Protein AF-0000000078695624 (afdb_homodimer)

Secondary structure (DSSP, 8-state):
-EEEEEE---B----SS-HHHHH-SSS-TTSB-HHHHHHHHHHHHHHHHHHT-TTT-SS-S---SS--TTTEEEEEESSHHHHHHHHHHHHHH---S------EEE-TTT-TTT-GGGSHHHHIIIII-HHHHHHHHHHHHHHH--HHHHHHHHHHHT-TTTT--GGGHHHHHHHHHHHHHHHHHHT-GGG-HHHHHHHHHHHHHHHHHHHHHH---TT-HHHHHH--TTHHHHHHHHHHHHHHHHS---SEEEEEE-HHHHHHHHHHTT--SHHHHSPPTT-EEEEEEEE-SS-TT-EEEEEEEEEEEE-TTS-EEEEEE----EEE-TT--EEEPGGGEEEHHHHHHHHHHTS--STTGGG---HHHHHHTT--SSGGG-----HHHHHHHHH-TTTSS-TTEEEBTTT--EEEB------------GGGGGGGGGGG-/-EEEEEE---B----SS-HHHHH-SSS-TTSB-HHHHHHHHHHHHHHHHHHT-TTT-SS-S---SS--TTTEEEEEESSHHHHHHHHHHHHHH---S------EEE-TTT-TTT-GGGSHHHHIIIII-HHHHHHHHHHHHHHH--HHHHHHHHHHHT-TTTT--GGGHHHHHHHHHHHHHHHHHHT-GGG-HHHHHHHHHHHHHHHHHHHHHH---TT-HHHHHH--TTHHHHHHHHHHHHHHHHS---SEEEEEE-HHHHHHHHHHTT--SHHHHSPPTT-EEEEEEEE-SS-TT-EEEEEEEEEEEE-TTS-EEEEEE----EEE-TT--EEEPGGGEEEHHHHHHHHHHTS--STTGGG---HHHHHHTT--SSGGG-----HHHHHHHHH-TTTSS-TTEEEBTTT--EEEB------------GGGGSTTGGGG-

pLDDT: mean 91.67, std 14.6, range [22.64, 98.88]

Solvent-accessible surface area (backbone atoms only — not comparable to full-atom values): 45408 Å² total; per-residue (Å²): 82,38,36,35,42,27,20,25,27,38,30,36,33,80,65,92,57,58,43,58,82,66,37,44,82,87,41,64,65,44,25,49,38,73,62,7,38,44,28,24,19,20,44,15,38,47,50,39,54,52,42,47,29,72,89,76,28,96,60,56,74,63,80,58,44,54,67,53,76,73,42,42,44,39,38,20,36,63,46,63,29,17,36,25,24,44,50,24,22,48,43,28,45,20,73,35,85,68,70,65,72,58,59,46,26,36,58,53,75,73,25,70,57,56,27,36,75,52,31,38,53,39,36,25,48,71,65,33,32,54,68,62,42,44,66,63,40,39,61,49,40,62,73,55,46,52,72,67,52,50,51,48,18,22,56,61,61,59,42,45,78,68,51,63,45,77,91,44,43,52,62,26,40,49,51,49,32,44,41,46,52,25,26,48,69,72,68,48,32,80,80,24,62,49,33,49,70,43,40,70,35,27,52,54,39,46,25,50,47,38,44,69,52,47,52,76,45,88,84,38,66,65,38,36,34,28,27,41,72,22,46,56,40,53,51,49,55,51,51,51,53,55,45,38,76,74,52,77,66,52,48,30,41,39,38,21,29,35,56,73,30,46,28,21,35,36,37,38,42,58,21,78,48,69,57,41,36,52,61,55,60,24,29,33,40,37,44,33,54,43,70,42,90,88,35,94,82,40,46,30,33,35,64,46,31,28,30,42,42,72,42,96,87,68,49,46,40,56,39,79,38,94,64,60,36,41,21,17,49,97,87,67,51,72,43,72,33,75,93,28,44,26,49,40,70,22,35,50,46,29,48,54,67,43,44,37,73,41,92,62,24,52,57,38,68,54,70,64,32,50,58,58,39,52,52,54,70,33,57,86,63,74,57,74,70,36,71,65,27,47,38,44,39,69,71,29,35,85,67,61,30,55,90,66,35,39,33,27,53,65,75,70,40,20,40,56,35,41,72,75,74,64,80,76,78,77,74,77,69,72,69,72,70,67,72,72,66,71,74,78,119,78,36,34,36,41,28,18,25,26,38,30,37,32,83,64,92,58,60,43,57,83,66,38,43,80,89,42,64,65,45,26,48,38,72,63,8,38,45,29,22,20,20,43,14,35,46,50,39,55,52,43,48,29,71,91,77,29,96,59,58,74,63,81,57,43,54,68,53,76,72,42,42,44,38,39,20,36,63,45,63,30,18,36,25,23,43,48,22,22,49,45,30,47,21,73,34,86,67,69,65,72,59,60,45,24,35,56,52,75,74,25,69,57,55,29,33,74,50,32,40,53,39,36,28,48,70,64,35,32,53,68,61,42,44,66,63,40,39,62,50,40,62,72,55,44,51,71,66,52,51,50,48,18,23,54,61,59,58,40,43,79,69,52,66,46,77,92,42,42,52,62,26,40,49,52,49,31,45,41,47,53,24,26,48,69,72,67,47,30,81,81,26,63,49,34,49,70,42,41,70,36,28,52,53,38,46,26,50,50,38,46,68,53,48,54,78,44,88,86,38,66,66,39,34,35,28,27,39,72,23,46,54,40,52,52,48,55,51,49,50,51,56,45,39,75,74,53,76,66,51,49,30,39,38,38,20,28,36,57,74,30,48,27,23,34,36,36,36,45,58,21,80,49,68,58,41,35,53,60,56,60,24,29,32,41,39,44,32,55,43,69,42,92,87,35,94,82,39,46,30,34,36,63,47,30,27,30,43,42,72,42,94,88,67,49,46,38,56,40,79,39,94,64,60,35,41,22,16,48,98,87,66,52,73,44,73,31,72,94,26,44,26,50,41,69,23,35,51,45,30,48,54,67,42,43,37,74,44,93,62,24,52,57,39,67,53,70,65,31,50,56,56,39,52,53,53,69,33,55,85,63,72,56,75,71,36,70,66,28,46,36,44,38,70,70,28,35,84,66,62,30,53,89,65,35,40,31,26,54,63,76,69,40,20,40,57,33,41,75,75,73,65,80,75,77,77,74,77,72,68,71,72,69,67,81,67,68,79,68,79,118

Sequence (882 aa):
MVQVAHRHGARSALVDDNATQICGTVYPCGELTDEGVEMVRAIGKFARGRYNDPSLVESPLFPSTRYNSSVVYTRSTDTQRTIQSATAFLHGLFEDDYFFPVVYSHNMTTDTLLSTDTVPSVMGRSWLDSPALSATLNPVVDAHLTWDAIQAAAKDAWIEGLCADPNARADCVLNLYDVAAAFEASGRLDSTSDLKAAYPGLVEVNAAWYKYVFGWNDTDKLDRTQGTPSQNLAQTMLANMNAHRLSPSYKLFEYSAHDTTIAPLAVTFGDQGNTTMRPPYAVTIFVELLQDTEDANGWYVRLIRGNPVKAANGIYVFQQSGIEVHCMDSAGNMYIASTGICPLDNFRRMVDYSRPTVEDGNCAMTTTQYSNMGCPRTIADNEPVPLRCEVYRRVCTNKACPPAHILSAADYQCHPTAETQGPSSSTNSAARQQQRHHDSTMVQVAHRHGARSALVDDNATQICGTVYPCGELTDEGVEMVRAIGKFARGRYNDPSLVESPLFPSTRYNSSVVYTRSTDTQRTIQSATAFLHGLFEDDYFFPVVYSHNMTTDTLLSTDTVPSVMGRSWLDSPALSATLNPVVDAHLTWDAIQAAAKDAWIEGLCADPNARADCVLNLYDVAAAFEASGRLDSTSDLKAAYPGLVEVNAAWYKYVFGWNDTDKLDRTQGTPSQNLAQTMLANMNAHRLSPSYKLFEYSAHDTTIAPLAVTFGDQGNTTMRPPYAVTIFVELLQDTEDANGWYVRLIRGNPVKAANGIYVFQQSGIEVHCMDSAGNMYIASTGICPLDNFRRMVDYSRPTVEDGNCAMTTTQYSNMGCPRTIADNEPVPLRCEVYRRVCTNKACPPAHILSAADYQCHPTAETQGPSSSTNSAARQQQRHHDST

Foldseek 3Di:
DKEKEWEFFFFFADDDPPQCVQHNDPDRHRAADPLRLQFLLQVLLVVQCQQCDVVRDVHRLDPALADDCQAEAAEEEPDRRLQSSRQSSNCSNRVDPNGDDDYHYDYQLQDLQFHLCLFLLLVLQPPLCVVVVCVQQVVLLVVQHDLVLLCLLCVLNVNNVCSVDPSCNLVSLQSLQRSCLSCVSVVNNVVRVSSVVSNVSSLRSQLSSLCRRFNADCVDPVQQQQFGSNLNNVVVVLVQLVVCLVPNTHNYYYYRHHLNNVLNVLVLQPFNDDCSSRPHGTWMKMWDWDADPVDRPFIKIAIWIWTWDQDPVRRTHTDTDDRFGWWADPVGDIDTDDVRMGGSVRSVVSSCSRWRPDPQTSLDDDPSSVVSQVADQACVVVDARDSSLVSSCSNRVVPSYDPQWHQDPPRRGTHGHDPPPDPPPPPCPVPPPPPPPDPPD/DKEKEWEFFFFFADDDPPQCVQHNDPDRHRAADPLRLLFLLQVLLVVQCQQCDVVRDVHRLDPALADDCQAEAAEEEPDRRLQSSRQSSNCSNRVDPNGDDDYHYDYQLQDLQFHLCLFLLLVLQPPLCVVVVCVQQVVLLVVQHDLVLLCLLCVLNVNNVCSVDPSCNLVSLQSLQRSLLSCVSVVNNVVRVSSVVSNVSSLRSQLSSLCRRFNADPVDPVQQQQFGSNLNNVVVVLVLLVVCLVPNTHNYYYYRHHLNNVLNVLVLQPFNDDCSSRPHGTWMKMWDWDADPVDRPFIKIAIWIWTWDQDPVGRTHTDTDDRFGWWADPVGDIDTDDVRMGGSVRSVVSSCSRWRPDPQTSLDDDPSSVVSQVADQACVVVDARDSSLVSSCSHRVVPSYDPQWHQDPPRRGTHGHDPPPDPPPPPPPVPPPPPPPDPPD

Organism: Leishmania braziliensis (NCBI:txid5660)

Radius of gyration: 31.61 Å; Cα contacts (8 Å, |Δi|>4): 1755; chains: 2; bounding box: 75×85×116 Å

Structure (mmCIF, N/CA/C/O backbone):
data_AF-0000000078695624-model_v1
#
loop_
_entity.id
_entity.type
_entity.pdbx_description
1 polymer 'Histidine secretory acid phosphatase'
#
loop_
_atom_site.group_PDB
_atom_site.id
_atom_site.type_symbol
_atom_site.label_atom_id
_atom_site.label_alt_id
_atom_site.label_comp_id
_atom_site.label_asym_id
_atom_site.label_entity_id
_atom_site.label_seq_id
_atom_site.pdbx_PDB_ins_code
_atom_site.Cartn_x
_atom_site.Cartn_y
_atom_site.Cartn_z
_atom_site.occupancy
_atom_site.B_iso_or_equiv
_atom_site.auth_seq_id
_atom_site.auth_comp_id
_atom_site.auth_asym_id
_atom_site.auth_atom_id
_atom_site.pdbx_PDB_model_num
ATOM 1 N N . MET A 1 1 ? -21.797 -7.805 -9.938 1 94.75 1 MET A N 1
ATOM 2 C CA . MET A 1 1 ? -20.453 -7.516 -9.445 1 94.75 1 MET A CA 1
ATOM 3 C C . MET A 1 1 ? -19.469 -8.609 -9.852 1 94.75 1 MET A C 1
ATOM 5 O O . MET A 1 1 ? -19.859 -9.773 -9.984 1 94.75 1 MET A O 1
ATOM 9 N N . VAL A 1 2 ? -18.25 -8.211 -10.07 1 98.06 2 VAL A N 1
ATOM 10 C CA . VAL A 1 2 ? -17.234 -9.18 -10.445 1 98.06 2 VAL A CA 1
ATOM 11 C C . VAL A 1 2 ? -15.984 -8.969 -9.586 1 98.06 2 VAL A C 1
ATOM 13 O O . VAL A 1 2 ? -15.656 -7.84 -9.227 1 98.06 2 VAL A O 1
ATOM 16 N N . GLN A 1 3 ? -15.398 -10.062 -9.211 1 98.69 3 GLN A N 1
ATOM 17 C CA . GLN A 1 3 ? -14.102 -10.047 -8.539 1 98.69 3 GLN A CA 1
ATOM 18 C C . GLN A 1 3 ? -13.062 -10.82 -9.344 1 98.69 3 GLN A C 1
ATOM 20 O O . GLN A 1 3 ? -13.359 -11.875 -9.906 1 98.69 3 GLN A O 1
ATOM 25 N N . VAL A 1 4 ? -11.875 -10.273 -9.438 1 98.88 4 VAL A N 1
ATOM 26 C CA . VAL A 1 4 ? -10.828 -10.914 -10.219 1 98.88 4 VAL A CA 1
ATOM 27 C C . VAL A 1 4 ? -9.562 -11.055 -9.375 1 98.88 4 VAL A C 1
ATOM 29 O O . VAL A 1 4 ? -9.172 -10.117 -8.68 1 98.88 4 VAL A O 1
ATOM 32 N N . ALA A 1 5 ? -9.023 -12.195 -9.32 1 98.88 5 ALA A N 1
ATOM 33 C CA . ALA A 1 5 ? -7.691 -12.461 -8.773 1 98.88 5 ALA A CA 1
ATOM 34 C C . ALA A 1 5 ? -6.746 -12.969 -9.859 1 98.88 5 ALA A C 1
ATOM 36 O O . ALA A 1 5 ? -7.094 -13.883 -10.617 1 98.88 5 ALA A O 1
ATOM 37 N N . HIS A 1 6 ? -5.594 -12.336 -9.938 1 98.88 6 HIS A N 1
ATOM 38 C CA . HIS A 1 6 ? -4.684 -12.773 -10.992 1 98.88 6 HIS A CA 1
ATOM 39 C C . HIS A 1 6 ? -3.24 -12.789 -10.5 1 98.88 6 HIS A C 1
ATOM 41 O O . HIS A 1 6 ? -2.871 -12.016 -9.617 1 98.88 6 HIS A O 1
ATOM 47 N N . ARG A 1 7 ? -2.477 -13.711 -11.062 1 98.81 7 ARG A N 1
ATOM 48 C CA . ARG A 1 7 ? -1.022 -13.695 -10.953 1 98.81 7 ARG A CA 1
ATOM 49 C C . ARG A 1 7 ? -0.424 -12.539 -11.75 1 98.81 7 ARG A C 1
ATOM 51 O O . ARG A 1 7 ? -0.99 -12.117 -12.758 1 98.81 7 ARG A O 1
ATOM 58 N N . HIS A 1 8 ? 0.665 -12.031 -11.258 1 98.81 8 HIS A N 1
ATOM 59 C CA . HIS A 1 8 ? 1.381 -11.031 -12.047 1 98.81 8 HIS A CA 1
ATOM 60 C C . HIS A 1 8 ? 1.741 -11.578 -13.43 1 98.81 8 HIS A C 1
ATOM 62 O O . HIS A 1 8 ? 1.729 -12.789 -13.641 1 98.81 8 HIS A O 1
ATOM 68 N N . GLY A 1 9 ? 2.035 -10.711 -14.359 1 98.75 9 GLY A N 1
ATOM 69 C CA . GLY A 1 9 ? 2.525 -11.094 -15.68 1 98.75 9 GLY A CA 1
ATOM 70 C C . GLY A 1 9 ? 3.949 -11.609 -15.656 1 98.75 9 GLY A C 1
ATOM 71 O O . GLY A 1 9 ? 4.539 -11.773 -14.586 1 98.75 9 GLY A O 1
ATOM 72 N N . ALA A 1 10 ? 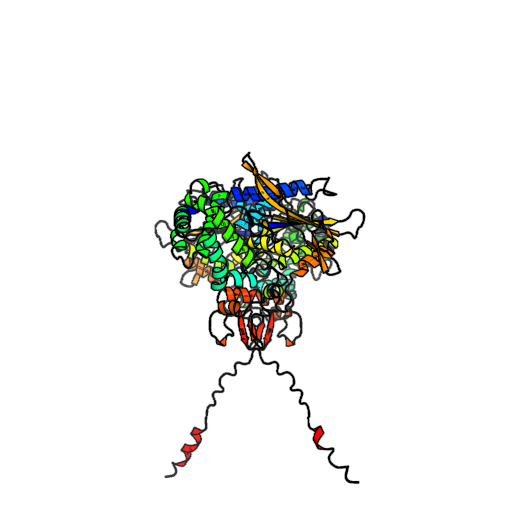4.441 -11.797 -16.844 1 98.5 10 ALA A N 1
ATOM 73 C CA . ALA A 1 10 ? 5.805 -12.32 -16.969 1 98.5 10 ALA A CA 1
ATOM 74 C C . ALA A 1 10 ? 6.809 -11.375 -16.312 1 98.5 10 ALA A C 1
ATOM 76 O O . ALA A 1 10 ? 6.691 -10.156 -16.422 1 98.5 10 ALA A O 1
ATOM 77 N N . ARG A 1 11 ? 7.684 -11.938 -15.617 1 97.94 11 ARG A N 1
ATOM 78 C CA . ARG A 1 11 ? 8.805 -11.25 -14.977 1 97.94 11 ARG A CA 1
ATOM 79 C C . ARG A 1 11 ? 10.125 -11.914 -15.344 1 97.94 11 ARG A C 1
ATOM 81 O O . ARG A 1 11 ? 10.148 -12.992 -15.938 1 97.94 11 ARG A O 1
ATOM 88 N N . SER A 1 12 ? 11.203 -11.234 -15.086 1 96.38 12 SER A N 1
ATOM 89 C CA . SER A 1 12 ? 12.5 -11.906 -15.188 1 96.38 12 SER A CA 1
ATOM 90 C C . SER A 1 12 ? 12.719 -12.859 -14.023 1 96.38 12 SER A C 1
ATOM 92 O O . SER A 1 12 ? 11.891 -12.938 -13.109 1 96.38 12 SER A O 1
ATOM 94 N N . ALA A 1 13 ? 13.766 -13.633 -14.133 1 96.38 13 ALA A N 1
ATOM 95 C CA . ALA A 1 13 ? 14.008 -14.711 -13.172 1 96.38 13 ALA A CA 1
ATOM 96 C C . ALA A 1 13 ? 14.367 -14.156 -11.805 1 96.38 13 ALA A C 1
ATOM 98 O O . ALA A 1 13 ? 14.898 -13.047 -11.695 1 96.38 13 ALA A O 1
ATOM 99 N N . LEU A 1 14 ? 14 -14.859 -10.766 1 94.56 14 LEU A N 1
ATOM 100 C CA . LEU A 1 14 ? 14.422 -14.562 -9.406 1 94.56 14 LEU A CA 1
ATOM 101 C C . LEU A 1 14 ? 15.766 -15.219 -9.102 1 94.56 14 LEU A C 1
ATOM 103 O O . LEU A 1 14 ? 15.836 -16.422 -8.859 1 94.56 14 LEU A O 1
ATOM 107 N N . VAL A 1 15 ? 16.828 -14.414 -9.117 1 90.88 15 VAL A N 1
ATOM 108 C CA . VAL A 1 15 ? 18.156 -15 -8.938 1 90.88 15 VAL A CA 1
ATOM 109 C C . VAL A 1 15 ? 18.984 -14.117 -8.008 1 90.88 15 VAL A C 1
ATOM 111 O O . VAL A 1 15 ? 18.734 -12.906 -7.91 1 90.88 15 VAL A O 1
ATOM 114 N N . ASP A 1 16 ? 19.859 -14.766 -7.332 1 86.5 16 ASP A N 1
ATOM 115 C CA . ASP A 1 16 ? 20.734 -14.023 -6.426 1 86.5 16 ASP A CA 1
ATOM 116 C C . ASP A 1 16 ? 22.047 -13.633 -7.117 1 86.5 16 ASP A C 1
ATOM 118 O O . ASP A 1 16 ? 22.656 -12.625 -6.766 1 86.5 16 ASP A O 1
ATOM 122 N N . ASP A 1 17 ? 22.453 -14.43 -8.016 1 91 17 ASP A N 1
ATOM 123 C CA . ASP A 1 17 ? 23.734 -14.203 -8.695 1 91 17 ASP A CA 1
ATOM 124 C C . ASP A 1 17 ? 23.531 -14.094 -10.203 1 91 17 ASP A C 1
ATOM 126 O O . ASP A 1 17 ? 22.484 -14.5 -10.727 1 91 17 ASP A O 1
ATOM 130 N N . ASN A 1 18 ? 24.484 -13.469 -10.859 1 95.62 18 ASN A N 1
ATOM 131 C CA . ASN A 1 18 ? 24.5 -13.352 -12.312 1 95.62 18 ASN A CA 1
ATOM 132 C C . ASN A 1 18 ? 23.234 -12.68 -12.836 1 95.62 18 ASN A C 1
ATOM 134 O O . ASN A 1 18 ? 22.719 -13.078 -13.883 1 95.62 18 ASN A O 1
ATOM 138 N N . ALA A 1 19 ? 22.734 -11.758 -12.109 1 93.38 19 ALA A N 1
ATOM 139 C CA . ALA A 1 19 ? 21.484 -11.086 -12.43 1 93.38 19 ALA A CA 1
ATOM 140 C C . ALA A 1 19 ? 21.562 -10.422 -13.805 1 93.38 19 ALA A C 1
ATOM 142 O O . ALA A 1 19 ? 20.609 -10.484 -14.578 1 93.38 19 ALA A O 1
ATOM 143 N N . THR A 1 20 ? 22.656 -9.789 -14.133 1 93 20 THR A N 1
ATOM 144 C CA . THR A 1 20 ? 22.797 -9.086 -15.406 1 93 20 THR A CA 1
ATOM 145 C C . THR A 1 20 ? 22.719 -10.07 -16.578 1 93 20 THR A C 1
ATOM 147 O O . THR A 1 20 ? 22.031 -9.812 -17.562 1 93 20 THR A O 1
ATOM 150 N N . GLN A 1 21 ? 23.438 -11.203 -16.438 1 93.44 21 GLN A N 1
ATOM 151 C CA . GLN A 1 21 ? 23.453 -12.219 -17.484 1 93.44 21 GLN A CA 1
ATOM 152 C C . GLN A 1 21 ? 22.078 -12.844 -17.656 1 93.44 21 GLN A C 1
ATOM 154 O O . GLN A 1 21 ? 21.641 -13.102 -18.781 1 93.44 21 GLN A O 1
ATOM 159 N N . ILE A 1 22 ? 21.406 -13.016 -16.609 1 96.31 22 ILE A N 1
ATOM 160 C CA . ILE A 1 22 ? 20.156 -13.773 -16.609 1 96.31 22 ILE A CA 1
ATOM 161 C C . ILE A 1 22 ? 18.984 -12.844 -16.953 1 96.31 22 ILE A C 1
ATOM 163 O O . ILE A 1 22 ? 18.125 -13.188 -17.766 1 96.31 22 ILE A O 1
ATOM 167 N N . CYS A 1 23 ? 18.969 -11.625 -16.391 1 94.88 23 CYS A N 1
ATOM 168 C CA . CYS A 1 23 ? 17.781 -10.766 -16.469 1 94.88 23 CYS A CA 1
ATOM 169 C C . CYS A 1 23 ? 18.016 -9.617 -17.453 1 94.88 23 CYS A C 1
ATOM 171 O O . CYS A 1 23 ? 17.062 -8.969 -17.891 1 94.88 23 CYS A O 1
ATOM 173 N N . GLY A 1 24 ? 19.203 -9.352 -17.797 1 89.56 24 GLY A N 1
ATOM 174 C CA . GLY A 1 24 ? 19.5 -8.125 -18.516 1 89.56 24 GLY A CA 1
ATOM 175 C C . GLY A 1 24 ? 19.453 -6.887 -17.656 1 89.56 24 GLY A C 1
ATOM 176 O O . GLY A 1 24 ? 19.625 -6.969 -16.438 1 89.56 24 GLY A O 1
ATOM 177 N N . THR A 1 25 ? 19.328 -5.645 -18.297 1 84.62 25 THR A N 1
ATOM 178 C CA . THR A 1 25 ? 19.391 -4.402 -17.531 1 84.62 25 THR A CA 1
ATOM 179 C C . THR A 1 25 ? 18.188 -3.521 -17.812 1 84.62 25 THR A C 1
ATOM 181 O O . THR A 1 25 ? 18.078 -2.404 -17.297 1 84.62 25 THR A O 1
ATOM 184 N N . VAL A 1 26 ? 17.297 -4.07 -18.578 1 82.5 26 VAL A N 1
ATOM 185 C CA . VAL A 1 26 ? 16.172 -3.254 -19 1 82.5 26 VAL A CA 1
ATOM 186 C C . VAL A 1 26 ? 15.219 -3.033 -17.828 1 82.5 26 VAL A C 1
ATOM 188 O O . VAL A 1 26 ? 14.664 -1.941 -17.672 1 82.5 26 VAL A O 1
ATOM 191 N N . TYR A 1 27 ? 15.008 -4.102 -17.047 1 85 27 TYR A N 1
ATOM 192 C CA . TYR A 1 27 ? 14.172 -4.09 -15.852 1 85 27 TYR A CA 1
ATOM 193 C C . TYR A 1 27 ? 14.953 -4.598 -14.641 1 85 27 TYR A C 1
ATOM 195 O O . TYR A 1 27 ? 15.922 -5.348 -14.789 1 85 27 TYR A O 1
ATOM 203 N N . PRO A 1 28 ? 14.492 -4.086 -13.523 1 87.31 28 PRO A N 1
ATOM 204 C CA . PRO A 1 28 ? 15.109 -4.773 -12.383 1 87.31 28 PRO A CA 1
ATOM 205 C C . PRO A 1 28 ? 14.867 -6.281 -12.406 1 87.31 28 PRO A C 1
ATOM 207 O O . PRO A 1 28 ? 13.781 -6.73 -12.766 1 87.31 28 PRO A O 1
ATOM 210 N N . CYS A 1 29 ? 15.883 -7.031 -11.992 1 92.88 29 CYS A N 1
ATOM 211 C CA . CYS A 1 29 ? 15.781 -8.484 -12.039 1 92.88 29 CYS A CA 1
ATOM 212 C C . CYS A 1 29 ? 14.656 -8.984 -11.133 1 92.88 29 CYS A C 1
ATOM 214 O O . CYS A 1 29 ? 14.508 -8.516 -10 1 92.88 29 CYS A O 1
ATOM 216 N N . GLY A 1 30 ? 13.836 -9.906 -11.602 1 95 30 GLY A N 1
ATOM 217 C CA . GLY A 1 30 ? 12.727 -10.484 -10.852 1 95 30 GLY A CA 1
ATOM 218 C C . GLY A 1 30 ? 11.438 -9.703 -11 1 95 30 GLY A C 1
ATOM 219 O O . GLY A 1 30 ? 10.391 -10.117 -10.5 1 95 30 GLY A O 1
ATOM 220 N N . GLU A 1 31 ? 11.508 -8.602 -11.75 1 95.19 31 GLU A N 1
ATOM 221 C CA . GLU A 1 31 ? 10.344 -7.727 -11.828 1 95.19 31 GLU A CA 1
ATOM 222 C C . GLU A 1 31 ? 9.695 -7.805 -13.211 1 95.19 31 GLU A C 1
ATOM 224 O O . GLU A 1 31 ? 10.195 -8.492 -14.102 1 95.19 31 GLU A O 1
ATOM 229 N N . LEU A 1 32 ? 8.5 -7.211 -13.336 1 96.56 32 LEU A N 1
ATOM 230 C CA . LEU A 1 32 ? 7.617 -7.309 -14.492 1 96.56 32 LEU A CA 1
ATOM 231 C C . LEU A 1 32 ? 8.328 -6.844 -15.758 1 96.56 32 LEU A C 1
ATOM 233 O O . LEU A 1 32 ? 9.023 -5.824 -15.742 1 96.56 32 LEU A O 1
ATOM 237 N N . THR A 1 33 ? 8.203 -7.535 -16.844 1 95.31 33 THR A N 1
ATOM 238 C CA . THR A 1 33 ? 8.75 -7.164 -18.141 1 95.31 33 THR A CA 1
ATOM 239 C C . THR A 1 33 ? 7.664 -6.551 -19.031 1 95.31 33 THR A C 1
ATOM 241 O O . THR A 1 33 ? 6.488 -6.527 -18.656 1 95.31 33 THR A O 1
ATOM 244 N N . ASP A 1 34 ? 8.055 -6.141 -20.219 1 94 34 ASP A N 1
ATOM 245 C CA . ASP A 1 34 ? 7.086 -5.605 -21.172 1 94 34 ASP A CA 1
ATOM 246 C C . ASP A 1 34 ? 6.07 -6.668 -21.578 1 94 34 ASP A C 1
ATOM 248 O O . ASP A 1 34 ? 4.887 -6.375 -21.75 1 94 34 ASP A O 1
ATOM 252 N N . GLU A 1 35 ? 6.602 -7.914 -21.719 1 96.31 35 GLU A N 1
ATOM 253 C CA . GLU A 1 35 ? 5.699 -9.031 -22.016 1 96.31 35 GLU A CA 1
ATOM 254 C C . GLU A 1 35 ? 4.656 -9.195 -20.906 1 96.31 35 GLU A C 1
ATOM 256 O O . GLU A 1 35 ? 3.479 -9.422 -21.188 1 96.31 35 GLU A O 1
ATOM 261 N N . GLY A 1 36 ? 5.137 -9.102 -19.672 1 97.94 36 GLY A N 1
ATOM 262 C CA . GLY A 1 36 ? 4.234 -9.227 -18.547 1 97.94 36 GLY A CA 1
ATOM 263 C C . GLY A 1 36 ? 3.152 -8.164 -18.516 1 97.94 36 GLY A C 1
ATOM 264 O O . GLY A 1 36 ? 1.997 -8.453 -18.203 1 97.94 36 GLY A O 1
ATOM 265 N N . VAL A 1 37 ? 3.514 -6.934 -18.844 1 96.88 37 VAL A N 1
ATOM 266 C CA . VAL A 1 37 ? 2.561 -5.832 -18.891 1 96.88 37 VAL A CA 1
ATOM 267 C C . VAL A 1 37 ? 1.48 -6.129 -19.922 1 96.88 37 VAL A C 1
ATOM 269 O O . VAL A 1 37 ? 0.286 -6.012 -19.641 1 96.88 37 VAL A O 1
ATOM 272 N N . GLU A 1 38 ? 1.903 -6.562 -21.062 1 97.56 38 GLU A N 1
ATOM 273 C CA . GLU A 1 38 ? 0.963 -6.828 -22.141 1 97.56 38 GLU A CA 1
ATOM 274 C C . GLU A 1 38 ? 0.045 -8 -21.812 1 97.56 38 GLU A C 1
ATOM 276 O O . GLU A 1 38 ? -1.132 -7.996 -22.172 1 97.56 38 GLU A O 1
ATOM 281 N N . MET A 1 39 ? 0.592 -8.961 -21.141 1 98.56 39 MET A N 1
ATOM 282 C CA . MET A 1 39 ? -0.22 -10.094 -20.719 1 98.56 39 MET A CA 1
ATOM 283 C C . MET A 1 39 ? -1.396 -9.633 -19.859 1 98.56 39 MET A C 1
ATOM 285 O O . MET A 1 39 ? -2.547 -9.953 -20.156 1 98.56 39 MET A O 1
ATOM 289 N N . VAL A 1 40 ? -1.069 -8.852 -18.859 1 98.81 40 VAL A N 1
ATOM 290 C CA . VAL A 1 40 ? -2.107 -8.508 -17.891 1 98.81 40 VAL A CA 1
ATOM 291 C C . VAL A 1 40 ? -3.039 -7.449 -18.484 1 98.81 40 VAL A C 1
ATOM 293 O O . VAL A 1 40 ? -4.242 -7.449 -18.203 1 98.81 40 VAL A O 1
ATOM 296 N N . ARG A 1 41 ? -2.512 -6.574 -19.328 1 97.88 41 ARG A N 1
ATOM 297 C CA . ARG A 1 41 ? -3.363 -5.621 -20.031 1 97.88 41 ARG A CA 1
ATOM 298 C C . ARG A 1 41 ? -4.434 -6.34 -20.844 1 97.88 41 ARG A C 1
ATOM 300 O O . ARG A 1 41 ? -5.578 -5.891 -20.906 1 97.88 41 ARG A O 1
ATOM 307 N N . ALA A 1 42 ? -4.047 -7.477 -21.438 1 98.62 42 ALA A N 1
ATOM 308 C CA . ALA A 1 42 ? -4.988 -8.273 -22.219 1 98.62 42 ALA A CA 1
ATOM 309 C C . ALA A 1 42 ? -6.133 -8.781 -21.344 1 98.62 42 ALA A C 1
ATOM 311 O O . ALA A 1 42 ? -7.27 -8.906 -21.812 1 98.62 42 ALA A O 1
ATOM 312 N N . ILE A 1 43 ? -5.859 -9.07 -20.109 1 98.81 43 ILE A N 1
ATOM 313 C CA . ILE A 1 43 ? -6.91 -9.508 -19.188 1 98.81 43 ILE A CA 1
ATOM 314 C C . ILE A 1 43 ? -7.898 -8.367 -18.953 1 98.81 43 ILE A C 1
ATOM 316 O O . ILE A 1 43 ? -9.117 -8.578 -18.984 1 98.81 43 ILE A O 1
ATOM 320 N N . GLY A 1 44 ? -7.348 -7.16 -18.688 1 98.62 44 GLY A N 1
ATOM 321 C CA . GLY A 1 44 ? -8.211 -5.996 -18.531 1 98.62 44 GLY A CA 1
ATOM 322 C C . GLY A 1 44 ? -9.094 -5.738 -19.734 1 98.62 44 GLY A C 1
ATOM 323 O O . GLY A 1 44 ? -10.281 -5.449 -19.578 1 98.62 44 GLY A O 1
ATOM 324 N N . LYS A 1 45 ? -8.539 -5.863 -20.906 1 97.94 45 LYS A N 1
ATOM 325 C CA . LYS A 1 45 ? -9.297 -5.672 -22.141 1 97.94 45 LYS A CA 1
ATOM 326 C C . LYS A 1 45 ? -10.414 -6.703 -22.266 1 97.94 45 LYS A C 1
ATOM 328 O O . LYS A 1 45 ? -11.531 -6.371 -22.656 1 97.94 45 LYS A O 1
ATOM 333 N N . PHE A 1 46 ? -10.094 -7.887 -22 1 98.38 46 PHE A N 1
ATOM 334 C CA . PHE A 1 46 ? -11.109 -8.93 -22 1 98.38 46 PHE A CA 1
ATOM 335 C C . PHE A 1 46 ? -12.258 -8.578 -21.047 1 98.38 46 PHE A C 1
ATOM 337 O O . PHE A 1 46 ? -13.43 -8.688 -21.422 1 98.38 46 PHE A O 1
ATOM 344 N N . ALA A 1 47 ? -11.867 -8.227 -19.797 1 98.62 47 ALA A N 1
ATOM 345 C CA . ALA A 1 47 ? -12.875 -7.875 -18.797 1 98.62 47 ALA A CA 1
ATOM 346 C C . ALA A 1 47 ? -13.773 -6.75 -19.297 1 98.62 47 ALA A C 1
ATOM 348 O O . ALA A 1 47 ? -15 -6.816 -19.156 1 98.62 47 ALA A O 1
ATOM 349 N N . ARG A 1 48 ? -13.172 -5.691 -19.859 1 98 48 ARG A N 1
ATOM 350 C CA . ARG A 1 48 ? -13.977 -4.598 -20.391 1 98 48 ARG A CA 1
ATOM 351 C C . ARG A 1 48 ? -14.945 -5.098 -21.453 1 98 48 ARG A C 1
ATOM 353 O O . ARG A 1 48 ? -16.141 -4.766 -21.422 1 98 48 ARG A O 1
ATOM 360 N N . GLY A 1 49 ? -14.445 -5.84 -22.422 1 97.94 49 GLY A N 1
ATOM 361 C CA . GLY A 1 49 ? -15.305 -6.391 -23.453 1 97.94 49 GLY A CA 1
ATOM 362 C C . GLY A 1 49 ? -16.453 -7.211 -22.906 1 97.94 49 GLY A C 1
ATOM 363 O O . GLY A 1 49 ? -17.609 -7 -23.281 1 97.94 49 GLY A O 1
ATOM 364 N N . ARG A 1 50 ? -16.141 -8.055 -22 1 97.94 50 ARG A N 1
ATOM 365 C CA . ARG A 1 50 ? -17.125 -8.984 -21.453 1 97.94 50 ARG A CA 1
ATOM 366 C C . ARG A 1 50 ? -18.188 -8.242 -20.656 1 97.94 50 ARG A C 1
ATOM 368 O O . ARG A 1 50 ? -19.391 -8.477 -20.844 1 97.94 50 ARG A O 1
ATOM 375 N N . TYR A 1 51 ? -17.781 -7.34 -19.844 1 98 51 TYR A N 1
ATOM 376 C CA . TYR A 1 51 ? -18.703 -6.773 -18.875 1 98 51 TYR A CA 1
ATOM 377 C C . TYR A 1 51 ? -19.375 -5.516 -19.422 1 98 51 TYR A C 1
ATOM 379 O O . TYR A 1 51 ? -20.094 -4.824 -18.703 1 98 51 TYR A O 1
ATOM 387 N N . ASN A 1 52 ? -19.062 -5.164 -20.672 1 97.62 52 ASN A N 1
ATOM 388 C CA . ASN A 1 52 ? -19.828 -4.152 -21.391 1 97.62 52 ASN A CA 1
ATOM 389 C C . ASN A 1 52 ? -20.688 -4.781 -22.484 1 97.62 52 ASN A C 1
ATOM 391 O O . ASN A 1 52 ? -21.406 -4.074 -23.203 1 97.62 52 ASN A O 1
ATOM 395 N N . ASP A 1 53 ? -20.641 -6.059 -22.594 1 97.5 53 ASP A N 1
ATOM 396 C CA . ASP A 1 53 ? -21.406 -6.781 -23.609 1 97.5 53 ASP A CA 1
ATOM 397 C C . ASP A 1 53 ? -22.891 -6.871 -23.219 1 97.5 53 ASP A C 1
ATOM 399 O O . ASP A 1 53 ? -23.234 -7.547 -22.25 1 97.5 53 ASP A O 1
ATOM 403 N N . PRO A 1 54 ? -23.75 -6.379 -24.047 1 95.44 54 PRO A N 1
ATOM 404 C CA . PRO A 1 54 ? -25.172 -6.355 -23.688 1 95.44 54 PRO A CA 1
ATOM 405 C C . PRO A 1 54 ? -25.812 -7.742 -23.719 1 95.44 54 PRO A C 1
ATOM 407 O O . PRO A 1 54 ? -26.922 -7.922 -23.203 1 95.44 54 PRO A O 1
ATOM 410 N N . SER A 1 55 ? -25.172 -8.609 -24.266 1 94.94 55 SER A N 1
ATOM 411 C CA . SER A 1 55 ? -25.688 -9.969 -24.281 1 94.94 55 SER A CA 1
ATOM 412 C C . SER A 1 55 ? -25.422 -10.68 -22.953 1 94.94 55 SER A C 1
ATOM 414 O O . SER A 1 55 ? -26.031 -11.711 -22.672 1 94.94 55 SER A O 1
ATOM 416 N N . LEU A 1 56 ? -24.547 -10.156 -22.156 1 93.06 56 LEU A N 1
ATOM 417 C CA . LEU A 1 56 ? -24.109 -10.828 -20.938 1 93.06 56 LEU A CA 1
ATOM 418 C C . LEU A 1 56 ? -24.547 -10.047 -19.703 1 93.06 56 LEU A C 1
ATOM 420 O O . LEU A 1 56 ? -24.781 -10.633 -18.641 1 93.06 56 LEU A O 1
ATOM 424 N N . VAL A 1 57 ? -24.609 -8.711 -19.828 1 94.38 57 VAL A N 1
ATOM 425 C CA . VAL A 1 57 ? -24.938 -7.875 -18.688 1 94.38 57 VAL A CA 1
ATOM 426 C C . VAL A 1 57 ? -26.141 -6.992 -19.016 1 94.38 57 VAL A C 1
ATOM 428 O O . VAL A 1 57 ? -26.344 -6.602 -20.172 1 94.38 57 VAL A O 1
ATOM 431 N N . GLU A 1 58 ? -26.906 -6.695 -17.984 1 91.69 58 GLU A N 1
ATOM 432 C CA . GLU A 1 58 ? -28.078 -5.84 -18.156 1 91.69 58 GLU A CA 1
ATOM 433 C C . GLU A 1 58 ? -27.688 -4.422 -18.547 1 91.69 58 GLU A C 1
ATOM 435 O O . GLU A 1 58 ? -28.312 -3.803 -19.406 1 91.69 58 GLU A O 1
ATOM 440 N N . SER A 1 59 ? -26.703 -3.926 -17.875 1 93.81 59 SER A N 1
ATOM 441 C CA . SER A 1 59 ? -26.109 -2.629 -18.188 1 93.81 59 SER A CA 1
ATOM 442 C C . SER A 1 59 ? -24.594 -2.682 -18.094 1 93.81 59 SER A C 1
ATOM 444 O O . SER A 1 59 ? -24.047 -3.381 -17.234 1 93.81 59 SER A O 1
ATOM 446 N N . PRO A 1 60 ? -23.969 -1.908 -18.984 1 95.94 60 PRO A N 1
ATOM 447 C CA . PRO A 1 60 ? -22.5 -1.948 -18.938 1 95.94 60 PRO A CA 1
ATOM 448 C C . PRO A 1 60 ? -21.938 -1.596 -17.562 1 95.94 60 PRO A C 1
ATOM 450 O O . PRO A 1 60 ? -22.391 -0.629 -16.938 1 95.94 60 PRO A O 1
ATOM 453 N N . LEU A 1 61 ? -20.922 -2.369 -17.156 1 95.5 61 LEU A N 1
ATOM 454 C CA . LEU A 1 61 ? -20.281 -2.1 -15.875 1 95.5 61 LEU A CA 1
ATOM 455 C C . LEU A 1 61 ? -19.297 -0.951 -15.992 1 95.5 61 LEU A C 1
ATOM 457 O O . LEU A 1 61 ? -19.062 -0.22 -15.023 1 95.5 61 LEU A O 1
ATOM 461 N N . PHE A 1 62 ? -18.688 -0.814 -17.172 1 9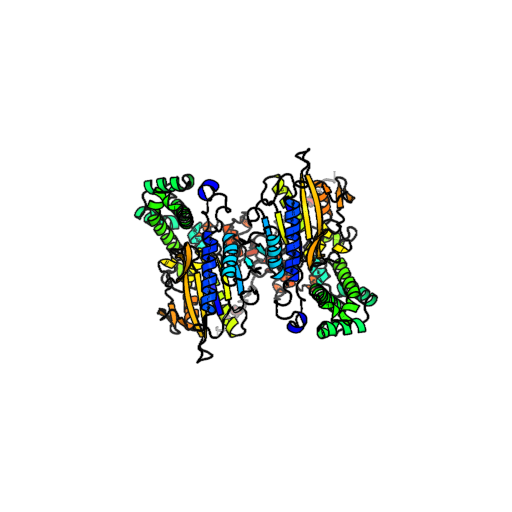5.75 62 PHE A N 1
ATOM 462 C CA . PHE A 1 62 ? -17.672 0.203 -17.391 1 95.75 62 PHE A CA 1
ATOM 463 C C . PHE A 1 62 ? -17.984 1.032 -18.625 1 95.75 62 PHE A C 1
ATOM 465 O O . PHE A 1 62 ? -17.234 1.021 -19.594 1 95.75 62 PHE A O 1
ATOM 472 N N . PRO A 1 63 ? -18.984 1.839 -18.578 1 94 63 PRO A N 1
ATOM 473 C CA . PRO A 1 63 ? -19.375 2.609 -19.766 1 94 63 PRO A CA 1
ATOM 474 C C . PRO A 1 63 ? -18.359 3.68 -20.125 1 94 63 PRO A C 1
ATOM 476 O O . PRO A 1 63 ? -18.203 4.004 -21.312 1 94 63 PRO A O 1
ATOM 479 N N . SER A 1 64 ? -17.703 4.242 -19.125 1 92 64 SER A N 1
ATOM 480 C CA . SER A 1 64 ? -16.688 5.258 -19.375 1 92 64 SER A CA 1
ATOM 481 C C . SER A 1 64 ? -15.312 4.629 -19.594 1 92 64 SER A C 1
ATOM 483 O O . SER A 1 64 ? -14.969 3.648 -18.922 1 92 64 SER A O 1
ATOM 485 N N . THR A 1 65 ? -14.5 5.203 -20.484 1 93.75 65 THR A N 1
ATOM 486 C CA . THR A 1 65 ? -13.125 4.75 -20.672 1 93.75 65 THR A CA 1
ATOM 487 C C . THR A 1 65 ? -12.195 5.406 -19.672 1 93.75 65 THR A C 1
ATOM 489 O O . THR A 1 65 ? -11.039 4.992 -19.516 1 93.75 65 THR A O 1
ATOM 492 N N . ARG A 1 66 ? -12.695 6.375 -18.984 1 90.5 66 ARG A N 1
ATOM 493 C CA . ARG A 1 66 ? -11.906 7.07 -17.969 1 90.5 66 ARG A CA 1
ATOM 494 C C . ARG A 1 66 ? -11.891 6.305 -16.656 1 90.5 66 ARG A C 1
ATOM 496 O O . ARG A 1 66 ? -12.93 5.793 -16.219 1 90.5 66 ARG A O 1
ATOM 503 N N . TYR A 1 67 ? -10.68 6.176 -16.109 1 90.81 67 TYR A N 1
ATOM 504 C CA . TYR A 1 67 ? -10.555 5.492 -14.828 1 90.81 67 TYR A CA 1
ATOM 505 C C . TYR A 1 67 ? -11.367 6.199 -13.758 1 90.81 67 TYR A C 1
ATOM 507 O O . TYR A 1 67 ? -11.398 7.43 -13.695 1 90.81 67 TYR A O 1
ATOM 515 N N . ASN A 1 68 ? -12.039 5.402 -12.992 1 83.38 68 ASN A N 1
ATOM 516 C CA . ASN A 1 68 ? -12.828 5.887 -11.859 1 83.38 68 ASN A CA 1
ATOM 517 C C . ASN A 1 68 ? -12.648 4.996 -10.633 1 83.38 68 ASN A C 1
ATOM 519 O O . ASN A 1 68 ? -13.086 3.846 -10.625 1 83.38 68 ASN A O 1
ATOM 523 N N . SER A 1 69 ? -12.094 5.551 -9.602 1 86.44 69 SER A N 1
ATOM 524 C CA . SER A 1 69 ? -11.742 4.781 -8.414 1 86.44 69 SER A CA 1
ATOM 525 C C . SER A 1 69 ? -12.977 4.402 -7.609 1 86.44 69 SER A C 1
ATOM 527 O O . SER A 1 69 ? -12.898 3.588 -6.688 1 86.44 69 SER A O 1
ATOM 529 N N . SER A 1 70 ? -14.133 4.926 -7.93 1 85.94 70 SER A N 1
ATOM 530 C CA . SER A 1 70 ? -15.359 4.574 -7.223 1 85.94 70 SER A CA 1
ATOM 531 C C . SER A 1 70 ? -15.992 3.314 -7.805 1 85.94 70 SER A C 1
ATOM 533 O O . SER A 1 70 ? -16.906 2.732 -7.207 1 85.94 70 SER A O 1
ATOM 535 N N . VAL A 1 71 ? -15.484 2.883 -8.938 1 91.31 71 VAL A N 1
ATOM 536 C CA . VAL A 1 71 ? -16.109 1.771 -9.641 1 91.31 71 VAL A CA 1
ATOM 537 C C . VAL A 1 71 ? -15.305 0.495 -9.422 1 91.31 71 VAL A C 1
ATOM 539 O O . VAL A 1 71 ? -15.859 -0.607 -9.422 1 91.31 71 VAL A O 1
ATOM 542 N N . VAL A 1 72 ? -14 0.662 -9.18 1 95.44 72 VAL A N 1
ATOM 543 C CA . VAL A 1 72 ? -13.117 -0.498 -9.062 1 95.44 72 VAL A CA 1
ATOM 544 C C . VAL A 1 72 ? -12.266 -0.371 -7.801 1 95.44 72 VAL A C 1
ATOM 546 O O . VAL A 1 72 ? -11.703 0.695 -7.527 1 95.44 72 VAL A O 1
ATOM 549 N N . TYR A 1 73 ? -12.266 -1.398 -7.047 1 96.75 73 TYR A N 1
ATOM 550 C CA . TYR A 1 73 ? -11.328 -1.526 -5.938 1 96.75 73 TYR A CA 1
ATOM 551 C C . TYR A 1 73 ? -10.156 -2.424 -6.316 1 96.75 73 TYR A C 1
ATOM 553 O O . TYR A 1 73 ? -10.352 -3.557 -6.762 1 96.75 73 TYR A O 1
ATOM 561 N N . THR A 1 74 ? -8.906 -1.928 -6.117 1 98.06 74 THR A N 1
ATOM 562 C CA . THR A 1 74 ? -7.73 -2.697 -6.504 1 98.06 74 THR A CA 1
ATOM 563 C C . THR A 1 74 ? -6.777 -2.855 -5.324 1 98.06 74 THR A C 1
ATOM 565 O O . THR A 1 74 ? -6.344 -1.865 -4.73 1 98.06 74 THR A O 1
ATOM 568 N N . ARG A 1 75 ? -6.488 -4.066 -5.02 1 98 75 ARG A N 1
ATOM 569 C CA . ARG A 1 75 ? -5.52 -4.414 -3.984 1 98 75 ARG A CA 1
ATOM 570 C C . ARG A 1 75 ? -4.398 -5.277 -4.551 1 98 75 ARG A C 1
ATOM 572 O O . ARG A 1 75 ? -4.645 -6.168 -5.367 1 98 75 ARG A O 1
ATOM 579 N N . SER A 1 76 ? -3.133 -5.016 -4.141 1 98.44 76 SER A N 1
ATOM 580 C CA . SER A 1 76 ? -1.965 -5.77 -4.586 1 98.44 76 SER A CA 1
ATOM 581 C C . SER A 1 76 ? -1.056 -6.121 -3.412 1 98.44 76 SER A C 1
ATOM 583 O O . SER A 1 76 ? -1.089 -5.457 -2.373 1 98.44 76 SER A O 1
ATOM 585 N N . THR A 1 77 ? -0.331 -7.203 -3.555 1 97.88 77 THR A N 1
ATOM 586 C CA . THR A 1 77 ? 0.83 -7.332 -2.68 1 97.88 77 THR A CA 1
ATOM 587 C C . THR A 1 77 ? 1.834 -6.215 -2.949 1 97.88 77 THR A C 1
ATOM 589 O O . THR A 1 77 ? 1.706 -5.48 -3.934 1 97.88 77 THR A O 1
ATOM 592 N N . ASP A 1 78 ? 2.824 -6.035 -2.105 1 95.94 78 ASP A N 1
ATOM 593 C CA . ASP A 1 78 ? 3.686 -4.863 -2.219 1 95.94 78 ASP A CA 1
ATOM 594 C C . ASP A 1 78 ? 4.961 -5.191 -2.992 1 95.94 78 ASP A C 1
ATOM 596 O O . ASP A 1 78 ? 6.035 -4.684 -2.668 1 95.94 78 ASP A O 1
ATOM 600 N N . THR A 1 79 ? 4.875 -6.121 -3.953 1 95.88 79 THR A N 1
ATOM 601 C CA . THR A 1 79 ? 5.984 -6.32 -4.879 1 95.88 79 THR A CA 1
ATOM 602 C C . THR A 1 79 ? 5.805 -5.469 -6.133 1 95.88 79 THR A C 1
ATOM 604 O O . THR A 1 79 ? 4.676 -5.211 -6.555 1 95.88 79 THR A O 1
ATOM 607 N N . GLN A 1 80 ? 6.902 -5.086 -6.727 1 95.94 80 GLN A N 1
ATOM 608 C CA . GLN A 1 80 ? 6.848 -4.211 -7.891 1 95.94 80 GLN A CA 1
ATOM 609 C C . GLN A 1 80 ? 6.051 -4.848 -9.023 1 95.94 80 GLN A C 1
ATOM 611 O O . GLN A 1 80 ? 5.18 -4.207 -9.617 1 95.94 80 GLN A O 1
ATOM 616 N N . ARG A 1 81 ? 6.289 -6.082 -9.258 1 97.38 81 ARG A N 1
ATOM 617 C CA . ARG A 1 81 ? 5.68 -6.758 -10.398 1 97.38 81 ARG A CA 1
ATOM 618 C C . ARG A 1 81 ? 4.176 -6.91 -10.203 1 97.38 81 ARG A C 1
ATOM 620 O O . ARG A 1 81 ? 3.41 -6.867 -11.172 1 97.38 81 ARG A O 1
ATOM 627 N N . THR A 1 82 ? 3.699 -7.09 -8.961 1 98.44 82 THR A N 1
ATOM 628 C CA . THR A 1 82 ? 2.264 -7.223 -8.75 1 98.44 82 THR A CA 1
ATOM 629 C C . THR A 1 82 ? 1.577 -5.863 -8.812 1 98.44 82 THR A C 1
ATOM 631 O O . THR A 1 82 ? 0.453 -5.75 -9.305 1 98.44 82 THR A O 1
ATOM 634 N N . ILE A 1 83 ? 2.236 -4.812 -8.336 1 98.19 83 ILE A N 1
ATOM 635 C CA . ILE A 1 83 ? 1.679 -3.467 -8.414 1 98.19 83 ILE A CA 1
ATOM 636 C C . ILE A 1 83 ? 1.568 -3.037 -9.875 1 98.19 83 ILE A C 1
ATOM 638 O O . ILE A 1 83 ? 0.527 -2.533 -10.297 1 98.19 83 ILE A O 1
ATOM 642 N N . GLN A 1 84 ? 2.586 -3.285 -10.633 1 97.5 84 GLN A N 1
ATOM 643 C CA . GLN A 1 84 ? 2.566 -2.928 -12.047 1 97.5 84 GLN A CA 1
ATOM 644 C C . GLN A 1 84 ? 1.546 -3.766 -12.812 1 97.5 84 GLN A C 1
ATOM 646 O O . GLN A 1 84 ? 0.904 -3.273 -13.742 1 97.5 84 GLN A O 1
ATOM 651 N N . SER A 1 85 ? 1.429 -5.016 -12.406 1 98.75 85 SER A N 1
ATOM 652 C CA . SER A 1 85 ? 0.415 -5.863 -13.023 1 98.75 85 SER A CA 1
ATOM 653 C C . SER A 1 85 ? -0.99 -5.344 -12.742 1 98.75 85 SER A C 1
ATOM 655 O O . SER A 1 85 ? -1.847 -5.336 -13.625 1 98.75 85 SER A O 1
ATOM 657 N N . ALA A 1 86 ? -1.214 -4.922 -11.516 1 98.75 86 ALA A N 1
ATOM 658 C CA . ALA A 1 86 ? -2.506 -4.324 -11.188 1 98.75 86 ALA A CA 1
ATOM 659 C C . ALA A 1 86 ? -2.799 -3.119 -12.07 1 98.75 86 ALA A C 1
ATOM 661 O O . ALA A 1 86 ? -3.906 -2.982 -12.602 1 98.75 86 ALA A O 1
ATOM 662 N N . THR A 1 87 ? -1.816 -2.293 -12.227 1 97.44 87 THR A N 1
ATOM 663 C CA . THR A 1 87 ? -1.944 -1.104 -13.062 1 97.44 87 THR A CA 1
ATOM 664 C C . THR A 1 87 ? -2.205 -1.49 -14.516 1 97.44 87 THR A C 1
ATOM 666 O O . THR A 1 87 ? -3.025 -0.866 -15.195 1 97.44 87 THR A O 1
ATOM 669 N N . ALA A 1 88 ? -1.537 -2.492 -15.008 1 97.88 88 ALA A N 1
ATOM 670 C CA . ALA A 1 88 ? -1.716 -2.959 -16.375 1 97.88 88 ALA A CA 1
ATOM 671 C C . ALA A 1 88 ? -3.141 -3.455 -16.609 1 97.88 88 ALA A C 1
ATOM 673 O O . ALA A 1 88 ? -3.746 -3.164 -17.641 1 97.88 88 ALA A O 1
ATOM 674 N N . PHE A 1 89 ? -3.645 -4.215 -15.672 1 98.69 89 PHE A N 1
ATOM 675 C CA . PHE A 1 89 ? -5.027 -4.668 -15.75 1 98.69 89 PHE A CA 1
ATOM 676 C C . PHE A 1 89 ? -5.977 -3.484 -15.891 1 98.69 89 PHE A C 1
ATOM 678 O O . PHE A 1 89 ? -6.84 -3.475 -16.766 1 98.69 89 PHE A O 1
ATOM 685 N N . LEU A 1 90 ? -5.77 -2.5 -15.016 1 97.75 90 LEU A N 1
ATOM 686 C CA . LEU A 1 90 ? -6.633 -1.324 -15.008 1 97.75 90 LEU A CA 1
ATOM 687 C C . LEU A 1 90 ? -6.512 -0.552 -16.312 1 97.75 90 LEU A C 1
ATOM 689 O O . LEU A 1 90 ? -7.496 0.003 -16.812 1 97.75 90 LEU A O 1
ATOM 693 N N . HIS A 1 91 ? -5.332 -0.526 -16.875 1 96.44 91 HIS A N 1
ATOM 694 C CA . HIS A 1 91 ? -5.129 0.168 -18.141 1 96.44 91 HIS A CA 1
ATOM 695 C C . HIS A 1 91 ? -5.883 -0.521 -19.281 1 96.44 91 HIS A C 1
ATOM 697 O O . HIS A 1 91 ? -6.328 0.136 -20.219 1 96.44 91 HIS A O 1
ATOM 703 N N . GLY A 1 92 ? -5.953 -1.818 -19.219 1 97.06 92 GLY A N 1
ATOM 704 C CA . GLY A 1 92 ? -6.777 -2.543 -20.172 1 97.06 92 GLY A CA 1
ATOM 705 C C . GLY A 1 92 ? -8.266 -2.309 -19.984 1 97.06 92 GLY A C 1
ATOM 706 O O . GLY A 1 92 ? -9.016 -2.219 -20.953 1 97.06 92 GLY A O 1
ATOM 707 N N . LEU A 1 93 ? -8.656 -2.207 -18.734 1 97.44 93 LEU A N 1
ATOM 708 C CA . LEU A 1 93 ? -10.055 -2.016 -18.375 1 97.44 93 LEU A CA 1
ATOM 709 C C . LEU A 1 93 ? -10.516 -0.603 -18.719 1 97.44 93 LEU A C 1
ATOM 711 O O . LEU A 1 93 ? -11.664 -0.402 -19.125 1 97.44 93 LEU A O 1
ATOM 715 N N . PHE A 1 94 ? -9.641 0.385 -18.5 1 95.56 94 PHE A N 1
ATOM 716 C CA . PHE A 1 94 ? -9.891 1.794 -18.766 1 95.56 94 PHE A CA 1
ATOM 717 C C . PHE A 1 94 ? -8.906 2.33 -19.797 1 95.56 94 PHE A C 1
ATOM 719 O O . PHE A 1 94 ? -7.789 2.717 -19.453 1 95.56 94 PHE A O 1
ATOM 726 N N . GLU A 1 95 ? -9.234 2.521 -21.016 1 90.25 95 GLU A N 1
ATOM 727 C CA . GLU A 1 95 ? -8.32 2.789 -22.109 1 90.25 95 GLU A CA 1
ATOM 728 C C . GLU A 1 95 ? -8.141 4.289 -22.328 1 90.25 95 GLU A C 1
ATOM 730 O O . GLU A 1 95 ? -7.531 4.711 -23.312 1 90.25 95 GLU A O 1
ATOM 735 N N . ASP A 1 96 ? -8.43 5.082 -21.391 1 88.06 96 ASP A N 1
ATOM 736 C CA . ASP A 1 96 ? -8.281 6.531 -21.5 1 88.06 96 ASP A CA 1
ATOM 737 C C . ASP A 1 96 ? -6.863 6.965 -21.125 1 88.06 96 ASP A C 1
ATOM 739 O O . ASP A 1 96 ? -6.195 6.316 -20.328 1 88.06 96 ASP A O 1
ATOM 743 N N . ASP A 1 97 ? -6.473 8.055 -21.719 1 82.75 97 ASP A N 1
ATOM 744 C CA . ASP A 1 97 ? -5.137 8.578 -21.453 1 82.75 97 ASP A CA 1
ATOM 745 C C . ASP A 1 97 ? -5.062 9.219 -20.062 1 82.75 97 ASP A C 1
ATOM 747 O O . ASP A 1 97 ? -3.982 9.305 -19.469 1 82.75 97 ASP A O 1
ATOM 751 N N . TYR A 1 98 ? -6.164 9.727 -19.672 1 82.5 98 TYR A N 1
ATOM 752 C CA . TYR A 1 98 ? -6.23 10.164 -18.281 1 82.5 98 TYR A CA 1
ATOM 753 C C . TYR A 1 98 ? -6.246 8.977 -17.328 1 82.5 98 TYR A C 1
ATOM 755 O O . TYR A 1 98 ? -7.312 8.453 -17 1 82.5 98 TYR A O 1
ATOM 763 N N . PHE A 1 99 ? -5.047 8.594 -16.875 1 90.94 99 PHE A N 1
ATOM 764 C CA . PHE A 1 99 ? -4.934 7.312 -16.188 1 90.94 99 PHE A CA 1
ATOM 765 C C . PHE A 1 99 ? -4.078 7.445 -14.93 1 90.94 99 PHE A C 1
ATOM 767 O O . PHE A 1 99 ? -2.854 7.301 -14.992 1 90.94 99 PHE A O 1
ATOM 774 N N . PHE A 1 100 ? -4.758 7.645 -13.812 1 92.94 100 PHE A N 1
ATOM 775 C CA . PHE A 1 100 ? -4.141 7.727 -12.5 1 92.94 100 PHE A CA 1
ATOM 776 C C . PHE A 1 100 ? -4.777 6.727 -11.539 1 92.94 100 PHE A C 1
ATOM 778 O O . PHE A 1 100 ? -5.562 7.105 -10.664 1 92.94 100 PHE A O 1
ATOM 785 N N . PRO A 1 101 ? -4.383 5.488 -11.664 1 93.94 101 PRO A N 1
ATOM 786 C CA . PRO A 1 101 ? -5.078 4.422 -10.938 1 93.94 101 PRO A CA 1
ATOM 787 C C . PRO A 1 101 ? -4.695 4.367 -9.461 1 93.94 101 PRO A C 1
ATOM 789 O O . PRO A 1 101 ? -3.611 4.82 -9.086 1 93.94 101 PRO A O 1
ATOM 792 N N . VAL A 1 102 ? -5.598 3.893 -8.672 1 95.94 102 VAL A N 1
ATOM 793 C CA . VAL A 1 102 ? -5.387 3.695 -7.242 1 95.94 102 VAL A CA 1
ATOM 794 C C . VAL A 1 102 ? -5.176 2.211 -6.953 1 95.94 102 VAL A C 1
ATOM 796 O O . VAL A 1 102 ? -6.109 1.413 -7.051 1 95.94 102 VAL A O 1
ATOM 799 N N . VAL A 1 103 ? -3.971 1.838 -6.637 1 97.62 103 VAL A N 1
ATOM 800 C CA . VAL A 1 103 ? -3.627 0.481 -6.223 1 97.62 103 VAL A CA 1
ATOM 801 C C . VAL A 1 103 ? -3.184 0.482 -4.762 1 97.62 103 VAL A C 1
ATOM 803 O O . VAL A 1 103 ? -2.16 1.075 -4.418 1 97.62 103 VAL A O 1
ATOM 806 N N . TYR A 1 104 ? -3.963 -0.164 -3.934 1 97.31 104 TYR A N 1
ATOM 807 C CA . TYR A 1 104 ? -3.58 -0.302 -2.531 1 97.31 104 TYR A CA 1
ATOM 808 C C . TYR A 1 104 ? -2.645 -1.489 -2.336 1 97.31 104 TYR A C 1
ATOM 810 O O . TYR A 1 104 ? -3.045 -2.641 -2.521 1 97.31 104 TYR A O 1
ATOM 818 N N . SER A 1 105 ? -1.413 -1.235 -2.01 1 96.75 105 SER A N 1
ATOM 819 C CA . SER A 1 105 ? -0.45 -2.314 -1.809 1 96.75 105 SER A CA 1
ATOM 820 C C . SER A 1 105 ? -0.291 -2.645 -0.328 1 96.75 105 SER A C 1
ATOM 822 O O . SER A 1 105 ? -0.388 -1.76 0.525 1 96.75 105 SER A O 1
ATOM 824 N N . HIS A 1 106 ? -0.048 -3.906 -0.046 1 93.88 106 HIS A N 1
ATOM 825 C CA . HIS A 1 106 ? 0.088 -4.363 1.331 1 93.88 106 HIS A CA 1
ATOM 826 C C . HIS A 1 106 ? 1.356 -5.191 1.516 1 93.88 106 HIS A C 1
ATOM 828 O O . HIS A 1 106 ? 1.694 -6.016 0.663 1 93.88 106 HIS A O 1
ATOM 834 N N . ASN A 1 107 ? 1.974 -4.945 2.674 1 90.06 107 ASN A N 1
ATOM 835 C CA . ASN A 1 107 ? 3.211 -5.645 3.004 1 90.06 107 ASN A CA 1
ATOM 836 C C . ASN A 1 107 ? 3.008 -7.156 3.037 1 90.06 107 ASN A C 1
ATOM 838 O O . ASN A 1 107 ? 2.119 -7.656 3.73 1 90.06 107 ASN A O 1
ATOM 842 N N . MET A 1 108 ? 3.904 -7.875 2.438 1 88.81 108 MET A N 1
ATOM 843 C CA . MET A 1 108 ? 3.752 -9.312 2.23 1 88.81 108 MET A CA 1
ATOM 844 C C . MET A 1 108 ? 3.918 -10.07 3.543 1 88.81 108 MET A C 1
ATOM 846 O O . MET A 1 108 ? 3.336 -11.141 3.723 1 88.81 108 MET A O 1
ATOM 850 N N . THR A 1 109 ? 4.613 -9.562 4.496 1 87.19 109 THR A N 1
ATOM 851 C CA . THR A 1 109 ? 4.902 -10.305 5.719 1 87.19 109 THR A CA 1
ATOM 852 C C . THR A 1 109 ? 3.725 -10.234 6.688 1 87.19 109 THR A C 1
ATOM 854 O O . THR A 1 109 ? 3.668 -10.984 7.66 1 87.19 109 THR A O 1
ATOM 857 N N . THR A 1 110 ? 2.777 -9.383 6.316 1 87.31 110 THR A N 1
ATOM 858 C CA . THR A 1 110 ? 1.621 -9.281 7.203 1 87.31 110 THR A CA 1
ATOM 859 C C . THR A 1 110 ? 0.323 -9.398 6.41 1 87.31 110 THR A C 1
ATOM 861 O O . THR A 1 110 ? -0.768 -9.336 6.984 1 87.31 110 THR A O 1
ATOM 864 N N . ASP A 1 111 ? 0.453 -9.539 5.113 1 92 111 ASP A N 1
ATOM 865 C CA . ASP A 1 111 ? -0.727 -9.648 4.258 1 92 111 ASP A CA 1
ATOM 866 C C . ASP A 1 111 ? -1.297 -11.062 4.289 1 92 111 ASP A C 1
ATOM 868 O O . ASP A 1 111 ? -0.869 -11.93 3.52 1 92 111 ASP A O 1
ATOM 872 N N . THR A 1 112 ? -2.346 -11.281 5 1 90.69 112 THR A N 1
ATOM 873 C CA . THR A 1 112 ? -2.934 -12.609 5.125 1 90.69 112 THR A CA 1
ATOM 874 C C . THR A 1 112 ? -3.986 -12.836 4.047 1 90.69 112 THR A C 1
ATOM 876 O O . THR A 1 112 ? -4.594 -13.906 3.98 1 90.69 112 THR A O 1
ATOM 879 N N . LEU A 1 113 ? -4.184 -11.844 3.266 1 96.06 113 LEU A N 1
ATOM 880 C CA . LEU A 1 113 ? -5.203 -11.961 2.23 1 96.06 113 LEU A CA 1
ATOM 881 C C . LEU A 1 113 ? -4.594 -12.453 0.921 1 96.06 113 LEU A C 1
ATOM 883 O O . LEU A 1 113 ? -5.074 -13.422 0.335 1 96.06 113 LEU A O 1
ATOM 887 N N . LEU A 1 114 ? -3.439 -11.812 0.498 1 97.94 114 LEU A N 1
ATOM 888 C CA . LEU A 1 114 ? -2.93 -12.109 -0.836 1 9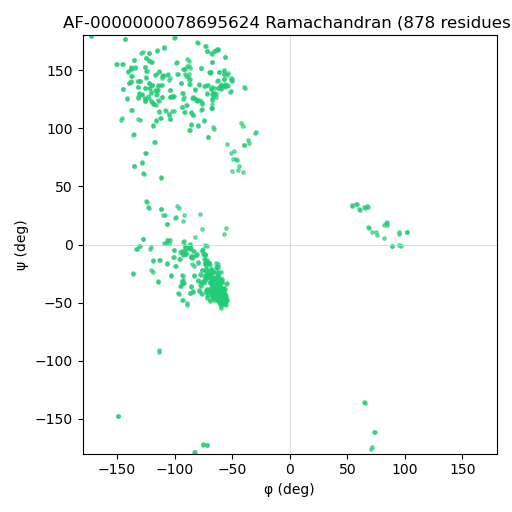7.94 114 LEU A CA 1
ATOM 889 C C . LEU A 1 114 ? -1.593 -12.844 -0.758 1 97.94 114 LEU A C 1
ATOM 891 O O . LEU A 1 114 ? -1.129 -13.406 -1.753 1 97.94 114 LEU A O 1
ATOM 895 N N . SER A 1 115 ? -0.94 -12.883 0.379 1 95.38 115 SER A N 1
ATOM 896 C CA . SER A 1 115 ? 0.329 -13.586 0.525 1 95.38 115 SER A CA 1
ATOM 897 C C . SER A 1 115 ? 0.148 -14.906 1.278 1 95.38 115 SER A C 1
ATOM 899 O O . SER A 1 115 ? 0.037 -14.906 2.506 1 95.38 115 SER A O 1
ATOM 901 N N . THR A 1 116 ? 0.316 -15.969 0.613 1 95.88 116 THR A N 1
ATOM 902 C CA . THR A 1 116 ? 0.168 -17.266 1.278 1 95.88 116 THR A CA 1
ATOM 903 C C . THR A 1 116 ? 1.457 -17.656 1.997 1 95.88 116 THR A C 1
ATOM 905 O O . THR A 1 116 ? 1.479 -18.609 2.766 1 95.88 116 THR A O 1
ATOM 908 N N . ASP A 1 117 ? 2.516 -16.859 1.819 1 93.5 117 ASP A N 1
ATOM 909 C CA . ASP A 1 117 ? 3.762 -17.094 2.541 1 93.5 117 ASP A CA 1
ATOM 910 C C . ASP A 1 117 ? 3.561 -16.938 4.047 1 93.5 117 ASP A C 1
ATOM 912 O O . ASP A 1 117 ? 4.367 -17.438 4.84 1 93.5 117 ASP A O 1
ATOM 916 N N . THR A 1 118 ? 2.52 -16.266 4.418 1 93.69 118 THR A N 1
ATOM 917 C CA . THR A 1 118 ? 2.256 -16.031 5.832 1 93.69 118 THR A CA 1
ATOM 918 C C . THR A 1 118 ? 1.397 -17.141 6.418 1 93.69 118 THR A C 1
ATOM 920 O O . THR A 1 118 ? 1.168 -17.188 7.629 1 93.69 118 THR A O 1
ATOM 923 N N . VAL A 1 119 ? 0.886 -18.047 5.586 1 94.5 119 VAL A N 1
ATOM 924 C CA . VAL A 1 119 ? 0.023 -19.141 6.035 1 94.5 119 VAL A CA 1
ATOM 925 C C . VAL A 1 119 ? 0.875 -20.281 6.586 1 94.5 119 VAL A C 1
ATOM 927 O O . VAL A 1 119 ? 1.724 -20.828 5.875 1 94.5 119 VAL A O 1
ATOM 930 N N . PRO A 1 120 ? 0.641 -20.688 7.766 1 92.38 120 PRO A N 1
ATOM 931 C CA . PRO A 1 120 ? 1.516 -21.656 8.422 1 92.38 120 PRO A CA 1
ATOM 932 C C . PRO A 1 120 ? 1.635 -22.969 7.633 1 92.38 120 PRO A C 1
ATOM 934 O O . PRO A 1 120 ? 2.717 -23.547 7.562 1 92.38 120 PRO A O 1
ATOM 937 N N . SER A 1 121 ? 0.537 -23.438 7.047 1 93.31 121 SER A N 1
ATOM 938 C CA . SER A 1 121 ? 0.625 -24.656 6.262 1 93.31 121 SER A CA 1
ATOM 939 C C . SER A 1 121 ? 1.598 -24.5 5.098 1 93.31 121 SER A C 1
ATOM 941 O O . SER A 1 121 ? 2.35 -25.422 4.785 1 93.31 121 SER A O 1
ATOM 943 N N . VAL A 1 122 ? 1.608 -23.344 4.469 1 96.19 122 VAL A N 1
ATOM 944 C CA . VAL A 1 122 ? 2.51 -23.078 3.355 1 96.19 122 VAL A CA 1
ATOM 945 C C . VAL A 1 122 ? 3.941 -22.938 3.871 1 96.19 122 VAL A C 1
ATOM 947 O O . VAL A 1 122 ? 4.867 -23.531 3.316 1 96.19 122 VAL A O 1
ATOM 950 N N . MET A 1 123 ? 4.117 -22.219 4.945 1 95 123 MET A N 1
ATOM 951 C CA . MET A 1 123 ? 5.438 -22.078 5.559 1 95 123 MET A CA 1
ATOM 952 C C . ME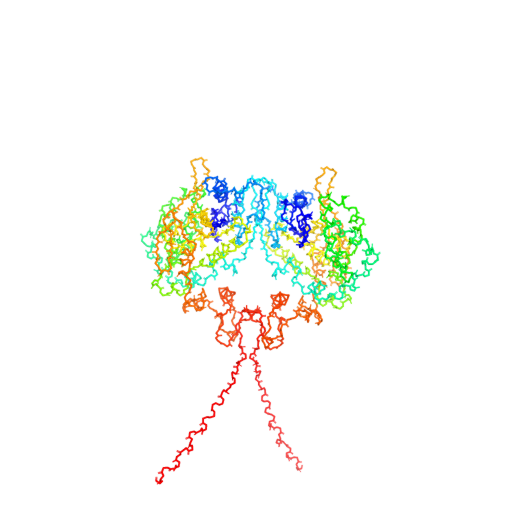T A 1 123 ? 6 -23.453 5.938 1 95 123 MET A C 1
ATOM 954 O O . MET A 1 123 ? 7.172 -23.734 5.684 1 95 123 MET A O 1
ATOM 958 N N . GLY A 1 124 ? 5.184 -24.25 6.496 1 94.75 124 GLY A N 1
ATOM 959 C CA . GLY A 1 124 ? 5.574 -25.578 6.938 1 94.75 124 GLY A CA 1
ATOM 960 C C . GLY A 1 124 ? 6.059 -26.453 5.805 1 94.75 124 GLY A C 1
ATOM 961 O O . GLY A 1 124 ? 7.164 -27 5.867 1 94.75 124 GLY A O 1
ATOM 962 N N . ARG A 1 125 ? 5.25 -26.516 4.773 1 95.31 125 ARG A N 1
ATOM 963 C CA . ARG A 1 125 ? 5.523 -27.438 3.684 1 95.31 125 ARG A CA 1
ATOM 964 C C . ARG A 1 125 ? 6.629 -26.906 2.775 1 95.31 125 ARG A C 1
ATOM 966 O O . ARG A 1 125 ? 7.406 -27.688 2.215 1 95.31 125 ARG A O 1
ATOM 973 N N . SER A 1 126 ? 6.777 -25.594 2.748 1 95.56 126 SER A N 1
ATOM 974 C CA . SER A 1 126 ? 7.711 -25 1.8 1 95.56 126 SER A CA 1
ATOM 975 C C . SER A 1 126 ? 9.094 -24.828 2.42 1 95.56 126 SER A C 1
ATOM 977 O O . SER A 1 126 ? 10.109 -24.953 1.729 1 95.56 126 SER A O 1
ATOM 979 N N . TRP A 1 127 ? 9.172 -24.562 3.746 1 94.56 127 TRP A N 1
ATOM 980 C CA . TRP A 1 127 ? 10.461 -24.125 4.254 1 94.56 127 TRP A CA 1
ATOM 981 C C . TRP A 1 127 ? 10.805 -24.828 5.562 1 94.56 127 TRP A C 1
ATOM 983 O O . TRP A 1 127 ? 11.984 -25 5.887 1 94.56 127 TRP A O 1
ATOM 993 N N . LEU A 1 128 ? 9.828 -25.266 6.262 1 94.94 128 LEU A N 1
ATOM 994 C CA . LEU A 1 128 ? 10.109 -25.703 7.629 1 94.94 128 LEU A CA 1
ATOM 995 C C . LEU A 1 128 ? 10.219 -27.219 7.707 1 94.94 128 LEU A C 1
ATOM 997 O O . LEU A 1 128 ? 10.539 -27.766 8.766 1 94.94 128 LEU A O 1
ATOM 1001 N N . ASP A 1 129 ? 9.969 -27.906 6.668 1 93.19 129 ASP A N 1
ATOM 1002 C CA . ASP A 1 129 ? 10.141 -29.344 6.609 1 93.19 129 ASP A CA 1
ATOM 1003 C C . ASP A 1 129 ? 10.844 -29.766 5.316 1 93.19 129 ASP A C 1
ATOM 1005 O O . ASP A 1 129 ? 10.281 -30.516 4.516 1 93.19 129 ASP A O 1
ATOM 1009 N N . SER A 1 130 ? 12.047 -29.422 5.199 1 91.81 130 SER A N 1
ATOM 1010 C CA . SER A 1 130 ? 12.836 -29.609 3.982 1 91.81 130 SER A CA 1
ATOM 1011 C C . SER A 1 130 ? 13.039 -31.078 3.676 1 91.81 130 SER A C 1
ATOM 1013 O O . SER A 1 130 ? 12.977 -31.5 2.516 1 91.81 130 SER A O 1
ATOM 1015 N N . PRO A 1 131 ? 13.289 -31.891 4.688 1 93.81 131 PRO A N 1
ATOM 1016 C CA . PRO A 1 131 ? 13.445 -33.312 4.375 1 93.81 131 PRO A CA 1
ATOM 1017 C C . PRO A 1 131 ? 12.188 -33.906 3.734 1 93.81 131 PRO A C 1
ATOM 1019 O O . PRO A 1 131 ? 12.289 -34.688 2.779 1 93.81 131 PRO A O 1
ATOM 1022 N N . ALA A 1 132 ? 11.047 -33.531 4.254 1 94.31 132 ALA A N 1
ATOM 1023 C CA . ALA A 1 132 ? 9.805 -34.031 3.678 1 94.31 132 ALA A CA 1
ATOM 1024 C C . ALA A 1 132 ? 9.609 -33.531 2.252 1 94.31 132 ALA A C 1
ATOM 1026 O O . ALA A 1 132 ? 9.164 -34.281 1.375 1 94.31 132 ALA A O 1
ATOM 1027 N N . LEU A 1 133 ? 9.922 -32.312 2.033 1 96.06 133 LEU A N 1
ATOM 1028 C CA . LEU A 1 133 ? 9.828 -31.719 0.704 1 96.06 133 LEU A CA 1
ATOM 1029 C C . LEU A 1 133 ? 10.773 -32.406 -0.271 1 96.06 133 LEU A C 1
ATOM 1031 O O . LEU A 1 133 ? 10.375 -32.781 -1.376 1 96.06 133 LEU A O 1
ATOM 1035 N N . SER A 1 134 ? 11.992 -32.625 0.148 1 96 134 SER A N 1
ATOM 1036 C CA . SER A 1 134 ? 12.969 -33.312 -0.701 1 96 134 SER A CA 1
ATOM 1037 C C . SER A 1 134 ? 12.562 -34.75 -1.001 1 96 134 SER A C 1
ATOM 1039 O O . SER A 1 134 ? 12.742 -35.219 -2.123 1 96 134 SER A O 1
ATOM 1041 N N . ALA A 1 135 ? 12.086 -35.375 0.013 1 96.94 135 ALA A N 1
ATOM 1042 C CA . ALA A 1 135 ? 11.648 -36.75 -0.164 1 96.94 135 ALA A CA 1
ATOM 1043 C C . ALA A 1 135 ? 10.508 -36.844 -1.178 1 96.94 135 ALA A C 1
ATOM 1045 O O . ALA A 1 135 ? 10.391 -37.844 -1.901 1 96.94 135 ALA A O 1
ATOM 1046 N N . THR A 1 136 ? 9.719 -35.781 -1.226 1 97.62 136 THR A N 1
ATOM 1047 C CA . THR A 1 136 ? 8.586 -35.75 -2.146 1 97.62 136 THR A CA 1
ATOM 1048 C C . THR A 1 136 ? 9.055 -35.438 -3.562 1 97.62 136 THR A C 1
ATOM 1050 O O . THR A 1 136 ? 8.602 -36.031 -4.527 1 97.62 136 THR A O 1
ATOM 1053 N N . LEU A 1 137 ? 9.992 -34.531 -3.73 1 98.62 137 LEU A N 1
ATOM 1054 C CA . LEU A 1 137 ? 10.305 -33.969 -5.039 1 98.62 137 LEU A CA 1
ATOM 1055 C C . LEU A 1 137 ? 11.438 -34.719 -5.707 1 98.62 137 LEU A C 1
ATOM 1057 O O . LEU A 1 137 ? 11.484 -34.844 -6.934 1 98.62 137 LEU A O 1
ATOM 1061 N N . ASN A 1 138 ? 12.422 -35.281 -4.938 1 98.25 138 ASN A N 1
ATOM 1062 C CA . ASN A 1 138 ? 13.602 -35.906 -5.52 1 98.25 138 ASN A CA 1
ATOM 1063 C C . ASN A 1 138 ? 13.227 -37.062 -6.438 1 98.25 138 ASN A C 1
ATOM 1065 O O . ASN A 1 138 ? 13.773 -37.188 -7.535 1 98.25 138 ASN A O 1
ATOM 1069 N N . PRO A 1 139 ? 12.281 -37.938 -6.051 1 98.5 139 PRO A N 1
ATOM 1070 C CA . PRO A 1 139 ? 11.891 -39 -6.977 1 98.5 139 PRO A CA 1
ATOM 1071 C C . PRO A 1 139 ? 11.312 -38.469 -8.289 1 98.5 139 PRO A C 1
ATOM 1073 O O . PRO A 1 139 ? 11.492 -39.062 -9.344 1 98.5 139 PRO A O 1
ATOM 1076 N N . VAL A 1 140 ? 10.586 -37.344 -8.227 1 98.81 140 VAL A N 1
ATOM 1077 C CA . VAL A 1 140 ? 10.039 -36.719 -9.43 1 98.81 140 VAL A CA 1
ATOM 1078 C C . VAL A 1 140 ? 11.18 -36.188 -10.297 1 98.81 140 VAL A C 1
ATOM 1080 O O . VAL A 1 140 ? 11.164 -36.312 -11.516 1 98.81 140 VAL A O 1
ATOM 1083 N N . VAL A 1 141 ? 12.156 -35.531 -9.633 1 98.81 141 VAL A N 1
ATOM 1084 C CA . VAL A 1 141 ? 13.336 -35.062 -10.352 1 98.81 141 VAL A CA 1
ATOM 1085 C C . VAL A 1 141 ? 14 -36.25 -11.086 1 98.81 141 VAL A C 1
ATOM 1087 O O . VAL A 1 141 ? 14.266 -36.156 -12.281 1 98.81 141 VAL A O 1
ATOM 1090 N N . ASP A 1 142 ? 14.211 -37.344 -10.414 1 98.56 142 ASP A N 1
ATOM 1091 C CA . ASP A 1 142 ? 14.938 -38.5 -10.953 1 98.56 142 ASP A CA 1
ATOM 1092 C C . ASP A 1 142 ? 14.148 -39.156 -12.078 1 98.56 142 ASP A C 1
ATOM 1094 O O . ASP A 1 142 ? 14.734 -39.812 -12.961 1 98.56 142 ASP A O 1
ATOM 1098 N N . ALA A 1 143 ? 12.891 -39.031 -12.039 1 98.69 143 ALA A N 1
ATOM 1099 C CA . ALA A 1 143 ? 12.039 -39.625 -13.062 1 98.69 143 ALA A CA 1
ATOM 1100 C C . ALA A 1 143 ? 12.094 -38.812 -14.359 1 98.69 143 ALA A C 1
ATOM 1102 O O . ALA A 1 143 ? 11.852 -39.375 -15.445 1 98.69 143 ALA A O 1
ATOM 1103 N N . HIS A 1 144 ? 12.477 -37.531 -14.281 1 98.69 144 HIS A N 1
ATOM 1104 C CA . HIS A 1 144 ? 12.312 -36.688 -15.453 1 98.69 144 HIS A CA 1
ATOM 1105 C C . HIS A 1 144 ? 13.648 -36.156 -15.93 1 98.69 144 HIS A C 1
ATOM 1107 O O . HIS A 1 144 ? 13.773 -35.719 -17.078 1 98.69 144 HIS A O 1
ATOM 1113 N N . LEU A 1 145 ? 14.633 -36.094 -15.016 1 98.69 145 LEU A N 1
ATOM 1114 C CA . LEU A 1 145 ? 15.898 -35.438 -15.336 1 98.69 145 LEU A CA 1
ATOM 1115 C C . LEU A 1 145 ? 17.078 -36.25 -14.812 1 98.69 145 LEU A C 1
ATOM 1117 O O . LEU A 1 145 ? 17.016 -36.812 -13.711 1 98.69 145 LEU A O 1
ATOM 1121 N N . THR A 1 146 ? 18.172 -36.344 -15.609 1 98.25 146 THR A N 1
ATOM 1122 C CA . THR A 1 146 ? 19.438 -36.844 -15.109 1 98.25 146 THR A CA 1
ATOM 1123 C C . THR A 1 146 ? 20.281 -35.719 -14.5 1 98.25 146 THR A C 1
ATOM 1125 O O . THR A 1 146 ? 20.078 -34.562 -14.805 1 98.25 146 THR A O 1
ATOM 1128 N N . TRP A 1 147 ? 21.188 -36.156 -13.656 1 97.94 147 TRP A N 1
ATOM 1129 C CA . TRP A 1 147 ? 22.062 -35.188 -13.047 1 97.94 147 TRP A CA 1
ATOM 1130 C C . TRP A 1 147 ? 22.859 -34.438 -14.109 1 97.94 147 TRP A C 1
ATOM 1132 O O . TRP A 1 147 ? 23.078 -33.219 -13.992 1 97.94 147 TRP A O 1
ATOM 1142 N N . ASP A 1 148 ? 23.281 -35.094 -15.164 1 97.94 148 ASP A N 1
ATOM 1143 C CA . ASP A 1 148 ? 24.016 -34.469 -16.266 1 97.94 148 ASP A CA 1
ATOM 1144 C C . ASP A 1 148 ? 23.156 -33.438 -16.969 1 97.94 148 ASP A C 1
ATOM 1146 O O . ASP A 1 148 ? 23.641 -32.344 -17.328 1 97.94 148 ASP A O 1
ATOM 1150 N N . ALA A 1 149 ? 21.922 -33.781 -17.172 1 98.5 149 ALA A N 1
ATOM 1151 C CA . ALA A 1 149 ? 21.016 -32.844 -17.828 1 98.5 149 ALA A CA 1
ATOM 1152 C C . ALA A 1 149 ? 20.797 -31.594 -16.969 1 98.5 149 ALA A C 1
ATOM 1154 O O . ALA A 1 149 ? 20.734 -30.469 -17.484 1 98.5 149 ALA A O 1
ATOM 1155 N N . ILE A 1 150 ? 20.703 -31.781 -15.656 1 98.75 150 ILE A N 1
ATOM 1156 C CA . ILE A 1 150 ? 20.531 -30.688 -14.719 1 98.75 150 ILE A CA 1
ATOM 1157 C C . ILE A 1 150 ? 21.75 -29.766 -14.766 1 98.75 150 ILE A C 1
ATOM 1159 O O . ILE A 1 150 ? 21.625 -28.547 -14.844 1 98.75 150 ILE A O 1
ATOM 1163 N N . GLN A 1 151 ? 22.922 -30.344 -14.789 1 98.56 151 GLN A N 1
ATOM 1164 C CA . GLN A 1 151 ? 24.156 -29.562 -14.812 1 98.56 151 GLN A CA 1
ATOM 1165 C C . GLN A 1 151 ? 24.281 -28.781 -16.109 1 98.56 151 GLN A C 1
ATOM 1167 O O . GLN A 1 151 ? 24.703 -27.625 -16.109 1 98.56 151 GLN A O 1
ATOM 1172 N N . ALA A 1 152 ? 23.969 -29.375 -17.188 1 98.69 152 ALA A N 1
ATOM 1173 C CA . ALA A 1 152 ? 24.031 -28.703 -18.484 1 98.69 152 ALA A CA 1
ATOM 1174 C C . ALA A 1 152 ? 23.047 -27.531 -18.516 1 98.69 152 ALA A C 1
ATOM 1176 O O . ALA A 1 152 ? 23.375 -26.453 -19.016 1 98.69 152 ALA A O 1
ATOM 1177 N N . ALA A 1 153 ? 21.797 -27.781 -18.047 1 98.81 153 ALA A N 1
ATOM 1178 C CA . ALA A 1 153 ? 20.797 -26.734 -17.969 1 98.81 153 ALA A CA 1
ATOM 1179 C C . ALA A 1 153 ? 21.25 -25.578 -17.078 1 98.81 153 ALA A C 1
ATOM 1181 O O . ALA A 1 153 ? 21 -24.406 -17.375 1 98.81 153 ALA A O 1
ATOM 1182 N N . ALA A 1 154 ? 21.891 -25.891 -15.961 1 98.56 154 ALA A N 1
ATOM 1183 C CA . ALA A 1 154 ? 22.359 -24.906 -15.008 1 98.56 154 ALA A CA 1
ATOM 1184 C C . ALA A 1 154 ? 23.406 -23.984 -15.648 1 98.56 154 ALA A C 1
ATOM 1186 O O . ALA A 1 154 ? 23.469 -22.797 -15.344 1 98.56 154 ALA A O 1
ATOM 1187 N N . LYS A 1 155 ? 24.188 -24.562 -16.469 1 98.06 155 LYS A N 1
ATOM 1188 C CA . LYS A 1 155 ? 25.172 -23.766 -17.203 1 98.06 155 LYS A CA 1
ATOM 1189 C C . LYS A 1 155 ? 24.484 -22.781 -18.141 1 98.06 155 LYS A C 1
ATOM 1191 O O . LYS A 1 155 ? 24.844 -21.594 -18.188 1 98.06 155 LYS A O 1
ATOM 1196 N N . ASP A 1 156 ? 23.5 -23.328 -18.844 1 98 156 ASP A N 1
ATOM 1197 C CA . ASP A 1 156 ? 22.719 -22.484 -19.75 1 98 156 ASP A CA 1
ATOM 1198 C C . ASP A 1 156 ? 22.047 -21.344 -18.984 1 98 156 ASP A C 1
ATOM 1200 O O . ASP A 1 156 ? 21.859 -20.25 -19.531 1 98 156 ASP A O 1
ATOM 1204 N N . ALA A 1 157 ? 21.672 -21.594 -17.734 1 98.12 157 ALA A N 1
ATOM 1205 C CA . ALA A 1 157 ? 20.891 -20.672 -16.938 1 98.12 157 ALA A CA 1
ATOM 1206 C C . ALA A 1 157 ? 21.797 -19.797 -16.078 1 98.12 157 ALA A C 1
ATOM 1208 O O . ALA A 1 157 ? 21.312 -18.875 -15.391 1 98.12 157 ALA A O 1
ATOM 1209 N N . TRP A 1 158 ? 23.078 -20.047 -16.062 1 97.62 158 TRP A N 1
ATOM 1210 C CA . TRP A 1 158 ? 24.078 -19.312 -15.289 1 97.62 158 TRP A CA 1
ATOM 1211 C C . TRP A 1 158 ? 23.844 -19.484 -13.789 1 97.62 158 TRP A C 1
ATOM 1213 O O . TRP A 1 158 ? 24 -18.531 -13.023 1 97.62 158 TRP A O 1
ATOM 1223 N N . ILE A 1 159 ? 23.328 -20.656 -13.359 1 97.62 159 ILE A N 1
ATOM 1224 C CA . ILE A 1 159 ? 23.109 -20.844 -11.93 1 97.62 159 ILE A CA 1
ATOM 1225 C C . ILE A 1 159 ? 23.828 -22.109 -11.469 1 97.62 159 ILE A C 1
ATOM 1227 O O . ILE A 1 159 ? 23.297 -22.859 -10.641 1 97.62 159 ILE A O 1
ATOM 1231 N N . GLU A 1 160 ? 24.969 -22.406 -11.977 1 97 160 GLU A N 1
ATOM 1232 C CA . GLU A 1 160 ? 25.734 -23.594 -11.656 1 97 160 GLU A CA 1
ATOM 1233 C C . GLU A 1 160 ? 26.016 -23.688 -10.156 1 97 160 GLU A C 1
ATOM 1235 O O . GLU A 1 160 ? 26.016 -24.781 -9.586 1 97 160 GLU A O 1
ATOM 1240 N N . GLY A 1 161 ? 26.297 -22.578 -9.57 1 95 161 GLY A N 1
ATOM 1241 C CA . GLY A 1 161 ? 26.562 -22.578 -8.141 1 95 161 GLY A CA 1
ATOM 1242 C C . GLY A 1 161 ? 25.422 -23.125 -7.312 1 95 161 GLY A C 1
ATOM 1243 O O . GLY A 1 161 ? 25.641 -23.891 -6.375 1 95 161 GLY A O 1
ATOM 1244 N N . LEU A 1 162 ? 24.203 -22.766 -7.609 1 94.38 162 LEU A N 1
ATOM 1245 C CA . LEU A 1 162 ? 23.016 -23.219 -6.902 1 94.38 162 LEU A CA 1
ATOM 1246 C C . LEU A 1 162 ? 22.766 -24.703 -7.148 1 94.38 162 LEU A C 1
ATOM 1248 O O . LEU A 1 162 ? 22.109 -25.375 -6.352 1 94.38 162 LEU A O 1
ATOM 1252 N N . CYS A 1 163 ? 23.328 -25.219 -8.273 1 96.56 163 CYS A N 1
ATOM 1253 C CA . CYS A 1 163 ? 23.062 -26.594 -8.688 1 96.56 163 CYS A CA 1
ATOM 1254 C C . CYS A 1 163 ? 24.281 -27.484 -8.492 1 96.56 163 CYS A C 1
ATOM 1256 O O . CYS A 1 163 ? 24.422 -28.516 -9.148 1 96.56 163 CYS A O 1
ATOM 1258 N N . ALA A 1 164 ? 25.141 -27.094 -7.562 1 96.62 164 ALA A N 1
ATOM 1259 C CA . ALA A 1 164 ? 26.391 -27.812 -7.383 1 96.62 164 ALA A CA 1
ATOM 1260 C C . ALA A 1 164 ? 26.203 -29.047 -6.512 1 96.62 164 ALA A C 1
ATOM 1262 O O . ALA A 1 164 ? 26.938 -30.031 -6.633 1 96.62 164 ALA A O 1
ATOM 1263 N N . ASP A 1 165 ? 25.219 -29.062 -5.633 1 96.38 165 ASP A N 1
ATOM 1264 C CA . ASP A 1 165 ? 25.016 -30.141 -4.664 1 96.38 165 ASP A CA 1
ATOM 1265 C C . ASP A 1 165 ? 23.891 -31.078 -5.113 1 96.38 165 ASP A C 1
ATOM 1267 O O . ASP A 1 165 ? 22.719 -30.703 -5.09 1 96.38 165 ASP A O 1
ATOM 1271 N N . PRO A 1 166 ? 24.203 -32.25 -5.391 1 95.56 166 PRO A N 1
ATOM 1272 C CA . PRO A 1 166 ? 23.172 -33.219 -5.828 1 95.56 166 PRO A CA 1
ATOM 1273 C C . PRO A 1 166 ? 22.109 -33.469 -4.758 1 95.56 166 PRO A C 1
ATOM 1275 O O . PRO A 1 166 ? 20.969 -33.812 -5.082 1 95.56 166 PRO A O 1
ATOM 1278 N N . ASN A 1 167 ? 22.484 -33.281 -3.529 1 94.62 167 ASN A N 1
ATOM 1279 C CA . ASN A 1 167 ? 21.531 -33.5 -2.439 1 94.62 167 ASN A CA 1
ATOM 1280 C C . ASN A 1 167 ? 20.484 -32.375 -2.396 1 94.62 167 ASN A C 1
ATOM 1282 O O . ASN A 1 167 ? 19.438 -32.562 -1.769 1 94.62 167 ASN A O 1
ATOM 1286 N N . ALA A 1 168 ? 20.75 -31.281 -3.105 1 95.38 168 ALA A N 1
ATOM 1287 C CA . ALA A 1 168 ? 19.812 -30.156 -3.176 1 95.38 168 ALA A CA 1
ATOM 1288 C C . ALA A 1 168 ? 19.219 -30.031 -4.574 1 95.38 168 ALA A C 1
ATOM 1290 O O . ALA A 1 168 ? 18.844 -28.938 -4.996 1 95.38 168 ALA A O 1
ATOM 1291 N N . ARG A 1 169 ? 19.062 -31.094 -5.281 1 97 169 ARG A N 1
ATOM 1292 C CA . ARG A 1 169 ? 18.688 -31.047 -6.691 1 97 169 ARG A CA 1
ATOM 1293 C C . ARG A 1 169 ? 17.266 -30.562 -6.867 1 97 169 ARG A C 1
ATOM 1295 O O . ARG A 1 169 ? 16.938 -29.906 -7.867 1 97 169 ARG A O 1
ATOM 1302 N N . ALA A 1 170 ? 16.406 -30.859 -5.93 1 97.5 170 ALA A N 1
ATOM 1303 C CA . ALA A 1 170 ? 15.039 -30.344 -6.035 1 97.5 170 ALA A CA 1
ATOM 1304 C C . ALA A 1 170 ? 15.031 -28.812 -6.043 1 97.5 170 ALA A C 1
ATOM 1306 O O . ALA A 1 170 ? 14.344 -28.203 -6.855 1 97.5 170 ALA A O 1
ATOM 1307 N N . ASP A 1 171 ? 15.805 -28.234 -5.148 1 96.19 171 ASP A N 1
ATOM 1308 C CA . ASP A 1 171 ? 15.906 -26.781 -5.078 1 96.19 171 ASP A CA 1
ATOM 1309 C C . ASP A 1 171 ? 16.484 -26.203 -6.367 1 96.19 171 ASP A C 1
ATOM 1311 O O . ASP A 1 171 ? 15.992 -25.203 -6.879 1 96.19 171 ASP A O 1
ATOM 1315 N N . CYS A 1 172 ? 17.5 -26.844 -6.801 1 97.38 172 CYS A N 1
ATOM 1316 C CA . CYS A 1 172 ? 18.125 -26.438 -8.055 1 97.38 172 CYS A CA 1
ATOM 1317 C C . CYS A 1 172 ? 17.109 -26.453 -9.195 1 97.38 172 CYS A C 1
ATOM 1319 O O . CYS A 1 172 ? 16.969 -25.484 -9.93 1 97.38 172 CYS A O 1
ATOM 1321 N N . VAL A 1 173 ? 16.359 -27.531 -9.297 1 98.62 173 VAL A N 1
ATOM 1322 C CA . VAL A 1 173 ? 15.438 -27.75 -10.406 1 98.62 173 VAL A CA 1
ATOM 1323 C C . VAL A 1 173 ? 14.312 -26.719 -10.344 1 98.62 173 VAL A C 1
ATOM 1325 O O . VAL A 1 173 ? 13.875 -26.203 -11.375 1 98.62 173 VAL A O 1
ATOM 1328 N N . LEU A 1 174 ? 13.859 -26.375 -9.18 1 97.94 174 LEU A N 1
ATOM 1329 C CA . LEU A 1 174 ? 12.828 -25.359 -9.039 1 97.94 174 LEU A CA 1
ATOM 1330 C C . LEU A 1 174 ? 13.344 -24 -9.5 1 97.94 174 LEU A C 1
ATOM 1332 O O . LEU A 1 174 ? 12.609 -23.234 -10.109 1 97.94 174 LEU A O 1
ATOM 1336 N N . ASN A 1 175 ? 14.555 -23.688 -9.219 1 97.94 175 ASN A N 1
ATOM 1337 C CA . ASN A 1 175 ? 15.164 -22.453 -9.695 1 97.94 175 ASN A CA 1
ATOM 1338 C C . ASN A 1 175 ? 15.352 -22.469 -11.203 1 97.94 175 ASN A C 1
ATOM 1340 O O . ASN A 1 175 ? 15.148 -21.453 -11.875 1 97.94 175 ASN A O 1
ATOM 1344 N N . LEU A 1 176 ? 15.758 -23.641 -11.719 1 98.62 176 LEU A N 1
ATOM 1345 C CA . LEU A 1 176 ? 15.883 -23.797 -13.164 1 98.62 176 LEU A CA 1
ATOM 1346 C C . LEU A 1 176 ? 14.547 -23.562 -13.852 1 98.62 176 LEU A C 1
ATOM 1348 O O . LEU A 1 176 ? 14.492 -22.938 -14.922 1 98.62 176 LEU A O 1
ATOM 1352 N N . TYR A 1 177 ? 13.531 -24.047 -13.258 1 98.62 177 TYR A N 1
ATOM 1353 C CA . TYR A 1 177 ? 12.203 -23.812 -13.812 1 98.62 177 TYR A CA 1
ATOM 1354 C C . TYR A 1 177 ? 11.914 -22.328 -13.938 1 98.62 177 TYR A C 1
ATOM 1356 O O . TYR A 1 177 ? 11.406 -21.859 -14.961 1 98.62 177 TYR A O 1
ATOM 1364 N N . ASP A 1 178 ? 12.172 -21.625 -12.883 1 98.44 178 ASP A N 1
ATOM 1365 C CA . ASP A 1 178 ? 11.891 -20.188 -12.875 1 98.44 178 ASP A CA 1
ATOM 1366 C C . ASP A 1 178 ? 12.641 -19.484 -14.008 1 98.44 178 ASP A C 1
ATOM 1368 O O . ASP A 1 178 ? 12.062 -18.656 -14.711 1 98.44 178 ASP A O 1
ATOM 1372 N N . VAL A 1 179 ? 13.891 -19.812 -14.156 1 98.44 179 VAL A N 1
ATOM 1373 C CA . VAL A 1 179 ? 14.695 -19.203 -15.211 1 98.44 179 VAL A CA 1
ATOM 1374 C C . VAL A 1 179 ? 14.133 -19.578 -16.578 1 98.44 179 VAL A C 1
ATOM 1376 O O . VAL A 1 179 ? 13.977 -18.734 -17.453 1 98.44 179 VAL A O 1
ATOM 1379 N N . ALA A 1 180 ? 13.812 -20.875 -16.75 1 98.69 180 ALA A N 1
ATOM 1380 C CA . ALA A 1 180 ? 13.305 -21.359 -18.016 1 98.69 180 ALA A CA 1
ATOM 1381 C C . ALA A 1 180 ? 11.984 -20.688 -18.375 1 98.69 180 ALA A C 1
ATOM 1383 O O . ALA A 1 180 ? 11.781 -20.266 -19.516 1 98.69 180 ALA A O 1
ATOM 1384 N N . ALA A 1 181 ? 11.133 -20.594 -17.422 1 98.38 181 ALA A N 1
ATOM 1385 C CA . ALA A 1 181 ? 9.844 -19.953 -17.656 1 98.38 181 ALA A CA 1
ATOM 1386 C C . ALA A 1 181 ? 10.016 -18.5 -18.047 1 98.38 181 ALA A C 1
ATOM 1388 O O . ALA A 1 181 ? 9.328 -18 -18.938 1 98.38 181 ALA A O 1
ATOM 1389 N N . ALA A 1 182 ? 10.906 -17.812 -17.375 1 98.12 182 ALA A N 1
ATOM 1390 C CA . ALA A 1 182 ? 11.188 -16.406 -17.703 1 98.12 182 ALA A CA 1
ATOM 1391 C C . ALA A 1 182 ? 11.766 -16.281 -19.109 1 98.12 182 ALA A C 1
ATOM 1393 O O . ALA A 1 182 ? 11.359 -15.398 -19.875 1 98.12 182 ALA A O 1
ATOM 1394 N N . PHE A 1 183 ? 12.703 -17.203 -19.422 1 97.88 183 PHE A N 1
ATOM 1395 C CA . PHE A 1 183 ? 13.312 -17.203 -20.75 1 97.88 183 PHE A CA 1
ATOM 1396 C C . PHE A 1 183 ? 12.273 -17.5 -21.828 1 97.88 183 PHE A C 1
ATOM 1398 O O . PHE A 1 183 ? 12.312 -16.922 -22.922 1 97.88 183 PHE A O 1
ATOM 1405 N N . GLU A 1 184 ? 11.422 -18.406 -21.5 1 97.69 184 GLU A N 1
ATOM 1406 C CA . GLU A 1 184 ? 10.359 -18.719 -22.453 1 97.69 184 GLU A CA 1
ATOM 1407 C C . GLU A 1 184 ? 9.508 -17.484 -22.734 1 97.69 184 GLU A C 1
ATOM 1409 O O . GLU A 1 184 ? 9.25 -17.156 -23.906 1 97.69 184 GLU A O 1
ATOM 1414 N N . ALA A 1 185 ? 9.094 -16.828 -21.719 1 96.25 185 ALA A N 1
ATOM 1415 C CA . ALA A 1 185 ? 8.227 -15.656 -21.859 1 96.25 185 ALA A CA 1
ATOM 1416 C C . ALA A 1 185 ? 8.922 -14.547 -22.641 1 96.25 185 ALA A C 1
ATOM 1418 O O . ALA A 1 185 ? 8.266 -13.797 -23.375 1 96.25 185 ALA A O 1
ATOM 1419 N N . SER 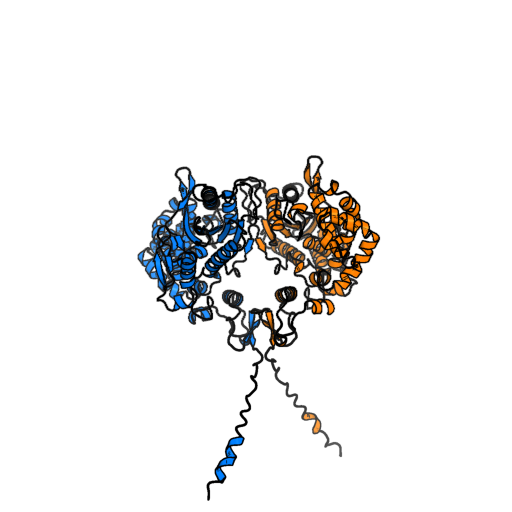A 1 186 ? 10.234 -14.453 -22.547 1 94.19 186 SER A N 1
ATOM 1420 C CA . SER A 1 186 ? 10.977 -13.391 -23.203 1 94.19 186 SER A CA 1
ATOM 1421 C C . SER A 1 186 ? 11.469 -13.844 -24.578 1 94.19 186 SER A C 1
ATOM 1423 O O . SER A 1 186 ? 12.156 -13.086 -25.281 1 94.19 186 SER A O 1
ATOM 1425 N N . GLY A 1 187 ? 11.281 -15.07 -24.938 1 93.69 187 GLY A N 1
ATOM 1426 C CA . GLY A 1 187 ? 11.695 -15.594 -26.234 1 93.69 187 GLY A CA 1
ATOM 1427 C C . GLY A 1 187 ? 13.148 -16.016 -26.266 1 93.69 187 GLY A C 1
ATOM 1428 O O . GLY A 1 187 ? 13.727 -16.188 -27.344 1 93.69 187 GLY A O 1
ATOM 1429 N N . ARG A 1 188 ? 13.695 -16.219 -25.125 1 95.94 188 ARG A N 1
ATOM 1430 C CA . ARG A 1 188 ? 15.125 -16.516 -25.047 1 95.94 188 ARG A CA 1
ATOM 1431 C C . ARG A 1 188 ? 15.375 -18 -24.859 1 95.94 188 ARG A C 1
ATOM 1433 O O . ARG A 1 188 ? 16.5 -18.469 -25 1 95.94 188 ARG A O 1
ATOM 1440 N N . LEU A 1 189 ? 14.398 -18.781 -24.578 1 97.81 189 LEU A N 1
ATOM 1441 C CA . LEU A 1 189 ? 14.578 -20.188 -24.234 1 97.81 189 LEU A CA 1
ATOM 1442 C C . LEU A 1 189 ? 15.164 -20.953 -25.406 1 97.81 189 LEU A C 1
ATOM 1444 O O . LEU A 1 189 ? 15.984 -21.859 -25.219 1 97.81 189 LEU A O 1
ATOM 1448 N N . ASP A 1 190 ? 14.891 -20.562 -26.578 1 96.81 190 ASP A N 1
ATOM 1449 C CA . ASP A 1 190 ? 15.336 -21.281 -27.781 1 96.81 190 ASP A CA 1
ATOM 1450 C C . ASP A 1 190 ? 16.844 -21.172 -27.938 1 96.81 190 ASP A C 1
ATOM 1452 O O . ASP A 1 190 ? 17.469 -22.031 -28.594 1 96.81 190 ASP A O 1
ATOM 1456 N N . SER A 1 191 ? 17.438 -20.188 -27.375 1 96.88 191 SER A N 1
ATOM 1457 C CA . SER A 1 191 ? 18.875 -19.984 -27.5 1 96.88 191 SER A CA 1
ATOM 1458 C C . SER A 1 191 ? 19.641 -20.734 -26.422 1 96.88 191 SER A C 1
ATOM 1460 O O . SER A 1 191 ? 20.875 -20.672 -26.359 1 96.88 191 SER A O 1
ATOM 1462 N N . THR A 1 192 ? 18.969 -21.359 -25.562 1 98.06 192 THR A N 1
ATOM 1463 C CA . THR A 1 192 ? 19.547 -22.156 -24.484 1 98.06 192 THR A CA 1
ATOM 1464 C C . THR A 1 192 ? 19.156 -23.625 -24.625 1 98.06 192 THR A C 1
ATOM 1466 O O . THR A 1 192 ? 18.234 -24.078 -23.969 1 98.06 192 THR A O 1
ATOM 1469 N N . SER A 1 193 ? 19.938 -24.359 -25.359 1 98.25 193 SER A N 1
ATOM 1470 C CA . SER A 1 193 ? 19.531 -25.656 -25.875 1 98.25 193 SER A CA 1
ATOM 1471 C C . SER A 1 193 ? 19.344 -26.656 -24.734 1 98.25 193 SER A C 1
ATOM 1473 O O . SER A 1 193 ? 18.359 -27.406 -24.719 1 98.25 193 SER A O 1
ATOM 1475 N N . ASP A 1 194 ? 20.281 -26.688 -23.766 1 98.75 194 ASP A N 1
ATOM 1476 C CA . ASP A 1 194 ? 20.188 -27.672 -22.688 1 98.75 194 ASP A CA 1
ATOM 1477 C C . ASP A 1 194 ? 19.062 -27.312 -21.734 1 98.75 194 ASP A C 1
ATOM 1479 O O . ASP A 1 194 ? 18.375 -28.203 -21.219 1 98.75 194 ASP A O 1
ATOM 1483 N N . LEU A 1 195 ? 18.906 -26.062 -21.453 1 98.81 195 LEU A N 1
ATOM 1484 C CA . LEU A 1 195 ? 17.797 -25.625 -20.594 1 98.81 195 LEU A CA 1
ATOM 1485 C C . LEU A 1 195 ? 16.453 -25.922 -21.25 1 98.81 195 LEU A C 1
ATOM 1487 O O . LEU A 1 195 ? 15.531 -26.406 -20.578 1 98.81 195 LEU A O 1
ATOM 1491 N N . LYS A 1 196 ? 16.359 -25.641 -22.531 1 98.75 196 LYS A N 1
ATOM 1492 C CA . LYS A 1 196 ? 15.141 -25.938 -23.281 1 98.75 196 LYS A CA 1
ATOM 1493 C C . LYS A 1 196 ? 14.812 -27.422 -23.25 1 98.75 196 LYS A C 1
ATOM 1495 O O . LYS A 1 196 ? 13.656 -27.797 -23.078 1 98.75 196 LYS A O 1
ATOM 1500 N N . ALA A 1 197 ? 15.82 -28.203 -23.422 1 98.75 197 ALA A N 1
ATOM 1501 C CA . ALA A 1 197 ? 15.625 -29.656 -23.422 1 98.75 197 ALA A CA 1
ATOM 1502 C C . ALA A 1 197 ? 15.141 -30.141 -22.062 1 98.75 197 ALA A C 1
ATOM 1504 O O . ALA A 1 197 ? 14.359 -31.094 -21.984 1 98.75 197 ALA A O 1
ATOM 1505 N N . ALA A 1 198 ? 15.523 -29.5 -21.016 1 98.75 198 ALA A N 1
ATOM 1506 C CA . ALA A 1 198 ? 15.195 -29.922 -19.656 1 98.75 198 ALA A CA 1
ATOM 1507 C C . ALA A 1 198 ? 13.82 -29.391 -19.234 1 98.75 198 ALA A C 1
ATOM 1509 O O . ALA A 1 198 ? 13.234 -29.859 -18.266 1 98.75 198 ALA A O 1
ATOM 1510 N N . TYR A 1 199 ? 13.312 -28.438 -19.922 1 98.75 199 TYR A N 1
ATOM 1511 C CA . TYR A 1 199 ? 12.188 -27.625 -19.484 1 98.75 199 TYR A CA 1
ATOM 1512 C C . TYR A 1 199 ? 10.961 -28.5 -19.219 1 98.75 199 TYR A C 1
ATOM 1514 O O . TYR A 1 199 ? 10.297 -28.328 -18.188 1 98.75 199 TYR A O 1
ATOM 1522 N N . PRO A 1 200 ? 10.594 -29.5 -20.062 1 98.56 200 PRO A N 1
ATOM 1523 C CA . PRO A 1 200 ? 9.43 -30.328 -19.75 1 98.56 200 PRO A CA 1
ATOM 1524 C C . PRO A 1 200 ? 9.562 -31.031 -18.391 1 98.56 200 PRO A C 1
ATOM 1526 O O . PRO A 1 200 ? 8.586 -31.141 -17.641 1 98.56 200 PRO A O 1
ATOM 1529 N N . GLY A 1 201 ? 10.734 -31.5 -18.094 1 98.81 201 GLY A N 1
ATOM 1530 C CA . GLY A 1 201 ? 10.969 -32.125 -16.797 1 98.81 201 GLY A CA 1
ATOM 1531 C C . GLY A 1 201 ? 10.883 -31.141 -15.641 1 98.81 201 GLY A C 1
ATOM 1532 O O . GLY A 1 201 ? 10.359 -31.469 -14.578 1 98.81 201 GLY A O 1
ATOM 1533 N N . LEU A 1 202 ? 11.422 -29.938 -15.859 1 98.88 202 LEU A N 1
ATOM 1534 C CA . LEU A 1 202 ? 11.344 -28.906 -14.844 1 98.88 202 LEU A CA 1
ATOM 1535 C C . LEU A 1 202 ? 9.891 -28.578 -14.508 1 98.88 202 LEU A C 1
ATOM 1537 O O . LEU A 1 202 ? 9.555 -28.375 -13.336 1 98.88 202 LEU A O 1
ATOM 1541 N N . VAL A 1 203 ? 9.031 -28.531 -15.492 1 98.81 203 VAL A N 1
ATOM 1542 C CA . VAL A 1 203 ? 7.613 -28.25 -15.32 1 98.81 203 VAL A CA 1
ATOM 1543 C C . VAL A 1 203 ? 6.977 -29.312 -14.438 1 98.81 203 VAL A C 1
ATOM 1545 O O . VAL A 1 203 ? 6.176 -29 -13.547 1 98.81 203 VAL A O 1
ATOM 1548 N N . GLU A 1 204 ? 7.336 -30.562 -14.656 1 98.75 204 GLU A N 1
ATOM 1549 C CA . GLU A 1 204 ? 6.766 -31.656 -13.875 1 98.75 204 GLU A CA 1
ATOM 1550 C C . GLU A 1 204 ? 7.16 -31.547 -12.406 1 98.75 204 GLU A C 1
ATOM 1552 O O . GLU A 1 204 ? 6.344 -31.812 -11.516 1 98.75 204 GLU A O 1
ATOM 1557 N N . VAL A 1 205 ? 8.383 -31.203 -12.18 1 98.81 205 VAL A N 1
ATOM 1558 C CA . VAL A 1 205 ? 8.859 -31.078 -10.805 1 98.81 205 VAL A CA 1
ATOM 1559 C C . VAL A 1 205 ? 8.172 -29.906 -10.125 1 98.81 205 VAL A C 1
ATOM 1561 O O . VAL A 1 205 ? 7.758 -29.984 -8.969 1 98.81 205 VAL A O 1
ATOM 1564 N N . ASN A 1 206 ? 8.062 -28.812 -10.844 1 98.75 206 ASN A N 1
ATOM 1565 C CA . ASN A 1 206 ? 7.355 -27.641 -10.297 1 98.75 206 ASN A CA 1
ATOM 1566 C C . ASN A 1 206 ? 5.898 -27.969 -9.984 1 98.75 206 ASN A C 1
ATOM 1568 O O . ASN A 1 206 ? 5.363 -27.531 -8.969 1 98.75 206 ASN A O 1
ATOM 1572 N N . ALA A 1 207 ? 5.258 -28.703 -10.852 1 98.75 207 ALA A N 1
ATOM 1573 C CA . ALA A 1 207 ? 3.883 -29.125 -10.617 1 98.75 207 ALA A CA 1
ATOM 1574 C C . ALA A 1 207 ? 3.781 -29.969 -9.352 1 98.75 207 ALA A C 1
ATOM 1576 O O . ALA A 1 207 ? 2.82 -29.844 -8.586 1 98.75 207 ALA A O 1
ATOM 1577 N N . ALA A 1 208 ? 4.734 -30.859 -9.18 1 98.75 208 ALA A N 1
ATOM 1578 C CA . ALA A 1 208 ? 4.758 -31.688 -7.98 1 98.75 208 ALA A CA 1
ATOM 1579 C C . ALA A 1 208 ? 4.902 -30.828 -6.727 1 98.75 208 ALA A C 1
ATOM 1581 O O . ALA A 1 208 ? 4.332 -31.141 -5.68 1 98.75 208 ALA A O 1
ATOM 1582 N N . TRP A 1 209 ? 5.684 -29.812 -6.832 1 98.69 209 TRP A N 1
ATOM 1583 C CA . TRP A 1 209 ? 5.816 -28.875 -5.711 1 98.69 209 TRP A CA 1
ATOM 1584 C C . TRP A 1 209 ? 4.473 -28.234 -5.379 1 98.69 209 TRP A C 1
ATOM 1586 O O . TRP A 1 209 ? 4.082 -28.172 -4.211 1 98.69 209 TRP A O 1
ATOM 1596 N N . TYR A 1 210 ? 3.736 -27.781 -6.375 1 98.62 210 TYR A N 1
ATOM 1597 C CA . TYR A 1 210 ? 2.424 -27.188 -6.168 1 98.62 210 TYR A CA 1
ATOM 1598 C C . TYR A 1 210 ? 1.468 -28.172 -5.512 1 98.62 210 TYR A C 1
ATOM 1600 O O . TYR A 1 210 ? 0.732 -27.812 -4.59 1 98.62 210 TYR A O 1
ATOM 1608 N N . LYS A 1 211 ? 1.515 -29.344 -6.008 1 98.25 211 LYS A N 1
ATOM 1609 C CA . LYS A 1 211 ? 0.648 -30.375 -5.441 1 98.25 211 LYS A CA 1
ATOM 1610 C C . LYS A 1 211 ? 0.978 -30.625 -3.975 1 98.25 211 LYS A C 1
ATOM 1612 O O . LYS A 1 211 ? 0.076 -30.766 -3.148 1 98.25 211 LYS A O 1
ATOM 1617 N N . TYR A 1 212 ? 2.221 -30.641 -3.711 1 97.75 212 TYR A N 1
ATOM 1618 C CA . TYR A 1 212 ? 2.658 -30.906 -2.348 1 97.75 212 TYR A CA 1
ATOM 1619 C C . TYR A 1 212 ? 2.281 -29.766 -1.415 1 97.75 212 TYR A C 1
ATOM 1621 O O . TYR A 1 212 ? 1.799 -29.984 -0.303 1 97.75 212 TYR A O 1
ATOM 1629 N N . VAL A 1 213 ? 2.434 -28.547 -1.847 1 97.62 213 VAL A N 1
ATOM 1630 C CA . VAL A 1 213 ? 2.299 -27.391 -0.978 1 97.62 213 VAL A CA 1
ATOM 1631 C C . VAL A 1 213 ? 0.833 -26.969 -0.897 1 97.62 213 VAL A C 1
ATOM 1633 O O . VAL A 1 213 ? 0.347 -26.594 0.172 1 97.62 213 VAL A O 1
ATOM 1636 N N . PHE A 1 214 ? 0.077 -27.094 -2.023 1 97.81 214 PHE A N 1
ATOM 1637 C CA . PHE A 1 214 ? -1.225 -26.438 -2.07 1 97.81 214 PHE A CA 1
ATOM 1638 C C . PHE A 1 214 ? -2.338 -27.453 -2.256 1 97.81 214 PHE A C 1
ATOM 1640 O O . PHE A 1 214 ? -3.518 -27.141 -2.086 1 97.81 214 PHE A O 1
ATOM 1647 N N . GLY A 1 215 ? -1.964 -28.672 -2.619 1 97.38 215 GLY A N 1
ATOM 1648 C CA . GLY A 1 215 ? -2.988 -29.688 -2.727 1 97.38 215 GLY A CA 1
ATOM 1649 C C . GLY A 1 215 ? -3.766 -29.891 -1.438 1 97.38 215 GLY A C 1
ATOM 1650 O O . GLY A 1 215 ? -3.234 -29.688 -0.347 1 97.38 215 GLY A O 1
ATOM 1651 N N . TRP A 1 216 ? -5.023 -30.281 -1.57 1 96.81 216 TRP A N 1
ATOM 1652 C CA . TRP A 1 216 ? -5.883 -30.484 -0.407 1 96.81 216 TRP A CA 1
ATOM 1653 C C . TRP A 1 216 ? -6.789 -31.703 -0.602 1 96.81 216 TRP A C 1
ATOM 1655 O O . TRP A 1 216 ? -7.457 -31.828 -1.632 1 96.81 216 TRP A O 1
ATOM 1665 N N . ASN A 1 217 ? -6.719 -32.531 0.295 1 95.44 217 ASN A N 1
ATOM 1666 C CA . ASN A 1 217 ? -7.488 -33.781 0.306 1 95.44 217 ASN A CA 1
ATOM 1667 C C . ASN A 1 217 ? -8.289 -33.938 1.598 1 95.44 217 ASN A C 1
ATOM 1669 O O . ASN A 1 217 ? -7.719 -33.906 2.691 1 95.44 217 ASN A O 1
ATOM 1673 N N . ASP A 1 218 ? -9.625 -34.156 1.478 1 93 218 ASP A N 1
ATOM 1674 C CA . ASP A 1 218 ? -10.5 -34.156 2.645 1 93 218 ASP A CA 1
ATOM 1675 C C . ASP A 1 218 ? -10.312 -35.438 3.451 1 93 218 ASP A C 1
ATOM 1677 O O . ASP A 1 218 ? -10.789 -35.562 4.582 1 93 218 ASP A O 1
ATOM 1681 N N . THR A 1 219 ? -9.586 -36.375 2.967 1 95.19 219 THR A N 1
ATOM 1682 C CA . THR A 1 219 ? -9.344 -37.594 3.715 1 95.19 219 THR A CA 1
ATOM 1683 C C . THR A 1 219 ? -8.016 -37.531 4.465 1 95.19 219 THR A C 1
ATOM 1685 O O . THR A 1 219 ? -7.715 -38.375 5.293 1 95.19 219 THR A O 1
ATOM 1688 N N . ASP A 1 220 ? -7.242 -36.562 4.109 1 95 220 ASP A N 1
ATOM 1689 C CA . ASP A 1 220 ? -5.988 -36.344 4.824 1 95 220 ASP A CA 1
ATOM 1690 C C . ASP A 1 220 ? -6.211 -35.531 6.094 1 95 220 ASP A C 1
ATOM 1692 O O . ASP A 1 220 ? -6.723 -34.406 6.039 1 95 220 ASP A O 1
ATOM 1696 N N . LYS A 1 221 ? -5.785 -36.031 7.18 1 93.06 221 LYS A N 1
ATOM 1697 C CA . LYS A 1 221 ? -6.059 -35.406 8.477 1 93.06 221 LYS A CA 1
ATOM 1698 C C . LYS A 1 221 ? -5.395 -34.062 8.594 1 93.06 221 LYS A C 1
ATOM 1700 O O . LYS A 1 221 ? -5.996 -33.094 9.109 1 93.06 221 LYS A O 1
ATOM 1705 N N . LEU A 1 222 ? -4.199 -33.969 8.148 1 91.62 222 LEU A N 1
ATOM 1706 C CA . LEU A 1 222 ? -3.479 -32.719 8.234 1 91.62 222 LEU A CA 1
ATOM 1707 C C . LEU A 1 222 ? -4.125 -31.656 7.348 1 91.62 222 LEU A C 1
ATOM 1709 O O . LEU A 1 222 ? -4.262 -30.5 7.75 1 91.62 222 LEU A O 1
ATOM 1713 N N . ASP A 1 223 ? -4.488 -32.031 6.109 1 94.81 223 ASP A N 1
ATOM 1714 C CA . ASP A 1 223 ? -5.176 -31.125 5.199 1 94.81 223 ASP A CA 1
ATOM 1715 C C . ASP A 1 223 ? -6.469 -30.594 5.82 1 94.81 223 ASP A C 1
ATOM 1717 O O . ASP A 1 223 ? -6.75 -29.391 5.758 1 94.81 223 ASP A O 1
ATOM 1721 N N . ARG A 1 224 ? -7.215 -31.453 6.469 1 94.62 224 ARG A N 1
ATOM 1722 C CA . ARG A 1 224 ? -8.461 -31.062 7.113 1 94.62 224 ARG A CA 1
ATOM 1723 C C . ARG A 1 224 ? -8.195 -30.094 8.266 1 94.62 224 ARG A C 1
ATOM 1725 O O . ARG A 1 224 ? -8.969 -29.156 8.484 1 94.62 224 ARG A O 1
ATOM 1732 N N . THR A 1 225 ? -7.191 -30.391 8.922 1 93.31 225 THR A N 1
ATOM 1733 C CA . THR A 1 225 ? -6.828 -29.578 10.078 1 93.31 225 THR A CA 1
ATOM 1734 C C . THR A 1 225 ? -6.426 -28.172 9.641 1 93.31 225 THR A C 1
ATOM 1736 O O . THR A 1 225 ? -6.855 -27.188 10.25 1 93.31 225 THR A O 1
ATOM 1739 N N . GLN A 1 226 ? -5.668 -28.016 8.578 1 93.38 226 GLN A N 1
ATOM 1740 C CA . GLN A 1 226 ? -5.039 -26.766 8.195 1 93.38 226 GLN A CA 1
ATOM 1741 C C . GLN A 1 226 ? -5.914 -25.984 7.219 1 93.38 226 GLN A C 1
ATOM 1743 O O . GLN A 1 226 ? -5.82 -24.75 7.137 1 93.38 226 GLN A O 1
ATOM 1748 N N . GLY A 1 227 ? -6.773 -26.656 6.438 1 95.44 227 GLY A N 1
ATOM 1749 C CA . GLY A 1 227 ? -7.559 -26 5.406 1 95.44 227 GLY A CA 1
ATOM 1750 C C . GLY A 1 227 ? -6.727 -25.547 4.223 1 95.44 227 GLY A C 1
ATOM 1751 O O . GLY A 1 227 ? -5.539 -25.859 4.137 1 95.44 227 GLY A O 1
ATOM 1752 N N . THR A 1 228 ? -7.332 -24.875 3.271 1 96.81 228 THR A N 1
ATOM 1753 C CA . THR A 1 228 ? -6.633 -24.406 2.08 1 96.81 228 THR A CA 1
ATOM 1754 C C . THR A 1 228 ? -6.012 -23.031 2.314 1 96.81 228 THR A C 1
ATOM 1756 O O . THR A 1 228 ? -6.602 -22.188 3 1 96.81 228 THR A O 1
ATOM 1759 N N . PRO A 1 229 ? -4.895 -22.766 1.71 1 96.25 229 PRO A N 1
ATOM 1760 C CA . PRO A 1 229 ? -4.125 -21.562 2.021 1 96.25 229 PRO A CA 1
ATOM 1761 C C . PRO A 1 229 ? -4.828 -20.281 1.569 1 96.25 229 PRO A C 1
ATOM 1763 O O . PRO A 1 229 ? -4.605 -19.219 2.146 1 96.25 229 PRO A O 1
ATOM 1766 N N . SER A 1 230 ? -5.652 -20.281 0.528 1 97.38 230 SER A N 1
ATOM 1767 C CA . SER A 1 230 ? -6.297 -19.062 0.033 1 97.38 230 SER A CA 1
ATOM 1768 C C . SER A 1 230 ? -7.727 -18.953 0.546 1 97.38 230 SER A C 1
ATOM 1770 O O . SER A 1 230 ? -8.562 -18.281 -0.066 1 97.38 230 SER A O 1
ATOM 1772 N N . GLN A 1 231 ? -8.016 -19.625 1.682 1 96.94 231 GLN A N 1
ATOM 1773 C CA . GLN A 1 231 ? -9.336 -19.609 2.295 1 96.94 231 GLN A CA 1
ATOM 1774 C C . GLN A 1 231 ? -9.758 -18.188 2.654 1 96.94 231 GLN A C 1
ATOM 1776 O O . GLN A 1 231 ? -10.914 -17.812 2.445 1 96.94 231 GLN A O 1
ATOM 1781 N N . ASN A 1 232 ? -8.828 -17.406 3.168 1 96.06 232 ASN A N 1
ATOM 1782 C CA . ASN A 1 232 ? -9.156 -16.031 3.559 1 96.06 232 ASN A CA 1
ATOM 1783 C C . ASN A 1 232 ? -9.602 -15.203 2.361 1 96.06 232 ASN A C 1
ATOM 1785 O O . ASN A 1 232 ? -10.539 -14.406 2.469 1 96.06 232 ASN A O 1
ATOM 1789 N N . LEU A 1 233 ? -8.914 -15.312 1.252 1 98.38 233 LEU A N 1
ATOM 1790 C CA . LEU A 1 233 ? -9.305 -14.586 0.05 1 98.38 233 LEU A CA 1
ATOM 1791 C C . LEU A 1 233 ? -10.688 -15.016 -0.425 1 98.38 233 LEU A C 1
ATOM 1793 O O . LEU A 1 233 ? -11.523 -14.172 -0.762 1 98.38 233 LEU A O 1
ATOM 1797 N N . ALA A 1 234 ? -10.938 -16.297 -0.398 1 98.44 234 ALA A N 1
ATOM 1798 C CA . ALA A 1 234 ? -12.234 -16.812 -0.809 1 98.44 234 ALA A CA 1
ATOM 1799 C C . ALA A 1 234 ? -13.344 -16.281 0.095 1 98.44 234 ALA A C 1
ATOM 1801 O O . ALA A 1 234 ? -14.406 -15.875 -0.387 1 98.44 234 ALA A O 1
ATOM 1802 N N . GLN A 1 235 ? -13.086 -16.297 1.351 1 97.81 235 GLN A N 1
ATOM 1803 C CA . GLN A 1 235 ? -14.062 -15.789 2.305 1 97.81 235 GLN A CA 1
ATOM 1804 C C . GLN A 1 235 ? -14.297 -14.297 2.098 1 97.81 235 GLN A C 1
ATOM 1806 O O . GLN A 1 235 ? -15.422 -13.812 2.254 1 97.81 235 GLN A O 1
ATOM 1811 N N . THR A 1 236 ? -13.242 -13.594 1.828 1 98.31 236 THR A N 1
ATOM 1812 C CA . THR A 1 236 ? -13.375 -12.172 1.548 1 98.31 236 THR A CA 1
ATOM 1813 C C . THR A 1 236 ? -14.242 -11.945 0.31 1 98.31 236 THR A C 1
ATOM 1815 O O . THR A 1 236 ? -15.086 -11.047 0.293 1 98.31 236 THR A O 1
ATOM 1818 N N . MET A 1 237 ? -14.062 -12.734 -0.735 1 98.5 237 MET A N 1
ATOM 1819 C CA . MET A 1 237 ? -14.883 -12.633 -1.942 1 98.5 237 MET A CA 1
ATOM 1820 C C . MET A 1 237 ? -16.344 -12.891 -1.629 1 98.5 237 MET A C 1
ATOM 1822 O O . MET A 1 237 ? -17.234 -12.188 -2.133 1 98.5 237 MET A O 1
ATOM 1826 N N . LEU A 1 238 ? -16.609 -13.867 -0.753 1 98.38 238 LEU A N 1
ATOM 1827 C CA . LEU A 1 238 ? -17.984 -14.148 -0.327 1 98.38 238 LEU A CA 1
ATOM 1828 C C . LEU A 1 238 ? -18.562 -12.969 0.449 1 98.38 238 LEU A C 1
ATOM 1830 O O . LEU A 1 238 ? -19.719 -12.602 0.249 1 98.38 238 LEU A O 1
ATOM 1834 N N . ALA A 1 239 ? -17.766 -12.406 1.315 1 97.88 239 ALA A N 1
ATOM 1835 C CA . ALA A 1 239 ? -18.203 -11.25 2.086 1 97.88 239 ALA A CA 1
ATOM 1836 C C . ALA A 1 239 ? -18.547 -10.078 1.168 1 97.88 239 ALA A C 1
ATOM 1838 O O . ALA A 1 239 ? -19.531 -9.367 1.396 1 97.88 239 ALA A O 1
ATOM 1839 N N . ASN A 1 240 ? -17.703 -9.875 0.181 1 97.62 240 ASN A N 1
ATOM 1840 C CA . ASN A 1 240 ? -17.969 -8.828 -0.793 1 97.62 240 ASN A CA 1
ATOM 1841 C C . ASN A 1 240 ? -19.312 -9.047 -1.501 1 97.62 240 ASN A C 1
ATOM 1843 O O . ASN A 1 240 ? -20.062 -8.102 -1.729 1 97.62 240 ASN A O 1
ATOM 1847 N N . MET A 1 241 ? -19.625 -10.266 -1.891 1 97 241 MET A N 1
ATOM 1848 C CA . MET A 1 241 ? -20.875 -10.602 -2.549 1 97 241 MET A CA 1
ATOM 1849 C C . MET A 1 241 ? -22.062 -10.312 -1.635 1 97 241 MET A C 1
ATOM 1851 O O . MET A 1 241 ? -23.062 -9.734 -2.072 1 97 241 MET A O 1
ATOM 1855 N N . ASN A 1 242 ? -21.906 -10.703 -0.425 1 95.88 242 ASN A N 1
ATOM 1856 C CA . ASN A 1 242 ? -22.969 -10.445 0.539 1 95.88 242 ASN A CA 1
ATOM 1857 C C . ASN A 1 242 ? -23.203 -8.945 0.738 1 95.88 242 ASN A C 1
ATOM 1859 O O . ASN A 1 242 ? -24.344 -8.492 0.813 1 95.88 242 ASN A O 1
ATOM 1863 N N . ALA A 1 243 ? -22.094 -8.219 0.865 1 95.75 243 ALA A N 1
ATOM 1864 C CA . ALA A 1 243 ? -22.203 -6.77 1.012 1 95.75 243 ALA A CA 1
ATOM 1865 C C . ALA A 1 243 ? -22.875 -6.145 -0.206 1 95.75 243 ALA A C 1
ATOM 1867 O O . ALA A 1 243 ? -23.672 -5.215 -0.072 1 95.75 243 ALA A O 1
ATOM 1868 N N . HIS A 1 244 ? -22.516 -6.652 -1.364 1 94 244 HIS A N 1
ATOM 1869 C CA . HIS A 1 244 ? -23.078 -6.133 -2.607 1 94 244 HIS A CA 1
ATOM 1870 C C . HIS A 1 244 ? -24.594 -6.332 -2.65 1 94 244 HIS A C 1
ATOM 1872 O O . HIS A 1 244 ? -25.312 -5.473 -3.154 1 94 244 HIS A O 1
ATOM 1878 N N . ARG A 1 245 ? -25.078 -7.422 -2.199 1 92.06 245 ARG A N 1
ATOM 1879 C CA . ARG A 1 245 ? -26.5 -7.723 -2.195 1 92.06 245 ARG A CA 1
ATOM 1880 C C . ARG A 1 245 ? -27.266 -6.742 -1.317 1 92.06 245 ARG A C 1
ATOM 1882 O O . ARG A 1 245 ? -28.453 -6.457 -1.57 1 92.06 245 ARG A O 1
ATOM 1889 N N . LEU A 1 246 ? -26.594 -6.215 -0.324 1 90 246 LEU A N 1
ATOM 1890 C CA . LEU A 1 246 ? -27.234 -5.277 0.598 1 90 246 LEU A CA 1
ATOM 1891 C C . LEU A 1 246 ? -27.094 -3.844 0.099 1 90 246 LEU A C 1
ATOM 1893 O O . LEU A 1 246 ? -28.062 -3.078 0.122 1 90 246 LEU A O 1
ATOM 1897 N N . SER A 1 247 ? -25.891 -3.416 -0.251 1 87.38 247 SER A N 1
ATOM 1898 C CA . SER A 1 247 ? -25.578 -2.078 -0.746 1 87.38 247 SER A CA 1
ATOM 1899 C C . SER A 1 247 ? -24.438 -2.113 -1.758 1 87.38 247 SER A C 1
ATOM 1901 O O . SER A 1 247 ? -23.266 -2.211 -1.38 1 87.38 247 SER A O 1
ATOM 1903 N N . PRO A 1 248 ? -24.828 -1.899 -3.027 1 73.81 248 PRO A N 1
ATOM 1904 C CA . PRO A 1 248 ? -23.781 -1.972 -4.035 1 73.81 248 PRO A CA 1
ATOM 1905 C C . PRO A 1 248 ? -22.719 -0.887 -3.859 1 73.81 248 PRO A C 1
ATOM 1907 O O . PRO A 1 248 ? -23.047 0.25 -3.51 1 73.81 248 PRO A O 1
ATOM 1910 N N . SER A 1 249 ? -21.5 -1.449 -3.879 1 84 249 SER A N 1
ATOM 1911 C CA . SER A 1 249 ? -20.375 -0.53 -3.793 1 84 249 SER A CA 1
ATOM 1912 C C . SER A 1 249 ? -19.562 -0.535 -5.082 1 84 249 SER A C 1
ATOM 1914 O O . SER A 1 249 ? -19.953 0.085 -6.07 1 84 249 SER A O 1
ATOM 1916 N N . TYR A 1 250 ? -18.531 -1.371 -5.219 1 92.56 250 TYR A N 1
ATOM 1917 C CA . TYR A 1 250 ? -17.688 -1.468 -6.398 1 92.56 250 TYR A CA 1
ATOM 1918 C C . TYR A 1 250 ? -18.266 -2.443 -7.414 1 92.56 250 TYR A C 1
ATOM 1920 O O . TYR A 1 250 ? -18.875 -3.451 -7.039 1 92.56 250 TYR A O 1
ATOM 1928 N N . LYS A 1 251 ? -18.141 -2.105 -8.695 1 95.38 251 LYS A N 1
ATOM 1929 C CA . LYS A 1 251 ? -18.531 -3.037 -9.742 1 95.38 251 LYS A CA 1
ATOM 1930 C C . LYS A 1 251 ? -17.531 -4.176 -9.883 1 95.38 251 LYS A C 1
ATOM 1932 O O . LYS A 1 251 ? -17.891 -5.281 -10.289 1 95.38 251 LYS A O 1
ATOM 1937 N N . LEU A 1 252 ? -16.281 -3.842 -9.523 1 97.75 252 LEU A N 1
ATOM 1938 C CA . LEU A 1 252 ? -15.227 -4.84 -9.68 1 97.75 252 LEU A CA 1
ATOM 1939 C C . LEU A 1 252 ? -14.195 -4.723 -8.562 1 97.75 252 LEU A C 1
ATOM 1941 O O . LEU A 1 252 ? -13.789 -3.617 -8.203 1 97.75 252 LEU A O 1
ATOM 1945 N N . PHE A 1 253 ? -13.844 -5.867 -8 1 98.44 253 PHE A N 1
ATOM 1946 C CA . PHE A 1 253 ? -12.688 -6.004 -7.121 1 98.44 253 PHE A CA 1
ATOM 1947 C C . PHE A 1 253 ? -11.531 -6.68 -7.848 1 98.44 253 PHE A C 1
ATOM 1949 O O . PHE A 1 253 ? -11.703 -7.754 -8.43 1 98.44 253 PHE A O 1
ATOM 1956 N N . GLU A 1 254 ? -10.383 -6.035 -7.824 1 98.75 254 GLU A N 1
ATOM 1957 C CA . GLU A 1 254 ? -9.18 -6.625 -8.391 1 98.75 254 GLU A CA 1
ATOM 1958 C C . GLU A 1 254 ? -8.172 -6.98 -7.301 1 98.75 254 GLU A C 1
ATOM 1960 O O . GLU A 1 254 ? -7.809 -6.129 -6.484 1 98.75 254 GLU A O 1
ATOM 1965 N N . TYR A 1 255 ? -7.734 -8.211 -7.309 1 98.88 255 TYR A N 1
ATOM 1966 C CA . TYR A 1 255 ? -6.656 -8.688 -6.445 1 98.88 255 TYR A CA 1
ATOM 1967 C C . TYR A 1 255 ? -5.453 -9.125 -7.273 1 98.88 255 TYR A C 1
ATOM 1969 O O . TYR A 1 255 ? -5.496 -10.156 -7.945 1 98.88 255 TYR A O 1
ATOM 1977 N N . SER A 1 256 ? -4.391 -8.32 -7.258 1 98.88 256 SER A N 1
ATOM 1978 C CA . SER A 1 256 ? -3.15 -8.617 -7.969 1 98.88 256 SER A CA 1
ATOM 1979 C C . SER A 1 256 ? -2.152 -9.336 -7.07 1 98.88 256 SER A C 1
ATOM 1981 O O . SER A 1 256 ? -1.7 -8.781 -6.066 1 98.88 256 SER A O 1
ATOM 1983 N N . ALA A 1 257 ? -1.812 -10.539 -7.465 1 98.69 257 ALA A N 1
ATOM 1984 C CA . ALA A 1 257 ? -1.069 -11.391 -6.539 1 98.69 257 ALA A CA 1
ATOM 1985 C C . ALA A 1 257 ? -0.141 -12.336 -7.289 1 98.69 257 ALA A C 1
ATOM 1987 O O . ALA A 1 257 ? 0.514 -11.938 -8.258 1 98.69 257 ALA A O 1
ATOM 1988 N N . HIS A 1 258 ? 0.048 -13.492 -6.742 1 98.5 258 HIS A N 1
ATOM 1989 C CA . HIS A 1 258 ? 1.041 -14.453 -7.219 1 98.5 258 HIS A CA 1
ATOM 1990 C C . HIS A 1 258 ? 0.391 -15.781 -7.59 1 98.5 258 HIS A C 1
ATOM 1992 O O . HIS A 1 258 ? -0.788 -16 -7.305 1 98.5 258 HIS A O 1
ATOM 1998 N N . ASP A 1 259 ? 1.149 -16.578 -8.32 1 98.25 259 ASP A N 1
ATOM 1999 C CA . ASP A 1 259 ? 0.703 -17.938 -8.609 1 98.25 259 ASP A CA 1
ATOM 2000 C C . ASP A 1 259 ? 0.38 -18.703 -7.324 1 98.25 259 ASP A C 1
ATOM 2002 O O . ASP A 1 259 ? -0.589 -19.469 -7.273 1 98.25 259 ASP A O 1
ATOM 2006 N N . THR A 1 260 ? 1.106 -18.391 -6.328 1 98.12 260 THR A N 1
ATOM 2007 C CA . THR A 1 260 ? 0.945 -19.062 -5.039 1 98.12 260 THR A CA 1
ATOM 2008 C C . THR A 1 260 ? -0.29 -18.547 -4.312 1 98.12 260 THR A C 1
ATOM 2010 O O . THR A 1 260 ? -0.628 -19.016 -3.229 1 98.12 260 THR A O 1
ATOM 2013 N N . THR A 1 261 ? -0.961 -17.578 -4.805 1 98.56 261 THR A N 1
ATOM 2014 C CA . THR A 1 261 ? -2.262 -17.125 -4.324 1 98.56 261 THR A CA 1
ATOM 2015 C C . THR A 1 261 ? -3.389 -17.75 -5.152 1 98.56 261 THR A C 1
ATOM 2017 O O . THR A 1 261 ? -4.379 -18.234 -4.598 1 98.56 261 THR A O 1
ATOM 2020 N N . ILE A 1 262 ? -3.168 -17.781 -6.461 1 98.69 262 ILE A N 1
ATOM 2021 C CA . ILE A 1 262 ? -4.227 -18.141 -7.398 1 98.69 262 ILE A CA 1
ATOM 2022 C C . ILE A 1 262 ? -4.441 -19.656 -7.379 1 98.69 262 ILE A C 1
ATOM 2024 O O . ILE A 1 262 ? -5.578 -20.125 -7.418 1 98.69 262 ILE A O 1
ATOM 2028 N N . ALA A 1 263 ? -3.342 -20.406 -7.348 1 98.38 263 ALA A N 1
ATOM 2029 C CA . ALA A 1 263 ? -3.457 -21.859 -7.355 1 98.38 263 ALA A CA 1
ATOM 2030 C C . ALA A 1 263 ? -4.254 -22.359 -6.152 1 98.38 263 ALA A C 1
ATOM 2032 O O . ALA A 1 263 ? -5.258 -23.062 -6.312 1 98.38 263 ALA A O 1
ATOM 2033 N N . PRO A 1 264 ? -3.869 -21.969 -4.965 1 98.25 264 PRO A N 1
ATOM 2034 C CA . PRO A 1 264 ? -4.668 -22.453 -3.834 1 98.25 264 PRO A CA 1
ATOM 2035 C C . PRO A 1 264 ? -6.074 -21.859 -3.811 1 98.25 264 PRO A C 1
ATOM 2037 O O . PRO A 1 264 ? -6.977 -22.422 -3.188 1 98.25 264 PRO A O 1
ATOM 2040 N N . LEU A 1 265 ? -6.301 -20.703 -4.418 1 98.56 265 LEU A N 1
ATOM 2041 C CA . LEU A 1 265 ? -7.664 -20.203 -4.562 1 98.56 265 LEU A CA 1
ATOM 2042 C C . LEU A 1 265 ? -8.516 -21.156 -5.395 1 98.56 265 LEU A C 1
ATOM 2044 O O . LEU A 1 265 ? -9.641 -21.469 -5.02 1 98.56 265 LEU A O 1
ATOM 2048 N N . ALA A 1 266 ? -7.934 -21.641 -6.512 1 98.12 266 ALA A N 1
ATOM 2049 C CA . ALA A 1 266 ? -8.617 -22.641 -7.328 1 98.12 266 ALA A CA 1
ATOM 2050 C C . ALA A 1 266 ? -8.898 -23.922 -6.531 1 98.12 266 ALA A C 1
ATOM 2052 O O . ALA A 1 266 ? -9.977 -24.5 -6.629 1 98.12 266 ALA A O 1
ATOM 2053 N N . VAL A 1 267 ? -7.945 -24.312 -5.738 1 97.88 267 VAL A N 1
ATOM 2054 C CA . VAL A 1 267 ? -8.109 -25.5 -4.898 1 97.88 267 VAL A CA 1
ATOM 2055 C C . VAL A 1 267 ? -9.266 -25.297 -3.928 1 97.88 267 VAL A C 1
ATOM 2057 O O . VAL A 1 267 ? -10.07 -26.203 -3.705 1 97.88 267 VAL A O 1
ATOM 2060 N N . THR A 1 268 ? -9.352 -24.094 -3.35 1 97.56 268 THR A N 1
ATOM 2061 C CA . THR A 1 268 ? -10.438 -23.75 -2.438 1 97.56 268 THR A CA 1
ATOM 2062 C C . THR A 1 268 ? -11.789 -23.859 -3.143 1 97.56 268 THR A C 1
ATOM 2064 O O . THR A 1 268 ? -12.797 -24.203 -2.521 1 97.56 268 THR A O 1
ATOM 2067 N N . PHE A 1 269 ? -11.797 -23.578 -4.48 1 96.81 269 PHE A N 1
ATOM 2068 C CA . PHE A 1 269 ? -13.023 -23.656 -5.266 1 96.81 269 PHE A CA 1
ATOM 2069 C C . PHE A 1 269 ? -13.258 -25.078 -5.77 1 96.81 269 PHE A C 1
ATOM 2071 O O . PHE A 1 269 ? -14.234 -25.328 -6.477 1 96.81 269 PHE A O 1
ATOM 2078 N N . GLY A 1 270 ? -12.352 -25.969 -5.504 1 94.31 270 GLY A N 1
ATOM 2079 C CA . GLY A 1 270 ? -12.547 -27.391 -5.789 1 94.31 270 GLY A CA 1
ATOM 2080 C C . GLY A 1 270 ? -11.828 -27.844 -7.051 1 94.31 270 GLY A C 1
ATOM 2081 O O . GLY A 1 270 ? -12.086 -28.938 -7.555 1 94.31 270 GLY A O 1
ATOM 2082 N N . ASP A 1 271 ? -10.984 -27.031 -7.594 1 96.06 271 ASP A N 1
ATOM 2083 C CA . ASP A 1 271 ? -10.258 -27.391 -8.805 1 96.06 271 ASP A CA 1
ATOM 2084 C C . ASP A 1 271 ? -8.789 -27.672 -8.5 1 96.06 271 ASP A C 1
ATOM 2086 O O . ASP A 1 271 ? -8.055 -26.781 -8.078 1 96.06 271 ASP A O 1
ATOM 2090 N N . GLN A 1 272 ? -8.344 -28.844 -8.68 1 96 272 GLN A N 1
ATOM 2091 C CA . GLN A 1 272 ? -6.949 -29.219 -8.5 1 96 272 GLN A CA 1
ATOM 2092 C C . GLN A 1 272 ? -6.371 -29.828 -9.781 1 96 272 GLN A C 1
ATOM 2094 O O . GLN A 1 272 ? -5.492 -30.688 -9.727 1 96 272 GLN A O 1
ATOM 2099 N N . GLY A 1 273 ? -6.883 -29.344 -10.898 1 95.38 273 GLY A N 1
ATOM 2100 C CA . GLY A 1 273 ? -6.48 -29.859 -12.203 1 95.38 273 GLY A CA 1
ATOM 2101 C C . GLY A 1 273 ? -5.113 -29.375 -12.641 1 95.38 273 GLY A C 1
ATOM 2102 O O . GLY A 1 273 ? -4.391 -28.75 -11.859 1 95.38 273 GLY A O 1
ATOM 2103 N N . ASN A 1 274 ? -4.805 -29.688 -13.852 1 95.31 274 ASN A N 1
ATOM 2104 C CA . ASN A 1 274 ? -3.473 -29.453 -14.398 1 95.31 274 ASN A CA 1
ATOM 2105 C C . ASN A 1 274 ? -3.119 -27.969 -14.414 1 95.31 274 ASN A C 1
ATOM 2107 O O . ASN A 1 274 ? -2.018 -27.578 -14.016 1 95.31 274 ASN A O 1
ATOM 2111 N N . THR A 1 275 ? -4.012 -27.156 -14.812 1 95.25 275 THR A N 1
ATOM 2112 C CA . THR A 1 275 ? -3.74 -25.734 -14.891 1 95.25 275 THR A CA 1
ATOM 2113 C C . THR A 1 275 ? -3.529 -25.141 -13.492 1 95.25 275 THR A C 1
ATOM 2115 O O . THR A 1 275 ? -2.688 -24.266 -13.305 1 95.25 275 THR A O 1
ATOM 2118 N N . THR A 1 276 ? -4.293 -25.641 -12.555 1 97.69 276 THR A N 1
ATOM 2119 C CA . THR A 1 276 ? -4.152 -25.172 -11.18 1 97.69 276 THR A CA 1
ATOM 2120 C C . THR A 1 276 ? -2.764 -25.5 -10.641 1 97.69 276 THR A C 1
ATOM 2122 O O . THR A 1 276 ? -2.148 -24.672 -9.961 1 97.69 276 THR A O 1
ATOM 2125 N N . MET A 1 277 ? -2.238 -26.656 -11.031 1 98.19 277 MET A N 1
ATOM 2126 C CA . MET A 1 277 ? -0.955 -27.094 -10.492 1 98.19 277 MET A CA 1
ATOM 2127 C C . MET A 1 277 ? 0.195 -26.641 -11.391 1 98.19 277 MET A C 1
ATOM 2129 O O . MET A 1 277 ? 1.363 -26.828 -11.039 1 98.19 277 MET A O 1
ATOM 2133 N N . ARG A 1 278 ? -0.096 -26.109 -12.547 1 97.94 278 ARG A N 1
ATOM 2134 C CA . ARG A 1 278 ? 0.869 -25.531 -13.477 1 97.94 278 ARG A CA 1
ATOM 2135 C C . ARG A 1 278 ? 0.459 -24.125 -13.883 1 97.94 278 ARG A C 1
ATOM 2137 O O . ARG A 1 278 ? 0.238 -23.859 -15.062 1 97.94 278 ARG A O 1
ATOM 2144 N N . PRO A 1 279 ? 0.374 -23.25 -12.938 1 97.88 279 PRO A N 1
ATOM 2145 C CA . PRO A 1 279 ? -0.172 -21.922 -13.234 1 97.88 279 PRO A CA 1
ATOM 2146 C C . PRO A 1 279 ? 0.732 -21.094 -14.156 1 97.88 279 PRO A C 1
ATOM 2148 O O . PRO A 1 279 ? 1.864 -20.781 -13.789 1 97.88 279 PRO A O 1
ATOM 2151 N N . PRO A 1 280 ? 0.3 -20.734 -15.32 1 97.69 280 PRO A N 1
ATOM 2152 C CA . PRO A 1 280 ? 1.097 -19.859 -16.172 1 97.69 280 PRO A CA 1
ATOM 2153 C C . PRO A 1 280 ? 1.14 -18.422 -15.664 1 97.69 280 PRO A C 1
ATOM 2155 O O . PRO A 1 280 ? 0.416 -18.078 -14.727 1 97.69 280 PRO A O 1
ATOM 2158 N N . TYR A 1 281 ? 2.051 -17.641 -16.219 1 98.38 281 TYR A N 1
ATOM 2159 C CA . TYR A 1 281 ? 2.031 -16.203 -15.938 1 98.38 281 TYR A CA 1
ATOM 2160 C C . TYR A 1 281 ? 0.662 -15.609 -16.234 1 98.38 281 TYR A C 1
ATOM 2162 O O . TYR A 1 281 ? 0.022 -15.977 -17.219 1 98.38 281 TYR A O 1
ATOM 2170 N N . ALA A 1 282 ? 0.198 -14.758 -15.328 1 98.75 282 ALA A N 1
ATOM 2171 C CA . ALA A 1 282 ? -1.014 -13.953 -15.477 1 98.75 282 ALA A CA 1
ATOM 2172 C C . ALA A 1 282 ? -2.26 -14.836 -15.453 1 98.75 282 ALA A C 1
ATOM 2174 O O . ALA A 1 282 ? -3.322 -14.43 -15.938 1 98.75 282 ALA A O 1
ATOM 2175 N N . VAL A 1 283 ? -2.119 -16.078 -15.023 1 98.69 283 VAL A N 1
ATOM 2176 C CA . VAL A 1 283 ? -3.334 -16.859 -14.82 1 98.69 283 VAL A CA 1
ATOM 2177 C C . VAL A 1 283 ? -4.32 -16.078 -13.961 1 98.69 283 VAL A C 1
ATOM 2179 O O . VAL A 1 283 ? -3.922 -15.383 -13.023 1 98.69 283 VAL A O 1
ATOM 2182 N N . THR A 1 284 ? -5.613 -16.172 -14.289 1 98.81 284 THR A N 1
ATOM 2183 C CA . THR A 1 284 ? -6.641 -15.297 -13.727 1 98.81 284 THR A CA 1
ATOM 2184 C C . THR A 1 284 ? -7.906 -16.094 -13.414 1 98.81 284 THR A C 1
ATOM 2186 O O . THR A 1 284 ? -8.297 -16.969 -14.172 1 98.81 284 THR A O 1
ATOM 2189 N N . ILE A 1 285 ? -8.5 -15.805 -12.305 1 98.5 285 ILE A N 1
ATOM 2190 C CA . ILE A 1 285 ? -9.828 -16.297 -11.977 1 98.5 285 ILE A CA 1
ATOM 2191 C C . ILE A 1 285 ? -10.789 -15.133 -11.781 1 98.5 285 ILE A C 1
ATOM 2193 O O . ILE A 1 285 ? -10.555 -14.258 -10.945 1 98.5 285 ILE A O 1
ATOM 2197 N N . PHE A 1 286 ? -11.852 -15.086 -12.578 1 98.31 286 PHE A N 1
ATOM 2198 C CA . PHE A 1 286 ? -12.977 -14.18 -12.375 1 98.31 286 PHE A CA 1
ATOM 2199 C C . PHE A 1 286 ? -14.078 -14.867 -11.562 1 98.31 286 PHE A C 1
ATOM 2201 O O . PHE A 1 286 ? -14.445 -16 -11.852 1 98.31 286 PHE A O 1
ATOM 2208 N N . VAL A 1 287 ? -14.508 -14.195 -10.57 1 98.31 287 VAL A N 1
ATOM 2209 C CA . VAL A 1 287 ? -15.648 -14.633 -9.766 1 98.31 287 VAL A CA 1
ATOM 2210 C C . VAL A 1 287 ? -16.812 -13.68 -9.969 1 98.31 287 VAL A C 1
ATOM 2212 O O . VAL A 1 287 ? -16.828 -12.562 -9.43 1 98.31 287 VAL A O 1
ATOM 2215 N N . GLU A 1 288 ? -17.828 -14.156 -10.664 1 97.19 288 GLU A N 1
ATOM 2216 C CA . GLU A 1 288 ? -18.969 -13.32 -11.039 1 97.19 288 GLU A CA 1
ATOM 2217 C C . GLU A 1 288 ? -20.172 -13.586 -10.133 1 97.19 288 GLU A C 1
ATOM 2219 O O . GLU A 1 288 ? -20.547 -14.742 -9.914 1 97.19 288 GLU A O 1
ATOM 2224 N N . LEU A 1 289 ? -20.719 -12.555 -9.578 1 97.12 289 LEU A N 1
ATOM 2225 C CA . LEU A 1 289 ? -22.016 -12.656 -8.914 1 97.12 289 LEU A CA 1
ATOM 2226 C C . LEU A 1 289 ? -23.141 -12.383 -9.898 1 97.12 289 LEU A C 1
ATOM 2228 O O . LEU A 1 289 ? -23.203 -11.305 -10.492 1 97.12 289 LEU A O 1
ATOM 2232 N N . LEU A 1 290 ? -23.984 -13.352 -10.055 1 95.25 290 LEU A N 1
ATOM 2233 C CA . LEU A 1 290 ? -25.109 -13.281 -10.984 1 95.25 290 LEU A CA 1
ATOM 2234 C C . LEU A 1 290 ? -26.438 -13.195 -10.234 1 95.25 290 LEU A C 1
ATOM 2236 O O . LEU A 1 290 ? -26.578 -13.766 -9.148 1 95.25 290 LEU A O 1
ATOM 2240 N N . GLN A 1 291 ? -27.328 -12.469 -10.836 1 92.94 291 GLN A N 1
ATOM 2241 C CA . GLN A 1 291 ? -28.688 -12.43 -10.305 1 92.94 291 GLN A CA 1
ATOM 2242 C C . GLN A 1 291 ? -29.703 -12.875 -11.352 1 92.94 291 GLN A C 1
ATOM 2244 O O . GLN A 1 291 ? -29.625 -12.453 -12.508 1 92.94 291 GLN A O 1
ATOM 2249 N N . ASP A 1 292 ? -30.609 -13.727 -10.891 1 89.62 292 ASP A N 1
ATOM 2250 C CA . ASP A 1 292 ? -31.703 -14.164 -11.75 1 89.62 292 ASP A CA 1
ATOM 2251 C C . ASP A 1 292 ? -32.656 -13.016 -12.055 1 89.62 292 ASP A C 1
ATOM 2253 O O . ASP A 1 292 ? -33.125 -12.336 -11.141 1 89.62 292 ASP A O 1
ATOM 2257 N N . THR A 1 293 ? -32.938 -12.828 -13.273 1 86.19 293 THR A N 1
ATOM 2258 C CA . THR A 1 293 ? -33.812 -11.727 -13.664 1 86.19 293 THR A CA 1
ATOM 2259 C C . THR A 1 293 ? -35.281 -12.023 -13.281 1 86.19 293 THR A C 1
ATOM 2261 O O . THR A 1 293 ? -36.094 -11.109 -13.148 1 86.19 293 THR A O 1
ATOM 2264 N N . GLU A 1 294 ? -35.562 -13.281 -13.086 1 88.62 294 GLU A N 1
ATOM 2265 C CA . GLU A 1 294 ? -36.938 -13.68 -12.805 1 88.62 294 GLU A CA 1
ATOM 2266 C C . GLU A 1 294 ? -37.156 -13.898 -11.312 1 88.62 294 GLU A C 1
ATOM 2268 O O . GLU A 1 294 ? -38.281 -13.953 -10.852 1 88.62 294 GLU A O 1
ATOM 2273 N N . ASP A 1 295 ? -36.125 -14.07 -10.617 1 89.31 295 ASP A N 1
ATOM 2274 C CA . ASP A 1 295 ? -36.188 -14.281 -9.172 1 89.31 295 ASP A CA 1
ATOM 2275 C C . ASP A 1 295 ? -35.188 -13.367 -8.445 1 89.31 295 ASP A C 1
ATOM 2277 O O . ASP A 1 295 ? -34 -13.648 -8.391 1 89.31 295 ASP A O 1
ATOM 2281 N N . ALA A 1 296 ? -35.75 -12.367 -7.77 1 83.81 296 ALA A N 1
ATOM 2282 C CA . ALA A 1 296 ? -34.938 -11.352 -7.117 1 83.81 296 ALA A CA 1
ATOM 2283 C C . ALA A 1 296 ? -34.062 -11.961 -6.027 1 83.81 296 ALA A C 1
ATOM 2285 O O . ALA A 1 296 ? -33.031 -11.391 -5.66 1 83.81 296 ALA A O 1
ATOM 2286 N N . ASN A 1 297 ? -34.406 -13.141 -5.633 1 86.94 297 ASN A N 1
ATOM 2287 C CA . ASN A 1 297 ? -33.625 -13.797 -4.574 1 86.94 297 ASN A CA 1
ATOM 2288 C C . ASN A 1 297 ? -32.719 -14.883 -5.137 1 86.94 297 ASN A C 1
ATOM 2290 O O . ASN A 1 297 ? -32 -15.547 -4.383 1 86.94 297 ASN A O 1
ATOM 2294 N N . GLY A 1 298 ? -32.719 -15.008 -6.402 1 93.94 298 GLY A N 1
ATOM 2295 C CA . GLY A 1 298 ? -31.891 -16 -7.059 1 93.94 298 GLY A CA 1
ATOM 2296 C C . GLY A 1 298 ? -30.5 -15.492 -7.367 1 93.94 298 GLY A C 1
ATOM 2297 O O . GLY A 1 298 ? -30.297 -14.789 -8.359 1 93.94 298 GLY A O 1
ATOM 2298 N N . TRP A 1 299 ? -29.609 -15.867 -6.477 1 95.56 299 TRP A N 1
ATOM 2299 C CA . TRP A 1 299 ? -28.219 -15.445 -6.637 1 95.56 299 TRP A CA 1
ATOM 2300 C C . TRP A 1 299 ? -27.328 -16.625 -6.973 1 95.56 299 TRP A C 1
ATOM 2302 O O . TRP A 1 299 ? -27.5 -17.719 -6.418 1 95.56 299 TRP A O 1
ATOM 2312 N N . TYR A 1 300 ? -26.422 -16.406 -7.934 1 96.31 300 TYR A N 1
ATOM 2313 C CA . TYR A 1 300 ? -25.516 -17.438 -8.414 1 96.31 300 TYR A CA 1
ATOM 2314 C C . TYR A 1 300 ? -24.094 -16.906 -8.562 1 96.31 300 TYR A C 1
ATOM 2316 O O . TYR A 1 300 ? -23.891 -15.688 -8.586 1 96.31 300 TYR A O 1
ATOM 2324 N N . VAL A 1 301 ? -23.141 -17.828 -8.562 1 97.31 301 VAL A N 1
ATOM 2325 C CA . VAL A 1 301 ? -21.734 -17.5 -8.789 1 97.31 301 VAL A CA 1
ATOM 2326 C C . VAL A 1 301 ? -21.219 -18.25 -10.016 1 97.31 301 VAL A C 1
ATOM 2328 O O . VAL A 1 301 ? -21.469 -19.438 -10.172 1 97.31 301 VAL A O 1
ATOM 2331 N N . ARG A 1 302 ? -20.578 -17.562 -10.906 1 96.44 302 ARG A N 1
ATOM 2332 C CA . ARG A 1 302 ? -19.891 -18.172 -12.039 1 96.44 302 ARG A CA 1
ATOM 2333 C C . ARG A 1 302 ? -18.391 -17.906 -11.969 1 96.44 302 ARG A C 1
ATOM 2335 O O . ARG A 1 302 ? -17.969 -16.781 -11.711 1 96.44 302 ARG A O 1
ATOM 2342 N N . LEU A 1 303 ? -17.594 -18.938 -12.164 1 96.75 303 LEU A N 1
ATOM 2343 C CA . LEU A 1 303 ? -16.141 -18.812 -12.227 1 96.75 303 LEU A CA 1
ATOM 2344 C C . LEU A 1 303 ? -15.648 -18.906 -13.672 1 96.75 303 LEU A C 1
ATOM 2346 O O . LEU A 1 303 ? -16.125 -19.75 -14.438 1 96.75 303 LEU A O 1
ATOM 2350 N N . ILE A 1 304 ? -14.781 -17.984 -14.008 1 95.81 304 ILE A N 1
ATOM 2351 C CA . ILE A 1 304 ? -14.062 -18 -15.281 1 95.81 304 ILE A CA 1
ATOM 2352 C C . ILE A 1 304 ? -12.562 -18.016 -15.031 1 95.81 304 ILE A C 1
ATOM 2354 O O . ILE A 1 304 ? -12.047 -17.188 -14.266 1 95.81 304 ILE A O 1
ATOM 2358 N N . ARG A 1 305 ? -11.867 -18.953 -15.594 1 96.81 305 ARG A N 1
ATOM 2359 C CA . ARG A 1 305 ? -10.406 -18.969 -15.523 1 96.81 305 ARG A CA 1
ATOM 2360 C C . ARG A 1 305 ? -9.789 -18.812 -16.906 1 96.81 305 ARG A C 1
ATOM 2362 O O . ARG A 1 305 ? -10.352 -19.297 -17.906 1 96.81 305 ARG A O 1
ATOM 2369 N N . GLY A 1 306 ? -8.664 -18.172 -16.969 1 97.94 306 GLY A N 1
ATOM 2370 C CA . GLY A 1 306 ? -7.906 -18.078 -18.203 1 97.94 306 GLY A CA 1
ATOM 2371 C C . GLY A 1 306 ? -6.543 -17.438 -18.031 1 97.94 306 GLY A C 1
ATOM 2372 O O . GLY A 1 306 ? -6.117 -17.172 -16.906 1 97.94 306 GLY A O 1
ATOM 2373 N N . ASN A 1 307 ? -5.832 -17.344 -19.078 1 97.88 307 ASN A N 1
ATOM 2374 C CA . ASN A 1 307 ? -4.559 -16.625 -19.141 1 97.88 307 ASN A CA 1
ATOM 2375 C C . ASN A 1 307 ? -4.301 -16.078 -20.531 1 97.88 307 ASN A C 1
ATOM 2377 O O . ASN A 1 307 ? -4.879 -16.547 -21.516 1 97.88 307 ASN A O 1
ATOM 2381 N N . PRO A 1 308 ? -3.494 -15.039 -20.578 1 98.06 308 PRO A N 1
ATOM 2382 C CA . PRO A 1 308 ? -3.17 -14.469 -21.875 1 98.06 308 PRO A CA 1
ATOM 2383 C C . PRO A 1 308 ? -2.246 -15.367 -22.703 1 98.06 308 PRO A C 1
ATOM 2385 O O . PRO A 1 308 ? -1.29 -15.93 -22.156 1 98.06 308 PRO A O 1
ATOM 2388 N N . VAL A 1 309 ? -2.545 -15.477 -23.938 1 96.38 309 VAL A N 1
ATOM 2389 C CA . VAL A 1 309 ? -1.708 -16.203 -24.891 1 96.38 309 VAL A CA 1
ATOM 2390 C C . VAL A 1 309 ? -1.352 -15.289 -26.062 1 96.38 309 VAL A C 1
ATOM 2392 O O . VAL A 1 309 ? -2.16 -14.461 -26.484 1 96.38 309 VAL A O 1
ATOM 2395 N N . LYS A 1 310 ? -0.193 -15.461 -26.516 1 95.19 310 LYS A N 1
ATOM 2396 C CA . LYS A 1 310 ? 0.267 -14.625 -27.609 1 95.19 310 LYS A CA 1
ATOM 2397 C C . LYS A 1 310 ? -0.308 -15.109 -28.938 1 95.19 310 LYS A C 1
ATOM 2399 O O . LYS A 1 310 ? -0.077 -16.25 -29.344 1 95.19 310 LYS A O 1
ATOM 2404 N N . ALA A 1 311 ? -0.972 -14.234 -29.641 1 94.56 311 ALA A N 1
ATOM 2405 C CA . ALA A 1 311 ? -1.52 -14.539 -30.953 1 94.56 311 ALA A CA 1
ATOM 2406 C C . ALA A 1 311 ? -0.44 -14.453 -32.031 1 94.56 311 ALA A C 1
ATOM 2408 O O . ALA A 1 311 ? 0.688 -14.039 -31.766 1 94.56 311 ALA A O 1
ATOM 2409 N N . ALA A 1 312 ? -0.801 -14.836 -33.25 1 92.06 312 ALA A N 1
ATOM 2410 C CA . ALA A 1 312 ? 0.137 -14.891 -34.344 1 92.06 312 ALA A CA 1
ATOM 2411 C C . ALA A 1 312 ? 0.676 -13.5 -34.688 1 92.06 312 ALA A C 1
ATOM 2413 O O . ALA A 1 312 ? 1.828 -13.359 -35.094 1 92.06 312 ALA A O 1
ATOM 2414 N N . ASN A 1 313 ? -0.128 -12.508 -34.406 1 93.44 313 ASN A N 1
ATOM 2415 C CA . ASN A 1 313 ? 0.279 -11.141 -34.719 1 93.44 313 ASN A CA 1
ATOM 2416 C C . ASN A 1 313 ? 1.105 -10.531 -33.594 1 93.44 313 ASN A C 1
ATOM 2418 O O . ASN A 1 313 ? 1.477 -9.359 -33.625 1 93.44 313 ASN A O 1
ATOM 2422 N N . GLY A 1 314 ? 1.302 -11.289 -32.594 1 92.38 314 GLY A N 1
ATOM 2423 C CA . GLY A 1 314 ? 2.189 -10.859 -31.516 1 92.38 314 GLY A CA 1
ATOM 2424 C C . GLY A 1 314 ? 1.456 -10.211 -30.359 1 92.38 314 GLY A C 1
ATOM 2425 O O . GLY A 1 314 ? 2.068 -9.867 -29.344 1 92.38 314 GLY A O 1
ATOM 2426 N N . ILE A 1 315 ? 0.169 -10.117 -30.469 1 94.75 315 ILE A N 1
ATOM 2427 C CA . ILE A 1 315 ? -0.634 -9.469 -29.438 1 94.75 315 ILE A CA 1
ATOM 2428 C C . ILE A 1 315 ? -1.166 -10.516 -28.453 1 94.75 315 ILE A C 1
ATOM 2430 O O . ILE A 1 315 ? -1.568 -11.609 -28.859 1 94.75 315 ILE A O 1
ATOM 2434 N N . TYR A 1 316 ? -1.138 -10.18 -27.172 1 97.5 316 TYR A N 1
ATOM 2435 C CA . TYR A 1 316 ? -1.694 -11.086 -26.188 1 97.5 316 TYR A CA 1
ATOM 2436 C C . TYR A 1 316 ? -3.215 -10.992 -26.141 1 97.5 316 TYR A C 1
ATOM 2438 O O . TYR A 1 316 ? -3.775 -9.891 -26.234 1 97.5 316 TYR A O 1
ATOM 2446 N N . VAL A 1 317 ? -3.834 -12.148 -26.047 1 97.75 317 VAL A N 1
ATOM 2447 C CA . VAL A 1 317 ? -5.285 -12.242 -25.922 1 97.75 317 VAL A CA 1
ATOM 2448 C C . VAL A 1 317 ? -5.637 -13.195 -24.781 1 97.75 317 VAL A C 1
ATOM 2450 O O . VAL A 1 317 ? -4.996 -14.234 -24.609 1 97.75 317 VAL A O 1
ATOM 2453 N N . PHE A 1 318 ? -6.586 -12.766 -23.984 1 98.12 318 PHE A N 1
ATOM 2454 C CA . PHE A 1 318 ? -7.039 -13.625 -22.891 1 98.12 318 PHE A CA 1
ATOM 2455 C C . PHE A 1 318 ? -7.75 -14.859 -23.438 1 98.12 318 PHE A C 1
ATOM 2457 O O . PHE A 1 318 ? -8.703 -14.734 -24.203 1 98.12 318 PHE A O 1
ATOM 2464 N N . GLN A 1 319 ? -7.285 -15.992 -23.047 1 96.88 319 GLN A N 1
ATOM 2465 C CA . GLN A 1 319 ? -7.879 -17.266 -23.438 1 96.88 319 GLN A CA 1
ATOM 2466 C C . GLN A 1 319 ? -8.422 -18.016 -22.234 1 96.88 319 GLN A C 1
ATOM 2468 O O . GLN A 1 319 ? -7.68 -18.312 -21.297 1 96.88 319 GLN A O 1
ATOM 2473 N N . GLN A 1 320 ? -9.656 -18.266 -22.25 1 93.94 320 GLN A N 1
ATOM 2474 C CA . GLN A 1 320 ? -10.273 -19.016 -21.156 1 93.94 320 GLN A CA 1
ATOM 2475 C C . GLN A 1 320 ? -9.758 -20.453 -21.125 1 93.94 320 GLN A C 1
ATOM 2477 O O . GLN A 1 320 ? -9.609 -21.094 -22.172 1 93.94 320 GLN A O 1
ATOM 2482 N N . SER A 1 321 ? -9.398 -20.719 -19.922 1 88.81 321 SER A N 1
ATOM 2483 C CA . SER A 1 321 ? -9.039 -22.109 -19.688 1 88.81 321 SER A CA 1
ATOM 2484 C C . SER A 1 321 ? -10.023 -22.781 -18.719 1 88.81 321 SER A C 1
ATOM 2486 O O . SER A 1 321 ? -10.648 -22.109 -17.906 1 88.81 321 SER A O 1
ATOM 2488 N N . GLY A 1 322 ? -10.445 -23.953 -18.938 1 85.44 322 GLY A N 1
ATOM 2489 C CA . GLY A 1 322 ? -11.414 -24.656 -18.109 1 85.44 322 GLY A CA 1
ATOM 2490 C C . GLY A 1 322 ? -11.047 -24.672 -16.641 1 85.44 322 GLY A C 1
ATOM 2491 O O . GLY A 1 322 ? -9.867 -24.734 -16.281 1 85.44 322 GLY A O 1
ATOM 2492 N N . ILE A 1 323 ? -12.008 -24.328 -15.75 1 90.69 323 ILE A N 1
ATOM 2493 C CA . ILE A 1 323 ? -11.922 -24.547 -14.312 1 90.69 323 ILE A CA 1
ATOM 2494 C C . ILE A 1 323 ? -13.055 -25.453 -13.852 1 90.69 323 ILE A C 1
ATOM 2496 O O . ILE A 1 323 ? -14.203 -25.297 -14.273 1 90.69 323 ILE A O 1
ATOM 2500 N N . GLU A 1 324 ? -12.695 -26.531 -13.25 1 90.62 324 GLU A N 1
ATOM 2501 C CA . GLU A 1 324 ? -13.734 -27.391 -12.703 1 90.62 324 GLU A CA 1
ATOM 2502 C C . GLU A 1 324 ? -14.344 -26.797 -11.438 1 90.62 324 GLU A C 1
ATOM 2504 O O . GLU A 1 324 ? -13.719 -26.797 -10.375 1 90.62 324 GLU A O 1
ATOM 2509 N N . VAL A 1 325 ? -15.539 -26.312 -11.594 1 89.31 325 VAL A N 1
ATOM 2510 C CA . VAL A 1 325 ? -16.203 -25.672 -10.461 1 89.31 325 VAL A CA 1
ATOM 2511 C C . VAL A 1 325 ? -17.031 -26.703 -9.695 1 89.31 325 VAL A C 1
ATOM 2513 O O . VAL A 1 325 ? -17.891 -27.375 -10.281 1 89.31 325 VAL A O 1
ATOM 2516 N N . HIS A 1 326 ? -16.766 -26.75 -8.43 1 94.19 326 HIS A N 1
ATOM 2517 C CA . HIS A 1 326 ? -17.562 -27.625 -7.574 1 94.19 326 HIS A CA 1
ATOM 2518 C C . HIS A 1 326 ? -18.516 -26.812 -6.711 1 94.19 326 HIS A C 1
ATOM 2520 O O . HIS A 1 326 ? -18.219 -25.672 -6.344 1 94.19 326 HIS A O 1
ATOM 2526 N N . CYS A 1 327 ? -19.641 -27.406 -6.496 1 96.69 327 CYS A N 1
ATOM 2527 C CA . CYS A 1 327 ? -20.656 -26.891 -5.59 1 96.69 327 CYS A CA 1
ATOM 2528 C C . CYS A 1 327 ? -21.031 -27.922 -4.543 1 96.69 327 CYS A C 1
ATOM 2530 O O . CYS A 1 327 ? -20.719 -29.109 -4.691 1 96.69 327 CYS A O 1
ATOM 2532 N N . MET A 1 328 ? -21.594 -27.375 -3.529 1 97.19 328 MET A N 1
ATOM 2533 C CA . MET A 1 328 ? -22.078 -28.281 -2.492 1 97.19 328 MET A CA 1
ATOM 2534 C C . MET A 1 328 ? -23.5 -27.938 -2.09 1 97.19 328 MET A C 1
ATOM 2536 O O . MET A 1 328 ? -23.781 -26.812 -1.66 1 97.19 328 MET A O 1
ATOM 2540 N N . ASP A 1 329 ? -24.375 -28.922 -2.152 1 96.69 329 ASP A N 1
ATOM 2541 C CA . ASP A 1 329 ? -25.766 -28.656 -1.819 1 96.69 329 ASP A CA 1
ATOM 2542 C C . ASP A 1 329 ? -26 -28.688 -0.309 1 96.69 329 ASP A C 1
ATOM 2544 O O . ASP A 1 329 ? -25.047 -28.875 0.458 1 96.69 329 ASP A O 1
ATOM 2548 N N . SER A 1 330 ? -27.25 -28.484 0.093 1 96.69 330 SER A N 1
ATOM 2549 C CA . SER A 1 330 ? -27.578 -28.344 1.509 1 96.69 330 SER A CA 1
ATOM 2550 C C . SER A 1 330 ? -27.422 -29.656 2.254 1 96.69 330 SER A C 1
ATOM 2552 O O . SER A 1 330 ? -27.281 -29.672 3.479 1 96.69 330 SER A O 1
ATOM 2554 N N . ALA A 1 331 ? -27.344 -30.766 1.56 1 96.81 331 ALA A N 1
ATOM 2555 C CA . ALA A 1 331 ? -27.172 -32.094 2.164 1 96.81 331 ALA A CA 1
ATOM 2556 C C . ALA A 1 331 ? -25.688 -32.438 2.266 1 96.81 331 ALA A C 1
ATOM 2558 O O . ALA A 1 331 ? -25.328 -33.469 2.836 1 96.81 331 ALA A O 1
ATOM 2559 N N . GLY A 1 332 ? -24.828 -31.609 1.677 1 94.5 332 GLY A N 1
ATOM 2560 C CA . GLY A 1 332 ? -23.406 -31.844 1.748 1 94.5 332 GLY A CA 1
ATOM 2561 C C . GLY A 1 332 ? -22.859 -32.594 0.555 1 94.5 332 GLY A C 1
ATOM 2562 O O . GLY A 1 332 ? -21.688 -33 0.546 1 94.5 332 GLY A O 1
ATOM 2563 N N . ASN A 1 333 ? -23.703 -32.75 -0.445 1 96.19 333 ASN A N 1
ATOM 2564 C CA . ASN A 1 333 ? -23.25 -33.438 -1.655 1 96.19 333 ASN A CA 1
ATOM 2565 C C . ASN A 1 333 ? -22.516 -32.469 -2.598 1 96.19 333 ASN A C 1
ATOM 2567 O O . ASN A 1 333 ? -23.062 -31.453 -2.992 1 96.19 333 ASN A O 1
ATOM 2571 N N . MET A 1 334 ? -21.359 -32.969 -2.898 1 94.94 334 MET A N 1
ATOM 2572 C CA . MET A 1 334 ? -20.562 -32.188 -3.844 1 94.94 334 MET A CA 1
ATOM 2573 C C . MET A 1 334 ? -20.891 -32.562 -5.281 1 94.94 334 MET A C 1
ATOM 2575 O O . MET A 1 334 ? -21.062 -33.75 -5.586 1 94.94 334 MET A O 1
ATOM 2579 N N . TYR A 1 335 ? -21 -31.578 -6.137 1 95.56 335 TYR A N 1
ATOM 2580 C CA . TYR A 1 335 ? -21.234 -31.828 -7.551 1 95.56 335 TYR A CA 1
ATOM 2581 C C . TYR A 1 335 ? -20.531 -30.812 -8.43 1 95.56 335 TYR A C 1
ATOM 2583 O O . TYR A 1 335 ? -20.156 -29.734 -7.957 1 95.56 335 TYR A O 1
ATOM 2591 N N . ILE A 1 336 ? -20.266 -31.234 -9.633 1 93.94 336 ILE A N 1
ATOM 2592 C CA . ILE A 1 336 ? -19.656 -30.328 -10.609 1 93.94 336 ILE A CA 1
ATOM 2593 C C . ILE A 1 336 ? -20.734 -29.438 -11.219 1 93.94 336 ILE A C 1
ATOM 2595 O O . ILE A 1 336 ? -21.797 -29.922 -11.641 1 93.94 336 ILE A O 1
ATOM 2599 N N . ALA A 1 337 ? -20.547 -28.109 -11.109 1 89.19 337 ALA A N 1
ATOM 2600 C CA . ALA A 1 337 ? -21.516 -27.141 -11.648 1 89.19 337 ALA A CA 1
ATOM 2601 C C . ALA A 1 337 ? -21.594 -27.25 -13.172 1 89.19 337 ALA A C 1
ATOM 2603 O O . ALA A 1 337 ? -20.578 -27.156 -13.859 1 89.19 337 ALA A O 1
ATOM 2604 N N . SER A 1 338 ? -22.922 -27.422 -13.586 1 78.62 338 SER A N 1
ATOM 2605 C CA . SER A 1 338 ? -23.172 -27.391 -15.023 1 78.62 338 SER A CA 1
ATOM 2606 C C . SER A 1 338 ? -22.953 -25.984 -15.594 1 78.62 338 SER A C 1
ATOM 2608 O O . SER A 1 338 ? -23.469 -25.016 -15.047 1 78.62 338 SER A O 1
ATOM 2610 N N . THR A 1 339 ? -22.031 -25.672 -16.5 1 77.38 339 THR A N 1
ATOM 2611 C CA . THR A 1 339 ? -21.734 -24.406 -17.172 1 77.38 339 THR A CA 1
ATOM 2612 C C . THR A 1 339 ? -20.875 -23.5 -16.297 1 77.38 339 THR A C 1
ATOM 2614 O O . THR A 1 339 ? -20.812 -22.297 -16.531 1 77.38 339 THR A O 1
ATOM 2617 N N . GLY A 1 340 ? -20.469 -24.078 -15.148 1 82.56 340 GLY A N 1
ATOM 2618 C CA . GLY A 1 340 ? -19.609 -23.312 -14.266 1 82.56 340 GLY A CA 1
ATOM 2619 C C . GLY A 1 340 ? -20.359 -22.391 -13.328 1 82.56 340 GLY A C 1
ATOM 2620 O O . GLY A 1 340 ? -19.781 -21.484 -12.734 1 82.56 340 GLY A O 1
ATOM 2621 N N . ILE A 1 341 ? -21.688 -22.578 -13.109 1 92.94 341 ILE A N 1
ATOM 2622 C CA . ILE A 1 341 ? -22.531 -21.703 -12.297 1 92.94 341 ILE A CA 1
ATOM 2623 C C . ILE A 1 341 ? -23.016 -22.453 -11.07 1 92.94 341 ILE A C 1
ATOM 2625 O O . ILE A 1 341 ? -23.562 -23.547 -11.188 1 92.94 341 ILE A O 1
ATOM 2629 N N . CYS A 1 342 ? -22.75 -21.906 -9.977 1 95.38 342 CYS A N 1
ATOM 2630 C CA . CYS A 1 342 ? -23.203 -22.438 -8.695 1 95.38 342 CYS A CA 1
ATOM 2631 C C . CYS A 1 342 ? -24.172 -21.5 -8.016 1 95.38 342 CYS A C 1
ATOM 2633 O O . CYS A 1 342 ? -23.938 -20.297 -7.941 1 95.38 342 CYS A O 1
ATOM 2635 N N . PRO A 1 343 ? -25.375 -22.094 -7.477 1 95.56 343 PRO A N 1
ATOM 2636 C CA . PRO A 1 343 ? -26.094 -21.234 -6.543 1 95.56 343 PRO A CA 1
ATOM 2637 C C . PRO A 1 343 ? -25.188 -20.656 -5.457 1 95.56 343 PRO A C 1
ATOM 2639 O O . PRO A 1 343 ? -24.297 -21.344 -4.961 1 95.56 343 PRO A O 1
ATOM 2642 N N . LEU A 1 344 ? -25.438 -19.422 -5.086 1 97.06 344 LEU A N 1
ATOM 2643 C CA . LEU A 1 344 ? -24.547 -18.719 -4.16 1 97.06 344 LEU A CA 1
ATOM 2644 C C . LEU A 1 344 ? -24.375 -19.5 -2.865 1 97.06 344 LEU A C 1
ATOM 2646 O O . LEU A 1 344 ? -23.266 -19.656 -2.365 1 97.06 344 LEU A O 1
ATOM 2650 N N . ASP A 1 345 ? -25.484 -20.031 -2.338 1 96.94 345 ASP A N 1
ATOM 2651 C CA . ASP A 1 345 ? -25.406 -20.781 -1.087 1 96.94 345 ASP A CA 1
ATOM 2652 C C . ASP A 1 345 ? -24.609 -22.078 -1.264 1 96.94 345 ASP A C 1
ATOM 2654 O O . ASP A 1 345 ? -23.875 -22.484 -0.361 1 96.94 345 ASP A O 1
ATOM 2658 N N . ASN A 1 346 ? -24.75 -22.719 -2.398 1 97.38 346 ASN A N 1
ATOM 2659 C CA . ASN A 1 346 ? -23.969 -23.922 -2.678 1 97.38 346 ASN A CA 1
ATOM 2660 C C . ASN A 1 346 ? -22.484 -23.594 -2.83 1 97.38 346 ASN A C 1
ATOM 2662 O O . ASN A 1 346 ? -21.641 -24.375 -2.408 1 97.38 346 ASN A O 1
ATOM 2666 N N . PHE A 1 347 ? -22.234 -22.531 -3.518 1 97.56 347 PHE A N 1
ATOM 2667 C CA . PHE A 1 347 ? -20.859 -22.078 -3.672 1 97.56 347 PHE A CA 1
ATOM 2668 C C . PHE A 1 347 ? -20.219 -21.797 -2.314 1 97.56 347 PHE A C 1
ATOM 2670 O O . PHE A 1 347 ? -19.078 -22.172 -2.061 1 97.56 347 PHE A O 1
ATOM 2677 N N . ARG A 1 348 ? -20.938 -21.125 -1.391 1 98.12 348 ARG A N 1
ATOM 2678 C CA . ARG A 1 348 ? -20.469 -20.828 -0.04 1 98.12 348 ARG A CA 1
ATOM 2679 C C . ARG A 1 348 ? -20.109 -22.109 0.703 1 98.12 348 ARG A C 1
ATOM 2681 O O . ARG A 1 348 ? -19.062 -22.188 1.349 1 98.12 348 ARG A O 1
ATOM 2688 N N . ARG A 1 349 ? -20.969 -23.094 0.618 1 97.94 349 ARG A N 1
ATOM 2689 C CA . ARG A 1 349 ? -20.719 -24.359 1.295 1 97.94 349 ARG A CA 1
ATOM 2690 C C . ARG A 1 349 ? -19.469 -25.031 0.737 1 97.94 349 ARG A C 1
ATOM 2692 O O . ARG A 1 349 ? -18.703 -25.656 1.479 1 97.94 349 ARG A O 1
ATOM 2699 N N . MET A 1 350 ? -19.297 -24.906 -0.564 1 97.25 350 MET A N 1
ATOM 2700 C CA . MET A 1 350 ? -18.094 -25.469 -1.182 1 97.25 350 MET A CA 1
ATOM 2701 C C . MET A 1 350 ? -16.844 -24.797 -0.653 1 97.25 350 MET A C 1
ATOM 2703 O O . MET A 1 350 ? -15.852 -25.469 -0.331 1 97.25 350 MET A O 1
ATOM 2707 N N . VAL A 1 351 ? -16.844 -23.453 -0.6 1 97.81 351 VAL A N 1
ATOM 2708 C CA . VAL A 1 351 ? -15.719 -22.703 -0.063 1 97.81 351 VAL A CA 1
ATOM 2709 C C . VAL A 1 351 ? -15.461 -23.125 1.385 1 97.81 351 VAL A C 1
ATOM 2711 O O . VAL A 1 351 ? -14.32 -23.375 1.774 1 97.81 351 VAL A O 1
ATOM 2714 N N . ASP A 1 352 ? -16.516 -23.312 2.133 1 97 352 ASP A N 1
ATOM 2715 C CA . ASP A 1 352 ? -16.422 -23.625 3.555 1 97 352 ASP A CA 1
ATOM 2716 C C . ASP A 1 352 ? -15.891 -25.047 3.762 1 97 352 ASP A C 1
ATOM 2718 O O . ASP A 1 352 ? -15.391 -25.375 4.84 1 97 352 ASP A O 1
ATOM 2722 N N . TYR A 1 353 ? -16.047 -25.844 2.773 1 96.69 353 TYR A N 1
ATOM 2723 C CA . TYR A 1 353 ? -15.711 -27.266 2.877 1 96.69 353 TYR A CA 1
ATOM 2724 C C . TYR A 1 353 ? -14.242 -27.453 3.236 1 96.69 353 TYR A C 1
ATOM 2726 O O . TYR A 1 353 ? -13.883 -28.422 3.918 1 96.69 353 TYR A O 1
ATOM 2734 N N . SER A 1 354 ? -13.391 -26.547 2.842 1 96.5 354 SER A N 1
ATOM 2735 C CA . SER A 1 354 ? -11.961 -26.688 3.098 1 96.5 354 SER A CA 1
ATOM 2736 C C . SER A 1 354 ? -11.492 -25.734 4.191 1 96.5 354 SER A C 1
ATOM 2738 O O . SER A 1 354 ? -10.312 -25.391 4.262 1 96.5 354 SER A O 1
ATOM 2740 N N . ARG A 1 355 ? -12.359 -25.188 4.996 1 96.25 355 ARG A N 1
ATOM 2741 C CA . ARG A 1 355 ? -11.969 -24.453 6.199 1 96.25 355 ARG A CA 1
ATOM 2742 C C . ARG A 1 355 ? -11.227 -25.359 7.176 1 96.25 355 ARG A C 1
ATOM 2744 O O . ARG A 1 355 ? -11.492 -26.562 7.23 1 96.25 355 ARG A O 1
ATOM 2751 N N . PRO A 1 356 ? -10.328 -24.719 7.895 1 94.56 356 PRO A N 1
ATOM 2752 C CA . PRO A 1 356 ? -9.719 -25.516 8.961 1 94.56 356 PRO A CA 1
ATOM 2753 C C . PRO A 1 356 ? -10.742 -26.078 9.938 1 94.56 356 PRO A C 1
ATOM 2755 O O . PRO A 1 356 ? -11.727 -25.422 10.258 1 94.56 356 PRO A O 1
ATOM 2758 N N . THR A 1 357 ? -10.508 -27.234 10.477 1 92.12 357 THR A N 1
ATOM 2759 C CA . THR A 1 357 ? -11.492 -27.906 11.312 1 92.12 357 THR A CA 1
ATOM 2760 C C . THR A 1 357 ? -11.094 -27.844 12.781 1 92.12 357 THR A C 1
ATOM 2762 O O . THR A 1 357 ? -11.742 -28.453 13.633 1 92.12 357 THR A O 1
ATOM 2765 N N . VAL A 1 358 ? -10.039 -27.156 13.039 1 88.38 358 VAL A N 1
ATOM 2766 C CA . VAL A 1 358 ? -9.586 -27.062 14.422 1 88.38 358 VAL A CA 1
ATOM 2767 C C . VAL A 1 358 ? -9.68 -25.609 14.898 1 88.38 358 VAL A C 1
ATOM 2769 O O . VAL A 1 358 ? -9.773 -24.688 14.086 1 88.38 358 VAL A O 1
ATOM 2772 N N . GLU A 1 359 ? -9.562 -25.438 16.203 1 81.88 359 GLU A N 1
ATOM 2773 C CA . GLU A 1 359 ? -9.719 -24.125 16.812 1 81.88 359 GLU A CA 1
ATOM 2774 C C . GLU A 1 359 ? -8.594 -23.188 16.391 1 81.88 359 GLU A C 1
ATOM 2776 O O . GLU A 1 359 ? -8.812 -21.984 16.25 1 81.88 359 GLU A O 1
ATOM 2781 N N . ASP A 1 360 ? -7.496 -23.75 16.125 1 83.88 360 ASP A N 1
ATOM 2782 C CA . ASP A 1 360 ? -6.344 -22.938 15.75 1 83.88 360 ASP A CA 1
ATOM 2783 C C . ASP A 1 360 ? -6.5 -22.375 14.336 1 83.88 360 ASP A C 1
ATOM 2785 O O . ASP A 1 360 ? -5.766 -21.469 13.938 1 83.88 360 ASP A O 1
ATOM 2789 N N . GLY A 1 361 ? -7.395 -23 13.648 1 84.62 361 GLY A N 1
ATOM 2790 C CA . GLY A 1 361 ? -7.621 -22.531 12.297 1 84.62 361 GLY A CA 1
ATOM 2791 C C . GLY A 1 361 ? -6.418 -22.719 11.391 1 84.62 361 GLY A C 1
ATOM 2792 O O . GLY A 1 361 ? -5.789 -23.766 11.391 1 84.62 361 GLY A O 1
ATOM 2793 N N . ASN A 1 362 ? -6.082 -21.703 10.578 1 87.25 362 ASN A N 1
ATOM 2794 C CA . ASN A 1 362 ? -4.969 -21.75 9.633 1 87.25 362 ASN A CA 1
ATOM 2795 C C . ASN A 1 362 ? -3.623 -21.688 10.352 1 87.25 362 ASN A C 1
ATOM 2797 O O . ASN A 1 362 ? -2.574 -21.828 9.727 1 87.25 362 ASN A O 1
ATOM 2801 N N . CYS A 1 363 ? -3.678 -21.578 11.648 1 91.06 363 CYS A N 1
ATOM 2802 C CA . CYS A 1 363 ? -2.445 -21.453 12.422 1 91.06 363 CYS A CA 1
ATOM 2803 C C . CYS A 1 363 ? -1.914 -22.828 12.828 1 91.06 363 CYS A C 1
ATOM 2805 O O . CYS A 1 363 ? -0.833 -22.922 13.414 1 91.06 363 CYS A O 1
ATOM 2807 N N . ALA A 1 364 ? -2.623 -23.891 12.523 1 91.12 364 ALA A N 1
ATOM 2808 C CA . ALA A 1 364 ? -2.221 -25.234 12.906 1 91.12 364 ALA A CA 1
ATOM 2809 C C . ALA A 1 364 ? -0.963 -25.672 12.156 1 91.12 364 ALA A C 1
ATOM 2811 O O . ALA A 1 364 ? -0.845 -25.438 10.945 1 91.12 364 ALA A O 1
ATOM 2812 N N . MET A 1 365 ? -0.018 -26.234 12.906 1 90.69 365 MET A N 1
ATOM 2813 C CA . MET A 1 365 ? 1.216 -26.797 12.359 1 90.69 365 MET A CA 1
ATOM 2814 C C . MET A 1 365 ? 1.555 -28.125 13.039 1 90.69 365 MET A C 1
ATOM 2816 O O . MET A 1 365 ? 1.134 -28.375 14.172 1 90.69 365 MET A O 1
ATOM 2820 N N . THR A 1 366 ? 2.223 -28.906 12.305 1 90.81 366 THR A N 1
ATOM 2821 C CA . THR A 1 366 ? 2.754 -30.094 12.969 1 90.81 366 THR A CA 1
ATOM 2822 C C . THR A 1 366 ? 3.84 -29.719 13.969 1 90.81 366 THR A C 1
ATOM 2824 O O . THR A 1 366 ? 4.387 -28.609 13.914 1 90.81 366 THR A O 1
ATOM 2827 N N . THR A 1 367 ? 4.121 -30.688 14.797 1 89.81 367 THR A N 1
ATOM 2828 C CA . THR A 1 367 ? 5.156 -30.469 15.797 1 89.81 367 THR A CA 1
ATOM 2829 C C . THR A 1 367 ? 6.508 -30.203 15.133 1 89.81 367 THR A C 1
ATOM 2831 O O . THR A 1 367 ? 7.262 -29.328 15.562 1 89.81 367 THR A O 1
ATOM 2834 N N . THR A 1 368 ? 6.754 -30.953 14.133 1 91.25 368 THR A N 1
ATOM 2835 C CA . THR A 1 368 ? 8.016 -30.812 13.414 1 91.25 368 THR A CA 1
ATOM 2836 C C . THR A 1 368 ? 8.125 -29.422 12.797 1 91.25 368 THR A C 1
ATOM 2838 O O . THR A 1 368 ? 9.148 -28.75 12.945 1 91.25 368 THR A O 1
ATOM 2841 N N . GLN A 1 369 ? 7.086 -28.984 12.102 1 90.44 369 GLN A N 1
ATOM 2842 C CA . GLN A 1 369 ? 7.07 -27.688 11.445 1 90.44 369 GLN A CA 1
ATOM 2843 C C . GLN A 1 369 ? 7.227 -26.562 12.461 1 90.44 369 GLN A C 1
ATOM 2845 O O . GLN A 1 369 ? 8.016 -25.641 12.25 1 90.44 369 GLN A O 1
ATOM 2850 N N . TYR A 1 370 ? 6.562 -26.703 13.523 1 90.69 370 TYR A N 1
ATOM 2851 C CA . TYR A 1 370 ? 6.629 -25.672 14.547 1 90.69 370 TYR A CA 1
ATOM 2852 C C . TYR A 1 370 ? 8.023 -25.594 15.164 1 90.69 370 TYR A C 1
ATOM 2854 O O . TYR A 1 370 ? 8.578 -24.516 15.336 1 90.69 370 TYR A O 1
ATOM 2862 N N . SER A 1 371 ? 8.586 -26.734 15.445 1 92.31 371 SER A N 1
ATOM 2863 C CA . SER A 1 371 ? 9.906 -26.797 16.062 1 92.31 371 SER A CA 1
ATOM 2864 C C . SER A 1 371 ? 10.977 -26.203 15.164 1 92.31 371 SER A C 1
ATOM 2866 O O . SER A 1 371 ? 11.906 -25.547 15.641 1 92.31 371 SER A O 1
ATOM 2868 N N . ASN A 1 372 ? 10.805 -26.375 13.938 1 93.75 372 ASN A N 1
ATOM 2869 C CA . ASN A 1 372 ? 11.805 -25.922 12.984 1 93.75 372 ASN A CA 1
ATOM 2870 C C . ASN A 1 372 ? 11.781 -24.406 12.82 1 93.75 372 ASN A C 1
ATOM 2872 O O . ASN A 1 372 ? 12.711 -23.812 12.258 1 93.75 372 ASN A O 1
ATOM 2876 N N . MET A 1 373 ? 10.797 -23.734 13.305 1 93.06 373 MET A N 1
ATOM 2877 C CA . MET A 1 373 ? 10.766 -22.266 13.297 1 93.06 373 MET A CA 1
ATOM 2878 C C . MET A 1 373 ? 11.742 -21.703 14.32 1 93.06 373 MET A C 1
ATOM 2880 O O . MET A 1 373 ? 12.188 -20.562 14.203 1 93.06 373 MET A O 1
ATOM 2884 N N . GLY A 1 374 ? 12 -22.562 15.258 1 92.69 374 GLY A N 1
ATOM 2885 C CA . GLY A 1 374 ? 12.922 -22.141 16.297 1 92.69 374 GLY A CA 1
ATOM 2886 C C . GLY A 1 374 ? 12.367 -21.031 17.172 1 92.69 374 GLY A C 1
ATOM 2887 O O . GLY A 1 374 ? 13.102 -20.156 17.625 1 92.69 374 GLY A O 1
ATOM 2888 N N . CYS A 1 375 ? 11.109 -21.094 17.344 1 92.88 375 CYS A N 1
ATOM 2889 C CA . CYS A 1 375 ? 10.523 -20.062 18.188 1 92.88 375 CYS A CA 1
ATOM 2890 C C . CYS A 1 375 ? 10.883 -20.281 19.656 1 92.88 375 CYS A C 1
ATOM 2892 O O . CYS A 1 375 ? 10.648 -21.359 20.188 1 92.88 375 CYS A O 1
ATOM 2894 N N . PRO A 1 376 ? 11.375 -19.188 20.281 1 94.69 376 PRO A N 1
ATOM 2895 C CA . PRO A 1 376 ? 11.523 -19.328 21.734 1 94.69 376 PRO A CA 1
ATOM 2896 C C . PRO A 1 376 ? 10.195 -19.562 22.438 1 94.69 376 PRO A C 1
ATOM 2898 O O . PRO A 1 376 ? 9.172 -19 22.047 1 94.69 376 PRO A O 1
ATOM 2901 N N . ARG A 1 377 ? 10.211 -20.406 23.422 1 88.88 377 ARG A N 1
ATOM 2902 C CA . ARG A 1 377 ? 8.969 -20.703 24.125 1 88.88 377 ARG A CA 1
ATOM 2903 C C . ARG A 1 377 ? 8.5 -19.5 24.938 1 88.88 377 ARG A C 1
ATOM 2905 O O . ARG A 1 377 ? 7.336 -19.094 24.859 1 88.88 377 ARG A O 1
ATOM 2912 N N . THR A 1 378 ? 9.508 -19.016 25.656 1 91.31 378 THR A N 1
ATOM 2913 C CA . THR A 1 378 ? 9.211 -17.828 26.453 1 91.31 378 THR A CA 1
ATOM 2914 C C . THR A 1 378 ? 10.406 -16.875 26.484 1 91.31 378 THR A C 1
ATOM 2916 O O . THR A 1 378 ? 11.453 -17.188 25.906 1 91.31 378 THR A O 1
ATOM 2919 N N . ILE A 1 379 ? 10.211 -15.797 27.094 1 89.75 379 ILE A N 1
ATOM 2920 C CA . ILE A 1 379 ? 11.289 -14.828 27.234 1 89.75 379 ILE A CA 1
ATOM 2921 C C . ILE A 1 379 ? 12.438 -15.438 28.031 1 89.75 379 ILE A C 1
ATOM 2923 O O . ILE A 1 379 ? 13.594 -15.023 27.891 1 89.75 379 ILE A O 1
ATOM 2927 N N . ALA A 1 380 ? 12.172 -16.453 28.75 1 86.12 380 ALA A N 1
ATOM 2928 C CA . ALA A 1 380 ? 13.18 -17.109 29.578 1 86.12 380 ALA A CA 1
ATOM 2929 C C . ALA A 1 380 ? 14.242 -17.781 28.719 1 86.12 380 ALA A C 1
ATOM 2931 O O . ALA A 1 380 ? 15.383 -17.953 29.156 1 86.12 380 ALA A O 1
ATOM 2932 N N . ASP A 1 381 ? 13.867 -18.062 27.562 1 87.5 381 ASP A N 1
ATOM 2933 C CA . ASP A 1 381 ? 14.812 -18.688 26.641 1 87.5 381 ASP A CA 1
ATOM 2934 C C . ASP A 1 381 ? 15.922 -17.703 26.266 1 87.5 381 ASP A C 1
ATOM 2936 O O . ASP A 1 381 ? 17 -18.125 25.812 1 87.5 381 ASP A O 1
ATOM 2940 N N . ASN A 1 382 ? 15.664 -16.359 26.406 1 89.56 382 ASN A N 1
ATOM 2941 C CA . ASN A 1 382 ? 16.625 -15.312 26.094 1 89.56 382 ASN A CA 1
ATOM 2942 C C . ASN A 1 382 ? 17.156 -15.445 24.672 1 89.56 382 ASN A C 1
ATOM 2944 O O . ASN A 1 382 ? 18.375 -15.367 24.453 1 89.56 382 ASN A O 1
ATOM 2948 N N . GLU A 1 383 ? 16.344 -15.891 23.797 1 92.38 383 GLU A N 1
ATOM 2949 C CA . GLU A 1 383 ? 16.672 -16.031 22.375 1 92.38 383 GLU A CA 1
ATOM 2950 C C . GLU A 1 383 ? 15.898 -15.039 21.516 1 92.38 383 GLU A C 1
ATOM 2952 O O . GLU A 1 383 ? 14.758 -14.703 21.844 1 92.38 383 GLU A O 1
ATOM 2957 N N . PRO A 1 384 ? 16.562 -14.586 20.547 1 92.38 384 PRO A N 1
ATOM 2958 C CA . PRO A 1 384 ? 15.812 -13.719 19.625 1 92.38 384 PRO A CA 1
ATOM 2959 C C . PRO A 1 384 ? 14.742 -14.477 18.844 1 92.38 384 PRO A C 1
ATOM 2961 O O . PRO A 1 384 ? 14.812 -15.695 18.719 1 92.38 384 PRO A O 1
ATOM 2964 N N . VAL A 1 385 ? 13.812 -13.758 18.406 1 94.31 385 VAL A N 1
ATOM 2965 C CA . VAL A 1 385 ? 12.734 -14.328 17.609 1 94.31 385 VAL A CA 1
ATOM 2966 C C . VAL A 1 385 ? 13.148 -14.391 16.141 1 94.31 385 VAL A C 1
ATOM 2968 O O . VAL A 1 385 ? 13.297 -13.352 15.492 1 94.31 385 VAL A O 1
ATOM 2971 N N . PRO A 1 386 ? 13.297 -15.586 15.617 1 94 386 PRO A N 1
ATOM 2972 C CA . PRO A 1 386 ? 13.656 -15.688 14.195 1 94 386 PRO A CA 1
ATOM 2973 C C . PRO A 1 386 ? 12.562 -15.172 13.273 1 94 386 PRO A C 1
ATOM 2975 O O . PRO A 1 386 ? 11.398 -15.07 13.68 1 94 386 PRO A O 1
ATOM 2978 N N . LEU A 1 387 ? 12.891 -14.961 12.016 1 92.56 387 LEU A N 1
ATOM 2979 C CA . LEU A 1 387 ? 12.023 -14.297 11.047 1 92.56 387 LEU A CA 1
ATOM 2980 C C . LEU A 1 387 ? 10.719 -15.062 10.883 1 92.56 387 LEU A C 1
ATOM 2982 O O . LEU A 1 387 ? 9.633 -14.477 10.945 1 92.56 387 LEU A O 1
ATOM 2986 N N . ARG A 1 388 ? 10.805 -16.344 10.648 1 93.62 388 ARG A N 1
ATOM 2987 C CA . ARG A 1 388 ? 9.594 -17.125 10.406 1 93.62 388 ARG A CA 1
ATOM 2988 C C . ARG A 1 388 ? 8.734 -17.219 11.664 1 93.62 388 ARG A C 1
ATOM 2990 O O . ARG A 1 388 ? 7.508 -17.25 11.578 1 93.62 388 ARG A O 1
ATOM 2997 N N . CYS A 1 389 ? 9.422 -17.234 12.766 1 94.81 389 CYS A N 1
ATOM 2998 C CA . CYS A 1 389 ? 8.695 -17.203 14.023 1 94.81 389 CYS A CA 1
ATOM 2999 C C . CYS A 1 389 ? 7.965 -15.867 14.188 1 94.81 389 CYS A C 1
ATOM 3001 O O . CYS A 1 389 ? 6.809 -15.844 14.609 1 94.81 389 CYS A O 1
ATOM 3003 N N . GLU A 1 390 ? 8.633 -14.875 13.859 1 94.44 390 GLU A N 1
ATOM 3004 C CA . GLU A 1 390 ? 7.996 -13.562 13.945 1 94.44 390 GLU A CA 1
ATOM 3005 C C . GLU A 1 390 ? 6.762 -13.477 13.062 1 94.44 390 GLU A C 1
ATOM 3007 O O . GLU A 1 390 ? 5.723 -12.961 13.477 1 94.44 390 GLU A O 1
ATOM 3012 N N . VAL A 1 391 ? 6.875 -14 11.844 1 94.31 391 VAL A N 1
ATOM 3013 C CA . VAL A 1 391 ? 5.742 -14 10.93 1 94.31 391 VAL A CA 1
ATOM 3014 C C . VAL A 1 391 ? 4.586 -14.789 11.539 1 94.31 391 VAL A C 1
ATOM 3016 O O . VAL A 1 391 ? 3.447 -14.32 11.562 1 94.31 391 VAL A O 1
ATOM 3019 N N . TYR A 1 392 ? 4.918 -15.961 12.031 1 95 392 TYR A N 1
ATOM 3020 C CA . TYR A 1 392 ? 3.898 -16.797 12.656 1 95 392 TYR A CA 1
ATOM 3021 C C . TYR A 1 392 ? 3.225 -16.062 13.812 1 95 392 TYR A C 1
ATOM 3023 O O . TYR A 1 392 ? 1.997 -16.078 13.93 1 95 392 TYR A O 1
ATOM 3031 N N . ARG A 1 393 ? 4.004 -15.406 14.633 1 95.12 393 ARG A N 1
ATOM 3032 C CA . ARG A 1 393 ? 3.477 -14.734 15.812 1 95.12 393 ARG A CA 1
ATOM 3033 C C . ARG A 1 393 ? 2.656 -13.508 15.422 1 95.12 393 ARG A C 1
ATOM 3035 O O . ARG A 1 393 ? 1.712 -13.141 16.125 1 95.12 393 ARG A O 1
ATOM 3042 N N . ARG A 1 394 ? 2.924 -12.914 14.336 1 93 394 ARG A N 1
ATOM 3043 C CA . ARG A 1 394 ? 2.16 -11.758 13.859 1 93 394 ARG A CA 1
ATOM 3044 C C . ARG A 1 394 ? 0.803 -12.195 13.32 1 93 394 ARG A C 1
ATOM 3046 O O . ARG A 1 394 ? -0.182 -11.461 13.438 1 93 394 ARG A O 1
ATOM 3053 N N . VAL A 1 395 ? 0.795 -13.359 12.75 1 92.38 395 VAL A N 1
ATOM 3054 C CA . VAL A 1 395 ? -0.417 -13.805 12.07 1 92.38 395 VAL A CA 1
ATOM 3055 C C . VAL A 1 395 ? -1.265 -14.648 13.031 1 92.38 395 VAL A C 1
ATOM 3057 O O . VAL A 1 395 ? -2.496 -14.586 12.992 1 92.38 395 VAL A O 1
ATOM 3060 N N . CYS A 1 396 ? -0.623 -15.406 13.867 1 93.69 396 CYS A N 1
ATOM 3061 C CA . CYS A 1 396 ? -1.293 -16.328 14.789 1 93.69 396 CYS A CA 1
ATOM 3062 C C . CYS A 1 396 ? -1.125 -15.859 16.234 1 93.69 396 CYS A C 1
ATOM 3064 O O . CYS A 1 396 ? -0.72 -16.641 17.094 1 93.69 396 CYS A O 1
ATOM 3066 N N . THR A 1 397 ? -1.54 -14.672 16.531 1 93.12 397 THR A N 1
ATOM 3067 C CA . THR A 1 397 ? -1.259 -14 17.797 1 93.12 397 THR A CA 1
ATOM 3068 C C . THR A 1 397 ? -1.894 -14.75 18.953 1 93.12 397 THR A C 1
ATOM 3070 O O . THR A 1 397 ? -1.328 -14.805 20.047 1 93.12 397 THR A O 1
ATOM 3073 N N . ASN A 1 398 ? -3.002 -15.422 18.781 1 90.31 398 ASN A N 1
ATOM 3074 C CA . ASN A 1 398 ? -3.738 -16.078 19.859 1 90.31 398 ASN A CA 1
ATOM 3075 C C . ASN A 1 398 ? -3.18 -17.453 20.156 1 90.31 398 ASN A C 1
ATOM 3077 O O . ASN A 1 398 ? -3.492 -18.047 21.203 1 90.31 398 ASN A O 1
ATOM 3081 N N . LYS A 1 399 ? -2.312 -17.922 19.312 1 90.5 399 LYS A N 1
ATOM 3082 C CA . LYS A 1 399 ? -1.832 -19.297 19.453 1 90.5 399 LYS A CA 1
ATOM 3083 C C . LYS A 1 399 ? -0.315 -19.328 19.625 1 90.5 399 LYS A C 1
ATOM 3085 O O . LYS A 1 399 ? 0.263 -20.391 19.859 1 90.5 399 LYS A O 1
ATOM 3090 N N . ALA A 1 400 ? 0.272 -18.203 19.547 1 91.88 400 ALA A N 1
ATOM 3091 C CA . ALA A 1 400 ? 1.723 -18.109 19.406 1 91.88 400 ALA A CA 1
ATOM 3092 C C . ALA A 1 400 ? 2.426 -18.516 20.703 1 91.88 400 ALA A C 1
ATOM 3094 O O . ALA A 1 400 ? 3.566 -18.984 20.672 1 91.88 400 ALA A O 1
ATOM 3095 N N . CYS A 1 401 ? 1.699 -18.281 21.828 1 92.88 401 CYS A N 1
ATOM 3096 C CA . CYS A 1 401 ? 2.373 -18.516 23.094 1 92.88 401 CYS A CA 1
ATOM 3097 C C . CYS A 1 401 ? 1.737 -19.688 23.844 1 92.88 401 CYS A C 1
ATOM 3099 O O . CYS A 1 401 ? 0.559 -19.984 23.641 1 92.88 401 CYS A O 1
ATOM 3101 N N . PRO A 1 402 ? 2.529 -20.438 24.656 1 91.25 402 PRO A N 1
ATOM 3102 C CA . PRO A 1 402 ? 1.957 -21.516 25.469 1 91.25 402 PRO A CA 1
ATOM 3103 C C . PRO A 1 402 ? 0.965 -20.984 26.516 1 91.25 402 PRO A C 1
ATOM 3105 O O . PRO A 1 402 ? 0.849 -19.781 26.703 1 91.25 402 PRO A O 1
ATOM 3108 N N . PRO A 1 403 ? 0.277 -21.953 27.047 1 89.44 403 PRO A N 1
ATOM 3109 C CA . PRO A 1 403 ? -0.657 -21.531 28.094 1 89.44 403 PRO A CA 1
ATOM 3110 C C . PRO A 1 403 ? 0.018 -20.734 29.203 1 89.44 403 PRO A C 1
ATOM 3112 O O . PRO A 1 403 ? 1.185 -20.969 29.516 1 89.44 403 PRO A O 1
ATOM 3115 N N . ALA A 1 404 ? -0.568 -19.797 29.797 1 91.31 404 ALA A N 1
ATOM 3116 C CA . ALA A 1 404 ? -0.136 -18.953 30.906 1 91.31 404 ALA A CA 1
ATOM 3117 C C . ALA A 1 404 ? 0.886 -17.922 30.438 1 91.31 404 ALA A C 1
ATOM 3119 O O . ALA A 1 404 ? 1.634 -17.359 31.25 1 91.31 404 ALA A O 1
ATOM 3120 N N . HIS A 1 405 ? 1.04 -17.812 29.219 1 94.31 405 HIS A N 1
ATOM 3121 C CA . HIS A 1 405 ? 1.875 -16.766 28.656 1 94.31 405 HIS A CA 1
ATOM 3122 C C . HIS A 1 405 ? 1.07 -15.859 27.719 1 94.31 405 HIS A C 1
ATOM 3124 O O . HIS A 1 405 ? 0.04 -16.281 27.188 1 94.31 405 HIS A O 1
ATOM 3130 N N . ILE A 1 406 ? 1.604 -14.641 27.547 1 94.38 406 ILE A N 1
ATOM 3131 C CA . ILE A 1 406 ? 0.969 -13.664 26.672 1 94.38 406 ILE A CA 1
ATOM 3132 C C . ILE A 1 406 ? 1.977 -13.164 25.641 1 94.38 406 ILE A C 1
ATOM 3134 O O . ILE A 1 406 ? 3.141 -12.914 25.969 1 94.38 406 ILE A O 1
ATOM 3138 N N . LEU A 1 407 ? 1.505 -13.117 24.406 1 96.31 407 LEU A N 1
ATOM 3139 C CA . LEU A 1 407 ? 2.348 -12.539 23.375 1 96.31 407 LEU A CA 1
ATOM 3140 C C . LEU A 1 407 ? 2.371 -11.023 23.469 1 96.31 407 LEU A C 1
ATOM 3142 O O . LEU A 1 407 ? 1.347 -10.367 23.25 1 96.31 407 LEU A O 1
ATOM 3146 N N . SER A 1 408 ? 3.551 -10.539 23.734 1 95.56 408 SER A N 1
ATOM 3147 C CA . SER A 1 408 ? 3.713 -9.094 23.859 1 95.56 408 SER A CA 1
ATOM 3148 C C . SER A 1 408 ? 3.678 -8.414 22.5 1 95.56 408 SER A C 1
ATOM 3150 O O . SER A 1 408 ? 4.309 -8.875 21.547 1 95.56 408 SER A O 1
ATOM 3152 N N . ALA A 1 409 ? 2.959 -7.312 22.453 1 95.06 409 ALA A N 1
ATOM 3153 C CA . ALA A 1 409 ? 2.904 -6.527 21.219 1 95.06 409 ALA A CA 1
ATOM 3154 C C . ALA A 1 409 ? 4.211 -5.773 21 1 95.06 409 ALA A C 1
ATOM 3156 O O . ALA A 1 409 ? 4.492 -5.324 19.875 1 95.06 409 ALA A O 1
ATOM 3157 N N . ALA A 1 410 ? 5.023 -5.656 22 1 92.31 410 ALA A N 1
ATOM 3158 C CA . ALA A 1 410 ? 6.223 -4.824 21.938 1 92.31 410 ALA A CA 1
ATOM 3159 C C . ALA A 1 410 ? 7.379 -5.578 21.297 1 92.31 410 ALA A C 1
ATOM 3161 O O . ALA A 1 410 ? 8.148 -5.004 20.516 1 92.31 410 ALA A O 1
ATOM 3162 N N . ASP A 1 411 ? 7.477 -6.824 21.656 1 92.75 411 ASP A N 1
ATOM 3163 C CA . ASP A 1 411 ? 8.68 -7.523 21.203 1 92.75 411 ASP A CA 1
ATOM 3164 C C . ASP A 1 411 ? 8.328 -8.883 20.594 1 92.75 411 ASP A C 1
ATOM 3166 O O . ASP A 1 411 ? 9.211 -9.617 20.141 1 92.75 411 ASP A O 1
ATOM 3170 N N . TYR A 1 412 ? 7.074 -9.273 20.625 1 94.38 412 TYR A N 1
ATOM 3171 C CA . TYR A 1 412 ? 6.547 -10.523 20.109 1 94.38 412 TYR A CA 1
ATOM 3172 C C . TYR A 1 412 ? 7.188 -11.719 20.797 1 94.38 412 TYR A C 1
ATOM 3174 O O . TYR A 1 412 ? 7.402 -12.766 20.188 1 94.38 412 TYR A O 1
ATOM 3182 N N . GLN A 1 413 ? 7.543 -11.461 22.062 1 95 413 GLN A N 1
ATOM 3183 C CA . GLN A 1 413 ? 7.965 -12.547 22.938 1 95 413 GLN A CA 1
ATOM 3184 C C . GLN A 1 413 ? 6.816 -13.008 23.828 1 95 413 GLN A C 1
ATOM 3186 O O . GLN A 1 413 ? 5.84 -12.281 24.016 1 95 413 GLN A O 1
ATOM 3191 N N . CYS A 1 414 ? 6.914 -14.18 24.281 1 95.56 414 CYS A N 1
ATOM 3192 C CA . CYS A 1 414 ? 5.91 -14.727 25.188 1 95.56 414 CYS A CA 1
ATOM 3193 C C . CYS A 1 414 ? 6.297 -14.484 26.641 1 95.56 414 CYS A C 1
ATOM 3195 O O . CYS A 1 414 ? 7.262 -15.07 27.125 1 95.56 414 CYS A O 1
ATOM 3197 N N . HIS A 1 415 ? 5.516 -13.672 27.297 1 94.62 415 HIS A N 1
ATOM 3198 C CA . HIS A 1 415 ? 5.754 -13.328 28.688 1 94.62 415 HIS A CA 1
ATOM 3199 C C . HIS A 1 415 ? 4.793 -14.07 29.609 1 94.62 415 HIS A C 1
ATOM 3201 O O . HIS A 1 415 ? 3.617 -14.242 29.281 1 94.62 415 HIS A O 1
ATOM 3207 N N . PRO A 1 416 ? 5.281 -14.492 30.797 1 93.19 416 PRO A N 1
ATOM 3208 C CA . PRO A 1 416 ? 4.391 -15.188 31.719 1 93.19 416 PRO A CA 1
ATOM 3209 C C . PRO A 1 416 ? 3.287 -14.281 32.281 1 93.19 416 PRO A C 1
ATOM 3211 O O . PRO A 1 416 ? 3.525 -13.102 32.531 1 93.19 416 PRO A O 1
ATOM 3214 N N . THR A 1 417 ? 2.168 -14.844 32.281 1 88.88 417 THR A N 1
ATOM 3215 C CA . THR A 1 417 ? 1.044 -14.109 32.844 1 88.88 417 THR A CA 1
ATOM 3216 C C . THR A 1 417 ? 0.927 -14.383 34.344 1 88.88 417 THR A C 1
ATOM 3218 O O . THR A 1 417 ? 1.478 -15.359 34.844 1 88.88 417 THR A O 1
ATOM 3221 N N . ALA A 1 418 ? 0.337 -13.43 35.125 1 79.25 418 ALA A N 1
ATOM 3222 C CA . ALA A 1 418 ? 0.016 -13.656 36.531 1 79.25 418 ALA A CA 1
ATOM 3223 C C . ALA A 1 418 ? -1.056 -14.734 36.688 1 79.25 418 ALA A C 1
ATOM 3225 O O . ALA A 1 418 ? -2.004 -14.789 35.906 1 79.25 418 ALA A O 1
ATOM 3226 N N . GLU A 1 419 ? -0.712 -15.945 37 1 60.38 419 GLU A N 1
ATOM 3227 C CA . GLU A 1 419 ? -1.71 -16.984 37.219 1 60.38 419 GLU A CA 1
ATOM 3228 C C . GLU A 1 419 ? -3.014 -16.406 37.75 1 60.38 419 GLU A C 1
ATOM 3230 O O . GLU A 1 419 ? -3.01 -15.656 38.75 1 60.38 419 GLU A O 1
ATOM 3235 N N . THR A 1 420 ? -3.9 -16.172 36.969 1 49.75 420 THR A N 1
ATOM 3236 C CA . THR A 1 420 ? -5.195 -15.93 37.594 1 49.75 420 THR A CA 1
ATOM 3237 C C . THR A 1 420 ? -5.488 -16.969 38.656 1 49.75 420 THR A C 1
ATOM 3239 O O . THR A 1 420 ? -5.66 -18.156 38.344 1 49.75 420 THR A O 1
ATOM 3242 N N . GLN A 1 421 ? -4.891 -17.016 39.844 1 40.28 421 GLN A N 1
ATOM 3243 C CA . GLN A 1 421 ? -5.402 -17.875 40.906 1 40.28 421 GLN A CA 1
ATOM 3244 C C . GLN A 1 421 ? -6.926 -17.875 40.938 1 40.28 421 GLN A C 1
ATOM 3246 O O . GLN A 1 421 ? -7.547 -16.828 41.094 1 40.28 421 GLN A O 1
ATOM 3251 N N . GLY A 1 422 ? -7.531 -18.734 40.125 1 38.72 422 GLY A N 1
ATOM 3252 C CA . GLY A 1 422 ? -8.938 -18.953 40.438 1 38.72 422 GLY A CA 1
ATOM 3253 C C . GLY A 1 422 ? -9.242 -19 41.906 1 38.72 422 GLY A C 1
ATOM 3254 O O . GLY A 1 422 ? -8.359 -19.25 42.719 1 38.72 422 GLY A O 1
ATOM 3255 N N . PRO A 1 423 ? -10.297 -18.328 42.375 1 37.97 423 PRO A N 1
ATOM 3256 C CA . PRO A 1 423 ? -10.633 -18.5 43.781 1 37.97 423 PRO A CA 1
ATOM 3257 C C . PRO A 1 423 ? -10.484 -19.938 44.25 1 37.97 423 PRO A C 1
ATOM 3259 O O . PRO A 1 423 ? -10.867 -20.875 43.531 1 37.97 423 PRO A O 1
ATOM 3262 N N . SER A 1 424 ? -9.414 -20.312 44.969 1 35.28 424 SER A N 1
ATOM 3263 C CA . SER A 1 424 ? -9.43 -21.562 45.719 1 35.28 424 SER A CA 1
ATOM 3264 C C . SER A 1 424 ? -10.805 -21.844 46.312 1 35.28 424 SER A C 1
ATOM 3266 O O . SER A 1 424 ? -11.328 -21.031 47.062 1 35.28 424 SER A O 1
ATOM 3268 N N . SER A 1 425 ? -11.68 -22.531 45.594 1 36.03 425 SER A N 1
ATOM 3269 C CA . SER A 1 425 ? -12.859 -23.109 46.25 1 36.03 425 SER A CA 1
ATOM 3270 C C . SER A 1 425 ? -12.484 -23.828 47.531 1 36.03 425 SER A C 1
ATOM 3272 O O . SER A 1 425 ? -11.82 -24.859 47.531 1 36.03 425 SER A O 1
ATOM 3274 N N . SER A 1 426 ? -12.141 -23.062 48.625 1 34.5 426 SER A N 1
ATOM 3275 C CA . SER A 1 426 ? -12.125 -23.609 50 1 34.5 426 SER A CA 1
ATOM 3276 C C . SER A 1 426 ? -13.367 -24.453 50.25 1 34.5 426 SER A C 1
ATOM 3278 O O . SER A 1 426 ? -14.461 -23.922 50.438 1 34.5 426 SER A O 1
ATOM 3280 N N . THR A 1 427 ? -13.508 -25.625 49.562 1 35.19 427 THR A N 1
ATOM 3281 C CA . THR A 1 427 ? -14.453 -26.656 49.969 1 35.19 427 THR A CA 1
ATOM 3282 C C . THR A 1 427 ? -14.289 -27.016 51.438 1 35.19 427 THR A C 1
ATOM 3284 O O . THR A 1 427 ? -13.25 -27.547 51.844 1 35.19 427 THR A O 1
ATOM 3287 N N . ASN A 1 428 ? -14.859 -26.141 52.344 1 31.3 428 ASN A N 1
ATOM 3288 C CA . ASN A 1 428 ? -15.055 -26.375 53.781 1 31.3 428 ASN A CA 1
ATOM 3289 C C . ASN A 1 428 ? -15.727 -27.719 54.031 1 31.3 428 ASN A C 1
ATOM 3291 O O . ASN A 1 428 ? -16.922 -27.875 53.781 1 31.3 428 ASN A O 1
ATOM 3295 N N . SER A 1 429 ? -15.047 -28.781 53.656 1 29.5 429 SER A N 1
ATOM 3296 C CA . SER A 1 429 ? -15.516 -30.125 53.969 1 29.5 429 SER A CA 1
ATOM 3297 C C . SER A 1 429 ? -15.711 -30.328 55.438 1 29.5 429 SER A C 1
ATOM 3299 O O . SER A 1 429 ? -15.781 -31.469 55.938 1 29.5 429 SER A O 1
ATOM 3301 N N . ALA A 1 430 ? -15.633 -29.266 56.281 1 28.77 430 ALA A N 1
ATOM 3302 C CA . ALA A 1 430 ? -15.633 -29.562 57.719 1 28.77 430 ALA A CA 1
ATOM 3303 C C . ALA A 1 430 ? -16.906 -30.297 58.125 1 28.77 430 ALA A C 1
ATOM 3305 O O . ALA A 1 430 ? -17.078 -30.641 59.312 1 28.77 430 ALA A O 1
ATOM 3306 N N . ALA A 1 431 ? -17.953 -30.094 57.281 1 28.38 431 ALA A N 1
ATOM 3307 C CA . ALA A 1 431 ? -19.172 -30.281 58.062 1 28.38 431 ALA A CA 1
ATOM 3308 C C . ALA A 1 431 ? -19.359 -31.75 58.438 1 28.38 431 ALA A C 1
ATOM 3310 O O . ALA A 1 431 ? -20.266 -32.094 59.188 1 28.38 431 ALA A O 1
ATOM 3311 N N . ARG A 1 432 ? -18.797 -32.562 57.594 1 26.44 432 ARG A N 1
ATOM 3312 C CA . ARG A 1 432 ? -19.547 -33.812 57.562 1 26.44 432 ARG A CA 1
ATOM 3313 C C . ARG A 1 432 ? -19.266 -34.656 58.812 1 26.44 432 ARG A C 1
ATOM 3315 O O . ARG A 1 432 ? -19.641 -35.812 58.906 1 26.44 432 ARG A O 1
ATOM 3322 N N . GLN A 1 433 ? -18.281 -34.219 59.625 1 25 433 GLN A N 1
ATOM 3323 C CA . GLN A 1 433 ? -17.828 -35.219 60.562 1 25 433 GLN A CA 1
ATOM 3324 C C . GLN A 1 433 ? -18.938 -35.625 61.531 1 25 433 GLN A C 1
ATOM 3326 O O . GLN A 1 433 ? -18.797 -36.562 62.312 1 25 433 GLN A O 1
ATOM 3331 N N . GLN A 1 434 ? -19.875 -34.594 61.781 1 26.28 434 GLN A N 1
ATOM 3332 C CA . GLN A 1 434 ? -20.5 -34.688 63.094 1 26.28 434 GLN A CA 1
ATOM 3333 C C . GLN A 1 434 ? -21.406 -35.906 63.188 1 26.28 434 GLN A C 1
ATOM 3335 O O . GLN A 1 434 ? -21.875 -36.25 64.25 1 26.28 434 GLN A O 1
ATOM 3340 N N . GLN A 1 435 ? -22 -36.312 62 1 26.39 435 GLN A N 1
ATOM 3341 C CA . GLN A 1 435 ? -23.297 -36.938 62.25 1 26.39 435 GLN A CA 1
ATOM 3342 C C . GLN A 1 435 ? -23.141 -38.344 62.812 1 26.39 435 GLN A C 1
ATOM 3344 O O . GLN A 1 435 ? -24.062 -39.156 62.719 1 26.39 435 GLN A O 1
ATOM 3349 N N . ARG A 1 436 ? -21.938 -38.844 62.938 1 27.19 436 ARG A N 1
ATOM 3350 C CA . ARG A 1 436 ? -21.906 -40.281 63.125 1 27.19 436 ARG A CA 1
ATOM 3351 C C . ARG A 1 436 ? -22.578 -40.688 64.438 1 27.19 436 ARG A C 1
ATOM 3353 O O . ARG A 1 436 ? -22.656 -41.875 64.75 1 27.19 436 ARG A O 1
ATOM 3360 N N . HIS A 1 437 ? -22.609 -39.688 65.375 1 28.09 437 HIS A N 1
ATOM 3361 C CA . HIS A 1 437 ? -22.656 -40.281 66.688 1 28.09 437 HIS A CA 1
ATOM 3362 C C . HIS A 1 437 ? -23.953 -41.031 66.875 1 28.09 437 HIS A C 1
ATOM 3364 O O . HIS A 1 437 ? -24.078 -41.844 67.812 1 28.09 437 HIS A O 1
ATOM 3370 N N . HIS A 1 438 ? -25.094 -40.531 66.312 1 27.72 438 HIS A N 1
ATOM 3371 C CA . HIS A 1 438 ? -26.219 -40.688 67.25 1 27.72 438 HIS A CA 1
ATOM 3372 C C . HIS A 1 438 ? -26.75 -42.125 67.188 1 27.72 438 HIS A C 1
ATOM 3374 O O . HIS A 1 438 ? -27.781 -42.406 67.812 1 27.72 438 HIS A O 1
ATOM 3380 N N . ASP A 1 439 ? -26.312 -42.969 66.25 1 27.98 439 ASP A N 1
ATOM 3381 C CA . ASP A 1 439 ? -27.25 -44.062 66.062 1 27.98 439 ASP A CA 1
ATOM 3382 C C . ASP A 1 439 ? -27.156 -45.094 67.188 1 27.98 439 ASP A C 1
ATOM 3384 O O . ASP A 1 439 ? -27.547 -46.25 67 1 27.98 439 ASP A O 1
ATOM 3388 N N . SER A 1 440 ? -26.484 -44.781 68.312 1 25.72 440 SER A N 1
ATOM 3389 C CA . SER A 1 440 ? -26.375 -45.875 69.312 1 25.72 440 SER A CA 1
ATOM 3390 C C . SER A 1 440 ? -27.734 -46.312 69.812 1 25.72 440 SER A C 1
ATOM 3392 O O . SER A 1 440 ? -27.859 -47.406 70.438 1 25.72 440 SER A O 1
ATOM 3394 N N . THR A 1 441 ? -28.844 -45.531 69.875 1 22.91 441 THR A N 1
ATOM 3395 C CA . THR A 1 441 ? -29.906 -46.25 70.562 1 22.91 441 THR A CA 1
ATOM 3396 C C . THR A 1 441 ? -30.516 -47.312 69.688 1 22.91 441 THR A C 1
ATOM 3398 O O . THR A 1 441 ? -30.688 -47.125 68.438 1 22.91 441 THR A O 1
ATOM 3401 N N . MET B 1 1 ? 21.656 12.602 -4.691 1 94.69 1 MET B N 1
ATOM 3402 C CA . MET B 1 1 ? 20.344 12.023 -4.371 1 94.69 1 MET B CA 1
ATOM 3403 C C . MET B 1 1 ? 19.375 13.109 -3.922 1 94.69 1 MET B C 1
ATOM 3405 O O . MET B 1 1 ? 19.781 14.109 -3.324 1 94.69 1 MET B O 1
ATOM 3409 N N . VAL B 1 2 ? 18.141 12.914 -4.246 1 98 2 VAL B N 1
ATOM 3410 C CA . VAL B 1 2 ? 17.125 13.883 -3.852 1 98 2 VAL B CA 1
ATOM 3411 C C . VAL B 1 2 ? 15.938 13.156 -3.223 1 98 2 VAL B C 1
ATOM 3413 O O . VAL B 1 2 ? 15.602 12.039 -3.625 1 98 2 VAL B O 1
ATOM 3416 N N . GLN B 1 3 ? 15.406 13.75 -2.203 1 98.69 3 GLN B N 1
ATOM 3417 C CA . GLN B 1 3 ? 14.164 13.281 -1.593 1 98.69 3 GLN B CA 1
ATOM 3418 C C . GLN B 1 3 ? 13.086 14.359 -1.65 1 98.69 3 GLN B C 1
ATOM 3420 O O . GLN B 1 3 ? 13.375 15.539 -1.459 1 98.69 3 GLN B O 1
ATOM 3425 N N . VAL B 1 4 ? 11.891 13.953 -1.973 1 98.88 4 VAL B N 1
ATOM 3426 C CA . VAL B 1 4 ? 10.805 14.914 -2.096 1 98.88 4 VAL B CA 1
ATOM 3427 C C . VAL B 1 4 ? 9.617 14.461 -1.255 1 98.88 4 VAL B C 1
ATOM 3429 O O . VAL B 1 4 ? 9.25 13.289 -1.272 1 98.88 4 VAL B O 1
ATOM 3432 N N . ALA B 1 5 ? 9.102 15.305 -0.461 1 98.88 5 ALA B N 1
ATOM 3433 C CA . ALA B 1 5 ? 7.832 15.141 0.235 1 98.88 5 ALA B CA 1
ATOM 3434 C C . ALA B 1 5 ? 6.82 16.188 -0.216 1 98.88 5 ALA B C 1
ATOM 3436 O O . ALA B 1 5 ? 7.129 17.375 -0.257 1 98.88 5 ALA B O 1
ATOM 3437 N N . HIS B 1 6 ? 5.656 15.695 -0.577 1 98.88 6 HIS B N 1
ATOM 3438 C CA . HIS B 1 6 ? 4.68 16.672 -1.053 1 98.88 6 HIS B CA 1
ATOM 3439 C C . HIS B 1 6 ? 3.279 16.344 -0.547 1 98.88 6 HIS B C 1
ATOM 3441 O O . HIS B 1 6 ? 2.961 15.172 -0.313 1 98.88 6 HIS B O 1
ATOM 3447 N N . ARG B 1 7 ? 2.496 17.391 -0.353 1 98.88 7 ARG B N 1
ATOM 3448 C CA . ARG B 1 7 ? 1.056 17.266 -0.159 1 98.88 7 ARG B CA 1
ATOM 3449 C C . ARG B 1 7 ? 0.364 16.844 -1.452 1 98.88 7 ARG B C 1
ATOM 3451 O O . ARG B 1 7 ? 0.833 17.172 -2.545 1 98.88 7 ARG B O 1
ATOM 3458 N N . HIS B 1 8 ? -0.698 16.125 -1.314 1 98.81 8 HIS B N 1
ATOM 3459 C CA . HIS B 1 8 ? -1.505 15.828 -2.492 1 98.81 8 HIS B CA 1
ATOM 3460 C C . HIS B 1 8 ? -1.952 17.109 -3.195 1 98.81 8 HIS B C 1
ATOM 3462 O O . HIS B 1 8 ? -1.922 18.188 -2.604 1 98.81 8 HIS B O 1
ATOM 3468 N N . GLY B 1 9 ? -2.34 17 -4.438 1 98.75 9 GLY B N 1
ATOM 3469 C CA . GLY B 1 9 ? -2.918 18.109 -5.18 1 98.75 9 GLY B CA 1
ATOM 3470 C C . GLY B 1 9 ? -4.324 18.453 -4.727 1 98.75 9 GLY B C 1
ATOM 3471 O O . GLY B 1 9 ? -4.82 17.906 -3.744 1 98.75 9 GLY B O 1
ATOM 3472 N N . ALA B 1 10 ? -4.895 19.344 -5.5 1 98.44 10 ALA B N 1
ATOM 3473 C CA . ALA B 1 10 ? -6.246 19.781 -5.164 1 98.44 10 ALA B CA 1
ATOM 3474 C C . ALA B 1 10 ? -7.227 18.609 -5.164 1 98.44 10 ALA B C 1
ATOM 3476 O O . ALA B 1 10 ? -7.145 17.734 -6.016 1 98.44 10 ALA B O 1
ATOM 3477 N N . ARG B 1 11 ? -8.039 18.609 -4.219 1 97.94 11 ARG B N 1
ATOM 3478 C CA . ARG B 1 11 ? -9.125 17.641 -4.066 1 97.94 11 ARG B CA 1
ATOM 3479 C C . ARG B 1 11 ? -10.453 18.359 -3.828 1 97.94 11 ARG B C 1
ATOM 3481 O O . ARG B 1 11 ? -10.484 19.562 -3.613 1 97.94 11 ARG B O 1
ATOM 3488 N N . SER B 1 12 ? -11.523 17.641 -3.973 1 96.44 12 SER B N 1
ATOM 3489 C CA . SER B 1 12 ? -12.797 18.188 -3.531 1 96.44 12 SER B CA 1
ATOM 3490 C C . SER B 1 12 ? -12.898 18.203 -2.01 1 96.44 12 SER B C 1
ATOM 3492 O O . SER B 1 12 ? -12 17.719 -1.318 1 96.44 12 SER B O 1
ATOM 3494 N N . ALA B 1 13 ? -13.938 18.859 -1.524 1 96.31 13 ALA B N 1
ATOM 3495 C CA . ALA B 1 13 ? -14.078 19.094 -0.089 1 96.31 13 ALA B CA 1
ATOM 3496 C C . ALA B 1 13 ? -14.344 17.781 0.655 1 96.31 13 ALA B C 1
ATOM 3498 O O . ALA B 1 13 ? -14.891 16.844 0.083 1 96.31 13 ALA B O 1
ATOM 3499 N N . LEU B 1 14 ? -13.875 17.703 1.869 1 94.88 14 LEU B N 1
ATOM 3500 C CA . LEU B 1 14 ? -14.211 16.609 2.771 1 94.88 14 LEU B CA 1
ATOM 3501 C C . LEU B 1 14 ? -15.508 16.891 3.521 1 94.88 14 LEU B C 1
ATOM 3503 O O . LEU B 1 14 ? -15.516 17.688 4.465 1 94.88 14 LEU B O 1
ATOM 3507 N N . VAL B 1 15 ? -16.578 16.25 3.098 1 91 15 VAL B N 1
ATOM 3508 C CA . VAL B 1 15 ? -17.875 16.547 3.707 1 91 15 VAL B CA 1
ATOM 3509 C C . VAL B 1 15 ? -18.656 15.258 3.949 1 91 15 VAL B C 1
ATOM 3511 O O . VAL B 1 15 ? -18.438 14.258 3.256 1 91 15 VAL B O 1
ATOM 3514 N N . ASP B 1 16 ? -19.469 15.312 4.941 1 86.69 16 ASP B N 1
ATOM 3515 C CA . ASP B 1 16 ? -20.281 14.156 5.258 1 86.69 16 ASP B CA 1
ATOM 3516 C C . ASP B 1 16 ? -21.641 14.242 4.574 1 86.69 16 ASP B C 1
ATOM 3518 O O . ASP B 1 16 ? -22.266 13.219 4.285 1 86.69 16 ASP B O 1
ATOM 3522 N N . ASP B 1 17 ? -22.109 15.422 4.406 1 91.12 17 ASP B N 1
ATOM 3523 C CA . ASP B 1 17 ? -23.438 15.641 3.83 1 91.12 17 ASP B CA 1
ATOM 3524 C C . ASP B 1 17 ? -23.359 16.516 2.578 1 91.12 17 ASP B C 1
ATOM 3526 O O . ASP B 1 17 ? -22.344 17.188 2.348 1 91.12 17 ASP B O 1
ATOM 3530 N N . ASN B 1 18 ? -24.375 16.391 1.755 1 95.62 18 ASN B N 1
ATOM 3531 C CA . ASN B 1 18 ? -24.516 17.219 0.552 1 95.62 18 ASN B CA 1
ATOM 3532 C C . ASN B 1 18 ? -23.312 17.047 -0.374 1 95.62 18 ASN B C 1
ATOM 3534 O O . ASN B 1 18 ? -22.844 18.031 -0.972 1 95.62 18 ASN B O 1
ATOM 3538 N N . ALA B 1 19 ? -22.781 15.883 -0.416 1 93.5 19 ALA B N 1
ATOM 3539 C CA . ALA B 1 19 ? -21.578 15.594 -1.186 1 93.5 19 ALA B CA 1
ATOM 3540 C C . ALA B 1 19 ? -21.781 15.93 -2.66 1 93.5 19 ALA B C 1
ATOM 3542 O O . ALA B 1 19 ? -20.875 16.484 -3.299 1 93.5 19 ALA B O 1
ATOM 3543 N N . THR B 1 20 ? -22.906 15.617 -3.238 1 93.06 20 THR B N 1
ATOM 3544 C CA . THR B 1 20 ? -23.156 15.867 -4.652 1 93.06 20 THR B CA 1
ATOM 3545 C C . THR B 1 20 ? -23.141 17.359 -4.953 1 93.06 20 THR B C 1
ATOM 3547 O O . THR B 1 20 ? -22.531 17.797 -5.934 1 93.06 20 THR B O 1
ATOM 3550 N N . GLN B 1 21 ? -23.828 18.141 -4.082 1 93.38 21 GLN B N 1
ATOM 3551 C CA . GLN B 1 21 ? -23.891 19.594 -4.258 1 93.38 21 GLN B CA 1
ATOM 3552 C C . GLN B 1 21 ? -22.5 20.219 -4.105 1 93.38 21 GLN B C 1
ATOM 3554 O O . GLN B 1 21 ? -22.156 21.141 -4.852 1 93.38 21 GLN B O 1
ATOM 3559 N N . ILE B 1 22 ? -21.75 19.719 -3.234 1 96.31 22 ILE B N 1
ATOM 3560 C CA . ILE B 1 22 ? -20.484 20.344 -2.865 1 96.31 22 ILE B CA 1
ATOM 3561 C C . ILE B 1 22 ? -19.375 19.859 -3.797 1 96.31 22 ILE B C 1
ATOM 3563 O O . ILE B 1 22 ? -18.562 20.656 -4.273 1 96.31 22 ILE B O 1
ATOM 3567 N N . CYS B 1 23 ? -19.344 18.562 -4.133 1 94.81 23 CYS B N 1
ATOM 3568 C CA . CYS B 1 23 ? -18.203 17.969 -4.82 1 94.81 23 CYS B CA 1
ATOM 3569 C C . CYS B 1 23 ? -18.531 17.672 -6.281 1 94.81 23 CYS B C 1
ATOM 3571 O O . CYS B 1 23 ? -17.641 17.469 -7.098 1 94.81 23 CYS B O 1
ATOM 3573 N N . GLY B 1 24 ? -19.766 17.672 -6.621 1 89.62 24 GLY B N 1
ATOM 3574 C CA . GLY B 1 24 ? -20.156 17.172 -7.93 1 89.62 24 GLY B CA 1
ATOM 3575 C C . GLY B 1 24 ? -20.062 15.656 -8.039 1 89.62 24 GLY B C 1
ATOM 3576 O O . GLY B 1 24 ? -20.156 14.953 -7.027 1 89.62 24 GLY B O 1
ATOM 3577 N N . THR B 1 25 ? -20.016 15.086 -9.305 1 84.75 25 THR B N 1
ATOM 3578 C CA . THR B 1 25 ? -20.062 13.641 -9.484 1 84.75 25 THR B CA 1
ATOM 3579 C C . THR B 1 25 ? -18.906 13.156 -10.352 1 84.75 25 THR B C 1
ATOM 3581 O O . THR B 1 25 ? -18.812 11.969 -10.672 1 84.75 25 THR B O 1
ATOM 3584 N N . VAL B 1 26 ? -18.062 14.086 -10.672 1 82.44 26 VAL B N 1
ATOM 3585 C CA . VAL B 1 26 ? -17 13.75 -11.602 1 82.44 26 VAL B CA 1
ATOM 3586 C C . VAL B 1 26 ? -15.969 12.859 -10.906 1 82.44 26 VAL B C 1
ATOM 3588 O O . VAL B 1 26 ? -15.445 11.914 -11.508 1 82.44 26 VAL B O 1
ATOM 3591 N N . TYR B 1 27 ? -15.672 13.195 -9.648 1 85 27 TYR B N 1
ATOM 3592 C CA . TYR B 1 27 ? -14.75 12.453 -8.797 1 85 27 TYR B CA 1
ATOM 3593 C C . TYR B 1 27 ? -15.422 12.078 -7.477 1 85 27 TYR B C 1
ATOM 3595 O O . TYR B 1 27 ? -16.359 12.734 -7.043 1 85 27 TYR B O 1
ATOM 3603 N N . PRO B 1 28 ? -14.898 10.992 -6.965 1 87.19 28 PRO B N 1
ATOM 3604 C CA . PRO B 1 28 ? -15.406 10.797 -5.605 1 87.19 28 PRO B CA 1
ATOM 3605 C C . PRO B 1 28 ? -15.117 11.992 -4.695 1 87.19 28 PRO B C 1
ATOM 3607 O O . PRO B 1 28 ? -14.047 12.594 -4.785 1 87.19 28 PRO B O 1
ATOM 3610 N N . CYS B 1 29 ? -16.078 1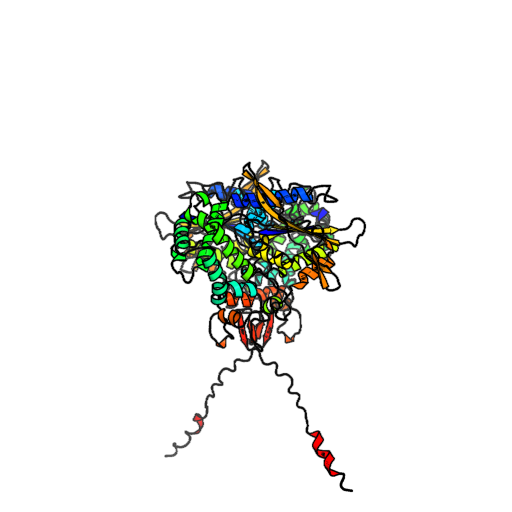2.289 -3.822 1 92.88 29 CYS B N 1
ATOM 3611 C CA . CYS B 1 29 ? -15.938 13.453 -2.957 1 92.88 29 CYS B CA 1
ATOM 3612 C C . CYS B 1 29 ? -14.734 13.305 -2.033 1 92.88 29 CYS B C 1
ATOM 3614 O O . CYS B 1 29 ? -14.516 12.242 -1.452 1 92.88 29 CYS B O 1
ATOM 3616 N N . GLY B 1 30 ? -13.922 14.344 -1.882 1 95 30 GLY B N 1
ATOM 3617 C CA . GLY B 1 30 ? -12.75 14.352 -1.028 1 95 30 GLY B CA 1
ATOM 3618 C C . GLY B 1 30 ? -11.492 13.867 -1.732 1 95 30 GLY B C 1
ATOM 3619 O O . GLY B 1 30 ? -10.398 13.906 -1.164 1 95 30 GLY B O 1
ATOM 3620 N N . GLU B 1 31 ? -11.648 13.484 -2.994 1 95.19 31 GLU B N 1
ATOM 3621 C CA . GLU B 1 31 ? -10.523 12.883 -3.697 1 95.19 31 GLU B CA 1
ATOM 3622 C C . GLU B 1 31 ? -9.977 13.82 -4.773 1 95.19 31 GLU B C 1
ATOM 3624 O O . GLU B 1 31 ? -10.531 14.898 -5 1 95.19 31 GLU B O 1
ATOM 3629 N N . LEU B 1 32 ? -8.812 13.469 -5.32 1 96.56 32 LEU B N 1
ATOM 3630 C CA . LEU B 1 32 ? -8.016 14.289 -6.227 1 96.56 32 LEU B CA 1
ATOM 3631 C C . LEU B 1 32 ? -8.836 14.703 -7.445 1 96.56 32 LEU B C 1
ATOM 3633 O O . LEU B 1 32 ? -9.562 13.883 -8.016 1 96.56 32 LEU B O 1
ATOM 3637 N N . THR B 1 33 ? -8.781 15.922 -7.867 1 95.25 33 THR B N 1
ATOM 3638 C CA . THR B 1 33 ? -9.43 16.438 -9.07 1 95.25 33 THR B CA 1
ATOM 3639 C C . THR B 1 33 ? -8.43 16.531 -10.219 1 95.25 33 THR B C 1
ATOM 3641 O O . THR B 1 33 ? -7.234 16.312 -10.031 1 95.25 33 THR B O 1
ATOM 3644 N N . ASP B 1 34 ? -8.922 16.953 -11.375 1 93.94 34 ASP B N 1
ATOM 3645 C CA . ASP B 1 34 ? -8.039 17.141 -12.523 1 93.94 34 ASP B CA 1
ATOM 3646 C C . ASP B 1 34 ? -7.031 18.25 -12.25 1 93.94 34 ASP B C 1
ATOM 3648 O O . ASP B 1 34 ? -5.871 18.156 -12.656 1 93.94 34 ASP B O 1
ATOM 3652 N N . GLU B 1 35 ? -7.527 19.312 -11.547 1 96.19 35 GLU B N 1
ATOM 3653 C CA . GLU B 1 35 ? -6.621 20.375 -11.148 1 96.19 35 GLU B CA 1
ATOM 3654 C C . GLU B 1 35 ? -5.492 19.844 -10.266 1 96.19 35 GLU B C 1
ATOM 3656 O O . GLU B 1 35 ? -4.332 20.219 -10.438 1 96.19 35 GLU B O 1
ATOM 3661 N N . GLY B 1 36 ? -5.883 18.984 -9.328 1 97.94 36 GLY B N 1
ATOM 3662 C CA . GLY B 1 36 ? -4.895 18.406 -8.438 1 97.94 36 GLY B CA 1
ATOM 3663 C C . GLY B 1 36 ? -3.848 17.578 -9.164 1 97.94 36 GLY B C 1
ATOM 3664 O O . GLY B 1 36 ? -2.664 17.641 -8.828 1 97.94 36 GLY B O 1
ATOM 3665 N N . VAL B 1 37 ? -4.27 16.812 -10.156 1 96.88 37 VAL B N 1
ATOM 3666 C CA . VAL B 1 37 ? -3.355 16.016 -10.953 1 96.88 37 VAL B CA 1
ATOM 3667 C C . VAL B 1 37 ? -2.348 16.922 -11.656 1 96.88 37 VAL B C 1
ATOM 3669 O O . VAL B 1 37 ? -1.141 16.672 -11.602 1 96.88 37 VAL B O 1
ATOM 3672 N N . GLU B 1 38 ? -2.848 17.953 -12.25 1 97.5 38 GLU B N 1
ATOM 3673 C CA . GLU B 1 38 ? -1.985 18.859 -13 1 97.5 38 GLU B CA 1
ATOM 3674 C C . GLU B 1 38 ? -1.01 19.578 -12.078 1 97.5 38 GLU B C 1
ATOM 3676 O O . GLU B 1 38 ? 0.136 19.844 -12.453 1 97.5 38 GLU B O 1
ATOM 3681 N N . MET B 1 39 ? -1.476 19.906 -10.914 1 98.56 39 MET B N 1
ATOM 3682 C CA . MET B 1 39 ? -0.602 20.547 -9.938 1 98.56 39 MET B CA 1
ATOM 3683 C C . MET B 1 39 ? 0.622 19.688 -9.648 1 98.56 39 MET B C 1
ATOM 3685 O O . MET B 1 39 ? 1.757 20.156 -9.766 1 98.56 39 MET B O 1
ATOM 3689 N N . VAL B 1 40 ? 0.35 18.438 -9.336 1 98.75 40 VAL B N 1
ATOM 3690 C CA . VAL B 1 40 ? 1.45 17.594 -8.875 1 98.75 40 VAL B CA 1
ATOM 3691 C C . VAL B 1 40 ? 2.303 17.156 -10.07 1 98.75 40 VAL B C 1
ATOM 3693 O O . VAL B 1 40 ? 3.521 17.016 -9.953 1 98.75 40 VAL B O 1
ATOM 3696 N N . ARG B 1 41 ? 1.685 16.984 -11.227 1 97.88 41 ARG B N 1
ATOM 3697 C CA . ARG B 1 41 ? 2.451 16.703 -12.438 1 97.88 41 ARG B CA 1
ATOM 3698 C C . ARG B 1 41 ? 3.475 17.797 -12.703 1 97.88 41 ARG B C 1
ATOM 3700 O O . ARG B 1 41 ? 4.602 17.516 -13.125 1 97.88 41 ARG B O 1
ATOM 3707 N N . ALA B 1 42 ? 3.08 19.047 -12.43 1 98.62 42 ALA B N 1
ATOM 3708 C CA . ALA B 1 42 ? 3.979 20.188 -12.617 1 98.62 42 ALA B CA 1
ATOM 3709 C C . ALA B 1 42 ? 5.203 20.078 -11.719 1 98.62 42 ALA B C 1
ATOM 3711 O O . ALA B 1 42 ? 6.301 20.484 -12.094 1 98.62 42 ALA B O 1
ATOM 3712 N N . ILE B 1 43 ? 5.035 19.516 -10.547 1 98.81 43 ILE B N 1
ATOM 3713 C CA . ILE B 1 43 ? 6.164 19.312 -9.648 1 98.81 43 ILE B CA 1
ATOM 3714 C C . ILE B 1 43 ? 7.137 18.312 -10.258 1 98.81 43 ILE B C 1
ATOM 3716 O O . ILE B 1 43 ? 8.352 18.516 -10.234 1 98.81 43 ILE B O 1
ATOM 3720 N N . GLY B 1 44 ? 6.578 17.172 -10.75 1 98.62 44 GLY B N 1
ATOM 3721 C CA . GLY B 1 44 ? 7.414 16.188 -11.422 1 98.62 44 GLY B CA 1
ATOM 3722 C C . GLY B 1 44 ? 8.195 16.766 -12.586 1 98.62 44 GLY B C 1
ATOM 3723 O O . GLY B 1 44 ? 9.383 16.469 -12.742 1 98.62 44 GLY B O 1
ATOM 3724 N N . LYS B 1 45 ? 7.547 17.578 -13.367 1 97.88 45 LYS B N 1
ATOM 3725 C CA . LYS B 1 45 ? 8.195 18.219 -14.508 1 97.88 45 LYS B CA 1
ATOM 3726 C C . LYS B 1 45 ? 9.328 19.125 -14.055 1 97.88 45 LYS B C 1
ATOM 3728 O O . LYS B 1 45 ? 10.406 19.141 -14.656 1 97.88 45 LYS B O 1
ATOM 3733 N N . PHE B 1 46 ? 9.078 19.891 -13.078 1 98.31 46 PHE B N 1
ATOM 3734 C CA . PHE B 1 46 ? 10.117 20.734 -12.5 1 98.31 46 PHE B CA 1
ATOM 3735 C C . PHE B 1 46 ? 11.32 19.891 -12.078 1 98.31 46 PHE B C 1
ATOM 3737 O O . PHE B 1 46 ? 12.461 20.25 -12.383 1 98.31 46 PHE B O 1
ATOM 3744 N N . ALA B 1 47 ? 11.016 18.828 -11.289 1 98.56 47 ALA B N 1
ATOM 3745 C CA . ALA B 1 47 ? 12.086 17.953 -10.812 1 98.56 47 ALA B CA 1
ATOM 3746 C C . ALA B 1 47 ? 12.914 17.406 -11.977 1 98.56 47 ALA B C 1
ATOM 3748 O O . ALA B 1 47 ? 14.148 17.406 -11.922 1 98.56 47 ALA B O 1
ATOM 3749 N N . ARG B 1 48 ? 12.242 16.922 -13.023 1 98 48 ARG B N 1
ATOM 3750 C CA . ARG B 1 48 ? 12.977 16.422 -14.18 1 98 48 ARG B CA 1
ATOM 3751 C C . ARG B 1 48 ? 13.875 17.5 -14.773 1 98 48 ARG B C 1
ATOM 3753 O O . ARG B 1 48 ? 15.047 17.266 -15.055 1 98 48 ARG B O 1
ATOM 3760 N N . GLY B 1 49 ? 13.32 18.656 -15.023 1 97.94 49 GLY B N 1
ATOM 3761 C CA . GLY B 1 49 ? 14.109 19.766 -15.555 1 97.94 49 GLY B CA 1
ATOM 3762 C C . GLY B 1 49 ? 15.32 20.094 -14.703 1 97.94 49 GLY B C 1
ATOM 3763 O O . GLY B 1 49 ? 16.438 20.203 -15.219 1 97.94 49 GLY B O 1
ATOM 3764 N N . ARG B 1 50 ? 15.109 20.188 -13.461 1 97.81 50 ARG B N 1
ATOM 3765 C CA . ARG B 1 50 ? 16.156 20.594 -12.531 1 97.81 50 ARG B CA 1
ATOM 3766 C C . ARG B 1 50 ? 17.266 19.547 -12.453 1 97.81 50 ARG B C 1
ATOM 3768 O O . ARG B 1 50 ? 18.453 19.875 -12.531 1 97.81 50 ARG B O 1
ATOM 3775 N N . TYR B 1 51 ? 16.875 18.328 -12.352 1 97.94 51 TYR B N 1
ATOM 3776 C CA . TYR B 1 51 ? 17.859 17.297 -12.023 1 97.94 51 TYR B CA 1
ATOM 3777 C C . TYR B 1 51 ? 18.453 16.672 -13.289 1 97.94 51 TYR B C 1
ATOM 3779 O O . TYR B 1 51 ? 19.203 15.711 -13.219 1 97.94 51 TYR B O 1
ATOM 3787 N N . ASN B 1 52 ? 18.047 17.188 -14.445 1 97.56 52 ASN B N 1
ATOM 3788 C CA . ASN B 1 52 ? 18.719 16.875 -15.695 1 97.56 52 ASN B CA 1
ATOM 3789 C C . ASN B 1 52 ? 19.5 18.078 -16.219 1 97.56 52 ASN B C 1
ATOM 3791 O O . ASN B 1 52 ? 20.141 18 -17.281 1 97.56 52 ASN B O 1
ATOM 3795 N N . ASP B 1 53 ? 19.484 19.125 -15.516 1 97.38 53 ASP B N 1
ATOM 3796 C CA . ASP B 1 53 ? 20.188 20.344 -15.906 1 97.38 53 ASP B CA 1
ATOM 3797 C C . ASP B 1 53 ? 21.703 20.219 -15.664 1 97.38 53 ASP B C 1
ATOM 3799 O O . ASP B 1 53 ? 22.141 20.156 -14.516 1 97.38 53 ASP B O 1
ATOM 3803 N N . PRO B 1 54 ? 22.469 20.359 -16.672 1 95.44 54 PRO B N 1
ATOM 3804 C CA . PRO B 1 54 ? 23.922 20.172 -16.531 1 95.44 54 PRO B CA 1
ATOM 3805 C C . PRO B 1 54 ? 24.594 21.281 -15.727 1 95.44 54 PRO B C 1
ATOM 3807 O O . PRO B 1 54 ? 25.734 21.141 -15.297 1 95.44 54 PRO B O 1
ATOM 3810 N N . SER B 1 55 ? 23.938 22.297 -15.57 1 94.88 55 SER B N 1
ATOM 3811 C CA . SER B 1 55 ? 24.5 23.375 -14.773 1 94.88 55 SER B CA 1
ATOM 3812 C C . SER B 1 55 ? 24.344 23.094 -13.281 1 94.88 55 SER B C 1
ATOM 3814 O O . SER B 1 55 ? 25 23.734 -12.453 1 94.88 55 SER B O 1
ATOM 3816 N N . LEU B 1 56 ? 23.516 22.156 -12.914 1 93 56 LEU B N 1
ATOM 3817 C CA . LEU B 1 56 ? 23.203 21.906 -11.516 1 93 56 LEU B CA 1
ATOM 3818 C C . LEU B 1 56 ? 23.719 20.531 -11.078 1 93 56 LEU B C 1
ATOM 3820 O O . LEU B 1 56 ? 24.047 20.344 -9.906 1 93 56 LEU B O 1
ATOM 3824 N N . VAL B 1 57 ? 23.734 19.578 -12.023 1 94.31 57 VAL B N 1
ATOM 3825 C CA . VAL B 1 57 ? 24.125 18.219 -11.672 1 94.31 57 VAL B CA 1
ATOM 3826 C C . VAL B 1 57 ? 25.281 17.766 -12.57 1 94.31 57 VAL B C 1
ATOM 3828 O O . VAL B 1 57 ? 25.375 18.188 -13.727 1 94.31 57 VAL B O 1
ATOM 3831 N N . GLU B 1 58 ? 26.109 16.922 -12.023 1 91.69 58 GLU B N 1
ATOM 3832 C CA . GLU B 1 58 ? 27.234 16.391 -12.781 1 91.69 58 GLU B CA 1
ATOM 3833 C C . GLU B 1 58 ? 26.766 15.516 -13.93 1 91.69 58 GLU B C 1
ATOM 3835 O O . GLU B 1 58 ? 27.312 15.578 -15.031 1 91.69 58 GLU B O 1
ATOM 3840 N N . SER B 1 59 ? 25.844 14.68 -13.648 1 93.81 59 SER B N 1
ATOM 3841 C CA . SER B 1 59 ? 25.188 13.836 -14.648 1 93.81 59 SER B CA 1
ATOM 3842 C C . SER B 1 59 ? 23.688 13.781 -14.422 1 93.81 59 SER B C 1
ATOM 3844 O O . SER B 1 59 ? 23.219 13.773 -13.281 1 93.81 59 SER B O 1
ATOM 3846 N N . PRO B 1 60 ? 22.984 13.719 -15.555 1 95.94 60 PRO B N 1
ATOM 3847 C CA . PRO B 1 60 ? 21.531 13.688 -15.383 1 95.94 60 PRO B CA 1
ATOM 3848 C C . PRO B 1 60 ? 21.062 12.539 -14.492 1 95.94 60 PRO B C 1
ATOM 3850 O O . PRO B 1 60 ? 21.516 11.406 -14.648 1 95.94 60 PRO B O 1
ATOM 3853 N N . LEU B 1 61 ? 20.109 12.859 -13.602 1 95.44 61 LEU B N 1
ATOM 3854 C CA . LEU B 1 61 ? 19.562 11.828 -12.719 1 95.44 61 LEU B CA 1
ATOM 3855 C C . LEU B 1 61 ? 18.531 10.977 -13.453 1 95.44 61 LEU B C 1
ATOM 3857 O O . LEU B 1 61 ? 18.359 9.797 -13.148 1 95.44 61 LEU B O 1
ATOM 3861 N N . PHE B 1 62 ? 17.828 11.586 -14.422 1 95.69 62 PHE B N 1
ATOM 3862 C CA . PHE B 1 62 ? 16.781 10.898 -15.148 1 95.69 62 PHE B CA 1
ATOM 3863 C C . PHE B 1 62 ? 16.984 11.031 -16.656 1 95.69 62 PHE B C 1
ATOM 3865 O O . PHE B 1 62 ? 16.156 11.633 -17.344 1 95.69 62 PHE B O 1
ATOM 3872 N N . PRO B 1 63 ? 17.953 10.383 -17.188 1 94.06 63 PRO B N 1
ATOM 3873 C CA . PRO B 1 63 ? 18.25 10.523 -18.625 1 94.06 63 PRO B CA 1
ATOM 3874 C C . PRO B 1 63 ? 17.172 9.898 -19.5 1 94.06 63 PRO B C 1
ATOM 3876 O O . PRO B 1 63 ? 16.938 10.367 -20.625 1 94.06 63 PRO B O 1
ATOM 3879 N N . SER B 1 64 ? 16.562 8.82 -19.016 1 92 64 SER B N 1
ATOM 3880 C CA . SER B 1 64 ? 15.492 8.172 -19.781 1 92 64 SER B CA 1
ATOM 3881 C C . SER B 1 64 ? 14.125 8.75 -19.438 1 92 64 SER B C 1
ATOM 3883 O O . SER B 1 64 ? 13.867 9.094 -18.281 1 92 64 SER B O 1
ATOM 3885 N N . THR B 1 65 ? 13.234 8.836 -20.422 1 93.69 65 THR B N 1
ATOM 3886 C CA . THR B 1 65 ? 11.867 9.273 -20.172 1 93.69 65 THR B CA 1
ATOM 3887 C C . THR B 1 65 ? 10.992 8.102 -19.734 1 93.69 65 THR B C 1
ATOM 3889 O O . THR B 1 65 ? 9.875 8.305 -19.25 1 93.69 65 THR B O 1
ATOM 3892 N N . ARG B 1 66 ? 11.523 6.93 -19.844 1 90.75 66 ARG B N 1
ATOM 3893 C CA . ARG B 1 66 ? 10.789 5.734 -19.438 1 90.75 66 ARG B CA 1
ATOM 3894 C C . ARG B 1 66 ? 10.891 5.516 -17.922 1 90.75 66 ARG B C 1
ATOM 3896 O O . ARG B 1 66 ? 11.969 5.676 -17.344 1 90.75 66 ARG B O 1
ATOM 3903 N N . TYR B 1 67 ? 9.734 5.234 -17.344 1 91.12 67 TYR B N 1
ATOM 3904 C CA . TYR B 1 67 ? 9.719 4.965 -15.906 1 91.12 67 TYR B CA 1
ATOM 3905 C C . TYR B 1 67 ? 10.602 3.764 -15.578 1 91.12 67 TYR B C 1
ATOM 3907 O O . TYR B 1 67 ? 10.594 2.764 -16.297 1 91.12 67 TYR B O 1
ATOM 3915 N N . ASN B 1 68 ? 11.344 3.936 -14.531 1 83.56 68 ASN B N 1
ATOM 3916 C CA . ASN B 1 68 ? 12.195 2.871 -14.016 1 83.56 68 ASN B CA 1
ATOM 3917 C C . ASN B 1 68 ? 12.141 2.797 -12.492 1 83.56 68 ASN B C 1
ATOM 3919 O O . ASN B 1 68 ? 12.609 3.705 -11.805 1 83.56 68 ASN B O 1
ATOM 3923 N N . SER B 1 69 ? 11.641 1.703 -11.992 1 86.81 69 SER B N 1
ATOM 3924 C CA . SER B 1 69 ? 11.398 1.558 -10.562 1 86.81 69 SER B CA 1
ATOM 3925 C C . SER B 1 69 ? 12.711 1.378 -9.797 1 86.81 69 SER B C 1
ATOM 3927 O O . SER B 1 69 ? 12.727 1.438 -8.562 1 86.81 69 SER B O 1
ATOM 3929 N N . SER B 1 70 ? 13.82 1.205 -10.461 1 86.19 70 SER B N 1
ATOM 3930 C CA . SER B 1 70 ? 15.102 1.066 -9.789 1 86.19 70 SER B CA 1
ATOM 3931 C C . SER B 1 70 ? 15.727 2.428 -9.5 1 86.19 70 SER B C 1
ATOM 3933 O O . SER B 1 70 ? 16.688 2.527 -8.742 1 86.19 70 SER B O 1
ATOM 3935 N N . VAL B 1 71 ? 15.156 3.465 -10.078 1 91.5 71 VAL B N 1
ATOM 3936 C CA . VAL B 1 71 ? 15.766 4.785 -9.969 1 91.5 71 VAL B CA 1
ATOM 3937 C C . VAL B 1 71 ? 15.008 5.625 -8.945 1 91.5 71 VAL B C 1
ATOM 3939 O O . VAL B 1 71 ? 15.586 6.504 -8.305 1 91.5 71 VAL B O 1
ATOM 3942 N N . VAL B 1 72 ? 13.727 5.312 -8.758 1 95.5 72 VAL B N 1
ATOM 3943 C CA . VAL B 1 72 ? 12.891 6.121 -7.875 1 95.5 72 VAL B CA 1
ATOM 3944 C C . VAL B 1 72 ? 12.133 5.215 -6.91 1 95.5 72 VAL B C 1
ATOM 3946 O O . VAL B 1 72 ? 11.562 4.199 -7.32 1 95.5 72 VAL B O 1
ATOM 3949 N N . TYR B 1 73 ? 12.203 5.547 -5.684 1 96.81 73 TYR B N 1
ATOM 3950 C CA . TYR B 1 73 ? 11.359 4.926 -4.668 1 96.81 73 TYR B CA 1
ATOM 3951 C C . TYR B 1 73 ? 10.188 5.828 -4.309 1 96.81 73 TYR B C 1
ATOM 3953 O O . TYR B 1 73 ? 10.383 6.996 -3.957 1 96.81 73 TYR B O 1
ATOM 3961 N N . THR B 1 74 ? 8.953 5.281 -4.375 1 98.06 74 THR B N 1
ATOM 3962 C CA . THR B 1 74 ? 7.77 6.09 -4.105 1 98.06 74 THR B CA 1
ATOM 3963 C C . THR B 1 74 ? 6.914 5.453 -3.018 1 98.06 74 THR B C 1
ATOM 3965 O O . THR B 1 74 ? 6.492 4.301 -3.146 1 98.06 74 THR B O 1
ATOM 3968 N N . ARG B 1 75 ? 6.68 6.203 -2.002 1 98 75 ARG B N 1
ATOM 3969 C CA . ARG B 1 75 ? 5.809 5.801 -0.902 1 98 75 ARG B CA 1
ATOM 3970 C C . ARG B 1 75 ? 4.672 6.797 -0.712 1 98 75 ARG B C 1
ATOM 3972 O O . ARG B 1 75 ? 4.879 8.008 -0.811 1 98 75 ARG B O 1
ATOM 3979 N N . SER B 1 76 ? 3.439 6.297 -0.457 1 98.44 76 SER B N 1
ATOM 3980 C CA . SER B 1 76 ? 2.262 7.133 -0.241 1 98.44 76 SER B CA 1
ATOM 3981 C C . SER B 1 76 ? 1.454 6.652 0.958 1 98.44 76 SER B C 1
ATOM 3983 O O . SER B 1 76 ? 1.541 5.48 1.342 1 98.44 76 SER B O 1
ATOM 3985 N N . THR B 1 77 ? 0.76 7.574 1.594 1 97.88 77 THR B N 1
ATOM 3986 C CA . THR B 1 77 ? -0.328 7.094 2.439 1 97.88 77 THR B CA 1
ATOM 3987 C C . THR B 1 77 ? -1.383 6.371 1.606 1 97.88 77 THR B C 1
ATOM 3989 O O . THR B 1 77 ? -1.355 6.43 0.375 1 97.88 77 THR B O 1
ATOM 3992 N N . ASP B 1 78 ? -2.316 5.68 2.229 1 96.06 78 ASP B N 1
ATOM 3993 C CA . ASP B 1 78 ? -3.215 4.816 1.47 1 96.06 78 ASP B CA 1
ATOM 3994 C C . ASP B 1 78 ? -4.543 5.52 1.187 1 96.06 78 ASP B C 1
ATOM 3996 O O . ASP B 1 78 ? -5.602 4.887 1.214 1 96.06 78 ASP B O 1
ATOM 4000 N N . THR B 1 79 ? -4.508 6.852 1 1 95.88 79 THR B N 1
ATOM 4001 C CA . THR B 1 79 ? -5.684 7.547 0.492 1 95.88 79 THR B CA 1
ATOM 4002 C C . THR B 1 79 ? -5.625 7.672 -1.028 1 95.88 79 THR B C 1
ATOM 4004 O O . THR B 1 79 ? -4.543 7.766 -1.607 1 95.88 79 THR B O 1
ATOM 4007 N N . GLN B 1 80 ? -6.77 7.707 -1.648 1 95.94 80 GLN B N 1
ATOM 4008 C CA . GLN B 1 80 ? -6.836 7.754 -3.105 1 95.94 80 GLN B CA 1
ATOM 4009 C C . GLN B 1 80 ? -6.109 8.984 -3.648 1 95.94 80 GLN B C 1
ATOM 4011 O O . GLN B 1 80 ? -5.309 8.875 -4.582 1 95.94 80 GLN B O 1
ATOM 4016 N N . ARG B 1 81 ? -6.336 10.086 -3.029 1 97.38 81 ARG B N 1
ATOM 4017 C CA . ARG B 1 81 ? -5.793 11.336 -3.541 1 97.38 81 ARG B CA 1
ATOM 4018 C C . ARG B 1 81 ? -4.273 11.367 -3.416 1 97.38 81 ARG B C 1
ATOM 4020 O O . ARG B 1 81 ? -3.588 11.953 -4.258 1 97.38 81 ARG B O 1
ATOM 4027 N N . THR B 1 82 ? -3.697 10.75 -2.375 1 98.44 82 THR B N 1
ATOM 4028 C CA . THR B 1 82 ? -2.246 10.758 -2.236 1 98.44 82 THR B CA 1
ATOM 4029 C C . THR B 1 82 ? -1.605 9.75 -3.191 1 98.44 82 THR B C 1
ATOM 4031 O O . THR B 1 82 ? -0.526 10.008 -3.732 1 98.44 82 THR B O 1
ATOM 4034 N N . ILE B 1 83 ? -2.248 8.617 -3.42 1 98.19 83 ILE B N 1
ATOM 4035 C CA . ILE B 1 83 ? -1.735 7.633 -4.363 1 98.19 83 ILE B CA 1
ATOM 4036 C C . ILE B 1 83 ? -1.75 8.211 -5.777 1 98.19 83 ILE B C 1
ATOM 4038 O O . ILE B 1 83 ? -0.758 8.117 -6.504 1 98.19 83 ILE B O 1
ATOM 4042 N N . GLN B 1 84 ? -2.818 8.852 -6.129 1 97.5 84 GLN B N 1
ATOM 4043 C CA . GLN B 1 84 ? -2.918 9.461 -7.453 1 97.5 84 GLN B CA 1
ATOM 4044 C C . GLN B 1 84 ? -1.936 10.617 -7.605 1 97.5 84 GLN B C 1
ATOM 4046 O O . GLN B 1 84 ? -1.383 10.836 -8.688 1 97.5 84 GLN B O 1
ATOM 4051 N N . SER B 1 85 ? -1.76 11.344 -6.516 1 98.75 85 SER B N 1
ATOM 4052 C CA . SER B 1 85 ? -0.774 12.422 -6.547 1 98.75 85 SER B CA 1
ATOM 4053 C C . SER B 1 85 ? 0.633 11.875 -6.762 1 98.75 85 SER B C 1
ATOM 4055 O O . SER B 1 85 ? 1.417 12.445 -7.523 1 98.75 85 SER B O 1
ATOM 4057 N N . ALA B 1 86 ? 0.947 10.789 -6.094 1 98.75 86 ALA B N 1
ATOM 4058 C CA . ALA B 1 86 ? 2.242 10.148 -6.305 1 98.75 86 ALA B CA 1
ATOM 4059 C C . ALA B 1 86 ? 2.434 9.773 -7.77 1 98.75 86 ALA B C 1
ATOM 4061 O O . ALA B 1 86 ? 3.494 10.016 -8.352 1 98.75 86 ALA B O 1
ATOM 4062 N N . THR B 1 87 ? 1.419 9.195 -8.336 1 97.44 87 THR B N 1
ATOM 4063 C CA . THR B 1 87 ? 1.448 8.797 -9.734 1 97.44 87 THR B CA 1
ATOM 4064 C C . THR B 1 87 ? 1.606 10.008 -10.648 1 97.44 87 THR B C 1
ATOM 4066 O O . THR B 1 87 ? 2.352 9.969 -11.625 1 97.44 87 THR B O 1
ATOM 4069 N N . ALA B 1 88 ? 0.933 11.078 -10.352 1 97.81 88 ALA B N 1
ATOM 4070 C CA . ALA B 1 88 ? 1.02 12.305 -11.141 1 97.81 88 ALA B CA 1
ATOM 4071 C C . ALA B 1 88 ? 2.436 12.875 -11.117 1 97.81 88 ALA B C 1
ATOM 4073 O O . ALA B 1 88 ? 2.953 13.305 -12.156 1 97.81 88 ALA B O 1
ATOM 4074 N N . PHE B 1 89 ? 3.029 12.906 -9.945 1 98.69 89 PHE B N 1
ATOM 4075 C CA . PHE B 1 89 ? 4.414 13.344 -9.836 1 98.69 89 PHE B CA 1
ATOM 4076 C C . PHE B 1 89 ? 5.316 12.523 -10.758 1 98.69 89 PHE B C 1
ATOM 4078 O O . PHE B 1 89 ? 6.109 13.086 -11.516 1 98.69 89 PHE B O 1
ATOM 4085 N N . LEU B 1 90 ? 5.152 11.203 -10.68 1 97.81 90 LEU B N 1
ATOM 4086 C CA . LEU B 1 90 ? 5.977 10.305 -11.469 1 97.81 90 LEU B CA 1
ATOM 4087 C C . LEU B 1 90 ? 5.734 10.516 -12.961 1 97.81 90 LEU B C 1
ATOM 4089 O O . LEU B 1 90 ? 6.664 10.406 -13.766 1 97.81 90 LEU B O 1
ATOM 4093 N N . HIS B 1 91 ? 4.512 10.812 -13.328 1 96.44 91 HIS B N 1
ATOM 4094 C CA . HIS B 1 91 ? 4.191 11.055 -14.727 1 96.44 91 HIS B CA 1
ATOM 4095 C C . HIS B 1 91 ? 4.879 12.32 -15.234 1 96.44 91 HIS B C 1
ATOM 4097 O O . HIS B 1 91 ? 5.227 12.406 -16.422 1 96.44 91 HIS B O 1
ATOM 4103 N N . GLY B 1 92 ? 4.988 13.297 -14.391 1 97 92 GLY B N 1
ATOM 4104 C CA . GLY B 1 92 ? 5.758 14.484 -14.742 1 97 92 GLY B CA 1
ATOM 4105 C C . GLY B 1 92 ? 7.25 14.211 -14.852 1 97 92 GLY B C 1
ATOM 4106 O O . GLY B 1 92 ? 7.926 14.766 -15.719 1 97 92 GLY B O 1
ATOM 4107 N N . LEU B 1 93 ? 7.734 13.367 -13.977 1 97.44 93 LEU B N 1
ATOM 4108 C CA . LEU B 1 93 ? 9.148 13.031 -13.922 1 97.44 93 LEU B CA 1
ATOM 4109 C C . LEU B 1 93 ? 9.547 12.156 -15.109 1 97.44 93 LEU B C 1
ATOM 4111 O O . LEU B 1 93 ? 10.656 12.281 -15.633 1 97.44 93 LEU B O 1
ATOM 4115 N N . PHE B 1 94 ? 8.656 11.227 -15.492 1 95.56 94 PHE B N 1
ATOM 4116 C CA . PHE B 1 94 ? 8.852 10.305 -16.609 1 95.56 94 PHE B CA 1
ATOM 4117 C C . PHE B 1 94 ? 7.777 10.508 -17.672 1 95.56 94 PHE B C 1
ATOM 4119 O O . PHE B 1 94 ? 6.684 9.945 -17.562 1 95.56 94 PHE B O 1
ATOM 4126 N N . GLU B 1 95 ? 8.008 11.148 -18.75 1 89.88 95 GLU B N 1
ATOM 4127 C CA . GLU B 1 95 ? 7.004 11.594 -19.719 1 89.88 95 GLU B CA 1
ATOM 4128 C C . GLU B 1 95 ? 6.801 10.555 -20.812 1 89.88 95 GLU B C 1
ATOM 4130 O O . GLU B 1 95 ? 6.199 10.844 -21.844 1 89.88 95 GLU B O 1
ATOM 4135 N N . ASP B 1 96 ? 7.066 9.344 -20.562 1 88.12 96 ASP B N 1
ATOM 4136 C CA . ASP B 1 96 ? 6.887 8.266 -21.531 1 88.12 96 ASP B CA 1
ATOM 4137 C C . ASP B 1 96 ? 5.492 7.652 -21.422 1 88.12 96 ASP B C 1
ATOM 4139 O O . ASP B 1 96 ? 4.902 7.633 -20.344 1 88.12 96 ASP B O 1
ATOM 4143 N N . ASP B 1 97 ? 5.027 7.16 -22.531 1 82.75 97 ASP B N 1
ATOM 4144 C CA . ASP B 1 97 ? 3.705 6.547 -22.562 1 82.75 97 ASP B CA 1
ATOM 4145 C C . ASP B 1 97 ? 3.719 5.18 -21.875 1 82.75 97 ASP B C 1
ATOM 4147 O O . ASP B 1 97 ? 2.688 4.711 -21.391 1 82.75 97 ASP B O 1
ATOM 4151 N N . TYR B 1 98 ? 4.836 4.578 -21.984 1 82.75 98 TYR B N 1
ATOM 4152 C CA . TYR B 1 98 ? 5.004 3.367 -21.188 1 82.75 98 TYR B CA 1
ATOM 4153 C C . TYR B 1 98 ? 5.125 3.703 -19.703 1 82.75 98 TYR B C 1
ATOM 4155 O O . TYR B 1 98 ? 6.23 3.936 -19.203 1 82.75 98 TYR B O 1
ATOM 4163 N N . PHE B 1 99 ? 3.982 3.686 -19 1 91.12 99 PHE B N 1
ATOM 4164 C CA . PHE B 1 99 ? 3.963 4.254 -17.672 1 91.12 99 PHE B CA 1
ATOM 4165 C C . PHE B 1 99 ? 3.205 3.348 -16.703 1 91.12 99 PHE B C 1
ATOM 4167 O O . PHE B 1 99 ? 1.986 3.461 -16.562 1 91.12 99 PHE B O 1
ATOM 4174 N N . PHE B 1 100 ? 3.963 2.506 -16.016 1 93.06 100 PHE B N 1
ATOM 4175 C CA . PHE B 1 100 ? 3.451 1.602 -14.984 1 93.06 100 PHE B CA 1
ATOM 4176 C C . PHE B 1 100 ? 4.184 1.807 -13.664 1 93.06 100 PHE B C 1
ATOM 4178 O O . PHE B 1 100 ? 5.027 0.99 -13.281 1 93.06 100 PHE B O 1
ATOM 4185 N N . PRO B 1 101 ? 3.814 2.836 -12.961 1 94.06 101 PRO B N 1
ATOM 4186 C CA . PRO B 1 101 ? 4.59 3.236 -11.781 1 94.06 101 PRO B CA 1
ATOM 4187 C C . PRO B 1 101 ? 4.324 2.348 -10.57 1 94.06 101 PRO B C 1
ATOM 4189 O O . PRO B 1 101 ? 3.258 1.734 -10.469 1 94.06 101 PRO B O 1
ATOM 4192 N N . VAL B 1 102 ? 5.297 2.25 -9.727 1 96 102 VAL B N 1
ATOM 4193 C CA . VAL B 1 102 ? 5.203 1.509 -8.477 1 96 102 VAL B CA 1
ATOM 4194 C C . VAL B 1 102 ? 5.055 2.482 -7.309 1 96 102 VAL B C 1
ATOM 4196 O O . VAL B 1 102 ? 5.996 3.201 -6.969 1 96 102 VAL B O 1
ATOM 4199 N N . VAL B 1 103 ? 3.889 2.545 -6.742 1 97.69 103 VAL B N 1
ATOM 4200 C CA . VAL B 1 103 ? 3.617 3.338 -5.547 1 97.69 103 VAL B CA 1
ATOM 4201 C C . VAL B 1 103 ? 3.285 2.414 -4.379 1 97.69 103 VAL B C 1
ATOM 4203 O O . VAL B 1 103 ? 2.273 1.709 -4.402 1 97.69 103 VAL B O 1
ATOM 4206 N N . TYR B 1 104 ? 4.141 2.41 -3.389 1 97.38 104 TYR B N 1
ATOM 4207 C CA . TYR B 1 104 ? 3.871 1.63 -2.186 1 97.38 104 TYR B CA 1
ATOM 4208 C C . TYR B 1 104 ? 2.982 2.406 -1.221 1 97.38 104 TYR B C 1
ATOM 4210 O O . TYR B 1 104 ? 3.402 3.422 -0.664 1 97.38 104 TYR B O 1
ATOM 4218 N N . SER B 1 105 ? 1.771 1.973 -1.04 1 96.81 105 SER B N 1
ATOM 4219 C CA . SER B 1 105 ? 0.854 2.656 -0.135 1 96.81 105 SER B CA 1
ATOM 4220 C C . SER B 1 105 ? 0.823 1.985 1.234 1 96.81 105 SER B C 1
ATOM 4222 O O . SER B 1 105 ? 0.967 0.766 1.336 1 96.81 105 SER B O 1
ATOM 4224 N N . HIS B 1 106 ? 0.64 2.795 2.26 1 94 106 HIS B N 1
ATOM 4225 C CA . HIS B 1 106 ? 0.634 2.287 3.627 1 94 106 HIS B CA 1
ATOM 4226 C C . HIS B 1 106 ? -0.592 2.775 4.391 1 94 106 HIS B C 1
ATOM 4228 O O . HIS B 1 106 ? -0.976 3.941 4.277 1 94 106 HIS B O 1
ATOM 4234 N N . ASN B 1 107 ? -1.123 1.843 5.184 1 90.19 107 ASN B N 1
ATOM 4235 C CA . ASN B 1 107 ? -2.309 2.141 5.98 1 90.19 107 ASN B CA 1
ATOM 4236 C C . ASN B 1 107 ? -2.061 3.303 6.938 1 90.19 107 ASN B C 1
ATOM 4238 O O . ASN B 1 107 ? -1.103 3.281 7.715 1 90.19 107 ASN B O 1
ATOM 4242 N N . MET B 1 108 ? -2.98 4.215 6.984 1 88.88 108 MET B N 1
ATOM 4243 C CA . MET B 1 108 ? -2.803 5.469 7.715 1 88.88 108 MET B CA 1
ATOM 4244 C C . MET B 1 108 ? -2.842 5.23 9.219 1 88.88 108 MET B C 1
ATOM 4246 O O . MET B 1 108 ? -2.221 5.969 9.984 1 88.88 108 MET B O 1
ATOM 4250 N N . THR B 1 109 ? -3.471 4.223 9.688 1 87.06 109 THR B N 1
ATOM 4251 C CA . THR B 1 109 ? -3.645 4.02 11.125 1 87.06 109 THR B CA 1
ATOM 4252 C C . THR B 1 109 ? -2.395 3.396 11.742 1 87.06 109 THR B C 1
ATOM 4254 O O . THR B 1 109 ? -2.24 3.375 12.961 1 87.06 109 THR B O 1
ATOM 4257 N N . THR B 1 110 ? -1.507 2.992 10.852 1 87.06 110 THR B N 1
ATOM 4258 C CA . THR B 1 110 ? -0.284 2.395 11.375 1 87.06 110 THR B CA 1
ATOM 4259 C C . THR B 1 110 ? 0.946 3.027 10.734 1 87.06 110 THR B C 1
ATOM 4261 O O . THR B 1 110 ? 2.078 2.648 11.039 1 87.06 110 THR B O 1
ATOM 4264 N N . ASP B 1 111 ? 0.713 3.945 9.828 1 91.94 111 ASP B N 1
ATOM 4265 C CA . ASP B 1 111 ? 1.818 4.605 9.141 1 91.94 111 ASP B CA 1
ATOM 4266 C C . ASP B 1 111 ? 2.432 5.703 10.008 1 91.94 111 ASP B C 1
ATOM 4268 O O . ASP B 1 111 ? 1.973 6.848 9.984 1 91.94 111 ASP B O 1
ATOM 4272 N N . THR B 1 112 ? 3.541 5.449 10.609 1 90.62 112 THR B N 1
ATOM 4273 C CA . THR B 1 112 ? 4.176 6.418 11.492 1 90.62 112 THR B CA 1
ATOM 4274 C C . THR B 1 112 ? 5.148 7.301 10.719 1 90.62 112 THR B C 1
ATOM 4276 O O . THR B 1 112 ? 5.777 8.195 11.289 1 90.62 112 THR B O 1
ATOM 4279 N N . LEU B 1 113 ? 5.25 7.027 9.469 1 96.06 113 LEU B N 1
ATOM 4280 C CA . LEU B 1 113 ? 6.188 7.793 8.656 1 96.06 113 LEU B CA 1
ATOM 4281 C C . LEU B 1 113 ? 5.492 8.984 7.996 1 96.06 113 LEU B C 1
ATOM 4283 O O . LEU B 1 113 ? 5.957 10.117 8.109 1 96.06 113 LEU B O 1
ATOM 4287 N N . LEU B 1 114 ? 4.301 8.711 7.367 1 97.94 114 LEU B N 1
ATOM 4288 C CA . LEU B 1 114 ? 3.695 9.766 6.559 1 97.94 114 LEU B CA 1
ATOM 4289 C C . LEU B 1 114 ? 2.391 10.242 7.184 1 97.94 114 LEU B C 1
ATOM 4291 O O . LEU B 1 114 ? 1.865 11.297 6.805 1 97.94 114 LEU B O 1
ATOM 4295 N N . SER B 1 115 ? 1.821 9.562 8.133 1 95.38 115 SER B N 1
ATOM 4296 C CA . SER B 1 115 ? 0.589 9.992 8.789 1 95.38 115 SER B CA 1
ATOM 4297 C C . SER B 1 115 ? 0.869 10.547 10.18 1 95.38 115 SER B C 1
ATOM 4299 O O . SER B 1 115 ? 1.099 9.797 11.125 1 95.38 115 SER B O 1
ATOM 4301 N N . THR B 1 116 ? 0.671 11.797 10.344 1 95.81 116 THR B N 1
ATOM 4302 C CA . THR B 1 116 ? 0.904 12.391 11.656 1 95.81 116 THR B CA 1
ATOM 4303 C C . THR B 1 116 ? -0.314 12.211 12.555 1 95.81 116 THR B C 1
ATOM 4305 O O . THR B 1 116 ? -0.251 12.477 13.758 1 95.81 116 THR B O 1
ATOM 4308 N N . ASP B 1 117 ? -1.404 11.664 12 1 93.38 117 ASP B N 1
ATOM 4309 C CA . ASP B 1 117 ? -2.588 11.367 12.805 1 93.38 117 ASP B CA 1
ATOM 4310 C C . ASP B 1 117 ? -2.281 10.312 13.867 1 93.38 117 ASP B C 1
ATOM 4312 O O . ASP B 1 117 ? -3.012 10.18 14.852 1 93.38 117 ASP B O 1
ATOM 4316 N N . THR B 1 118 ? -1.234 9.594 13.656 1 93.69 118 THR B N 1
ATOM 4317 C CA . THR B 1 118 ? -0.876 8.523 14.586 1 93.69 118 THR B CA 1
ATOM 4318 C C . THR B 1 118 ? 0.058 9.047 15.672 1 93.69 118 THR B C 1
ATOM 4320 O O . THR B 1 118 ? 0.371 8.336 16.625 1 93.69 118 THR B O 1
ATOM 4323 N N . VAL B 1 119 ? 0.537 10.281 15.539 1 94.5 119 VAL B N 1
ATOM 4324 C CA . VAL B 1 119 ? 1.464 10.867 16.5 1 94.5 119 VAL B CA 1
ATOM 4325 C C . VAL B 1 119 ? 0.691 11.391 17.719 1 94.5 119 VAL B C 1
ATOM 4327 O O . VAL B 1 119 ? -0.191 12.242 17.578 1 94.5 119 VAL B O 1
ATOM 4330 N N . PRO B 1 120 ? 1.023 10.961 18.859 1 92.44 120 PRO B N 1
ATOM 4331 C CA . PRO B 1 120 ? 0.231 11.289 20.047 1 92.44 120 PRO B CA 1
ATOM 4332 C C . PRO B 1 120 ? 0.087 12.789 20.266 1 92.44 120 PRO B C 1
ATOM 4334 O O . PRO B 1 120 ? -0.981 13.258 20.672 1 92.44 120 PRO B O 1
ATOM 4337 N N . SER B 1 121 ? 1.147 13.562 20.031 1 93.31 121 SER B N 1
ATOM 4338 C CA . SER B 1 121 ? 1.033 15.008 20.188 1 93.31 121 SER B CA 1
ATOM 4339 C C . SER B 1 121 ? -0.03 15.594 19.266 1 93.31 121 SER B C 1
ATOM 4341 O O . SER B 1 121 ? -0.78 16.484 19.672 1 93.31 121 SER B O 1
ATOM 4343 N N . VAL B 1 122 ? -0.116 15.078 18.078 1 96.19 122 VAL B N 1
ATOM 4344 C CA . VAL B 1 122 ? -1.106 15.539 17.109 1 96.19 122 VAL B CA 1
ATOM 4345 C C . VAL B 1 122 ? -2.498 15.078 17.531 1 96.19 122 VAL B C 1
ATOM 4347 O O . VAL B 1 122 ? -3.445 15.867 17.547 1 96.19 122 VAL B O 1
ATOM 4350 N N . MET B 1 123 ? -2.602 13.828 17.906 1 94.94 123 MET B N 1
ATOM 4351 C CA . MET B 1 123 ? -3.873 13.305 18.406 1 94.94 123 MET B CA 1
ATOM 4352 C C . MET B 1 123 ? -4.367 14.117 19.594 1 94.94 123 MET B C 1
ATOM 4354 O O . MET B 1 123 ? -5.547 14.469 19.672 1 94.94 123 MET B O 1
ATOM 4358 N N . GLY B 1 124 ? -3.502 14.406 20.469 1 94.56 124 GLY B N 1
ATOM 4359 C CA . GLY B 1 124 ? -3.82 15.156 21.672 1 94.56 124 GLY B CA 1
ATOM 4360 C C . GLY B 1 124 ? -4.367 16.547 21.375 1 94.56 124 GLY B C 1
ATOM 4361 O O . GLY B 1 124 ? -5.445 16.906 21.844 1 94.56 124 GLY B O 1
ATOM 4362 N N . ARG B 1 125 ? -3.635 17.266 20.547 1 95.12 125 ARG B N 1
ATOM 4363 C CA . ARG B 1 125 ? -3.963 18.656 20.312 1 95.12 125 ARG B CA 1
ATOM 4364 C C . ARG B 1 125 ? -5.145 18.797 19.359 1 95.12 125 ARG B C 1
ATOM 4366 O O . ARG B 1 125 ? -5.938 19.734 19.469 1 95.12 125 ARG B O 1
ATOM 4373 N N . SER B 1 126 ? -5.34 17.781 18.531 1 95.44 126 SER B N 1
ATOM 4374 C CA . SER B 1 126 ? -6.359 17.891 17.484 1 95.44 126 SER B CA 1
ATOM 4375 C C . SER B 1 126 ? -7.695 17.328 17.969 1 95.44 126 SER B C 1
ATOM 4377 O O . SER B 1 126 ? -8.758 17.828 17.578 1 95.44 126 SER B O 1
ATOM 4379 N N . TRP B 1 127 ? -7.672 16.297 18.828 1 94.38 127 TRP B N 1
ATOM 4380 C CA . TRP B 1 127 ? -8.938 15.594 19.031 1 94.38 127 TRP B CA 1
ATOM 4381 C C . TRP B 1 127 ? -9.164 15.312 20.516 1 94.38 127 TRP B C 1
ATOM 4383 O O . TRP B 1 127 ? -10.305 15.211 20.969 1 94.38 127 TRP B O 1
ATOM 4393 N N . LEU B 1 128 ? -8.117 15.242 21.266 1 94.81 128 LEU B N 1
ATOM 4394 C CA . LEU B 1 128 ? -8.281 14.711 22.609 1 94.81 128 LEU B CA 1
ATOM 4395 C C . LEU B 1 128 ? -8.344 15.844 23.625 1 94.81 128 LEU B C 1
ATOM 4397 O O . LEU B 1 128 ? -8.562 15.602 24.828 1 94.81 128 LEU B O 1
ATOM 4401 N N . ASP B 1 129 ? -8.156 17.047 23.234 1 92.75 129 ASP B N 1
ATOM 4402 C CA . ASP B 1 129 ? -8.297 18.203 24.109 1 92.75 129 ASP B CA 1
ATOM 4403 C C . ASP B 1 129 ? -9.078 19.312 23.422 1 92.75 129 ASP B C 1
ATOM 4405 O O . ASP B 1 129 ? -8.57 20.422 23.234 1 92.75 129 ASP B O 1
ATOM 4409 N N . SER B 1 130 ? -10.297 19.078 23.203 1 91.44 130 SER B N 1
ATOM 4410 C CA . SER B 1 130 ? -11.164 19.969 22.438 1 91.44 130 SER B CA 1
ATOM 4411 C C . SER B 1 130 ? -11.352 21.312 23.141 1 91.44 130 SER B C 1
ATOM 4413 O O . SER B 1 130 ? -11.367 22.359 22.5 1 91.44 130 SER B O 1
ATOM 4415 N N . PRO B 1 131 ? -11.516 21.281 24.453 1 93.5 131 PRO B N 1
ATOM 4416 C CA . PRO B 1 131 ? -11.648 22.578 25.109 1 93.5 131 PRO B CA 1
ATOM 4417 C C . PRO B 1 131 ? -10.438 23.484 24.906 1 93.5 131 PRO B C 1
ATOM 4419 O O . PRO B 1 131 ? -10.586 24.688 24.656 1 93.5 131 PRO B O 1
ATOM 4422 N N . ALA B 1 132 ? -9.266 22.891 24.969 1 94.06 132 ALA B N 1
ATOM 4423 C CA . ALA B 1 132 ? -8.055 23.688 24.75 1 94.06 132 ALA B CA 1
ATOM 4424 C C . ALA B 1 132 ? -7.977 24.188 23.312 1 94.06 132 ALA B C 1
ATOM 4426 O O . ALA B 1 132 ? -7.582 25.328 23.078 1 94.06 132 ALA B O 1
ATOM 4427 N N . LEU B 1 133 ? -8.344 23.375 22.391 1 95.81 133 LEU B N 1
ATOM 4428 C CA . LEU B 1 133 ? -8.359 23.75 20.984 1 95.81 133 LEU B CA 1
ATOM 4429 C C . LEU B 1 133 ? -9.359 24.875 20.734 1 95.81 133 LEU B C 1
ATOM 4431 O O . LEU B 1 133 ? -9.031 25.875 20.078 1 95.81 133 LEU B O 1
ATO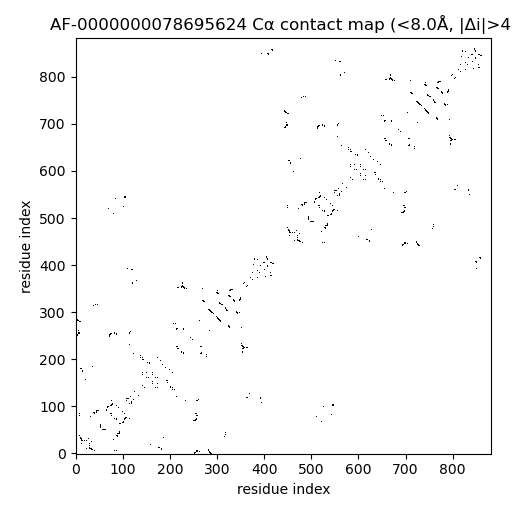M 4435 N N . SER B 1 134 ? -10.539 24.75 21.297 1 95.81 134 SER B N 1
ATOM 4436 C CA . SER B 1 134 ? -11.562 25.781 21.125 1 95.81 134 SER B CA 1
ATOM 4437 C C . SER B 1 134 ? -11.141 27.094 21.766 1 95.81 134 SER B C 1
ATOM 4439 O O . SER B 1 134 ? -11.383 28.172 21.203 1 95.81 134 SER B O 1
ATOM 4441 N N . ALA B 1 135 ? -10.578 26.969 22.906 1 96.75 135 ALA B N 1
ATOM 4442 C CA . ALA B 1 135 ? -10.117 28.172 23.609 1 96.75 135 ALA B CA 1
ATOM 4443 C C . ALA B 1 135 ? -9.055 28.906 22.797 1 96.75 135 ALA B C 1
ATOM 4445 O O . ALA B 1 135 ? -8.961 30.125 22.859 1 96.75 135 ALA B O 1
ATOM 4446 N N . THR B 1 136 ? -8.281 28.125 22.031 1 97.44 136 THR B N 1
ATOM 4447 C CA . THR B 1 136 ? -7.227 28.703 21.219 1 97.44 136 THR B CA 1
ATOM 4448 C C . THR B 1 136 ? -7.805 29.328 19.938 1 97.44 136 THR B C 1
ATOM 4450 O O . THR B 1 136 ? -7.406 30.422 19.547 1 97.44 136 THR B O 1
ATOM 4453 N N . LEU B 1 137 ? -8.789 28.703 19.312 1 98.56 137 LEU B N 1
ATOM 4454 C CA . LEU B 1 137 ? -9.219 29.078 17.969 1 98.56 137 LEU B CA 1
ATOM 4455 C C . LEU B 1 137 ? -10.375 30.078 18.016 1 98.56 137 LEU B C 1
ATOM 4457 O O . LEU B 1 137 ? -10.508 30.922 17.141 1 98.56 137 LEU B O 1
ATOM 4461 N N . ASN B 1 138 ? -11.266 30 19.031 1 98.19 138 ASN B N 1
ATOM 4462 C CA . ASN B 1 138 ? -12.477 30.828 19.062 1 98.19 138 ASN B CA 1
ATOM 4463 C C . ASN B 1 138 ? -12.133 32.312 19.047 1 98.19 138 ASN B C 1
ATOM 4465 O O . ASN B 1 138 ? -12.758 33.094 18.328 1 98.19 138 ASN B O 1
ATOM 4469 N N . PRO B 1 139 ? -11.141 32.781 19.828 1 98.44 139 PRO B N 1
ATOM 4470 C CA . PRO B 1 139 ? -10.789 34.188 19.75 1 98.44 139 PRO B CA 1
ATOM 4471 C C . PRO B 1 139 ? -10.328 34.594 18.344 1 98.44 139 PRO B C 1
ATOM 4473 O O . PRO B 1 139 ? -10.57 35.75 17.922 1 98.44 139 PRO B O 1
ATOM 4476 N N . VAL B 1 140 ? -9.633 33.688 17.625 1 98.81 140 VAL B N 1
ATOM 4477 C CA . VAL B 1 140 ? -9.203 34 16.266 1 98.81 140 VAL B CA 1
ATOM 4478 C C . VAL B 1 140 ? -10.414 34.062 15.344 1 98.81 140 VAL B C 1
ATOM 4480 O O . VAL B 1 140 ? -10.492 34.938 14.484 1 98.81 140 VAL B O 1
ATOM 4483 N N . VAL B 1 141 ? -11.359 33.156 15.531 1 98.81 141 VAL B N 1
ATOM 4484 C CA . VAL B 1 141 ? -12.602 33.188 14.773 1 98.81 141 VAL B CA 1
ATOM 4485 C C . VAL B 1 141 ? -13.281 34.562 14.984 1 98.81 141 VAL B C 1
ATOM 4487 O O . VAL B 1 141 ? -13.641 35.219 14.016 1 98.81 141 VAL B O 1
ATOM 4490 N N . ASP B 1 142 ? -13.414 35 16.219 1 98.5 142 ASP B N 1
ATOM 4491 C CA . ASP B 1 142 ? -14.148 36.188 16.562 1 98.5 142 ASP B CA 1
ATOM 4492 C C . ASP B 1 142 ? -13.43 37.438 16.047 1 98.5 142 ASP B C 1
ATOM 4494 O O . ASP B 1 142 ? -14.062 38.469 15.805 1 98.5 142 ASP B O 1
ATOM 4498 N N . ALA B 1 143 ? -12.18 37.344 15.898 1 98.62 143 ALA B N 1
ATOM 4499 C CA . ALA B 1 143 ? -11.391 38.469 15.414 1 98.62 143 ALA B CA 1
ATOM 4500 C C . ALA B 1 143 ? -11.562 38.656 13.914 1 98.62 143 ALA B C 1
ATOM 4502 O O . ALA B 1 143 ? -11.398 39.781 13.391 1 98.62 143 ALA B O 1
ATOM 4503 N N . HIS B 1 144 ? -11.969 37.625 13.195 1 98.69 144 HIS B N 1
ATOM 4504 C CA . HIS B 1 144 ? -11.922 37.688 11.734 1 98.69 144 HIS B CA 1
ATOM 4505 C C . HIS B 1 144 ? -13.312 37.5 11.133 1 98.69 144 HIS B C 1
ATOM 4507 O O . HIS B 1 144 ? -13.531 37.875 9.977 1 98.69 144 HIS B O 1
ATOM 4513 N N . LEU B 1 145 ? -14.219 36.875 11.891 1 98.69 145 LEU B N 1
ATOM 4514 C CA . LEU B 1 145 ? -15.523 36.531 11.336 1 98.69 145 LEU B CA 1
ATOM 4515 C C . LEU B 1 145 ? -16.625 36.812 12.344 1 98.69 145 LEU B C 1
ATOM 4517 O O . LEU B 1 145 ? -16.469 36.562 13.539 1 98.69 145 LEU B O 1
ATOM 4521 N N . THR B 1 146 ? -17.781 37.344 11.859 1 98.25 146 THR B N 1
ATOM 4522 C CA . THR B 1 146 ? -18.984 37.406 12.672 1 98.25 146 THR B CA 1
ATOM 4523 C C . THR B 1 146 ? -19.812 36.125 12.508 1 98.25 146 THR B C 1
ATOM 4525 O O . THR B 1 146 ? -19.672 35.406 11.523 1 98.25 146 THR B O 1
ATOM 4528 N N . TRP B 1 147 ? -20.641 35.938 13.484 1 97.88 147 TRP B N 1
ATOM 4529 C CA . TRP B 1 147 ? -21.5 34.75 13.406 1 97.88 147 TRP B CA 1
ATOM 4530 C C . TRP B 1 147 ? -22.391 34.812 12.172 1 97.88 147 TRP B C 1
ATOM 4532 O O . TRP B 1 147 ? -22.641 33.781 11.523 1 97.88 147 TRP B O 1
ATOM 4542 N N . ASP B 1 148 ? -22.875 36 11.812 1 97.88 148 ASP B N 1
ATOM 4543 C CA . ASP B 1 148 ? -23.703 36.188 10.625 1 97.88 148 ASP B CA 1
ATOM 4544 C C . ASP B 1 148 ? -22.938 35.844 9.352 1 97.88 148 ASP B C 1
ATOM 4546 O O . ASP B 1 148 ? -23.484 35.219 8.445 1 97.88 148 ASP B O 1
ATOM 4550 N N . ALA B 1 149 ? -21.703 36.25 9.305 1 98.5 149 ALA B N 1
ATOM 4551 C CA . ALA B 1 149 ? -20.859 35.938 8.148 1 98.5 149 ALA B CA 1
ATOM 4552 C C . ALA B 1 149 ? -20.625 34.438 8.023 1 98.5 149 ALA B C 1
ATOM 4554 O O . ALA B 1 149 ? -20.641 33.906 6.918 1 98.5 149 ALA B O 1
ATOM 4555 N N . ILE B 1 150 ? -20.422 33.781 9.156 1 98.75 150 ILE B N 1
ATOM 4556 C CA . ILE B 1 150 ? -20.219 32.344 9.188 1 98.75 150 ILE B CA 1
ATOM 4557 C C . ILE B 1 150 ? -21.469 31.625 8.672 1 98.75 150 ILE B C 1
ATOM 4559 O O . ILE B 1 150 ? -21.375 30.719 7.832 1 98.75 150 ILE B O 1
ATOM 4563 N N . GLN B 1 151 ? -22.609 32.062 9.109 1 98.56 151 GLN B N 1
ATOM 4564 C CA . GLN B 1 151 ? -23.875 31.438 8.703 1 98.56 151 GLN B CA 1
ATOM 4565 C C . GLN B 1 151 ? -24.125 31.641 7.207 1 98.56 151 GLN B C 1
ATOM 4567 O O . GLN B 1 151 ? -24.578 30.719 6.52 1 98.56 151 GLN B O 1
ATOM 4572 N N . ALA B 1 152 ? -23.875 32.812 6.727 1 98.62 152 ALA B N 1
ATOM 4573 C CA . ALA B 1 152 ? -24.047 33.062 5.301 1 98.62 152 ALA B CA 1
ATOM 4574 C C . ALA B 1 152 ? -23.109 32.219 4.461 1 98.62 152 ALA B C 1
ATOM 4576 O O . ALA B 1 152 ? -23.5 31.672 3.434 1 98.62 152 ALA B O 1
ATOM 4577 N N . ALA B 1 153 ? -21.828 32.125 4.898 1 98.81 153 ALA B N 1
ATOM 4578 C CA . ALA B 1 153 ? -20.844 31.281 4.211 1 98.81 153 ALA B CA 1
ATOM 4579 C C . ALA B 1 153 ? -21.266 29.828 4.234 1 98.81 153 ALA B C 1
ATOM 4581 O O . ALA B 1 153 ? -21.078 29.094 3.252 1 98.81 153 ALA B O 1
ATOM 4582 N N . ALA B 1 154 ? -21.797 29.359 5.336 1 98.56 154 ALA B N 1
ATOM 4583 C CA . ALA B 1 154 ? -22.234 27.969 5.488 1 98.56 154 ALA B CA 1
ATOM 4584 C C . ALA B 1 154 ? -23.344 27.625 4.496 1 98.56 154 ALA B C 1
ATOM 4586 O O . ALA B 1 154 ? -23.406 26.5 3.99 1 98.56 154 ALA B O 1
ATOM 4587 N N . LYS B 1 155 ? -24.188 28.578 4.281 1 98.06 155 LYS B N 1
ATOM 4588 C CA . LYS B 1 155 ? -25.234 28.375 3.287 1 98.06 155 LYS B CA 1
ATOM 4589 C C . LYS B 1 155 ? -24.656 28.219 1.888 1 98.06 155 LYS B C 1
ATOM 4591 O O . LYS B 1 155 ? -25.047 27.312 1.146 1 98.06 155 LYS B O 1
ATOM 4596 N N . ASP B 1 156 ? -23.719 29.125 1.608 1 98 156 ASP B N 1
ATOM 4597 C CA . ASP B 1 156 ? -23.031 29.047 0.322 1 98 156 ASP B CA 1
ATOM 4598 C C . ASP B 1 156 ? -22.328 27.703 0.149 1 98 156 ASP B C 1
ATOM 4600 O O . ASP B 1 156 ? -22.219 27.188 -0.967 1 98 156 ASP B O 1
ATOM 4604 N N . ALA B 1 157 ? -21.859 27.125 1.256 1 98.12 157 ALA B N 1
ATOM 4605 C CA . ALA B 1 157 ? -21.031 25.922 1.236 1 98.12 157 ALA B CA 1
ATOM 4606 C C . ALA B 1 157 ? -21.891 24.672 1.434 1 98.12 157 ALA B C 1
ATOM 4608 O O . ALA B 1 157 ? -21.391 23.547 1.355 1 98.12 157 ALA B O 1
ATOM 4609 N N . TRP B 1 158 ? -23.156 24.828 1.71 1 97.62 158 TRP B N 1
ATOM 4610 C CA . TRP B 1 158 ? -24.125 23.75 1.919 1 97.62 158 TRP B CA 1
ATOM 4611 C C . TRP B 1 158 ? -23.781 22.953 3.17 1 97.62 158 TRP B C 1
ATOM 4613 O O . TRP B 1 158 ? -23.906 21.734 3.188 1 97.62 158 TRP B O 1
ATOM 4623 N N . ILE B 1 159 ? -23.188 23.609 4.195 1 97.62 159 ILE B N 1
ATOM 4624 C CA . ILE B 1 159 ? -22.859 22.875 5.406 1 97.62 159 ILE B CA 1
ATOM 4625 C C . ILE B 1 159 ? -23.5 23.547 6.617 1 97.62 159 ILE B C 1
ATOM 4627 O O . ILE B 1 159 ? -22.891 23.625 7.684 1 97.62 159 ILE B O 1
ATOM 4631 N N . GLU B 1 160 ? -24.672 24.078 6.484 1 96.94 160 GLU B N 1
ATOM 4632 C CA . GLU B 1 160 ? -25.375 24.781 7.543 1 96.94 160 GLU B CA 1
ATOM 4633 C C . GLU B 1 160 ? -25.547 23.906 8.781 1 96.94 160 GLU B C 1
ATOM 4635 O O . GLU B 1 160 ? -25.469 24.391 9.914 1 96.94 160 GLU B O 1
ATOM 4640 N N . GLY B 1 161 ? -25.797 22.656 8.555 1 94.94 161 GLY B N 1
ATOM 4641 C CA . GLY B 1 161 ? -25.969 21.75 9.68 1 94.94 161 GLY B CA 1
ATOM 4642 C C . GLY B 1 161 ? -24.75 21.688 10.578 1 94.94 161 GLY B C 1
ATOM 4643 O O . GLY B 1 161 ? -24.875 21.672 11.805 1 94.94 161 GLY B O 1
ATOM 4644 N N . LEU B 1 162 ? -23.578 21.625 10.031 1 94.38 162 LEU B N 1
ATOM 4645 C CA . LEU B 1 162 ? -22.312 21.578 10.781 1 94.38 162 LEU B CA 1
ATOM 4646 C C . LEU B 1 162 ? -22.047 22.891 11.5 1 94.38 162 LEU B C 1
ATOM 4648 O O . LEU B 1 162 ? -21.297 22.938 12.477 1 94.38 162 LEU B O 1
ATOM 4652 N N . CYS B 1 163 ? -22.688 23.984 11.008 1 96.5 163 CYS B N 1
ATOM 4653 C CA . CYS B 1 163 ? -22.406 25.312 11.523 1 96.5 163 CYS B CA 1
ATOM 4654 C C . CYS B 1 163 ? -23.578 25.844 12.32 1 96.5 163 CYS B C 1
ATOM 4656 O O . CYS B 1 163 ? -23.75 27.062 12.461 1 96.5 163 CYS B O 1
ATOM 4658 N N . ALA B 1 164 ? -24.375 24.953 12.859 1 96.5 164 ALA B N 1
ATOM 4659 C CA . ALA B 1 164 ? -25.594 25.375 13.547 1 96.5 164 ALA B CA 1
ATOM 4660 C C . ALA B 1 164 ? -25.297 25.797 14.984 1 96.5 164 ALA B C 1
ATOM 4662 O O . ALA B 1 164 ? -26.031 26.594 15.562 1 96.5 164 ALA B O 1
ATOM 4663 N N . ASP B 1 165 ? -24.25 25.266 15.602 1 96.31 165 ASP B N 1
ATOM 4664 C CA . ASP B 1 165 ? -23.938 25.5 17 1 96.31 165 ASP B CA 1
ATOM 4665 C C . ASP B 1 165 ? -22.828 26.547 17.156 1 96.31 165 ASP B C 1
ATOM 4667 O O . ASP B 1 165 ? -21.672 26.266 16.844 1 96.31 165 ASP B O 1
ATOM 4671 N N . PRO B 1 166 ? -23.125 27.641 17.719 1 95.38 166 PRO B N 1
ATOM 4672 C CA . PRO B 1 166 ? -22.109 28.672 17.891 1 95.38 166 PRO B CA 1
ATOM 4673 C C . PRO B 1 166 ? -20.969 28.234 18.797 1 95.38 166 PRO B C 1
ATOM 4675 O O . PRO B 1 166 ? -19.844 28.734 18.672 1 95.38 166 PRO B O 1
ATOM 4678 N N . ASN B 1 167 ? -21.25 27.297 19.656 1 94.38 167 ASN B N 1
ATOM 4679 C CA . ASN B 1 167 ? -20.219 26.797 20.562 1 94.38 167 ASN B CA 1
ATOM 4680 C C . ASN B 1 167 ? -19.188 25.938 19.828 1 94.38 167 ASN B C 1
ATOM 4682 O O . ASN B 1 167 ? -18.094 25.703 20.328 1 94.38 167 ASN B O 1
ATOM 4686 N N . ALA B 1 168 ? -19.547 25.531 18.609 1 95.19 168 ALA B N 1
ATOM 4687 C CA . ALA B 1 168 ? -18.656 24.734 17.781 1 95.19 168 ALA B CA 1
ATOM 4688 C C . ALA B 1 168 ? -18.172 25.516 16.578 1 95.19 168 ALA B C 1
ATOM 4690 O O . ALA B 1 168 ? -17.859 24.938 15.531 1 95.19 168 ALA B O 1
ATOM 4691 N N . ARG B 1 169 ? -18.047 26.781 16.672 1 96.88 169 ARG B N 1
ATOM 4692 C CA . ARG B 1 169 ? -17.781 27.641 15.523 1 96.88 169 ARG B CA 1
ATOM 4693 C C . ARG B 1 169 ? -16.391 27.422 14.969 1 96.88 169 ARG B C 1
ATOM 4695 O O . ARG B 1 169 ? -16.156 27.547 13.766 1 96.88 169 ARG B O 1
ATOM 4702 N N . ALA B 1 170 ? -15.445 27.078 15.82 1 97.44 170 ALA B N 1
ATOM 4703 C CA . ALA B 1 170 ? -14.109 26.781 15.312 1 97.44 170 ALA B CA 1
ATOM 4704 C C . ALA B 1 170 ? -14.148 25.594 14.352 1 97.44 170 ALA B C 1
ATOM 4706 O O . ALA B 1 170 ? -13.539 25.641 13.273 1 97.44 170 ALA B O 1
ATOM 4707 N N . ASP B 1 171 ? -14.859 24.562 14.734 1 96.19 171 ASP B N 1
ATOM 4708 C CA . ASP B 1 171 ? -15 23.375 13.891 1 96.19 171 ASP B CA 1
ATOM 4709 C C . ASP B 1 171 ? -15.695 23.719 12.578 1 96.19 171 ASP B C 1
ATOM 4711 O O . ASP B 1 171 ? -15.273 23.266 11.508 1 96.19 171 ASP B O 1
ATOM 4715 N N . CYS B 1 172 ? -16.719 24.469 12.711 1 97.31 172 CYS B N 1
ATOM 4716 C CA . CYS B 1 172 ? -17.438 24.922 11.531 1 97.31 172 CYS B CA 1
ATOM 4717 C C . CYS B 1 172 ? -16.516 25.672 10.578 1 97.31 172 CYS B C 1
ATOM 4719 O O . CYS B 1 172 ? -16.469 25.375 9.391 1 97.31 172 CYS B O 1
ATOM 4721 N N . VAL B 1 173 ? -15.758 26.594 11.109 1 98.56 173 VAL B N 1
ATOM 4722 C CA . VAL B 1 173 ? -14.914 27.484 10.32 1 98.56 173 VAL B CA 1
ATOM 4723 C C . VAL B 1 173 ? -13.82 26.672 9.633 1 98.56 173 VAL B C 1
ATOM 4725 O O . VAL B 1 173 ? -13.477 26.922 8.477 1 98.56 173 VAL B O 1
ATOM 4728 N N . LEU B 1 174 ? -13.289 25.688 10.297 1 97.88 174 LEU B N 1
ATOM 4729 C CA . LEU B 1 174 ? -12.273 24.828 9.688 1 97.88 174 LEU B CA 1
ATOM 4730 C C . LEU B 1 174 ? -12.859 24.047 8.523 1 97.88 174 LEU B C 1
ATOM 4732 O O . LEU B 1 174 ? -12.195 23.844 7.5 1 97.88 174 LEU B O 1
ATOM 4736 N N . ASN B 1 175 ? -14.062 23.594 8.633 1 97.94 175 ASN B N 1
ATOM 4737 C CA . ASN B 1 175 ? -14.734 22.906 7.535 1 97.94 175 ASN B CA 1
ATOM 4738 C C . ASN B 1 175 ? -15.039 23.859 6.387 1 97.94 175 ASN B C 1
ATOM 4740 O O . ASN B 1 175 ? -14.914 23.484 5.219 1 97.94 175 ASN B O 1
ATOM 4744 N N . LEU B 1 176 ? -15.445 25.094 6.754 1 98.56 176 LEU B N 1
ATOM 4745 C CA . LEU B 1 176 ? -15.68 26.109 5.734 1 98.56 176 LEU B CA 1
ATOM 4746 C C . LEU B 1 176 ? -14.398 26.391 4.949 1 98.56 176 LEU B C 1
ATOM 4748 O O . LEU B 1 176 ? -14.445 26.578 3.73 1 98.56 176 LEU B O 1
ATOM 4752 N N . TYR B 1 177 ? -13.328 26.438 5.637 1 98.56 177 TYR B N 1
ATOM 4753 C CA . TYR B 1 177 ? -12.055 26.641 4.957 1 98.56 177 TYR B CA 1
ATOM 4754 C C . TYR B 1 177 ? -11.82 25.562 3.91 1 98.56 177 TYR B C 1
ATOM 4756 O O . TYR B 1 177 ? -11.406 25.859 2.785 1 98.56 177 TYR B O 1
ATOM 4764 N N . ASP B 1 178 ? -12.008 24.344 4.312 1 98.5 178 ASP B N 1
ATOM 4765 C CA . ASP B 1 178 ? -11.773 23.219 3.404 1 98.5 178 ASP B CA 1
ATOM 4766 C C . ASP B 1 178 ? -12.625 23.359 2.141 1 98.5 178 ASP B C 1
ATOM 4768 O O . ASP B 1 178 ? -12.125 23.172 1.029 1 98.5 178 ASP B O 1
ATOM 4772 N N . VAL B 1 179 ? -13.875 23.672 2.326 1 98.44 179 VAL B N 1
ATOM 4773 C CA . VAL B 1 179 ? -14.773 23.844 1.188 1 98.44 179 VAL B CA 1
ATOM 4774 C C . VAL B 1 179 ? -14.312 25 0.322 1 98.44 179 VAL B C 1
ATOM 4776 O O . VAL B 1 179 ? -14.242 24.891 -0.904 1 98.44 179 VAL B O 1
ATOM 4779 N N . ALA B 1 180 ? -13.969 26.125 0.969 1 98.62 180 ALA B N 1
ATOM 4780 C CA . ALA B 1 180 ? -13.547 27.312 0.239 1 98.62 180 ALA B CA 1
ATOM 4781 C C . ALA B 1 180 ? -12.273 27.047 -0.558 1 98.62 180 ALA B C 1
ATOM 4783 O O . ALA B 1 180 ? -12.164 27.453 -1.718 1 98.62 180 ALA B O 1
ATOM 4784 N N . ALA B 1 181 ? -11.352 26.406 0.064 1 98.31 181 ALA B N 1
ATOM 4785 C CA . ALA B 1 181 ? -10.102 26.078 -0.613 1 98.31 181 ALA B CA 1
ATOM 4786 C C . ALA B 1 181 ? -10.344 25.172 -1.82 1 98.31 181 ALA B C 1
ATOM 4788 O O . ALA B 1 181 ? -9.742 25.359 -2.877 1 98.31 181 ALA B O 1
ATOM 4789 N N . ALA B 1 182 ? -11.195 24.203 -1.662 1 98.12 182 ALA B N 1
ATOM 4790 C CA . ALA B 1 182 ? -11.547 23.312 -2.762 1 98.12 182 ALA B CA 1
ATOM 4791 C C . ALA B 1 182 ? -12.227 24.078 -3.893 1 98.12 182 ALA B C 1
ATOM 4793 O O . ALA B 1 182 ? -11.914 23.875 -5.066 1 98.12 182 ALA B O 1
ATOM 4794 N N . PHE B 1 183 ? -13.164 24.969 -3.48 1 97.88 183 PHE B N 1
ATOM 4795 C CA . PHE B 1 183 ? -13.875 25.766 -4.473 1 97.88 183 PHE B CA 1
ATOM 4796 C C . PHE B 1 183 ? -12.914 26.719 -5.191 1 97.88 183 PHE B C 1
ATOM 4798 O O . PHE B 1 183 ? -13.055 26.938 -6.398 1 97.88 183 PHE B O 1
ATOM 4805 N N . GLU B 1 184 ? -12.016 27.234 -4.445 1 97.62 184 GLU B N 1
ATOM 4806 C CA . GLU B 1 184 ? -11.016 28.094 -5.078 1 97.62 184 GLU B CA 1
ATOM 4807 C C . GLU B 1 184 ? -10.227 27.344 -6.133 1 97.62 184 GLU B C 1
ATOM 4809 O O . GLU B 1 184 ? -10.062 27.812 -7.258 1 97.62 184 GLU B O 1
ATOM 4814 N N . ALA B 1 185 ? -9.758 26.188 -5.797 1 96.19 185 ALA B N 1
ATOM 4815 C CA . ALA B 1 185 ? -8.938 25.375 -6.699 1 96.19 185 ALA B CA 1
ATOM 4816 C C . ALA B 1 185 ? -9.719 25 -7.949 1 96.19 185 ALA B C 1
ATOM 4818 O O . ALA B 1 185 ? -9.141 24.875 -9.039 1 96.19 185 ALA B O 1
ATOM 4819 N N . SER B 1 186 ? -11.023 24.828 -7.816 1 94.19 186 SER B N 1
ATOM 4820 C CA . SER B 1 186 ? -11.844 24.391 -8.945 1 94.19 186 SER B CA 1
ATOM 4821 C C . SER B 1 186 ? -12.43 25.594 -9.688 1 94.19 186 SER B C 1
ATOM 4823 O O . SER B 1 186 ? -13.188 25.422 -10.641 1 94.19 186 SER B O 1
ATOM 4825 N N . GLY B 1 187 ? -12.242 26.781 -9.211 1 93.56 187 GLY B N 1
ATOM 4826 C CA . GLY B 1 187 ? -12.734 27.984 -9.859 1 93.56 187 GLY B CA 1
ATOM 4827 C C . GLY B 1 187 ? -14.18 28.297 -9.5 1 93.56 187 GLY B C 1
ATOM 4828 O O . GLY B 1 187 ? -14.828 29.109 -10.18 1 93.56 187 GLY B O 1
ATOM 4829 N N . ARG B 1 188 ? -14.625 27.734 -8.445 1 95.81 188 ARG B N 1
ATOM 4830 C CA . ARG B 1 188 ? -16.031 27.891 -8.094 1 95.81 188 ARG B CA 1
ATOM 4831 C C . ARG B 1 188 ? -16.219 28.922 -6.996 1 95.81 188 ARG B C 1
ATOM 4833 O O . ARG B 1 188 ? -17.344 29.344 -6.719 1 95.81 188 ARG B O 1
ATOM 4840 N N . LEU B 1 189 ? -15.211 29.359 -6.375 1 97.81 189 LEU B N 1
ATOM 4841 C CA . LEU B 1 189 ? -15.32 30.25 -5.223 1 97.81 189 LEU B CA 1
ATOM 4842 C C . LEU B 1 189 ? -15.977 31.578 -5.609 1 97.81 189 LEU B C 1
ATOM 4844 O O . LEU B 1 189 ? -16.734 32.125 -4.828 1 97.81 189 LEU B O 1
ATOM 4848 N N . ASP B 1 190 ? -15.797 32 -6.781 1 96.62 190 ASP B N 1
ATOM 4849 C CA . ASP B 1 190 ? -16.312 33.312 -7.234 1 96.62 190 ASP B CA 1
ATOM 4850 C C . ASP B 1 190 ? -17.844 33.281 -7.309 1 96.62 190 ASP B C 1
ATOM 4852 O O . ASP B 1 190 ? -18.469 34.344 -7.234 1 96.62 190 ASP B O 1
ATOM 4856 N N . SER B 1 191 ? -18.406 32.156 -7.445 1 96.81 191 SER B N 1
ATOM 4857 C CA . SER B 1 191 ? -19.859 32.031 -7.559 1 96.81 191 SER B CA 1
ATOM 4858 C C . SER B 1 191 ? -20.516 31.922 -6.188 1 96.81 191 SER B C 1
ATOM 4860 O O . SER B 1 191 ? -21.734 31.812 -6.086 1 96.81 191 SER B O 1
ATOM 4862 N N . THR B 1 192 ? -19.75 31.891 -5.184 1 98 192 THR B N 1
ATOM 4863 C CA . THR B 1 192 ? -20.234 31.828 -3.805 1 98 192 THR B CA 1
ATOM 4864 C C . THR B 1 192 ? -19.797 33.062 -3.029 1 98 192 THR B C 1
ATOM 4866 O O . THR B 1 192 ? -18.812 33.031 -2.299 1 98 192 THR B O 1
ATOM 4869 N N . SER B 1 193 ? -20.609 34.094 -3.09 1 98.12 193 SER B N 1
ATOM 4870 C CA . SER B 1 193 ? -20.203 35.438 -2.697 1 98.12 193 SER B CA 1
ATOM 4871 C C . SER B 1 193 ? -19.891 35.5 -1.207 1 98.12 193 SER B C 1
ATOM 4873 O O . SER B 1 193 ? -18.891 36.094 -0.806 1 98.12 193 SER B O 1
ATOM 4875 N N . ASP B 1 194 ? -20.766 34.906 -0.36 1 98.75 194 ASP B N 1
ATOM 4876 C CA . ASP B 1 194 ? -20.562 35 1.083 1 98.75 194 ASP B CA 1
ATOM 4877 C C . ASP B 1 194 ? -19.375 34.125 1.525 1 98.75 194 ASP B C 1
ATOM 4879 O O . ASP B 1 194 ? -18.625 34.531 2.42 1 98.75 194 ASP B O 1
ATOM 4883 N N . LEU B 1 195 ? -19.234 33 0.944 1 98.81 195 LEU B N 1
ATOM 4884 C CA . LEU B 1 195 ? -18.078 32.125 1.247 1 98.81 195 LEU B CA 1
ATOM 4885 C C . LEU B 1 195 ? -16.781 32.812 0.827 1 98.81 195 LEU B C 1
ATOM 4887 O O . LEU B 1 195 ? -15.797 32.781 1.569 1 98.81 195 LEU B O 1
ATOM 4891 N N . LYS B 1 196 ? -16.797 33.406 -0.355 1 98.75 196 LYS B N 1
ATOM 4892 C CA . LYS B 1 196 ? -15.633 34.125 -0.853 1 98.75 196 LYS B CA 1
ATOM 4893 C C . LYS B 1 196 ? -15.258 35.281 0.079 1 98.75 196 LYS B C 1
ATOM 4895 O O . LYS B 1 196 ? -14.078 35.5 0.367 1 98.75 196 LYS B O 1
ATOM 4900 N N . ALA B 1 197 ? -16.25 35.969 0.499 1 98.69 197 ALA B N 1
ATOM 4901 C CA . ALA B 1 197 ? -16.016 37.125 1.387 1 98.69 197 ALA B CA 1
ATOM 4902 C C . ALA B 1 197 ? -15.414 36.656 2.713 1 98.69 197 ALA B C 1
ATOM 4904 O O . ALA B 1 197 ? -14.602 37.375 3.311 1 98.69 197 ALA B O 1
ATOM 4905 N N . ALA B 1 198 ? -15.734 35.5 3.172 1 98.75 198 ALA B N 1
ATOM 4906 C CA . ALA B 1 198 ? -15.289 34.969 4.461 1 98.75 198 ALA B CA 1
ATOM 4907 C C . ALA B 1 198 ? -13.906 34.344 4.348 1 98.75 198 ALA B C 1
ATOM 4909 O O . ALA B 1 198 ? -13.234 34.125 5.355 1 98.75 198 ALA B O 1
ATOM 4910 N N . TYR B 1 199 ? -13.484 34.031 3.191 1 98.75 199 TYR B N 1
ATOM 4911 C CA . TYR B 1 199 ? -12.352 33.156 2.934 1 98.75 199 TYR B CA 1
ATOM 4912 C C . TYR B 1 199 ? -11.086 33.688 3.596 1 98.75 199 TYR B C 1
ATOM 4914 O O . TYR B 1 199 ? -10.352 32.938 4.234 1 98.75 199 TYR B O 1
ATOM 4922 N N . PRO B 1 200 ? -10.75 35 3.523 1 98.56 200 PRO B N 1
ATOM 4923 C CA . PRO B 1 200 ? -9.547 35.469 4.203 1 98.56 200 PRO B CA 1
ATOM 4924 C C . PRO B 1 200 ? -9.555 35.188 5.703 1 98.56 200 PRO B C 1
ATOM 4926 O O . PRO B 1 200 ? -8.523 34.812 6.27 1 98.56 200 PRO B O 1
ATOM 4929 N N . GLY B 1 201 ? -10.695 35.312 6.316 1 98.81 201 GLY B N 1
ATOM 4930 C CA . GLY B 1 201 ? -10.82 35 7.727 1 98.81 201 GLY B CA 1
ATOM 4931 C C . GLY B 1 201 ? -10.672 33.5 8.008 1 98.81 201 GLY B C 1
ATOM 4932 O O . GLY B 1 201 ? -10.062 33.125 9.008 1 98.81 201 GLY B O 1
ATOM 4933 N N . LEU B 1 202 ? -11.25 32.688 7.141 1 98.88 202 LEU B N 1
ATOM 4934 C CA . LEU B 1 202 ? -11.125 31.25 7.27 1 98.88 202 LEU B CA 1
ATOM 4935 C C . LEU B 1 202 ? -9.656 30.828 7.223 1 98.88 202 LEU B C 1
ATOM 4937 O O . LEU B 1 202 ? -9.242 29.953 7.977 1 98.88 202 LEU B O 1
ATOM 4941 N N . VAL B 1 203 ? -8.883 31.422 6.363 1 98.75 203 VAL B N 1
ATOM 4942 C CA . VAL B 1 203 ? -7.461 31.141 6.207 1 98.75 203 VAL B CA 1
ATOM 4943 C C . VAL B 1 203 ? -6.73 31.438 7.516 1 98.75 203 VAL B C 1
ATOM 4945 O O . VAL B 1 203 ? -5.879 30.656 7.945 1 98.75 203 VAL B O 1
ATOM 4948 N N . GLU B 1 204 ? -7.074 32.531 8.156 1 98.75 204 GLU B N 1
ATOM 4949 C CA . GLU B 1 204 ? -6.418 32.906 9.398 1 98.75 204 GLU B CA 1
ATOM 4950 C C . GLU B 1 204 ? -6.703 31.906 10.508 1 98.75 204 GLU B C 1
ATOM 4952 O O . GLU B 1 204 ? -5.82 31.562 11.297 1 98.75 204 GLU B O 1
ATOM 4957 N N . VAL B 1 205 ? -7.914 31.453 10.57 1 98.81 205 VAL B N 1
ATOM 4958 C CA . VAL B 1 205 ? -8.289 30.484 11.594 1 98.81 205 VAL B CA 1
ATOM 4959 C C . VAL B 1 205 ? -7.586 29.156 11.328 1 98.81 205 VAL B C 1
ATOM 4961 O O . VAL B 1 205 ? -7.086 28.516 12.25 1 98.81 205 VAL B O 1
ATOM 4964 N N . ASN B 1 206 ? -7.562 28.75 10.078 1 98.69 206 ASN B N 1
ATOM 4965 C CA . ASN B 1 206 ? -6.855 27.531 9.719 1 98.69 206 ASN B CA 1
ATOM 4966 C C . ASN B 1 206 ? -5.367 27.625 10.055 1 98.69 206 ASN B C 1
ATOM 4968 O O . ASN B 1 206 ? -4.773 26.656 10.539 1 98.69 206 ASN B O 1
ATOM 4972 N N . ALA B 1 207 ? -4.77 28.75 9.789 1 98.75 207 ALA B N 1
ATOM 4973 C CA . ALA B 1 207 ? -3.367 28.969 10.141 1 98.75 207 ALA B CA 1
ATOM 4974 C C . ALA B 1 207 ? -3.148 28.844 11.641 1 98.75 207 ALA B C 1
ATOM 4976 O O . ALA B 1 207 ? -2.135 28.297 12.086 1 98.75 207 ALA B O 1
ATOM 4977 N N . ALA B 1 208 ? -4.059 29.391 12.391 1 98.69 208 ALA B N 1
ATOM 4978 C CA . ALA B 1 208 ? -3.971 29.281 13.844 1 98.69 208 ALA B CA 1
ATOM 4979 C C . ALA B 1 208 ? -4.043 27.828 14.297 1 98.69 208 ALA B C 1
ATOM 4981 O O . ALA B 1 208 ? -3.385 27.438 15.266 1 98.69 208 ALA B O 1
ATOM 4982 N N . TRP B 1 209 ? -4.859 27.078 13.641 1 98.62 209 TRP B N 1
ATOM 4983 C CA . TRP B 1 209 ? -4.93 25.656 13.938 1 98.62 209 TRP B CA 1
ATOM 4984 C C . TRP B 1 209 ? -3.586 24.984 13.688 1 98.62 209 TRP B C 1
ATOM 4986 O O . TRP B 1 209 ? -3.111 24.203 14.523 1 98.62 209 TRP B O 1
ATOM 4996 N N . TYR B 1 210 ? -2.938 25.266 12.578 1 98.62 210 TYR B N 1
ATOM 4997 C CA . TYR B 1 210 ? -1.631 24.703 12.266 1 98.62 210 TYR B CA 1
ATOM 4998 C C . TYR B 1 210 ? -0.601 25.078 13.32 1 98.62 210 TYR B C 1
ATOM 5000 O O . TYR B 1 210 ? 0.19 24.25 13.758 1 98.62 210 TYR B O 1
ATOM 5008 N N . LYS B 1 211 ? -0.645 26.312 13.672 1 98.19 211 LYS B N 1
ATOM 5009 C CA . LYS B 1 211 ? 0.292 26.781 14.688 1 98.19 211 LYS B CA 1
ATOM 5010 C C . LYS B 1 211 ? 0.081 26.047 16.016 1 98.19 211 LYS B C 1
ATOM 5012 O O . LYS B 1 211 ? 1.047 25.688 16.688 1 98.19 211 LYS B O 1
ATOM 5017 N N . TYR B 1 212 ? -1.145 25.875 16.312 1 97.62 212 TYR B N 1
ATOM 5018 C CA . TYR B 1 212 ? -1.469 25.219 17.578 1 97.62 212 TYR B CA 1
ATOM 5019 C C . TYR B 1 212 ? -1.054 23.75 17.547 1 97.62 212 TYR B C 1
ATOM 5021 O O . TYR B 1 212 ? -0.485 23.25 18.531 1 97.62 212 TYR B O 1
ATOM 5029 N N . VAL B 1 213 ? -1.271 23.078 16.469 1 97.56 213 VAL B N 1
ATOM 5030 C CA . VAL B 1 213 ? -1.105 21.625 16.406 1 97.56 213 VAL B CA 1
ATOM 5031 C C . VAL B 1 213 ? 0.35 21.281 16.094 1 97.56 213 VAL B C 1
ATOM 5033 O O . VAL B 1 213 ? 0.906 20.328 16.641 1 97.56 213 VAL B O 1
ATOM 5036 N N . PHE B 1 214 ? 1.02 22.109 15.234 1 97.81 214 PHE B N 1
ATOM 5037 C CA . PHE B 1 214 ? 2.293 21.656 14.688 1 97.81 214 PHE B CA 1
ATOM 5038 C C . PHE B 1 214 ? 3.422 22.594 15.102 1 97.81 214 PHE B C 1
ATOM 5040 O O . PHE B 1 214 ? 4.598 22.266 14.93 1 97.81 214 PHE B O 1
ATOM 5047 N N . GLY B 1 215 ? 3.061 23.766 15.602 1 97.31 215 GLY B N 1
ATOM 5048 C CA . GLY B 1 215 ? 4.105 24.656 16.078 1 97.31 215 GLY B CA 1
ATOM 5049 C C . GLY B 1 215 ? 4.984 24.031 17.141 1 97.31 215 GLY B C 1
ATOM 5050 O O . GLY B 1 215 ? 4.531 23.172 17.906 1 97.31 215 GLY B O 1
ATOM 5051 N N . TRP B 1 216 ? 6.23 24.438 17.188 1 96.69 216 TRP B N 1
ATOM 5052 C CA . TRP B 1 216 ? 7.184 23.891 18.141 1 96.69 216 TRP B CA 1
ATOM 5053 C C . TRP B 1 216 ? 8.102 24.984 18.688 1 96.69 216 TRP B C 1
ATOM 5055 O O . TRP B 1 216 ? 8.688 25.75 17.906 1 96.69 216 TRP B O 1
ATOM 5065 N N . ASN B 1 217 ? 8.133 25.078 19.906 1 95.31 217 ASN B N 1
ATOM 5066 C CA . ASN B 1 217 ? 8.93 26.062 20.641 1 95.31 217 ASN B CA 1
ATOM 5067 C C . ASN B 1 217 ? 9.836 25.391 21.672 1 95.31 217 ASN B C 1
ATOM 5069 O O . ASN B 1 217 ? 9.352 24.672 22.547 1 95.31 217 ASN B O 1
ATOM 5073 N N . ASP B 1 218 ? 11.156 25.672 21.609 1 93 218 ASP B N 1
ATOM 5074 C CA . ASP B 1 218 ? 12.117 24.984 22.469 1 93 218 ASP B CA 1
ATOM 5075 C C . ASP B 1 218 ? 12.023 25.469 23.906 1 93 218 ASP B C 1
ATOM 5077 O O . ASP B 1 218 ? 12.586 24.859 24.828 1 93 218 ASP B O 1
ATOM 5081 N N . THR B 1 219 ? 11.305 26.484 24.172 1 95 219 THR B N 1
ATOM 5082 C CA . THR B 1 219 ? 11.156 26.969 25.547 1 95 219 THR B CA 1
ATOM 5083 C C . THR B 1 219 ? 9.891 26.406 26.172 1 95 219 THR B C 1
ATOM 5085 O O . THR B 1 219 ? 9.672 26.547 27.375 1 95 219 THR B O 1
ATOM 5088 N N . ASP B 1 220 ? 9.055 25.828 25.344 1 94.88 220 ASP B N 1
ATOM 5089 C CA . ASP B 1 220 ? 7.859 25.188 25.859 1 94.88 220 ASP B CA 1
ATOM 5090 C C . ASP B 1 220 ? 8.164 23.75 26.312 1 94.88 220 ASP B C 1
ATOM 5092 O O . ASP B 1 220 ? 8.641 22.938 25.531 1 94.88 220 ASP B O 1
ATOM 5096 N N . LYS B 1 221 ? 7.836 23.438 27.516 1 93 221 LYS B N 1
ATOM 5097 C CA . LYS B 1 221 ? 8.195 22.156 28.109 1 93 221 LYS B CA 1
ATOM 5098 C C . LYS B 1 221 ? 7.5 21 27.391 1 93 221 LYS B C 1
ATOM 5100 O O . LYS B 1 221 ? 8.109 19.953 27.156 1 93 221 LYS B O 1
ATOM 5105 N N . LEU B 1 222 ? 6.273 21.188 27.094 1 91.5 222 LEU B N 1
ATOM 5106 C CA . LEU B 1 222 ? 5.527 20.141 26.422 1 91.5 222 LEU B CA 1
ATOM 5107 C C . LEU B 1 222 ? 6.07 19.891 25.016 1 91.5 222 LEU B C 1
ATOM 5109 O O . LEU B 1 222 ? 6.203 18.734 24.594 1 91.5 222 LEU B O 1
ATOM 5113 N N . ASP B 1 223 ? 6.344 20.953 24.281 1 94.69 223 ASP B N 1
ATOM 5114 C CA . ASP B 1 223 ? 6.934 20.844 22.953 1 94.69 223 ASP B CA 1
ATOM 5115 C C . ASP B 1 223 ? 8.258 20.078 23 1 94.69 223 ASP B C 1
ATOM 5117 O O . ASP B 1 223 ? 8.5 19.203 22.188 1 94.69 223 ASP B O 1
ATOM 5121 N N . ARG B 1 224 ? 9.078 20.391 23.984 1 94.5 224 ARG B N 1
ATOM 5122 C CA . ARG B 1 224 ? 10.359 19.703 24.141 1 94.5 224 ARG B CA 1
ATOM 5123 C C . ARG B 1 224 ? 10.164 18.219 24.453 1 94.5 224 ARG B C 1
ATOM 5125 O O . ARG B 1 224 ? 10.922 17.375 23.984 1 94.5 224 ARG B O 1
ATOM 5132 N N . THR B 1 225 ? 9.211 18 25.234 1 93.12 225 THR B N 1
ATOM 5133 C CA . THR B 1 225 ? 8.914 16.641 25.641 1 93.12 225 THR B CA 1
ATOM 5134 C C . THR B 1 225 ? 8.445 15.805 24.453 1 93.12 225 THR B C 1
ATOM 5136 O O . THR B 1 225 ? 8.891 14.672 24.266 1 93.12 225 THR B O 1
ATOM 5139 N N . GLN B 1 226 ? 7.598 16.344 23.594 1 93.31 226 GLN B N 1
ATOM 5140 C CA . GLN B 1 226 ? 6.906 15.586 22.547 1 93.31 226 GLN B CA 1
ATOM 5141 C C . GLN B 1 226 ? 7.684 15.617 21.234 1 93.31 226 GLN B C 1
ATOM 5143 O O . GLN B 1 226 ? 7.555 14.703 20.422 1 93.31 226 GLN B O 1
ATOM 5148 N N . GLY B 1 227 ? 8.484 16.672 21 1 95.31 227 GLY B N 1
ATOM 5149 C CA . GLY B 1 227 ? 9.172 16.828 19.719 1 95.31 227 GLY B CA 1
ATOM 5150 C C . GLY B 1 227 ? 8.234 17.188 18.578 1 95.31 227 GLY B C 1
ATOM 5151 O O . GLY B 1 227 ? 7.055 17.453 18.797 1 95.31 227 GLY B O 1
ATOM 5152 N N . THR B 1 228 ? 8.75 17.234 17.375 1 96.69 228 THR B N 1
ATOM 5153 C CA . THR B 1 228 ? 7.941 17.609 16.219 1 96.69 228 THR B CA 1
ATOM 5154 C C . THR B 1 228 ? 7.309 16.375 15.586 1 96.69 228 THR B C 1
ATOM 5156 O O . THR B 1 228 ? 7.922 15.305 15.539 1 96.69 228 THR B O 1
ATOM 5159 N N . PRO B 1 229 ? 6.133 16.516 15.039 1 96.25 229 PRO B N 1
ATOM 5160 C CA . PRO B 1 229 ? 5.355 15.359 14.586 1 96.25 229 PRO B CA 1
ATOM 5161 C C . PRO B 1 229 ? 5.98 14.672 13.375 1 96.25 229 PRO B C 1
ATOM 5163 O O . PRO B 1 229 ? 5.773 13.469 13.164 1 96.25 229 PRO B O 1
ATOM 5166 N N . SER B 1 230 ? 6.727 15.344 12.516 1 97.38 230 SER B N 1
ATOM 5167 C CA . SER B 1 230 ? 7.293 14.727 11.32 1 97.38 230 SER B CA 1
ATOM 5168 C C . SER B 1 230 ? 8.758 14.352 11.531 1 97.38 230 SER B C 1
ATOM 5170 O O . SER B 1 230 ? 9.523 14.242 10.57 1 97.38 230 SER B O 1
ATOM 5172 N N . GLN B 1 231 ? 9.148 14.18 12.805 1 96.88 231 GLN B N 1
ATOM 5173 C CA . GLN B 1 231 ? 10.516 13.82 13.172 1 96.88 231 GLN B CA 1
ATOM 5174 C C . GLN B 1 231 ? 10.93 12.5 12.523 1 96.88 231 GLN B C 1
ATOM 5176 O O . GLN B 1 231 ? 12.055 12.367 12.039 1 96.88 231 GLN B O 1
ATOM 5181 N N . ASN B 1 232 ? 10.016 11.531 12.5 1 96.19 232 ASN B N 1
ATOM 5182 C CA . ASN B 1 232 ? 10.336 10.234 11.922 1 96.19 232 ASN B CA 1
ATOM 5183 C C . ASN B 1 232 ? 10.664 10.344 10.438 1 96.19 232 ASN B C 1
ATOM 5185 O O . ASN B 1 232 ? 11.578 9.68 9.953 1 96.19 232 ASN B O 1
ATOM 5189 N N . LEU B 1 233 ? 9.898 11.117 9.711 1 98.38 233 LEU B N 1
ATOM 5190 C CA . LEU B 1 233 ? 10.172 11.312 8.289 1 98.38 233 LEU B CA 1
ATOM 5191 C C . LEU B 1 233 ? 11.531 11.984 8.086 1 98.38 233 LEU B C 1
ATOM 5193 O O . LEU B 1 233 ? 12.312 11.562 7.227 1 98.38 233 LEU B O 1
ATOM 5197 N N . ALA B 1 234 ? 11.812 12.977 8.891 1 98.44 234 ALA B N 1
ATOM 5198 C CA . ALA B 1 234 ? 13.094 13.672 8.797 1 98.44 234 ALA B CA 1
ATOM 5199 C C . ALA B 1 234 ? 14.258 12.719 9.078 1 98.44 234 ALA B C 1
ATOM 5201 O O . ALA B 1 234 ? 15.266 12.734 8.367 1 98.44 234 ALA B O 1
ATOM 5202 N N . GLN B 1 235 ? 14.094 11.938 10.086 1 97.88 235 GLN B N 1
ATOM 5203 C CA . GLN B 1 235 ? 15.133 10.961 10.43 1 97.88 235 GLN B CA 1
ATOM 5204 C C . GLN B 1 235 ? 15.305 9.938 9.312 1 97.88 235 GLN B C 1
ATOM 5206 O O . GLN B 1 235 ? 16.422 9.492 9.047 1 97.88 235 GLN B O 1
ATOM 5211 N N . THR B 1 236 ? 14.211 9.531 8.742 1 98.31 236 THR B N 1
ATOM 5212 C CA . THR B 1 236 ? 14.281 8.602 7.625 1 98.31 236 THR B CA 1
ATOM 5213 C C . THR B 1 236 ? 15.039 9.219 6.453 1 98.31 236 THR B C 1
ATOM 5215 O O . THR B 1 236 ? 15.852 8.555 5.809 1 98.31 236 THR B O 1
ATOM 5218 N N . MET B 1 237 ? 14.805 10.484 6.156 1 98.5 237 MET B N 1
ATOM 5219 C CA . MET B 1 237 ? 15.516 11.188 5.094 1 98.5 237 MET B CA 1
ATOM 5220 C C . MET B 1 237 ? 17.016 11.234 5.383 1 98.5 237 MET B C 1
ATOM 5222 O O . MET B 1 237 ? 17.828 11.023 4.484 1 98.5 237 MET B O 1
ATOM 5226 N N . LEU B 1 238 ? 17.375 11.461 6.648 1 98.38 238 LEU B N 1
ATOM 5227 C CA . LEU B 1 238 ? 18.781 11.445 7.051 1 98.38 238 LEU B CA 1
ATOM 5228 C C . LEU B 1 238 ? 19.375 10.062 6.867 1 98.38 238 LEU B C 1
ATOM 5230 O O . LEU B 1 238 ? 20.516 9.93 6.391 1 98.38 238 LEU B O 1
ATOM 5234 N N . ALA B 1 239 ? 18.641 9.055 7.25 1 97.88 239 ALA B N 1
ATOM 5235 C CA . ALA B 1 239 ? 19.109 7.68 7.09 1 97.88 239 ALA B CA 1
ATOM 5236 C C . ALA B 1 239 ? 19.344 7.352 5.621 1 97.88 239 ALA B C 1
ATOM 5238 O O . ALA B 1 239 ? 20.328 6.68 5.277 1 97.88 239 ALA B O 1
ATOM 5239 N N . ASN B 1 240 ? 18.422 7.781 4.797 1 97.62 240 ASN B N 1
ATOM 5240 C CA . ASN B 1 240 ? 18.594 7.578 3.359 1 97.62 240 ASN B CA 1
ATOM 5241 C C . ASN B 1 240 ? 19.875 8.227 2.85 1 97.62 240 ASN B C 1
ATOM 5243 O O . ASN B 1 240 ? 20.578 7.652 2.018 1 97.62 240 ASN B O 1
ATOM 5247 N N . MET B 1 241 ? 20.188 9.438 3.287 1 97 241 MET B N 1
ATOM 5248 C CA . MET B 1 241 ? 21.406 10.148 2.889 1 97 241 MET B CA 1
ATOM 5249 C C . MET B 1 241 ? 22.656 9.375 3.326 1 97 241 MET B C 1
ATOM 5251 O O . MET B 1 241 ? 23.594 9.234 2.555 1 97 241 MET B O 1
ATOM 5255 N N . ASN B 1 242 ? 22.594 8.922 4.523 1 95.81 242 ASN B N 1
ATOM 5256 C CA . ASN B 1 242 ? 23.734 8.141 5.027 1 95.81 242 ASN B CA 1
ATOM 5257 C C . ASN B 1 242 ? 23.922 6.859 4.227 1 95.81 242 ASN B C 1
ATOM 5259 O O . ASN B 1 242 ? 25.062 6.484 3.92 1 95.81 242 ASN B O 1
ATOM 5263 N N . ALA B 1 243 ? 22.797 6.18 3.951 1 95.75 243 ALA B N 1
ATOM 5264 C CA . ALA B 1 243 ? 22.875 4.961 3.146 1 95.75 243 ALA B CA 1
ATOM 5265 C C . ALA B 1 243 ? 23.438 5.258 1.759 1 95.75 243 ALA B C 1
ATOM 5267 O O . ALA B 1 243 ? 24.219 4.469 1.217 1 95.75 243 ALA B O 1
ATOM 5268 N N . HIS B 1 244 ? 23.016 6.367 1.202 1 93.94 244 HIS B N 1
ATOM 5269 C CA . HIS B 1 244 ? 23.469 6.762 -0.128 1 93.94 244 HIS B CA 1
ATOM 5270 C C . HIS B 1 244 ? 24.984 6.98 -0.157 1 93.94 244 HIS B C 1
ATOM 5272 O O . HIS B 1 244 ? 25.641 6.656 -1.147 1 93.94 244 HIS B O 1
ATOM 5278 N N . ARG B 1 245 ? 25.531 7.562 0.85 1 91.81 245 ARG B N 1
ATOM 5279 C CA . ARG B 1 245 ? 26.969 7.836 0.932 1 91.81 245 ARG B CA 1
ATOM 5280 C C . ARG B 1 245 ? 27.766 6.539 0.94 1 91.81 245 ARG B C 1
ATOM 5282 O O . ARG B 1 245 ? 28.922 6.512 0.493 1 91.81 245 ARG B O 1
ATOM 5289 N N . LEU B 1 246 ? 27.156 5.477 1.429 1 89.88 246 LEU B N 1
ATOM 5290 C CA . LEU B 1 246 ? 27.828 4.188 1.501 1 89.88 246 LEU B CA 1
ATOM 5291 C C . LEU B 1 246 ? 27.609 3.385 0.223 1 89.88 246 LEU B C 1
ATOM 5293 O O . LEU B 1 246 ? 28.562 2.82 -0.334 1 89.88 246 LEU B O 1
ATOM 5297 N N . SER B 1 247 ? 26.375 3.211 -0.206 1 87.31 247 SER B N 1
ATOM 5298 C CA . SER B 1 247 ? 25.984 2.477 -1.405 1 87.31 247 SER B CA 1
ATOM 5299 C C . SER B 1 247 ? 24.766 3.115 -2.07 1 87.31 247 SER B C 1
ATOM 5301 O O . SER B 1 247 ? 23.641 2.945 -1.605 1 87.31 247 SER B O 1
ATOM 5303 N N . PRO B 1 248 ? 25.062 3.734 -3.23 1 73.19 248 PRO B N 1
ATOM 5304 C CA . PRO B 1 248 ? 23.938 4.402 -3.877 1 73.19 248 PRO B CA 1
ATOM 5305 C C . PRO B 1 248 ? 22.859 3.422 -4.324 1 73.19 248 PRO B C 1
ATOM 5307 O O . PRO B 1 248 ? 23.156 2.322 -4.789 1 73.19 248 PRO B O 1
ATOM 5310 N N . SER B 1 249 ? 21.672 3.863 -3.889 1 83.94 249 SER B N 1
ATOM 5311 C CA . SER B 1 249 ? 20.516 3.068 -4.297 1 83.94 249 SER B CA 1
ATOM 5312 C C . SER B 1 249 ? 19.609 3.852 -5.242 1 83.94 249 SER B C 1
ATOM 5314 O O . SER B 1 249 ? 19.906 3.988 -6.43 1 83.94 249 SER B O 1
ATOM 5316 N N . TYR B 1 250 ? 18.578 4.562 -4.762 1 92.69 250 TYR B N 1
ATOM 5317 C CA . TYR B 1 250 ? 17.656 5.348 -5.566 1 92.69 250 TYR B CA 1
ATOM 5318 C C . TYR B 1 250 ? 18.188 6.758 -5.793 1 92.69 250 TYR B C 1
ATOM 5320 O O . TYR B 1 250 ? 18.844 7.328 -4.918 1 92.69 250 TYR B O 1
ATOM 5328 N N . LYS B 1 251 ? 17.969 7.289 -6.977 1 95.38 251 LYS B N 1
ATOM 5329 C CA . LYS B 1 251 ? 18.312 8.688 -7.246 1 95.38 251 LYS B CA 1
ATOM 5330 C C . LYS B 1 251 ? 17.328 9.633 -6.562 1 95.38 251 LYS B C 1
ATOM 5332 O O . LYS B 1 251 ? 17.688 10.766 -6.219 1 95.38 251 LYS B O 1
ATOM 5337 N N . LEU B 1 252 ? 16.094 9.117 -6.395 1 97.75 252 LEU B N 1
ATOM 5338 C CA . LEU B 1 252 ? 15.055 9.961 -5.816 1 97.75 252 LEU B CA 1
ATOM 5339 C C . LEU B 1 252 ? 14.117 9.148 -4.938 1 97.75 252 LEU B C 1
ATOM 5341 O O . LEU B 1 252 ? 13.711 8.047 -5.312 1 97.75 252 LEU B O 1
ATOM 5345 N N . PHE B 1 253 ? 13.836 9.672 -3.762 1 98.44 253 PHE B N 1
ATOM 5346 C CA . PHE B 1 253 ? 12.758 9.195 -2.906 1 98.44 253 PHE B CA 1
ATOM 5347 C C . PHE B 1 253 ? 11.562 10.148 -2.959 1 98.44 253 PHE B C 1
ATOM 5349 O O . PHE B 1 253 ? 11.719 11.352 -2.754 1 98.44 253 PHE B O 1
ATOM 5356 N N . GLU B 1 254 ? 10.414 9.594 -3.25 1 98.75 254 GLU B N 1
ATOM 5357 C CA . GLU B 1 254 ? 9.18 10.375 -3.229 1 98.75 254 GLU B CA 1
ATOM 5358 C C . GLU B 1 254 ? 8.273 9.938 -2.084 1 98.75 254 GLU B C 1
ATOM 5360 O O . GLU B 1 254 ? 7.949 8.758 -1.956 1 98.75 254 GLU B O 1
ATOM 5365 N N . TYR B 1 255 ? 7.863 10.906 -1.287 1 98.88 255 TYR B N 1
ATOM 5366 C CA . TYR B 1 255 ? 6.871 10.711 -0.235 1 98.88 255 TYR B CA 1
ATOM 5367 C C . TYR B 1 255 ? 5.617 11.539 -0.507 1 98.88 255 TYR B C 1
ATOM 5369 O O . TYR B 1 255 ? 5.641 12.766 -0.391 1 98.88 255 TYR B O 1
ATOM 5377 N N . SER B 1 256 ? 4.535 10.867 -0.91 1 98.88 256 SER B N 1
ATOM 5378 C CA . SER B 1 256 ? 3.254 11.508 -1.183 1 98.88 256 SER B CA 1
ATOM 5379 C C . SER B 1 256 ? 2.35 11.477 0.045 1 98.88 256 SER B C 1
ATOM 5381 O O . SER B 1 256 ? 1.96 10.406 0.51 1 98.88 256 SER B O 1
ATOM 5383 N N . ALA B 1 257 ? 2.014 12.656 0.514 1 98.62 257 ALA B N 1
ATOM 5384 C CA . ALA B 1 257 ? 1.367 12.719 1.821 1 98.62 257 ALA B CA 1
ATOM 5385 C C . ALA B 1 257 ? 0.409 13.906 1.903 1 98.62 257 ALA B C 1
ATOM 5387 O O . ALA B 1 257 ? -0.331 14.18 0.955 1 98.62 257 ALA B O 1
ATOM 5388 N N . HIS B 1 258 ? 0.289 14.461 3.066 1 98.5 258 HIS B N 1
ATOM 5389 C CA . HIS B 1 258 ? -0.708 15.484 3.369 1 98.5 258 HIS B CA 1
ATOM 5390 C C . HIS B 1 258 ? -0.051 16.766 3.861 1 98.5 258 HIS B C 1
ATOM 5392 O O . HIS B 1 258 ? 1.151 16.797 4.133 1 98.5 258 HIS B O 1
ATOM 5398 N N . ASP B 1 259 ? -0.836 17.828 3.855 1 98.19 259 ASP B N 1
ATOM 5399 C CA . ASP B 1 259 ? -0.377 19.078 4.441 1 98.19 259 ASP B CA 1
ATOM 5400 C C . ASP B 1 259 ? 0.066 18.875 5.891 1 98.19 259 ASP B C 1
ATOM 5402 O O . ASP B 1 259 ? 1.057 19.469 6.328 1 98.19 259 ASP B O 1
ATOM 5406 N N . THR B 1 260 ? -0.591 18 6.527 1 98.12 260 THR B N 1
ATOM 5407 C CA . THR B 1 260 ? -0.315 17.719 7.934 1 98.12 260 THR B CA 1
ATOM 5408 C C . THR B 1 260 ? 0.961 16.891 8.078 1 98.12 260 THR B C 1
ATOM 5410 O O . THR B 1 260 ? 1.398 16.609 9.195 1 98.12 260 THR B O 1
ATOM 5413 N N . THR B 1 261 ? 1.57 16.469 7.047 1 98.56 261 THR B N 1
ATOM 5414 C CA . THR B 1 261 ? 2.891 15.852 7.039 1 98.56 261 THR B CA 1
ATOM 5415 C C . THR B 1 261 ? 3.967 16.875 6.695 1 98.56 261 THR B C 1
ATOM 5417 O O . THR B 1 261 ? 5.012 16.938 7.352 1 98.56 261 THR B O 1
ATOM 5420 N N . ILE B 1 262 ? 3.648 17.719 5.715 1 98.62 262 ILE B N 1
ATOM 5421 C CA . ILE B 1 262 ? 4.641 18.609 5.129 1 98.62 262 ILE B CA 1
ATOM 5422 C C . ILE B 1 262 ? 4.895 19.781 6.074 1 98.62 262 ILE B C 1
ATOM 5424 O O . ILE B 1 262 ? 6.039 20.219 6.25 1 98.62 262 ILE B O 1
ATOM 5428 N N . ALA B 1 263 ? 3.832 20.312 6.652 1 98.31 263 ALA B N 1
ATOM 5429 C CA . ALA B 1 263 ? 3.984 21.453 7.547 1 98.31 263 ALA B CA 1
ATOM 5430 C C . ALA B 1 263 ? 4.887 21.109 8.727 1 98.31 263 ALA B C 1
ATOM 5432 O O . ALA B 1 263 ? 5.891 21.781 8.969 1 98.31 263 ALA B O 1
ATOM 5433 N N . PRO B 1 264 ? 4.57 20.062 9.438 1 98.25 264 PRO B N 1
ATOM 5434 C CA . PRO B 1 264 ? 5.465 19.75 10.555 1 98.25 264 PRO B CA 1
ATOM 5435 C C . PRO B 1 264 ? 6.855 19.312 10.094 1 98.25 264 PRO B C 1
ATOM 5437 O O . PRO B 1 264 ? 7.816 19.391 10.867 1 98.25 264 PRO B O 1
ATOM 5440 N N . LEU B 1 265 ? 7.012 18.797 8.883 1 98.5 265 LEU B N 1
ATOM 5441 C CA . LEU B 1 265 ? 8.344 18.531 8.352 1 98.5 265 LEU B CA 1
ATOM 5442 C C . LEU B 1 265 ? 9.148 19.812 8.242 1 98.5 265 LEU B C 1
ATOM 5444 O O . LEU B 1 265 ? 10.32 19.859 8.633 1 98.5 265 LEU B O 1
ATOM 5448 N N . ALA B 1 266 ? 8.5 20.875 7.723 1 98.06 266 ALA B N 1
ATOM 5449 C CA . ALA B 1 266 ? 9.148 22.188 7.656 1 98.06 266 ALA B CA 1
ATOM 5450 C C . ALA B 1 266 ? 9.523 22.688 9.047 1 98.06 266 ALA B C 1
ATOM 5452 O O . ALA B 1 266 ? 10.609 23.234 9.25 1 98.06 266 ALA B O 1
ATOM 5453 N N . VAL B 1 267 ? 8.656 22.484 10 1 97.81 267 VAL B N 1
ATOM 5454 C CA . VAL B 1 267 ? 8.914 22.875 11.375 1 97.81 267 VAL B CA 1
ATOM 5455 C C . VAL B 1 267 ? 10.141 22.141 11.906 1 97.81 267 VAL B C 1
ATOM 5457 O O . VAL B 1 267 ? 10.984 22.719 12.586 1 97.81 267 VAL B O 1
ATOM 5460 N N . THR B 1 268 ? 10.227 20.844 11.594 1 97.56 268 THR B N 1
ATOM 5461 C CA . THR B 1 268 ? 11.367 20.031 12 1 97.56 268 THR B CA 1
ATOM 5462 C C . THR B 1 268 ? 12.664 20.594 11.414 1 97.56 268 THR B C 1
ATOM 5464 O O . THR B 1 268 ? 13.719 20.5 12.039 1 97.56 268 THR B O 1
ATOM 5467 N N . PHE B 1 269 ? 12.562 21.219 10.203 1 96.81 269 PHE B N 1
ATOM 5468 C CA . PHE B 1 269 ? 13.719 21.797 9.539 1 96.81 269 PHE B CA 1
ATOM 5469 C C . PHE B 1 269 ? 13.961 23.234 10.023 1 96.81 269 PHE B C 1
ATOM 5471 O O . PHE B 1 269 ? 14.883 23.891 9.555 1 96.81 269 PHE B O 1
ATOM 5478 N N . GLY B 1 270 ? 13.102 23.734 10.852 1 94.31 270 GLY B N 1
ATOM 5479 C CA . GLY B 1 270 ? 13.312 25.031 11.5 1 94.31 270 GLY B CA 1
ATOM 5480 C C . GLY B 1 270 ? 12.516 26.156 10.859 1 94.31 270 GLY B C 1
ATOM 5481 O O . GLY B 1 270 ? 12.781 27.328 11.117 1 94.31 270 GLY B O 1
ATOM 5482 N N . ASP B 1 271 ? 11.609 25.828 10 1 96.06 271 ASP B N 1
ATOM 5483 C CA . ASP B 1 271 ? 10.797 26.859 9.344 1 96.06 271 ASP B CA 1
ATOM 5484 C C . ASP B 1 271 ? 9.367 26.844 9.875 1 96.06 271 ASP B C 1
ATOM 5486 O O . ASP B 1 271 ? 8.633 25.875 9.688 1 96.06 271 ASP B O 1
ATOM 5490 N N . GLN B 1 272 ? 8.945 27.859 10.508 1 96 272 GLN B N 1
ATOM 5491 C CA . GLN B 1 272 ? 7.578 28 10.992 1 96 272 GLN B CA 1
ATOM 5492 C C . GLN B 1 272 ? 6.918 29.25 10.422 1 96 272 GLN B C 1
ATOM 5494 O O . GLN B 1 272 ? 6.07 29.859 11.07 1 96 272 GLN B O 1
ATOM 5499 N N . GLY B 1 273 ? 7.336 29.594 9.211 1 95.38 273 GLY B N 1
ATOM 5500 C CA . GLY B 1 273 ? 6.852 30.812 8.555 1 95.38 273 GLY B CA 1
ATOM 5501 C C . GLY B 1 273 ? 5.441 30.672 8.016 1 95.38 273 GLY B C 1
ATOM 5502 O O . GLY B 1 273 ? 4.762 29.672 8.289 1 95.38 273 GLY B O 1
ATOM 5503 N N . ASN B 1 274 ? 5.047 31.656 7.285 1 95.19 274 ASN B N 1
ATOM 5504 C CA . ASN B 1 274 ? 3.672 31.781 6.82 1 95.19 274 ASN B CA 1
ATOM 5505 C C . ASN B 1 274 ? 3.275 30.625 5.906 1 95.19 274 ASN B C 1
ATOM 5507 O O . ASN B 1 274 ? 2.197 30.047 6.059 1 95.19 274 ASN B O 1
ATOM 5511 N N . THR B 1 275 ? 4.102 30.266 5.031 1 95.25 275 THR B N 1
ATOM 5512 C CA . THR B 1 275 ? 3.785 29.188 4.098 1 95.25 275 THR B CA 1
ATOM 5513 C C . THR B 1 275 ? 3.666 27.859 4.828 1 95.25 275 THR B C 1
ATOM 5515 O O . THR B 1 275 ? 2.816 27.031 4.484 1 95.25 275 THR B O 1
ATOM 5518 N N . THR B 1 276 ? 4.516 27.672 5.793 1 97.62 276 THR B N 1
ATOM 5519 C CA . THR B 1 276 ? 4.469 26.453 6.582 1 97.62 276 THR B CA 1
ATOM 5520 C C . THR B 1 276 ? 3.135 26.328 7.312 1 97.62 276 THR B C 1
ATOM 5522 O O . THR B 1 276 ? 2.551 25.234 7.371 1 97.62 276 THR B O 1
ATOM 5525 N N . MET B 1 277 ? 2.619 27.453 7.777 1 98.19 277 MET B N 1
ATOM 5526 C CA . MET B 1 277 ? 1.395 27.422 8.578 1 98.19 277 MET B CA 1
ATOM 5527 C C . MET B 1 277 ? 0.166 27.609 7.691 1 98.19 277 MET B C 1
ATOM 5529 O O . MET B 1 277 ? -0.967 27.516 8.164 1 98.19 277 MET B O 1
ATOM 5533 N N . ARG B 1 278 ? 0.358 27.938 6.438 1 97.94 278 ARG B N 1
ATOM 5534 C CA . ARG B 1 278 ? -0.692 28.047 5.43 1 97.94 278 ARG B CA 1
ATOM 5535 C C . ARG B 1 278 ? -0.354 27.203 4.195 1 97.94 278 ARG B C 1
ATOM 5537 O O . ARG B 1 278 ? -0.236 27.75 3.092 1 97.94 278 ARG B O 1
ATOM 5544 N N . PRO B 1 279 ? -0.22 25.938 4.375 1 97.88 279 PRO B N 1
ATOM 5545 C CA . PRO B 1 279 ? 0.265 25.094 3.271 1 97.88 279 PRO B CA 1
ATOM 5546 C C . PRO B 1 279 ? -0.73 25.016 2.117 1 97.88 279 PRO B C 1
ATOM 5548 O O . PRO B 1 279 ? -1.844 24.516 2.291 1 97.88 279 PRO B O 1
ATOM 5551 N N . PRO B 1 280 ? -0.398 25.469 0.951 1 97.69 280 PRO B N 1
ATOM 5552 C CA . PRO B 1 280 ? -1.284 25.297 -0.203 1 97.69 280 PRO B CA 1
ATOM 5553 C C . PRO B 1 280 ? -1.33 23.844 -0.702 1 97.69 280 PRO B C 1
ATOM 5555 O O . PRO B 1 280 ? -0.548 23.016 -0.248 1 97.69 280 PRO B O 1
ATOM 5558 N N . TYR B 1 281 ? -2.307 23.562 -1.554 1 98.38 281 TYR B N 1
ATOM 5559 C CA . TYR B 1 281 ? -2.307 22.266 -2.225 1 98.38 281 TYR B CA 1
ATOM 5560 C C . TYR B 1 281 ? -0.983 22.031 -2.939 1 98.38 281 TYR B C 1
ATOM 5562 O O . TYR B 1 281 ? -0.41 22.953 -3.529 1 98.38 281 TYR B O 1
ATOM 5570 N N . ALA B 1 282 ? -0.471 20.812 -2.809 1 98.75 282 ALA B N 1
ATOM 5571 C CA . ALA B 1 282 ? 0.703 20.297 -3.514 1 98.75 282 ALA B CA 1
ATOM 5572 C C . ALA B 1 282 ? 1.973 21 -3.045 1 98.75 282 ALA B C 1
ATOM 5574 O O . ALA B 1 282 ? 2.982 21.016 -3.754 1 98.75 282 ALA B O 1
ATOM 5575 N N . VAL B 1 283 ? 1.894 21.703 -1.919 1 98.69 283 VAL B N 1
ATOM 5576 C CA . VAL B 1 283 ? 3.143 22.219 -1.367 1 98.69 283 VAL B CA 1
ATOM 5577 C C . VAL B 1 283 ? 4.168 21.094 -1.274 1 98.69 283 VAL B C 1
ATOM 5579 O O . VAL B 1 283 ? 3.826 19.969 -0.941 1 98.69 283 VAL B O 1
ATOM 5582 N N . THR B 1 284 ? 5.438 21.406 -1.579 1 98.81 284 THR B N 1
ATOM 5583 C CA . THR B 1 284 ? 6.48 20.391 -1.764 1 98.81 284 THR B CA 1
ATOM 5584 C C . THR B 1 284 ? 7.789 20.859 -1.126 1 98.81 284 THR B C 1
ATOM 5586 O O . THR B 1 284 ? 8.148 22.031 -1.206 1 98.81 284 THR B O 1
ATOM 5589 N N . ILE B 1 285 ? 8.453 19.969 -0.485 1 98.5 285 ILE B N 1
ATOM 5590 C CA . ILE B 1 285 ? 9.82 20.188 -0.017 1 98.5 285 ILE B CA 1
ATOM 5591 C C . ILE B 1 285 ? 10.758 19.188 -0.676 1 98.5 285 ILE B C 1
ATOM 5593 O O . ILE B 1 285 ? 10.555 17.969 -0.565 1 98.5 285 ILE B O 1
ATOM 5597 N N . PHE B 1 286 ? 11.758 19.672 -1.402 1 98.31 286 PHE B N 1
ATOM 5598 C CA . PHE B 1 286 ? 12.875 18.875 -1.895 1 98.31 286 PHE B CA 1
ATOM 5599 C C . PHE B 1 286 ? 14.047 18.922 -0.928 1 98.31 286 PHE B C 1
ATOM 5601 O O . PHE B 1 286 ? 14.422 20 -0.459 1 98.31 286 PHE B O 1
ATOM 5608 N N . VAL B 1 287 ? 14.539 17.797 -0.606 1 98.31 287 VAL B N 1
ATOM 5609 C CA . VAL B 1 287 ? 15.75 17.656 0.2 1 98.31 287 VAL B CA 1
ATOM 5610 C C . VAL B 1 287 ? 16.875 17.078 -0.649 1 98.31 287 VAL B C 1
ATOM 5612 O O . VAL B 1 287 ? 16.875 15.867 -0.933 1 98.31 287 VAL B O 1
ATOM 5615 N N . GLU B 1 288 ? 17.844 17.906 -0.966 1 97.25 288 GLU B N 1
ATOM 5616 C CA . GLU B 1 288 ? 18.922 17.516 -1.867 1 97.25 288 GLU B CA 1
ATOM 5617 C C . GLU B 1 288 ? 20.203 17.188 -1.092 1 97.25 288 GLU B C 1
ATOM 5619 O O . GLU B 1 288 ? 20.625 17.969 -0.236 1 97.25 288 GLU B O 1
ATOM 5624 N N . LEU B 1 289 ? 20.734 16.062 -1.347 1 97.12 289 LEU B N 1
ATOM 5625 C CA . LEU B 1 289 ? 22.078 15.758 -0.874 1 97.12 289 LEU B CA 1
ATOM 5626 C C . LEU B 1 289 ? 23.125 16.188 -1.899 1 97.12 289 LEU B C 1
ATOM 5628 O O . LEU B 1 289 ? 23.109 15.719 -3.039 1 97.12 289 LEU B O 1
ATOM 5632 N N . LEU B 1 290 ? 23.984 17.062 -1.476 1 95.25 290 LEU B N 1
ATOM 5633 C CA . LEU B 1 290 ? 25.031 17.625 -2.33 1 95.25 290 LEU B CA 1
ATOM 5634 C C . LEU B 1 290 ? 26.406 17.125 -1.898 1 95.25 290 LEU B C 1
ATOM 5636 O O . LEU B 1 290 ? 26.656 16.891 -0.71 1 95.25 290 LEU B O 1
ATOM 5640 N N . GLN B 1 291 ? 27.219 16.953 -2.885 1 92.94 291 GLN B N 1
ATOM 5641 C CA . GLN B 1 291 ? 28.625 16.625 -2.6 1 92.94 291 GLN B CA 1
ATOM 5642 C C . GLN B 1 291 ? 29.562 17.656 -3.209 1 92.94 291 GLN B C 1
ATOM 5644 O O . GLN B 1 291 ? 29.391 18.047 -4.367 1 92.94 291 GLN B O 1
ATOM 5649 N N . ASP B 1 292 ? 30.531 18.062 -2.379 1 89.25 292 ASP B N 1
ATOM 5650 C CA . ASP B 1 292 ? 31.578 18.969 -2.852 1 89.25 292 ASP B CA 1
ATOM 5651 C C . ASP B 1 292 ? 32.469 18.297 -3.885 1 89.25 292 ASP B C 1
ATOM 5653 O O . ASP B 1 292 ? 33 17.203 -3.641 1 89.25 292 ASP B O 1
ATOM 5657 N N . THR B 1 293 ? 32.656 18.922 -4.977 1 85.94 293 THR B N 1
ATOM 5658 C CA . THR B 1 293 ? 33.469 18.328 -6.039 1 85.94 293 THR B CA 1
ATOM 5659 C C . THR B 1 293 ? 34.938 18.359 -5.668 1 85.94 293 THR B C 1
ATOM 5661 O O . THR B 1 293 ? 35.75 17.594 -6.203 1 85.94 293 THR B O 1
ATOM 5664 N N . GLU B 1 294 ? 35.281 19.234 -4.75 1 88.38 294 GLU B N 1
ATOM 5665 C CA . GLU B 1 294 ? 36.656 19.406 -4.391 1 88.38 294 GLU B CA 1
ATOM 5666 C C . GLU B 1 294 ? 37.031 18.656 -3.113 1 88.38 294 GLU B C 1
ATOM 5668 O O . GLU B 1 294 ? 38.188 18.438 -2.809 1 88.38 294 GLU B O 1
ATOM 5673 N N . ASP B 1 295 ? 36.062 18.312 -2.367 1 89.19 295 ASP B N 1
ATOM 5674 C CA . ASP B 1 295 ? 36.219 17.578 -1.122 1 89.19 295 ASP B CA 1
ATOM 5675 C C . ASP B 1 295 ? 35.281 16.375 -1.06 1 89.19 295 ASP B C 1
ATOM 5677 O O . ASP B 1 295 ? 34.094 16.516 -0.74 1 89.19 295 ASP B O 1
ATOM 5681 N N . ALA B 1 296 ? 35.844 15.188 -1.193 1 83.81 296 ALA B N 1
ATOM 5682 C CA . ALA B 1 296 ? 35.062 13.961 -1.262 1 83.81 296 ALA B CA 1
ATOM 5683 C C . ALA B 1 296 ? 34.312 13.727 0.036 1 83.81 296 ALA B C 1
ATOM 5685 O O . ALA B 1 296 ? 33.281 13.031 0.047 1 83.81 296 ALA B O 1
ATOM 5686 N N . ASN B 1 297 ? 34.688 14.406 1.052 1 86.94 297 ASN B N 1
ATOM 5687 C CA . ASN B 1 297 ? 34.031 14.234 2.344 1 86.94 297 ASN B CA 1
ATOM 5688 C C . ASN B 1 297 ? 33.094 15.406 2.656 1 86.94 297 ASN B C 1
ATOM 5690 O O . ASN B 1 297 ? 32.469 15.438 3.715 1 86.94 297 ASN B O 1
ATOM 5694 N N . GLY B 1 298 ? 33.031 16.297 1.732 1 93.88 298 GLY B N 1
ATOM 5695 C CA . GLY B 1 298 ? 32.188 17.469 1.909 1 93.88 298 GLY B CA 1
ATOM 5696 C C . GLY B 1 298 ? 30.75 17.219 1.459 1 93.88 298 GLY B C 1
ATOM 5697 O O . GLY B 1 298 ? 30.438 17.297 0.265 1 93.88 298 GLY B O 1
ATOM 5698 N N . TRP B 1 299 ? 29.953 16.938 2.449 1 95.56 299 TRP B N 1
ATOM 5699 C CA . TRP B 1 299 ? 28.547 16.672 2.162 1 95.56 299 TRP B CA 1
ATOM 5700 C C . TRP B 1 299 ? 27.656 17.781 2.715 1 95.56 299 TRP B C 1
ATOM 5702 O O . TRP B 1 299 ? 27.891 18.297 3.814 1 95.56 299 TRP B O 1
ATOM 5712 N N . TYR B 1 300 ? 26.672 18.188 1.894 1 96.31 300 TYR B N 1
ATOM 5713 C CA . TYR B 1 300 ? 25.766 19.281 2.236 1 96.31 300 TYR B CA 1
ATOM 5714 C C . TYR B 1 300 ? 24.328 18.906 1.899 1 96.31 300 TYR B C 1
ATOM 5716 O O . TYR B 1 300 ? 24.078 17.969 1.142 1 96.31 300 TYR B O 1
ATOM 5724 N N . VAL B 1 301 ? 23.391 19.609 2.547 1 97.31 301 VAL B N 1
ATOM 5725 C CA . VAL B 1 301 ? 21.969 19.453 2.27 1 97.31 301 VAL B CA 1
ATOM 5726 C C . VAL B 1 301 ? 21.375 20.781 1.823 1 97.31 301 VAL B C 1
ATOM 5728 O O . VAL B 1 301 ? 21.641 21.828 2.434 1 97.31 301 VAL B O 1
ATOM 5731 N N . ARG B 1 302 ? 20.656 20.797 0.757 1 96.44 302 ARG B N 1
ATOM 5732 C CA . ARG B 1 302 ? 19.906 21.953 0.304 1 96.44 302 ARG B CA 1
ATOM 5733 C C . ARG B 1 302 ? 18.406 21.672 0.317 1 96.44 302 ARG B C 1
ATOM 5735 O O . ARG B 1 302 ? 17.953 20.625 -0.152 1 96.44 302 ARG B O 1
ATOM 5742 N N . LEU B 1 303 ? 17.609 22.578 0.872 1 96.75 303 LEU B N 1
ATOM 5743 C CA . LEU B 1 303 ? 16.156 22.484 0.857 1 96.75 303 LEU B CA 1
ATOM 5744 C C . LEU B 1 303 ? 15.555 23.438 -0.167 1 96.75 303 LEU B C 1
ATOM 5746 O O . LEU B 1 303 ? 15.992 24.594 -0.277 1 96.75 303 LEU B O 1
ATOM 5750 N N . ILE B 1 304 ? 14.648 22.906 -0.928 1 95.75 304 ILE B N 1
ATOM 5751 C CA . ILE B 1 304 ? 13.836 23.703 -1.844 1 95.75 304 ILE B CA 1
ATOM 5752 C C . ILE B 1 304 ? 12.359 23.5 -1.526 1 95.75 304 ILE B C 1
ATOM 5754 O O . ILE B 1 304 ? 11.891 22.375 -1.383 1 95.75 304 ILE B O 1
ATOM 5758 N N . ARG B 1 305 ? 11.641 24.562 -1.345 1 96.75 305 ARG B N 1
ATOM 5759 C CA . ARG B 1 305 ? 10.195 24.5 -1.166 1 96.75 305 ARG B CA 1
ATOM 5760 C C . ARG B 1 305 ? 9.469 25.234 -2.287 1 96.75 305 ARG B C 1
ATOM 5762 O O . ARG B 1 305 ? 9.969 26.234 -2.803 1 96.75 305 ARG B O 1
ATOM 5769 N N . GLY B 1 306 ? 8.328 24.734 -2.645 1 97.88 306 GLY B N 1
ATOM 5770 C CA . GLY B 1 306 ? 7.469 25.422 -3.6 1 97.88 306 GLY B CA 1
ATOM 5771 C C . GLY B 1 306 ? 6.105 24.766 -3.752 1 97.88 306 GLY B C 1
ATOM 5772 O O . GLY B 1 306 ? 5.766 23.844 -3.01 1 97.88 306 GLY B O 1
ATOM 5773 N N . ASN B 1 307 ? 5.312 25.328 -4.57 1 97.81 307 ASN B N 1
ATOM 5774 C CA . ASN B 1 307 ? 4.02 24.781 -4.969 1 97.81 307 ASN B CA 1
ATOM 5775 C C . ASN B 1 307 ? 3.637 25.203 -6.383 1 97.81 307 ASN B C 1
ATOM 5777 O O . ASN B 1 307 ? 4.148 26.203 -6.891 1 97.81 307 ASN B O 1
ATOM 5781 N N . PRO B 1 308 ? 2.799 24.406 -6.992 1 98 308 PRO B N 1
ATOM 5782 C CA . PRO B 1 308 ? 2.361 24.766 -8.344 1 98 308 PRO B CA 1
ATOM 5783 C C . PRO B 1 308 ? 1.4 25.953 -8.352 1 98 308 PRO B C 1
ATOM 5785 O O . PRO B 1 308 ? 0.513 26.047 -7.496 1 98 308 PRO B O 1
ATOM 5788 N N . VAL B 1 309 ? 1.609 26.828 -9.273 1 96.19 309 VAL B N 1
ATOM 5789 C CA . VAL B 1 309 ? 0.721 27.969 -9.492 1 96.19 309 VAL B CA 1
ATOM 5790 C C . VAL B 1 309 ? 0.243 27.969 -10.945 1 96.19 309 VAL B C 1
ATOM 5792 O O . VAL B 1 309 ? 0.99 27.594 -11.852 1 96.19 309 VAL B O 1
ATOM 5795 N N . LYS B 1 310 ? -0.955 28.344 -11.102 1 94.88 310 LYS B N 1
ATOM 5796 C CA . LYS B 1 310 ? -1.528 28.375 -12.445 1 94.88 310 LYS B CA 1
ATOM 5797 C C . LYS B 1 310 ? -1.047 29.594 -13.219 1 94.88 310 LYS B C 1
ATOM 5799 O O . LYS B 1 310 ? -1.28 30.734 -12.805 1 94.88 310 LYS B O 1
ATOM 5804 N N . ALA B 1 311 ? -0.456 29.359 -14.352 1 94.19 311 ALA B N 1
ATOM 5805 C CA . ALA B 1 311 ? -0.003 30.438 -15.227 1 94.19 311 ALA B CA 1
ATOM 5806 C C . ALA B 1 311 ? -1.164 31.016 -16.031 1 94.19 311 ALA B C 1
ATOM 5808 O O . ALA B 1 311 ? -2.277 30.484 -15.992 1 94.19 311 ALA B O 1
ATOM 5809 N N . ALA B 1 312 ? -0.898 32.094 -16.766 1 91.56 312 ALA B N 1
ATOM 5810 C CA . ALA B 1 312 ? -1.917 32.781 -17.531 1 91.56 312 ALA B CA 1
ATOM 5811 C C . ALA B 1 312 ? -2.508 31.906 -18.625 1 91.56 312 ALA B C 1
ATOM 5813 O O . ALA B 1 312 ? -3.691 32 -18.953 1 91.56 312 ALA B O 1
ATOM 5814 N N . ASN B 1 313 ? -1.699 30.969 -19.078 1 93.31 313 ASN B N 1
ATOM 5815 C CA . ASN B 1 313 ? -2.156 30.078 -20.141 1 93.31 313 ASN B CA 1
ATOM 5816 C C . ASN B 1 313 ? -2.91 28.875 -19.578 1 93.31 313 ASN B C 1
ATOM 5818 O O . ASN B 1 313 ? -3.311 27.984 -20.328 1 93.31 313 ASN B O 1
ATOM 5822 N N . GLY B 1 314 ? -3.008 28.828 -18.312 1 92.12 314 GLY B N 1
ATOM 5823 C CA . GLY B 1 314 ? -3.822 27.812 -17.688 1 92.12 314 GLY B CA 1
ATOM 5824 C C . GLY B 1 314 ? -3.021 26.594 -17.234 1 92.12 314 GLY B C 1
ATOM 5825 O O . GLY B 1 314 ? -3.562 25.688 -16.609 1 92.12 314 GLY B O 1
ATOM 5826 N N . ILE B 1 315 ? -1.75 26.625 -17.484 1 94.56 315 ILE B N 1
ATOM 5827 C CA . ILE B 1 315 ? -0.891 25.5 -17.141 1 94.56 315 ILE B CA 1
ATOM 5828 C C . ILE B 1 315 ? -0.264 25.719 -15.773 1 94.56 315 ILE B C 1
ATOM 5830 O O . ILE B 1 315 ? 0.129 26.844 -15.438 1 94.56 315 ILE B O 1
ATOM 5834 N N . TYR B 1 316 ? -0.2 24.672 -14.984 1 97.38 316 TYR B N 1
ATOM 5835 C CA . TYR B 1 316 ? 0.455 24.766 -13.688 1 97.38 316 TYR B CA 1
ATOM 5836 C C . TYR B 1 316 ? 1.971 24.703 -13.836 1 97.38 316 TYR B C 1
ATOM 5838 O O . TYR B 1 316 ? 2.49 23.922 -14.625 1 97.38 316 TYR B O 1
ATOM 5846 N N . VAL B 1 317 ? 2.629 25.562 -13.086 1 97.69 317 VAL B N 1
ATOM 5847 C CA . VAL B 1 317 ? 4.086 25.594 -13.039 1 97.69 317 VAL B CA 1
ATOM 5848 C C . VAL B 1 317 ? 4.555 25.641 -11.586 1 97.69 317 VAL B C 1
ATOM 5850 O O . VAL B 1 317 ? 3.963 26.328 -10.758 1 97.69 317 VAL B O 1
ATOM 5853 N N . PHE B 1 318 ? 5.551 24.828 -11.312 1 98 318 PHE B N 1
ATOM 5854 C CA . PHE B 1 318 ? 6.109 24.828 -9.961 1 98 318 PHE B CA 1
ATOM 5855 C C . PHE B 1 318 ? 6.812 26.156 -9.672 1 98 318 PHE B C 1
ATOM 5857 O O . PHE B 1 318 ? 7.691 26.578 -10.43 1 98 318 PHE B O 1
ATOM 5864 N N . GLN B 1 319 ? 6.418 26.781 -8.617 1 96.69 319 GLN B N 1
ATOM 5865 C CA . GLN B 1 319 ? 7.02 28.047 -8.18 1 96.69 319 GLN B CA 1
ATOM 5866 C C . GLN B 1 319 ? 7.672 27.891 -6.809 1 96.69 319 GLN B C 1
ATOM 5868 O O . GLN B 1 319 ? 7.016 27.5 -5.844 1 96.69 319 GLN B O 1
ATOM 5873 N N . GLN B 1 320 ? 8.898 28.141 -6.762 1 93.94 320 GLN B N 1
ATOM 5874 C CA . GLN B 1 320 ? 9.617 28.062 -5.492 1 93.94 320 GLN B CA 1
ATOM 5875 C C . GLN B 1 320 ? 9.141 29.141 -4.531 1 93.94 320 GLN B C 1
ATOM 5877 O O . GLN B 1 320 ? 8.914 30.297 -4.938 1 93.94 320 GLN B O 1
ATOM 5882 N N . SER B 1 321 ? 8.891 28.578 -3.408 1 88.62 321 SER B N 1
ATOM 5883 C CA . SER B 1 321 ? 8.586 29.5 -2.322 1 88.62 321 SER B CA 1
ATOM 5884 C C . SER B 1 321 ? 9.656 29.453 -1.236 1 88.62 321 SER B C 1
ATOM 5886 O O . SER B 1 321 ? 10.344 28.453 -1.078 1 88.62 321 SER B O 1
ATOM 5888 N N . GLY B 1 322 ? 10.102 30.516 -0.708 1 85.5 322 GLY B N 1
ATOM 5889 C CA . GLY B 1 322 ? 11.141 30.578 0.3 1 85.5 322 GLY B CA 1
ATOM 5890 C C . GLY B 1 322 ? 10.898 29.656 1.478 1 85.5 322 GLY B C 1
ATOM 5891 O O . GLY B 1 322 ? 9.75 29.438 1.872 1 85.5 322 GLY B O 1
ATOM 5892 N N . ILE B 1 323 ? 11.922 28.875 1.888 1 90.56 323 ILE B N 1
ATOM 5893 C CA . ILE B 1 323 ? 11.945 28.141 3.146 1 90.56 323 ILE B CA 1
ATOM 5894 C C . ILE B 1 323 ? 13.133 28.594 3.99 1 90.56 323 ILE B C 1
ATOM 5896 O O . ILE B 1 323 ? 14.242 28.766 3.475 1 90.56 323 ILE B O 1
ATOM 5900 N N . GLU B 1 324 ? 12.852 29.031 5.145 1 90.44 324 GLU B N 1
ATOM 5901 C CA . GLU B 1 324 ? 13.953 29.391 6.035 1 90.44 324 GLU B CA 1
ATOM 5902 C C . GLU B 1 324 ? 14.641 28.156 6.594 1 90.44 324 GLU B C 1
ATOM 5904 O O . GLU B 1 324 ? 14.102 27.484 7.469 1 90.44 324 GLU B O 1
ATOM 5909 N N . VAL B 1 325 ? 15.812 27.906 6.094 1 89.31 325 VAL B N 1
ATOM 5910 C CA . VAL B 1 325 ? 16.547 26.719 6.516 1 89.31 325 VAL B CA 1
ATOM 5911 C C . VAL B 1 325 ? 17.469 27.062 7.684 1 89.31 325 VAL B C 1
ATOM 5913 O O . VAL B 1 325 ? 18.281 27.984 7.586 1 89.31 325 VAL B O 1
ATOM 5916 N N . HIS B 1 326 ? 17.297 26.312 8.727 1 94.12 326 HIS B N 1
ATOM 5917 C CA . HIS B 1 326 ? 18.188 26.484 9.867 1 94.12 326 HIS B CA 1
ATOM 5918 C C . HIS B 1 326 ? 19.188 25.344 9.961 1 94.12 326 HIS B C 1
ATOM 5920 O O . HIS B 1 326 ? 18.891 24.203 9.562 1 94.12 326 HIS B O 1
ATOM 5926 N N . CYS B 1 327 ? 20.328 25.688 10.414 1 96.69 327 CYS B N 1
ATOM 5927 C CA . CYS B 1 327 ? 21.406 24.75 10.719 1 96.69 327 CYS B CA 1
ATOM 5928 C C . CYS B 1 327 ? 21.891 24.906 12.156 1 96.69 327 CYS B C 1
ATOM 5930 O O . CYS B 1 327 ? 21.594 25.922 12.797 1 96.69 327 CYS B O 1
ATOM 5932 N N . MET B 1 328 ? 22.516 23.859 12.555 1 97.19 328 MET B N 1
ATOM 5933 C CA . MET B 1 328 ? 23.094 23.938 13.883 1 97.19 328 MET B CA 1
ATOM 5934 C C . MET B 1 328 ? 24.547 23.453 13.875 1 97.19 328 MET B C 1
ATOM 5936 O O . MET B 1 328 ? 24.828 22.312 13.477 1 97.19 328 MET B O 1
ATOM 5940 N N . ASP B 1 329 ? 25.438 24.281 14.383 1 96.69 329 ASP B N 1
ATOM 5941 C CA . ASP B 1 329 ? 26.844 23.891 14.359 1 96.69 329 ASP B CA 1
ATOM 5942 C C . ASP B 1 329 ? 27.188 22.969 15.539 1 96.69 329 ASP B C 1
ATOM 5944 O O . ASP B 1 329 ? 26.312 22.609 16.328 1 96.69 329 ASP B O 1
ATOM 5948 N N . SER B 1 330 ? 28.453 22.594 15.617 1 96.62 330 SER B N 1
ATOM 5949 C CA . SER B 1 330 ? 28.891 21.594 16.594 1 96.62 330 SER B CA 1
ATOM 5950 C C . SER B 1 330 ? 28.812 22.156 18.016 1 96.62 330 SER B C 1
ATOM 5952 O O . SER B 1 330 ? 28.781 21.391 18.984 1 96.62 330 SER B O 1
ATOM 5954 N N . ALA B 1 331 ? 28.734 23.453 18.188 1 96.69 331 ALA B N 1
ATOM 5955 C CA . ALA B 1 331 ? 28.641 24.094 19.5 1 96.69 331 ALA B CA 1
ATOM 5956 C C . ALA B 1 331 ? 27.188 24.266 19.922 1 96.69 331 ALA B C 1
ATOM 5958 O O . ALA B 1 331 ? 26.891 24.703 21.031 1 96.69 331 ALA B O 1
ATOM 5959 N N . GLY B 1 332 ? 26.25 23.984 19 1 94.5 332 GLY B N 1
ATOM 5960 C CA . GLY B 1 332 ? 24.844 24.078 19.297 1 94.5 332 GLY B CA 1
ATOM 5961 C C . GLY B 1 332 ? 24.219 25.406 18.906 1 94.5 332 GLY B C 1
ATOM 5962 O O . GLY B 1 332 ? 23.078 25.688 19.234 1 94.5 332 GLY B O 1
ATOM 5963 N N . ASN B 1 333 ? 24.984 26.172 18.156 1 96 333 ASN B N 1
ATOM 5964 C CA . ASN B 1 333 ? 24.469 27.453 17.672 1 96 333 ASN B CA 1
ATOM 5965 C C . ASN B 1 333 ? 23.641 27.281 16.406 1 96 333 ASN B C 1
ATOM 5967 O O . ASN B 1 333 ? 24.125 26.734 15.414 1 96 333 ASN B O 1
ATOM 5971 N N . MET B 1 334 ? 22.469 27.812 16.547 1 94.94 334 MET B N 1
ATOM 5972 C CA . MET B 1 334 ? 21.578 27.781 15.383 1 94.94 334 MET B CA 1
ATOM 5973 C C . MET B 1 334 ? 21.812 28.984 14.484 1 94.94 334 MET B C 1
ATOM 5975 O O . MET B 1 334 ? 22 30.109 14.977 1 94.94 334 MET B O 1
ATOM 5979 N N . TYR B 1 335 ? 21.812 28.75 13.195 1 95.44 335 TYR B N 1
ATOM 5980 C CA . TYR B 1 335 ? 21.969 29.844 12.242 1 95.44 335 TYR B CA 1
ATOM 5981 C C . TYR B 1 335 ? 21.156 29.578 10.977 1 95.44 335 TYR B C 1
ATOM 5983 O O . TYR B 1 335 ? 20.781 28.438 10.695 1 95.44 335 TYR B O 1
ATOM 5991 N N . ILE B 1 336 ? 20.812 30.641 10.297 1 93.88 336 ILE B N 1
ATOM 5992 C CA . ILE B 1 336 ? 20.109 30.516 9.023 1 93.88 336 ILE B CA 1
ATOM 5993 C C . ILE B 1 336 ? 21.109 30.219 7.91 1 93.88 336 ILE B C 1
ATOM 5995 O O . ILE B 1 336 ? 22.156 30.875 7.809 1 93.88 336 ILE B O 1
ATOM 5999 N N . ALA B 1 337 ? 20.859 29.141 7.18 1 89.31 337 ALA B N 1
ATOM 6000 C CA . ALA B 1 337 ? 21.75 28.734 6.09 1 89.31 337 ALA B CA 1
ATOM 6001 C C . ALA B 1 337 ? 21.719 29.766 4.961 1 89.31 337 ALA B C 1
ATOM 6003 O O . ALA B 1 337 ? 20.656 30.125 4.461 1 89.31 337 ALA B O 1
ATOM 6004 N N . SER B 1 338 ? 22.984 30.188 4.625 1 79.06 338 SER B N 1
ATOM 6005 C CA . SER B 1 338 ? 23.125 31.031 3.451 1 79.06 338 SER B CA 1
ATOM 6006 C C . SER B 1 338 ? 22.812 30.281 2.17 1 79.06 338 SER B C 1
ATOM 6008 O O . SER B 1 338 ? 23.328 29.172 1.95 1 79.06 338 SER B O 1
ATOM 6010 N N . THR B 1 339 ? 21.875 30.609 1.303 1 77.44 339 THR B N 1
ATOM 6011 C CA . THR B 1 339 ? 21.484 30.016 0.022 1 77.44 339 THR B CA 1
ATOM 6012 C C . THR B 1 339 ? 20.688 28.734 0.23 1 77.44 339 THR B C 1
ATOM 6014 O O . THR B 1 339 ? 20.609 27.891 -0.672 1 77.44 339 THR B O 1
ATOM 6017 N N . GLY B 1 340 ? 20.344 28.484 1.534 1 82.69 340 GLY B N 1
ATOM 6018 C CA . GLY B 1 340 ? 19.547 27.312 1.829 1 82.69 340 GLY B CA 1
ATOM 6019 C C . GLY B 1 340 ? 20.359 26.031 1.93 1 82.69 340 GLY B C 1
ATOM 6020 O O . GLY B 1 340 ? 19.812 24.938 1.887 1 82.69 340 GLY B O 1
ATOM 6021 N N . ILE B 1 341 ? 21.703 26.094 2.09 1 93 341 ILE B N 1
ATOM 6022 C CA . ILE B 1 341 ? 22.594 24.938 2.107 1 93 341 ILE B CA 1
ATOM 6023 C C . ILE B 1 341 ? 23.203 24.781 3.5 1 93 341 ILE B C 1
ATOM 6025 O O . ILE B 1 341 ? 23.766 25.719 4.051 1 93 341 ILE B O 1
ATOM 6029 N N . CYS B 1 342 ? 23 23.656 4.031 1 95.38 342 CYS B N 1
ATOM 6030 C CA . CYS B 1 342 ? 23.562 23.281 5.324 1 95.38 342 CYS B CA 1
ATOM 6031 C C . CYS B 1 342 ? 24.562 22.156 5.18 1 95.38 342 CYS B C 1
ATOM 6033 O O . CYS B 1 342 ? 24.297 21.156 4.496 1 95.38 342 CYS B O 1
ATOM 6035 N N . PRO B 1 343 ? 25.812 22.328 5.883 1 95.56 343 PRO B N 1
ATOM 6036 C CA . PRO B 1 343 ? 26.578 21.078 6.004 1 95.56 343 PRO B CA 1
ATOM 6037 C C . PRO B 1 343 ? 25.734 19.922 6.559 1 95.56 343 PRO B C 1
ATOM 6039 O O . PRO B 1 343 ? 24.906 20.141 7.445 1 95.56 343 PRO B O 1
ATOM 6042 N N . LEU B 1 344 ? 25.969 18.734 6.07 1 97.06 344 LEU B N 1
ATOM 6043 C CA . LEU B 1 344 ? 25.141 17.578 6.418 1 97.06 344 LEU B CA 1
ATOM 6044 C C . LEU B 1 344 ? 25.109 17.375 7.926 1 97.06 344 LEU B C 1
ATOM 6046 O O . LEU B 1 344 ? 24.031 17.156 8.5 1 97.06 344 LEU B O 1
ATOM 6050 N N . ASP B 1 345 ? 26.266 17.5 8.586 1 96.94 345 ASP B N 1
ATOM 6051 C CA . ASP B 1 345 ? 26.312 17.297 10.031 1 96.94 345 ASP B CA 1
ATOM 6052 C C . ASP B 1 345 ? 25.531 18.391 10.766 1 96.94 345 ASP B C 1
ATOM 6054 O O . ASP B 1 345 ? 24.891 18.125 11.781 1 96.94 345 ASP B O 1
ATOM 6058 N N . ASN B 1 346 ? 25.625 19.609 10.281 1 97.44 346 ASN B N 1
ATOM 6059 C CA . ASN B 1 346 ? 24.859 20.703 10.875 1 97.44 346 ASN B CA 1
ATOM 6060 C C . ASN B 1 346 ? 23.359 20.5 10.68 1 97.44 346 ASN B C 1
ATOM 6062 O O . ASN B 1 346 ? 22.562 20.828 11.562 1 97.44 346 ASN B O 1
ATOM 6066 N N . PHE B 1 347 ? 23.016 20.094 9.547 1 97.62 347 PHE B N 1
ATOM 6067 C CA . PHE B 1 347 ? 21.625 19.797 9.25 1 97.62 347 PHE B CA 1
ATOM 6068 C C . PHE B 1 347 ? 21.094 18.703 10.172 1 97.62 347 PHE B C 1
ATOM 6070 O O . PHE B 1 347 ? 19.984 18.812 10.703 1 97.62 347 PHE B O 1
ATOM 6077 N N . ARG B 1 348 ? 21.844 17.625 10.367 1 98.06 348 ARG B N 1
ATOM 6078 C CA . ARG B 1 348 ? 21.469 16.531 11.266 1 98.06 348 ARG B CA 1
ATOM 6079 C C . ARG B 1 348 ? 21.203 17.062 12.672 1 98.06 348 ARG B C 1
ATOM 6081 O O . ARG B 1 348 ? 20.219 16.688 13.305 1 98.06 348 ARG B O 1
ATOM 6088 N N . ARG B 1 349 ? 22.078 17.891 13.156 1 97.94 349 ARG B N 1
ATOM 6089 C CA . ARG B 1 349 ? 21.906 18.453 14.5 1 97.94 349 ARG B CA 1
ATOM 6090 C C . ARG B 1 349 ? 20.641 19.297 14.578 1 97.94 349 ARG B C 1
ATOM 6092 O O . ARG B 1 349 ? 19.953 19.297 15.609 1 97.94 349 ARG B O 1
ATOM 6099 N N . MET B 1 350 ? 20.359 20.016 13.5 1 97.12 350 MET B N 1
ATOM 6100 C CA . MET B 1 350 ? 19.141 20.812 13.469 1 97.12 350 MET B CA 1
ATOM 6101 C C . MET B 1 350 ? 17.906 19.922 13.547 1 97.12 350 MET B C 1
ATOM 6103 O O . MET B 1 350 ? 16.969 20.203 14.289 1 97.12 350 MET B O 1
ATOM 6107 N N . VAL B 1 351 ? 17.891 18.828 12.75 1 97.81 351 VAL B N 1
ATOM 6108 C CA . VAL B 1 351 ? 16.781 17.891 12.781 1 97.81 351 VAL B CA 1
ATOM 6109 C C . VAL B 1 351 ? 16.656 17.297 14.18 1 97.81 351 VAL B C 1
ATOM 6111 O O . VAL B 1 351 ? 15.547 17.203 14.727 1 97.81 351 VAL B O 1
ATOM 6114 N N . ASP B 1 352 ? 17.766 17.016 14.789 1 97.06 352 ASP B N 1
ATOM 6115 C CA . ASP B 1 352 ? 17.797 16.375 16.109 1 97.06 352 ASP B CA 1
ATOM 6116 C C . ASP B 1 352 ? 17.312 17.328 17.188 1 97.06 352 ASP B C 1
ATOM 6118 O O . ASP B 1 352 ? 16.922 16.891 18.281 1 97.06 352 ASP B O 1
ATOM 6122 N N . TYR B 1 353 ? 17.406 18.578 16.922 1 96.62 353 TYR B N 1
ATOM 6123 C CA . TYR B 1 353 ? 17.141 19.609 17.922 1 96.62 353 TYR B CA 1
ATOM 6124 C C . TYR B 1 353 ? 15.703 19.484 18.438 1 96.62 353 TYR B C 1
ATOM 6126 O O . TYR B 1 353 ? 15.43 19.797 19.594 1 96.62 353 TYR B O 1
ATOM 6134 N N . SER B 1 354 ? 14.789 19 17.625 1 96.44 354 SER B N 1
ATOM 6135 C CA . SER B 1 354 ? 13.391 18.906 18.031 1 96.44 354 SER B CA 1
ATOM 6136 C C . SER B 1 354 ? 12.984 17.469 18.312 1 96.44 354 SER B C 1
ATOM 6138 O O . SER B 1 354 ? 11.805 17.125 18.234 1 96.44 354 SER B O 1
ATOM 6140 N N . ARG B 1 355 ? 13.898 16.562 18.516 1 96.25 355 ARG B N 1
ATOM 6141 C CA . ARG B 1 355 ? 13.586 15.219 19.016 1 96.25 355 ARG B CA 1
ATOM 6142 C C . ARG B 1 355 ? 12.953 15.289 20.406 1 96.25 355 ARG B C 1
ATOM 6144 O O . ARG B 1 355 ? 13.25 16.203 21.188 1 96.25 355 ARG B O 1
ATOM 6151 N N . PRO B 1 356 ? 12.086 14.305 20.625 1 94.44 356 PRO B N 1
ATOM 6152 C CA . PRO B 1 356 ? 11.586 14.242 22 1 94.44 356 PRO B CA 1
ATOM 6153 C C . PRO B 1 356 ? 12.703 14.094 23.031 1 94.44 356 PRO B C 1
ATOM 6155 O O . PRO B 1 356 ? 13.688 13.391 22.781 1 94.44 356 PRO B O 1
ATOM 6158 N N . THR B 1 357 ? 12.547 14.641 24.188 1 92 357 THR B N 1
ATOM 6159 C CA . THR B 1 357 ? 13.609 14.664 25.188 1 92 357 THR B CA 1
ATOM 6160 C C . THR B 1 357 ? 13.328 13.672 26.312 1 92 357 THR B C 1
ATOM 6162 O O . THR B 1 357 ? 14.047 13.625 27.297 1 92 357 THR B O 1
ATOM 6165 N N . VAL B 1 358 ? 12.289 12.961 26.156 1 88.19 358 VAL B N 1
ATOM 6166 C CA . VAL B 1 358 ? 11.938 12 27.203 1 88.19 358 VAL B CA 1
ATOM 6167 C C . VAL B 1 358 ? 12.023 10.578 26.656 1 88.19 358 VAL B C 1
ATOM 6169 O O . VAL B 1 358 ? 12.016 10.383 25.438 1 88.19 358 VAL B O 1
ATOM 6172 N N . GLU B 1 359 ? 11.992 9.625 27.547 1 81.44 359 GLU B N 1
ATOM 6173 C CA . GLU B 1 359 ? 12.156 8.219 27.203 1 81.44 359 GLU B CA 1
ATOM 6174 C C . GLU B 1 359 ? 10.977 7.727 26.375 1 81.44 359 GLU B C 1
ATOM 6176 O O . GLU B 1 359 ? 11.141 6.887 25.484 1 81.44 359 GLU B O 1
ATOM 6181 N N . ASP B 1 360 ? 9.883 8.32 26.609 1 83.69 360 ASP B N 1
ATOM 6182 C CA . ASP B 1 360 ? 8.672 7.898 25.906 1 83.69 360 ASP B CA 1
ATOM 6183 C C . ASP B 1 360 ? 8.703 8.352 24.453 1 83.69 360 ASP B C 1
ATOM 6185 O O . ASP B 1 360 ? 7.906 7.879 23.625 1 83.69 360 ASP B O 1
ATOM 6189 N N . GLY B 1 361 ? 9.562 9.273 24.234 1 84.69 361 GLY B N 1
ATOM 6190 C CA . GLY B 1 361 ? 9.664 9.758 22.859 1 84.69 361 GLY B CA 1
ATOM 6191 C C . GLY B 1 361 ? 8.398 10.445 22.375 1 84.69 361 GLY B C 1
ATOM 6192 O O . GLY B 1 361 ? 7.816 11.258 23.094 1 84.69 361 GLY B O 1
ATOM 6193 N N . ASN B 1 362 ? 7.98 10.125 21.156 1 87.31 362 ASN B N 1
ATOM 6194 C CA . ASN B 1 362 ? 6.801 10.727 20.547 1 87.31 362 ASN B CA 1
ATOM 6195 C C . ASN B 1 362 ? 5.516 10.195 21.172 1 87.31 362 ASN B C 1
ATOM 6197 O O . ASN B 1 362 ? 4.422 10.672 20.859 1 87.31 362 ASN B O 1
ATOM 6201 N N . CYS B 1 363 ? 5.664 9.32 22.109 1 91.19 363 CYS B N 1
ATOM 6202 C CA . CYS B 1 363 ? 4.492 8.711 22.719 1 91.19 363 CYS B CA 1
ATOM 6203 C C . CYS B 1 363 ? 4.035 9.508 23.938 1 91.19 363 CYS B C 1
ATOM 6205 O O . CYS B 1 363 ? 3.002 9.195 24.547 1 91.19 363 CYS B O 1
ATOM 6207 N N . ALA B 1 364 ? 4.738 10.547 24.312 1 90.88 364 ALA B N 1
ATOM 6208 C CA . ALA B 1 364 ? 4.406 11.352 25.5 1 90.88 364 ALA B CA 1
ATOM 6209 C C . ALA B 1 364 ? 3.107 12.125 25.281 1 90.88 364 ALA B C 1
ATOM 6211 O O . ALA B 1 364 ? 2.893 12.703 24.219 1 90.88 364 ALA B O 1
ATOM 6212 N N . MET B 1 365 ? 2.248 12.07 26.266 1 90.44 365 MET B N 1
ATOM 6213 C CA . MET B 1 365 ? 0.995 12.82 26.297 1 90.44 365 MET B CA 1
ATOM 6214 C C . MET B 1 365 ? 0.747 13.414 27.672 1 90.44 365 MET B C 1
ATOM 6216 O O . MET B 1 365 ? 1.259 12.906 28.672 1 90.44 365 MET B O 1
ATOM 6220 N N . THR B 1 366 ? 0.05 14.484 27.672 1 90.38 366 THR B N 1
ATOM 6221 C CA . THR B 1 366 ? -0.397 14.977 28.969 1 90.38 366 THR B CA 1
ATOM 6222 C C . THR B 1 366 ? -1.416 14.031 29.594 1 90.38 366 THR B C 1
ATOM 6224 O O . THR B 1 366 ? -2.004 13.195 28.891 1 90.38 366 THR B O 1
ATOM 6227 N N . THR B 1 367 ? -1.609 14.227 30.844 1 89.38 367 THR B N 1
ATOM 6228 C CA . THR B 1 367 ? -2.572 13.398 31.562 1 89.38 367 THR B CA 1
ATOM 6229 C C . THR B 1 367 ? -3.977 13.586 31 1 89.38 367 THR B C 1
ATOM 6231 O O . THR B 1 367 ? -4.719 12.617 30.828 1 89.38 367 THR B O 1
ATOM 6234 N N . THR B 1 368 ? -4.277 14.812 30.703 1 90.75 368 THR B N 1
ATOM 6235 C CA . THR B 1 368 ? -5.594 15.117 30.156 1 90.75 368 THR B CA 1
ATOM 6236 C C . THR B 1 368 ? -5.797 14.422 28.812 1 90.75 368 THR B C 1
ATOM 6238 O O . THR B 1 368 ? -6.82 13.781 28.578 1 90.75 368 THR B O 1
ATOM 6241 N N . GLN B 1 369 ? -4.832 14.547 27.922 1 89.81 369 GLN B N 1
ATOM 6242 C CA . GLN B 1 369 ? -4.906 13.945 26.594 1 89.81 369 GLN B CA 1
ATOM 6243 C C . GLN B 1 369 ? -5.02 12.43 26.688 1 89.81 369 GLN B C 1
ATOM 6245 O O . GLN B 1 369 ? -5.848 11.82 26 1 89.81 369 GLN B O 1
ATOM 6250 N N . TYR B 1 370 ? -4.27 11.898 27.562 1 90.44 370 TYR B N 1
ATOM 6251 C CA . TYR B 1 370 ? -4.289 10.445 27.703 1 90.44 370 TYR B CA 1
ATOM 6252 C C . TYR B 1 370 ? -5.629 9.969 28.234 1 90.44 370 TYR B C 1
ATOM 6254 O O . TYR B 1 370 ? -6.199 9 27.734 1 90.44 370 TYR B O 1
ATOM 6262 N N . SER B 1 371 ? -6.133 10.648 29.219 1 92.06 371 SER B N 1
ATOM 6263 C CA . SER B 1 371 ? -7.398 10.281 29.844 1 92.06 371 SER B CA 1
ATOM 6264 C C . SER B 1 371 ? -8.547 10.359 28.844 1 92.06 371 SER B C 1
ATOM 6266 O O . SER B 1 371 ? -9.461 9.531 28.875 1 92.06 371 SER B O 1
ATOM 6268 N N . ASN B 1 372 ? -8.461 11.266 28 1 93.5 372 ASN B N 1
ATOM 6269 C CA . ASN B 1 372 ? -9.547 11.492 27.047 1 93.5 372 ASN B CA 1
ATOM 6270 C C . ASN B 1 372 ? -9.578 10.414 25.969 1 93.5 372 ASN B C 1
ATOM 6272 O O . ASN B 1 372 ? -10.562 10.297 25.234 1 93.5 372 ASN B O 1
ATOM 6276 N N . MET B 1 373 ? -8.578 9.609 25.844 1 92.94 373 MET B N 1
ATOM 6277 C CA . MET B 1 373 ? -8.594 8.484 24.922 1 92.94 373 MET B CA 1
ATOM 6278 C C . MET B 1 373 ? -9.508 7.375 25.438 1 92.94 373 MET B C 1
ATOM 6280 O O . MET B 1 373 ? -9.992 6.551 24.656 1 92.94 373 MET B O 1
ATOM 6284 N N . GLY B 1 374 ? -9.672 7.449 26.719 1 92.44 374 GLY B N 1
ATOM 6285 C CA . GLY B 1 374 ? -10.531 6.441 27.328 1 92.44 374 GLY B CA 1
ATOM 6286 C C . GLY B 1 374 ? -9.93 5.047 27.281 1 92.44 374 GLY B C 1
ATOM 6287 O O . GLY B 1 374 ? -10.656 4.062 27.141 1 92.44 374 GLY B O 1
ATOM 6288 N N . CYS B 1 375 ? -8.664 4.996 27.359 1 92.88 375 CYS B N 1
ATOM 6289 C CA . CYS B 1 375 ? -8.039 3.678 27.328 1 92.88 375 CYS B CA 1
ATOM 6290 C C . CYS B 1 375 ? -8.289 2.92 28.625 1 92.88 375 CYS B C 1
ATOM 6292 O O . CYS B 1 375 ? -7.984 3.424 29.703 1 92.88 375 CYS B O 1
ATOM 6294 N N . PRO B 1 376 ? -8.742 1.657 28.469 1 94.5 376 PRO B N 1
ATOM 6295 C CA . PRO B 1 376 ? -8.781 0.853 29.688 1 94.5 376 PRO B CA 1
ATOM 6296 C C . PRO B 1 376 ? -7.391 0.631 30.281 1 94.5 376 PRO B C 1
ATOM 6298 O O . PRO B 1 376 ? -6.414 0.468 29.547 1 94.5 376 PRO B O 1
ATOM 6301 N N . ARG B 1 377 ? -7.332 0.681 31.609 1 88.31 377 ARG B N 1
ATOM 6302 C CA . ARG B 1 377 ? -6.031 0.516 32.25 1 88.31 377 ARG B CA 1
ATOM 6303 C C . ARG B 1 377 ? -5.523 -0.913 32.094 1 88.31 377 ARG B C 1
ATOM 6305 O O . ARG B 1 377 ? -4.375 -1.128 31.688 1 88.31 377 ARG B O 1
ATOM 6312 N N . THR B 1 378 ? -6.473 -1.779 32.406 1 91.56 378 THR B N 1
ATOM 6313 C CA . THR B 1 378 ? -6.145 -3.191 32.25 1 91.56 378 THR B CA 1
ATOM 6314 C C . THR B 1 378 ? -7.352 -3.979 31.75 1 91.56 378 THR B C 1
ATOM 6316 O O . THR B 1 378 ? -8.438 -3.418 31.578 1 91.56 378 THR B O 1
ATOM 6319 N N . ILE B 1 379 ? -7.133 -5.195 31.531 1 89.75 379 ILE B N 1
ATOM 6320 C CA . ILE B 1 379 ? -8.211 -6.074 31.094 1 89.75 379 ILE B CA 1
ATOM 6321 C C . ILE B 1 379 ? -9.281 -6.148 32.188 1 89.75 379 ILE B C 1
ATOM 6323 O O . ILE B 1 379 ? -10.453 -6.418 31.891 1 89.75 379 I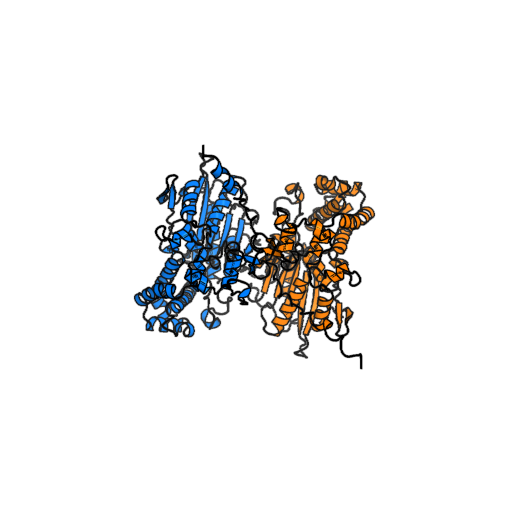LE B O 1
ATOM 6327 N N . ALA B 1 380 ? -8.945 -5.812 33.375 1 85.81 380 ALA B N 1
ATOM 6328 C CA . ALA B 1 380 ? -9.867 -5.863 34.5 1 85.81 380 ALA B CA 1
ATOM 6329 C C . ALA B 1 380 ? -10.984 -4.836 34.344 1 85.81 380 ALA B C 1
ATOM 6331 O O . ALA B 1 380 ? -12.086 -5.02 34.875 1 85.81 380 ALA B O 1
ATOM 6332 N N . ASP B 1 381 ? -10.695 -3.871 33.594 1 87.38 381 ASP B N 1
ATOM 6333 C CA . ASP B 1 381 ? -11.703 -2.844 33.344 1 87.38 381 ASP B CA 1
ATOM 6334 C C . ASP B 1 381 ? -12.859 -3.396 32.531 1 87.38 381 ASP B C 1
ATOM 6336 O O . ASP B 1 381 ? -13.953 -2.832 32.531 1 87.38 381 ASP B O 1
ATOM 6340 N N . ASN B 1 382 ? -12.594 -4.496 31.766 1 89.56 382 ASN B N 1
ATOM 6341 C CA . ASN B 1 382 ? -13.594 -5.152 30.922 1 89.56 382 ASN B CA 1
ATOM 6342 C C . ASN B 1 382 ? -14.25 -4.172 29.953 1 89.56 382 ASN B C 1
ATOM 6344 O O . ASN B 1 382 ? -15.469 -4.145 29.828 1 89.56 382 ASN B O 1
ATOM 6348 N N . GLU B 1 383 ? -13.516 -3.232 29.516 1 92.31 383 GLU B N 1
ATOM 6349 C CA . GLU B 1 383 ? -13.977 -2.246 28.547 1 92.31 383 GLU B CA 1
ATOM 6350 C C . GLU B 1 383 ? -13.297 -2.453 27.188 1 92.31 383 GLU B C 1
ATOM 6352 O O . GLU B 1 383 ? -12.141 -2.887 27.125 1 92.31 383 GLU B O 1
ATOM 6357 N N . PRO B 1 384 ? -14.039 -2.199 26.188 1 92.5 384 PRO B N 1
ATOM 6358 C CA . PRO B 1 384 ? -13.398 -2.273 24.875 1 92.5 384 PRO B CA 1
ATOM 6359 C C . PRO B 1 384 ? -12.359 -1.175 24.672 1 92.5 384 PRO B C 1
ATOM 6361 O O . PRO B 1 384 ? -12.406 -0.141 25.344 1 92.5 384 PRO B O 1
ATOM 6364 N N . VAL B 1 385 ? -11.492 -1.434 23.812 1 94.31 385 VAL B N 1
ATOM 6365 C CA . VAL B 1 385 ? -10.453 -0.463 23.469 1 94.31 385 VAL B CA 1
ATOM 6366 C C . VAL B 1 385 ? -10.977 0.491 22.391 1 94.31 385 VAL B C 1
ATOM 6368 O O . VAL B 1 385 ? -11.203 0.086 21.25 1 94.31 385 VAL B O 1
ATOM 6371 N N . PRO B 1 386 ? -11.148 1.745 22.734 1 93.94 386 PRO B N 1
ATOM 6372 C CA . PRO B 1 386 ? -11.609 2.699 21.719 1 93.94 386 PRO B CA 1
ATOM 6373 C C . PRO B 1 386 ? -10.602 2.906 20.594 1 93.94 386 PRO B C 1
ATOM 6375 O O . PRO B 1 386 ? -9.414 2.604 20.766 1 93.94 386 PRO B O 1
ATOM 6378 N N . LEU B 1 387 ? -11.023 3.525 19.516 1 92.56 387 LEU B N 1
ATOM 6379 C CA . LEU B 1 387 ? -10.242 3.641 18.281 1 92.56 387 LEU B CA 1
ATOM 6380 C C . LEU B 1 387 ? -8.938 4.375 18.531 1 92.56 387 LEU B C 1
ATOM 6382 O O . LEU B 1 387 ? -7.867 3.902 18.141 1 92.56 387 LEU B O 1
ATOM 6386 N N . ARG B 1 388 ? -8.992 5.516 19.172 1 93.44 388 ARG B N 1
ATOM 6387 C CA . ARG B 1 388 ? -7.785 6.305 19.375 1 93.44 388 ARG B CA 1
ATOM 6388 C C . ARG B 1 388 ? -6.836 5.609 20.344 1 93.44 388 ARG B C 1
ATOM 6390 O O . ARG B 1 388 ? -5.613 5.711 20.203 1 93.44 388 ARG B O 1
ATOM 6397 N N . CYS B 1 389 ? -7.445 4.914 21.281 1 94.81 389 CYS B N 1
ATOM 6398 C CA . CYS B 1 389 ? -6.625 4.109 22.172 1 94.81 389 CYS B CA 1
ATOM 6399 C C . CYS B 1 389 ? -5.922 2.992 21.422 1 94.81 389 CYS B C 1
ATOM 6401 O O . CYS B 1 389 ? -4.738 2.732 21.641 1 94.81 389 CYS B O 1
ATOM 6403 N N . GLU B 1 390 ? -6.621 2.402 20.578 1 94.44 390 GLU B N 1
ATOM 6404 C CA . GLU B 1 390 ? -6.02 1.34 19.781 1 94.44 390 GLU B CA 1
ATOM 6405 C C . GLU B 1 390 ? -4.855 1.868 18.938 1 94.44 390 GLU B C 1
ATOM 6407 O O . GLU B 1 390 ? -3.807 1.227 18.859 1 94.44 390 GLU B O 1
ATOM 6412 N N . VAL B 1 391 ? -5.055 3.012 18.344 1 94.12 391 VAL B N 1
ATOM 6413 C CA . VAL B 1 391 ? -3.994 3.629 17.547 1 94.12 391 VAL B CA 1
ATOM 6414 C C . VAL B 1 391 ? -2.775 3.887 18.438 1 94.12 391 VAL B C 1
ATOM 6416 O O . VAL B 1 391 ? -1.651 3.533 18.062 1 94.12 391 VAL B O 1
ATOM 6419 N N . TYR B 1 392 ? -3.035 4.516 19.562 1 94.88 392 TYR B N 1
ATOM 6420 C CA . TYR B 1 392 ? -1.95 4.797 20.5 1 94.88 392 TYR B CA 1
ATOM 6421 C C . TYR B 1 392 ? -1.215 3.516 20.875 1 94.88 392 TYR B C 1
ATOM 6423 O O . TYR B 1 392 ? 0.018 3.479 20.891 1 94.88 392 TYR B O 1
ATOM 6431 N N . ARG B 1 393 ? -1.944 2.457 21.156 1 95.06 393 ARG B N 1
ATOM 6432 C CA . ARG B 1 393 ? -1.352 1.201 21.609 1 95.06 393 ARG B CA 1
ATOM 6433 C C . ARG B 1 393 ? -0.6 0.513 20.469 1 95.06 393 ARG B C 1
ATOM 6435 O O . ARG B 1 393 ? 0.381 -0.196 20.703 1 95.06 393 ARG B O 1
ATOM 6442 N N . ARG B 1 394 ? -0.956 0.732 19.266 1 93.06 394 ARG B N 1
ATOM 6443 C CA . ARG B 1 394 ? -0.264 0.155 18.125 1 93.06 394 ARG B CA 1
ATOM 6444 C C . ARG B 1 394 ? 1.059 0.869 17.859 1 93.06 394 ARG B C 1
ATOM 6446 O O . ARG B 1 394 ? 2.029 0.249 17.422 1 93.06 394 ARG B O 1
ATOM 6453 N N . VAL B 1 395 ? 1.048 2.127 18.172 1 92.44 395 VAL B N 1
ATOM 6454 C CA . VAL B 1 395 ? 2.219 2.932 17.828 1 92.44 395 VAL B CA 1
ATOM 6455 C C . VAL B 1 395 ? 3.16 3.006 19.031 1 92.44 395 VAL B C 1
ATOM 6457 O O . VAL B 1 395 ? 4.383 3.02 18.859 1 92.44 395 VAL B O 1
ATOM 6460 N N . CYS B 1 396 ? 2.609 3.059 20.203 1 93.56 396 CYS B N 1
ATOM 6461 C CA . CYS B 1 396 ? 3.373 3.203 21.438 1 93.56 396 CYS B CA 1
ATOM 6462 C C . CYS B 1 396 ? 3.297 1.934 22.281 1 93.56 396 CYS B C 1
ATOM 6464 O O . CYS B 1 396 ? 2.979 1.988 23.469 1 93.56 396 CYS B O 1
ATOM 6466 N N . THR B 1 397 ? 3.703 0.828 21.75 1 93.12 397 THR B N 1
ATOM 6467 C CA . THR B 1 397 ? 3.496 -0.497 22.312 1 93.12 397 THR B CA 1
ATOM 6468 C C . THR B 1 397 ? 4.242 -0.634 23.641 1 93.12 397 THR B C 1
ATOM 6470 O O . THR B 1 397 ? 3.76 -1.297 24.562 1 93.12 397 THR B O 1
ATOM 6473 N N . ASN B 1 398 ? 5.352 0.033 23.844 1 90.19 398 ASN B N 1
ATOM 6474 C CA . ASN B 1 398 ? 6.184 -0.12 25.031 1 90.19 398 ASN B CA 1
ATOM 6475 C C . ASN B 1 398 ? 5.688 0.753 26.172 1 90.19 398 ASN B C 1
ATOM 6477 O O . ASN B 1 398 ? 6.086 0.559 27.328 1 90.19 398 ASN B O 1
ATOM 6481 N N . LYS B 1 399 ? 4.789 1.654 25.875 1 90.31 399 LYS B N 1
ATOM 6482 C CA . LYS B 1 399 ? 4.367 2.617 26.891 1 90.31 399 LYS B CA 1
ATOM 6483 C C . LYS B 1 399 ? 2.867 2.51 27.156 1 90.31 399 LYS B C 1
ATOM 6485 O O . LYS B 1 399 ? 2.342 3.168 28.047 1 90.31 399 LYS B O 1
ATOM 6490 N N . ALA B 1 400 ? 2.232 1.657 26.453 1 91.94 400 ALA B N 1
ATOM 6491 C CA . ALA B 1 400 ? 0.772 1.64 26.391 1 91.94 400 ALA B CA 1
ATOM 6492 C C . ALA B 1 400 ? 0.184 1.119 27.703 1 91.94 400 ALA B C 1
ATOM 6494 O O . ALA B 1 400 ? -0.94 1.47 28.078 1 91.94 400 ALA B O 1
ATOM 6495 N N . CYS B 1 401 ? 0.987 0.251 28.375 1 92.88 401 CYS B N 1
ATOM 6496 C CA . CYS B 1 401 ? 0.42 -0.385 29.562 1 92.88 401 CYS B CA 1
ATOM 6497 C C . CYS B 1 401 ? 1.141 0.072 30.828 1 92.88 401 CYS B C 1
ATOM 6499 O O . CYS B 1 401 ? 2.309 0.46 30.766 1 92.88 401 CYS B O 1
ATOM 6501 N N . PRO B 1 402 ? 0.431 0.151 31.984 1 91.06 402 PRO B N 1
ATOM 6502 C CA . PRO B 1 402 ? 1.095 0.476 33.25 1 91.06 402 PRO B CA 1
ATOM 6503 C C . PRO B 1 402 ? 2.146 -0.558 33.656 1 91.06 402 PRO B C 1
ATOM 6505 O O . PRO B 1 402 ? 2.24 -1.619 33.031 1 91.06 402 PRO B O 1
ATOM 6508 N N . PRO B 1 403 ? 2.902 -0.132 34.625 1 89.5 403 PRO B N 1
ATOM 6509 C CA . PRO B 1 403 ? 3.9 -1.092 35.094 1 89.5 403 PRO B CA 1
ATOM 6510 C C . PRO B 1 403 ? 3.287 -2.434 35.469 1 89.5 403 PRO B C 1
ATOM 6512 O O . PRO B 1 403 ? 2.152 -2.48 35.969 1 89.5 403 PRO B O 1
ATOM 6515 N N . ALA B 1 404 ? 3.916 -3.52 35.312 1 91.31 404 ALA B N 1
ATOM 6516 C CA . ALA B 1 404 ? 3.547 -4.887 35.656 1 91.31 404 ALA B CA 1
ATOM 6517 C C . ALA B 1 404 ? 2.457 -5.418 34.75 1 91.31 404 ALA B C 1
ATOM 6519 O O . ALA B 1 404 ? 1.744 -6.363 35.094 1 91.31 404 ALA B O 1
ATOM 6520 N N . HIS B 1 405 ? 2.203 -4.723 33.75 1 94.38 405 HIS B N 1
ATOM 6521 C CA . HIS B 1 405 ? 1.296 -5.211 32.719 1 94.38 405 HIS B CA 1
ATOM 6522 C C . HIS B 1 405 ? 1.997 -5.305 31.375 1 94.38 405 HIS B C 1
ATOM 6524 O O . HIS B 1 405 ? 2.99 -4.613 31.141 1 94.38 405 HIS B O 1
ATOM 6530 N N . ILE B 1 406 ? 1.418 -6.164 30.531 1 94.31 406 ILE B N 1
ATOM 6531 C CA . ILE B 1 406 ? 1.952 -6.363 29.188 1 94.31 406 ILE B CA 1
ATOM 6532 C C . ILE B 1 406 ? 0.851 -6.133 28.156 1 94.31 406 ILE B C 1
ATOM 6534 O O . ILE B 1 406 ? -0.289 -6.562 28.344 1 94.31 406 ILE B O 1
ATOM 6538 N N . LEU B 1 407 ? 1.223 -5.398 27.125 1 96.38 407 LEU B N 1
ATOM 6539 C CA . LEU B 1 407 ? 0.283 -5.211 26.031 1 96.38 407 LEU B CA 1
ATOM 6540 C C . LEU B 1 407 ? 0.227 -6.453 25.141 1 96.38 407 LEU B C 1
ATOM 6542 O O . LEU B 1 407 ? 1.214 -6.801 24.5 1 96.38 407 LEU B O 1
ATOM 6546 N N . SER B 1 408 ? -0.942 -7.031 25.156 1 95.62 408 SER B N 1
ATOM 6547 C CA . SER B 1 408 ? -1.132 -8.242 24.359 1 95.62 408 SER B CA 1
ATOM 6548 C C . SER B 1 408 ? -1.224 -7.922 22.875 1 95.62 408 SER B C 1
ATOM 6550 O O . SER B 1 408 ? -1.917 -6.984 22.484 1 95.62 408 SER B O 1
ATOM 6552 N N . ALA B 1 409 ? -0.54 -8.742 22.109 1 95.19 409 ALA B N 1
ATOM 6553 C CA . ALA B 1 409 ? -0.604 -8.586 20.656 1 95.19 409 ALA B CA 1
ATOM 6554 C C . ALA B 1 409 ? -1.941 -9.07 20.109 1 95.19 409 ALA B C 1
ATOM 6556 O O . ALA B 1 409 ? -2.324 -8.727 18.984 1 95.19 409 ALA B O 1
ATOM 6557 N N . ALA B 1 410 ? -2.676 -9.812 20.891 1 92.38 410 ALA B N 1
ATOM 6558 C CA . ALA B 1 410 ? -3.895 -10.453 20.406 1 92.38 410 ALA B CA 1
ATOM 6559 C C . ALA B 1 410 ? -5.082 -9.5 20.469 1 92.38 410 ALA B C 1
ATOM 6561 O O . ALA B 1 410 ? -5.93 -9.492 19.578 1 92.38 410 ALA B O 1
ATOM 6562 N N . ASP B 1 411 ? -5.117 -8.75 21.531 1 92.69 411 ASP B N 1
ATOM 6563 C CA . ASP B 1 411 ? -6.328 -7.957 21.703 1 92.69 411 ASP B CA 1
ATOM 6564 C C . ASP B 1 411 ? -5.992 -6.508 22.062 1 92.69 411 ASP B C 1
ATOM 6566 O O . ASP B 1 411 ? -6.891 -5.688 22.25 1 92.69 411 ASP B O 1
ATOM 6570 N N . TYR B 1 412 ? -4.734 -6.188 22.234 1 94.25 412 TYR B N 1
ATOM 6571 C CA . TYR B 1 412 ? -4.219 -4.867 22.562 1 94.25 412 TYR B CA 1
ATOM 6572 C C . TYR B 1 412 ? -4.77 -4.391 23.906 1 94.25 412 TYR B C 1
ATOM 6574 O O . TYR B 1 412 ? -5.004 -3.195 24.094 1 94.25 412 TYR B O 1
ATOM 6582 N N . GLN B 1 413 ? -5.027 -5.371 24.75 1 94.88 413 GLN B N 1
ATOM 6583 C CA . GLN B 1 413 ? -5.34 -5.09 26.141 1 94.88 413 GLN B CA 1
ATOM 6584 C C . GLN B 1 413 ? -4.113 -5.27 27.031 1 94.88 413 GLN B C 1
ATOM 6586 O O . GLN B 1 413 ? -3.156 -5.941 26.641 1 94.88 413 GLN B O 1
ATOM 6591 N N . CYS B 1 414 ? -4.137 -4.625 28.109 1 95.56 414 CYS B N 1
ATOM 6592 C CA . CYS B 1 414 ? -3.047 -4.746 29.078 1 95.56 414 CYS B CA 1
ATOM 6593 C C . CYS B 1 414 ? -3.326 -5.859 30.078 1 95.56 414 CYS B C 1
ATOM 6595 O O . CYS B 1 414 ? -4.223 -5.738 30.922 1 95.56 414 CYS B O 1
ATOM 6597 N N . HIS B 1 415 ? -2.523 -6.875 30.031 1 94.69 415 HIS B N 1
ATOM 6598 C CA . HIS B 1 415 ? -2.664 -8.031 30.906 1 94.69 415 HIS B CA 1
ATOM 6599 C C . HIS B 1 415 ? -1.612 -8.016 32 1 94.69 415 HIS B C 1
ATOM 6601 O O . HIS B 1 415 ? -0.459 -7.648 31.766 1 94.69 415 HIS B O 1
ATOM 6607 N N . PRO B 1 416 ? -1.989 -8.43 33.25 1 93 416 PRO B N 1
ATOM 6608 C CA . PRO B 1 416 ? -1.01 -8.445 34.344 1 93 416 PRO B CA 1
ATOM 6609 C C . PRO B 1 416 ? 0.106 -9.461 34.125 1 93 416 PRO B C 1
ATOM 6611 O O . PRO B 1 416 ? -0.145 -10.555 33.594 1 93 416 PRO B O 1
ATOM 6614 N N . THR B 1 417 ? 1.236 -8.992 34.375 1 88.75 417 THR B N 1
ATOM 6615 C CA . THR B 1 417 ? 2.379 -9.891 34.281 1 88.75 417 THR B CA 1
ATOM 6616 C C . THR B 1 417 ? 2.617 -10.625 35.594 1 88.75 417 THR B C 1
ATOM 6618 O O . THR B 1 417 ? 2.148 -10.188 36.625 1 88.75 417 THR B O 1
ATOM 6621 N N . ALA B 1 418 ? 3.225 -11.805 35.562 1 80.12 418 ALA B N 1
ATOM 6622 C CA . ALA B 1 418 ? 3.664 -12.492 36.75 1 80.12 418 ALA B CA 1
ATOM 6623 C C . ALA B 1 418 ? 4.789 -11.727 37.438 1 80.12 418 ALA B C 1
ATOM 6625 O O . ALA B 1 418 ? 5.672 -11.18 36.781 1 80.12 418 ALA B O 1
ATOM 6626 N N . GLU B 1 419 ? 4.539 -10.969 38.531 1 59.75 419 GLU B N 1
ATOM 6627 C CA . GLU B 1 419 ? 5.59 -10.266 39.25 1 59.75 419 GLU B CA 1
ATOM 6628 C C . GLU B 1 419 ? 6.922 -11.008 39.156 1 59.75 419 GLU B C 1
ATOM 6630 O O . GLU B 1 419 ? 6.996 -12.203 39.438 1 59.75 419 GLU B O 1
ATOM 6635 N N . THR B 1 420 ? 7.711 -10.641 38.281 1 49.53 420 THR B N 1
ATOM 6636 C CA . THR B 1 420 ? 9.047 -11.188 38.5 1 49.53 420 THR B CA 1
ATOM 6637 C C . THR B 1 420 ? 9.508 -10.977 39.938 1 49.53 420 THR B C 1
ATOM 6639 O O . THR B 1 420 ? 9.695 -9.844 40.375 1 49.53 420 THR B O 1
ATOM 6642 N N . GLN B 1 421 ? 9.039 -11.664 41 1 39.44 421 GLN B N 1
ATOM 6643 C CA . GLN B 1 421 ? 9.695 -11.578 42.281 1 39.44 421 GLN B CA 1
ATOM 6644 C C . GLN B 1 421 ? 11.211 -11.555 42.125 1 39.44 421 GLN B C 1
ATOM 6646 O O . GLN B 1 421 ? 11.805 -12.484 41.594 1 39.44 421 GLN B O 1
ATOM 6651 N N . GLY B 1 422 ? 11.75 -10.352 41.906 1 38.66 422 GLY B N 1
ATOM 6652 C CA . GLY B 1 422 ? 13.188 -10.305 42.125 1 38.66 422 GLY B CA 1
ATOM 6653 C C . GLY B 1 422 ? 13.641 -11.109 43.344 1 38.66 422 GLY B C 1
ATOM 6654 O O . GLY B 1 422 ? 12.852 -11.359 44.25 1 38.66 422 GLY B O 1
ATOM 6655 N N . PRO B 1 423 ? 14.695 -11.883 43.25 1 37.81 423 PRO B N 1
ATOM 6656 C CA . PRO B 1 423 ? 15.172 -12.523 44.469 1 37.81 423 PRO B CA 1
ATOM 6657 C C . PRO B 1 423 ? 15.156 -11.578 45.656 1 37.81 423 PRO B C 1
ATOM 6659 O O . PRO B 1 423 ? 15.461 -10.391 45.531 1 37.81 423 PRO B O 1
ATOM 6662 N N . SER B 1 424 ? 14.195 -11.703 46.594 1 34.69 424 SER B N 1
ATOM 6663 C CA . SER B 1 424 ? 14.328 -11.086 47.906 1 34.69 424 SER B CA 1
ATOM 6664 C C . SER B 1 424 ? 15.781 -11.117 48.375 1 34.69 424 SER B C 1
ATOM 6666 O O . SER B 1 424 ? 16.359 -12.195 48.531 1 34.69 424 SER B O 1
ATOM 6668 N N . SER B 1 425 ? 16.547 -10.148 48.031 1 34.34 425 SER B N 1
ATOM 6669 C CA . SER B 1 425 ? 17.797 -10.016 48.75 1 34.34 425 SER B CA 1
ATOM 6670 C C . SER B 1 425 ? 17.562 -10.094 50.281 1 34.34 425 SER B C 1
ATOM 6672 O O . SER B 1 425 ? 16.891 -9.234 50.844 1 34.34 425 SER B O 1
ATOM 6674 N N . SER B 1 426 ? 17.422 -11.352 50.844 1 36 426 SER B N 1
ATOM 6675 C CA . SER B 1 426 ? 17.578 -11.609 52.281 1 36 426 SER B CA 1
ATOM 6676 C C . SER B 1 426 ? 18.734 -10.82 52.875 1 36 426 SER B C 1
ATOM 6678 O O . SER B 1 426 ? 19.891 -11.156 52.656 1 36 426 SER B O 1
ATOM 6680 N N . THR B 1 427 ? 18.688 -9.523 52.844 1 31.84 427 THR B N 1
ATOM 6681 C CA . THR B 1 427 ? 19.656 -8.773 53.656 1 31.84 427 THR B CA 1
ATOM 6682 C C . THR B 1 427 ? 19.609 -9.211 55.125 1 31.84 427 THR B C 1
ATOM 6684 O O . THR B 1 427 ? 18.578 -9.078 55.781 1 31.84 427 THR B O 1
ATOM 6687 N N . ASN B 1 428 ? 20.391 -10.297 55.438 1 33.03 428 ASN B N 1
ATOM 6688 C CA . ASN B 1 428 ? 20.781 -10.812 56.75 1 33.03 428 ASN B CA 1
ATOM 6689 C C . ASN B 1 428 ? 21.219 -9.68 57.688 1 33.03 428 ASN B C 1
ATOM 6691 O O . ASN B 1 428 ? 22.312 -9.125 57.5 1 33.03 428 ASN B O 1
ATOM 6695 N N . SER B 1 429 ? 20.328 -8.781 58.031 1 30.47 429 SER B N 1
ATOM 6696 C CA . SER B 1 429 ? 20.609 -7.738 59.031 1 30.47 429 SER B CA 1
ATOM 6697 C C . SER B 1 429 ? 21.062 -8.344 60.344 1 30.47 429 SER B C 1
ATOM 6699 O O . SER B 1 429 ? 21 -7.684 61.375 1 30.47 429 SER B O 1
ATOM 6701 N N . ALA B 1 430 ? 21.438 -9.609 60.406 1 29.61 430 ALA B N 1
ATOM 6702 C CA . ALA B 1 430 ? 21.672 -10.109 61.75 1 29.61 430 ALA B CA 1
ATOM 6703 C C . ALA B 1 430 ? 22.797 -9.328 62.438 1 29.61 430 ALA B C 1
ATOM 6705 O O . ALA B 1 430 ? 23.094 -9.562 63.625 1 29.61 430 ALA B O 1
ATOM 6706 N N . ALA B 1 431 ? 23.688 -8.711 61.688 1 29.03 431 ALA B N 1
ATOM 6707 C CA . ALA B 1 431 ? 24.984 -8.688 62.375 1 29.03 431 ALA B CA 1
ATOM 6708 C C . ALA B 1 431 ? 24.953 -7.711 63.531 1 29.03 431 ALA B C 1
ATOM 6710 O O . ALA B 1 431 ? 25.984 -7.484 64.188 1 29.03 431 ALA B O 1
ATOM 6711 N N . ARG B 1 432 ? 23.984 -6.824 63.625 1 27.47 432 ARG B N 1
ATOM 6712 C CA . ARG B 1 432 ? 24.359 -5.703 64.438 1 27.47 432 ARG B CA 1
ATOM 6713 C C . ARG B 1 432 ? 24.5 -6.141 65.938 1 27.47 432 ARG B C 1
ATOM 6715 O O . ARG B 1 432 ? 24.797 -5.324 66.812 1 27.47 432 ARG B O 1
ATOM 6722 N N . GLN B 1 433 ? 23.781 -7.242 66.25 1 24.59 433 GLN B N 1
ATOM 6723 C CA . GLN B 1 433 ? 23.516 -7.211 67.688 1 24.59 433 GLN B CA 1
ATOM 6724 C C . GLN B 1 433 ? 24.797 -7.379 68.5 1 24.59 433 GLN B C 1
ATOM 6726 O O . GLN B 1 433 ? 24.797 -7.133 69.688 1 24.59 433 GLN B O 1
ATOM 6731 N N . GLN B 1 434 ? 25.766 -8.164 67.875 1 24.34 434 GLN B N 1
ATOM 6732 C CA . GLN B 1 434 ? 26.547 -8.836 68.938 1 24.34 434 GLN B CA 1
ATOM 6733 C C . GLN B 1 434 ? 27.469 -7.863 69.625 1 24.34 434 GLN B C 1
ATOM 6735 O O . GLN B 1 434 ? 28.109 -8.227 70.625 1 24.34 434 GLN B O 1
ATOM 6740 N N . GLN B 1 435 ? 27.922 -6.758 69 1 24.95 435 GLN B N 1
ATOM 6741 C CA . GLN B 1 435 ? 29.219 -6.359 69.562 1 24.95 435 GLN B CA 1
ATOM 6742 C C . GLN B 1 435 ? 29.078 -5.648 70.875 1 24.95 435 GLN B C 1
ATOM 6744 O O . GLN B 1 435 ? 29.172 -4.422 70.938 1 24.95 435 GLN B O 1
ATOM 6749 N N . ARG B 1 436 ? 28.016 -5.859 71.688 1 25.58 436 ARG B N 1
ATOM 6750 C CA . ARG B 1 436 ? 27.891 -5.109 72.938 1 25.58 436 ARG B CA 1
ATOM 6751 C C . ARG B 1 436 ? 29.078 -5.34 73.812 1 25.58 436 ARG B C 1
ATOM 6753 O O . ARG B 1 436 ? 29.297 -4.578 74.75 1 25.58 436 ARG B O 1
ATOM 6760 N N . HIS B 1 437 ? 29.578 -6.617 73.875 1 26.88 437 HIS B N 1
ATOM 6761 C CA . HIS B 1 437 ? 29.969 -6.988 75.188 1 26.88 437 HIS B CA 1
ATOM 6762 C C . HIS B 1 437 ? 31.234 -6.254 75.625 1 26.88 437 HIS B C 1
ATOM 6764 O O . HIS B 1 437 ? 31.516 -6.141 76.875 1 26.88 437 HIS B O 1
ATOM 6770 N N . HIS B 1 438 ? 32.281 -6.094 74.812 1 26.55 438 HIS B N 1
ATOM 6771 C CA . HIS B 1 438 ? 33.562 -6.293 75.5 1 26.55 438 HIS B CA 1
ATOM 6772 C C . HIS B 1 438 ? 34 -5.02 76.25 1 26.55 438 HIS B C 1
ATOM 6774 O O . HIS B 1 438 ? 35.125 -4.922 76.688 1 26.55 438 HIS B O 1
ATOM 6780 N N . ASP B 1 439 ? 33.281 -3.953 76.375 1 25.81 439 ASP B N 1
ATOM 6781 C CA . ASP B 1 439 ? 33.906 -2.732 76.875 1 25.81 439 ASP B CA 1
ATOM 6782 C C . ASP B 1 439 ? 34.281 -2.861 78.312 1 25.81 439 ASP B C 1
ATOM 6784 O O . ASP B 1 439 ? 34.75 -1.905 78.938 1 25.81 439 ASP B O 1
ATOM 6788 N N . SER B 1 440 ? 33.75 -3.771 79.25 1 25.12 440 SER B N 1
ATOM 6789 C CA . SER B 1 440 ? 34 -3.414 80.625 1 25.12 440 SER B CA 1
ATOM 6790 C C . SER B 1 440 ? 35.469 -3.561 81 1 25.12 440 SER B C 1
ATOM 6792 O O . SER B 1 440 ? 35.906 -3.09 82.062 1 25.12 440 SER B O 1
ATOM 6794 N N . THR B 1 441 ? 36.5 -4.176 80.438 1 22.64 441 THR B N 1
ATOM 6795 C CA . THR B 1 441 ? 37.719 -3.814 81.125 1 22.64 441 THR B CA 1
ATOM 6796 C C . THR B 1 441 ? 38.188 -2.412 80.75 1 22.64 441 THR B C 1
ATOM 6798 O O . THR B 1 441 ? 38.125 -2.025 79.625 1 22.64 441 THR B O 1
#

InterPro domains:
  IPR000560 Histidine phosphatase superfamily, clade-2 [PF00328] (26-120)
  IPR000560 Histidine phosphatase superfamily, clade-2 [PF00328] (209-304)
  IPR000560 Histidine phosphatase superfamily, clade-2 [cd07061] (1-304)
  IPR029033 Histidine phosphatase superfamily [G3DSA:3.40.50.1240] (1-368)
  IPR029033 Histidine phosphatase superfamily [SSF53254] (1-355)
  IPR050645 Histidine Acid Phosphatase [PTHR11567] (1-366)

Nearest PDB structures (foldseek):
  4joc-assembly1_A  TM=7.056E-01  e=4.459E-14  Homo sapiens
  3zhc-assembly1_A  TM=6.563E-01  e=4.114E-13  Citrobacter braakii
  3zhc-assembly1_B  TM=6.520E-01  e=1.670E-11  Citrobacter braakii
  4arv-assembly2_B  TM=6.084E-01  e=1.544E-12  Yersinia kristensenii
  7z2s-assembly1_A  TM=6.295E-01  e=4.105E-11  Escherichia coli